Protein AF-0000000081014698 (afdb_homodimer)

Secondary structure (DSSP, 8-state):
----EEEEEE--STTHHHHHHHHTSSSSEEEEEEES-HHHHHHHHHT-TTEEEEE--TTT-HHHHHHHHHT-SEEEE-S-GGGHHHHHHHHHHHT-EEE-SS---HHHHTTHHHHHHHT-EEE---BTTTBHHHHHHHHHHHHHHHTT-EEEEEEEEEEEEE-GGG--STT----SS-HHHHHHHTT--EEEEETTEEEEE-SSSGGGGS-EE--SSTTB-EEEEE-EE-THHHHHHT-TT-SEEEEEEEEETTHHHHHHHHHHTTTT--SB-HHHH--SS--BHHHHHHHHHT--TT--HHHHHHHHHHHTTT-GGGHHHHHHTTTTSSPBPPP-SBHHHHHHHHHHHHTPPPTT--EEEEEEEEEEEE-TTS-EEEEEEEEEEEPPTTS--HHHHHHHHHHHHHHHHHHHTS----EEE-TTSHHHHHHHHHHHHHTT---EEEEEE-/----EEEEEE--STTHHHHHHHHTSSSSEEEEEEES-HHHHHHHHHT-TTEEEEE--TTT-HHHHHHHHHT-SEEEE-S-GGGHHHHHHHHHHHT-EEE-SS---HHHHTTHHHHHHHT-EEE---BTTTBHHHHHHHHHHHHHHHTT-EEEEEEEEEEEEE-GGG--STT----SS-HHHHHHHTT--EEEEETTEEEEE-SSSGGGGS-EE--SSTTB-EEEEE-EE-THHHHHHT-TT-SEEEEEEEEETTHHHHHHHHHHTTTT--SB-HHHH--SS--BHHHHHHHHHT--TT--HHHHHHHHHHHTTT-GGGHHHHHHTTTTSSPBPPP-SBHHHHHHHHHHHHTPPPTT--EEEEEEEEEEEE-TTS-EEEEEEEEEEEPPTTS--HHHHHHHHHHHHHHHHHHHTS----EEE-TTSHHHHHHHHHHHHHTT---EEEEEE-

pLDDT: mean 94.78, std 6.14, range [38.44, 98.88]

Sequence (900 aa):
MASRKRVLVLGSGYIAGPVLDYLSRDGATVVTIASVPAWQVTEKAKRYQNILAVVIDVSKEQKELSSLVKAHDLVISLLPYGMHPMVARHCISHSVDLVTPSYTSPAMMELDESARNAGITVLNEMGLDPGIDHMLAMRSFDKARELGGQVESYVLFCGGLPAPECCDNPLRYKFSWSPRGVLTNTMGAARFLRGGQVVEIPAGGALLDAVEPIDFMPGLSLEGLPNRDSLSYIKDYGVHGTTTFFRGTLRYKGFCKVAKALVQMGLMNSEPHPALQLGGATLTWRELVCSVLGVDASVGKEELQKAVLHRLKGNEDSLPALQQLGLLGEEPVGEAPSLVDALAGHLERNLSFGPDERDLVILRNEVVVRLPTGVREKTVVNLVSYGDRGGYSAMAKTVGYPCAIAAKMVLSGEICEKGMVMPLHSHIYQPLLEKIRVEGITYTEKTTVQMASRKRVLVLGSGYIAGPVLDYLSRDGATVVTIASVPAWQVTEKAKRYQNILAVVIDVSKEQKELSSLVKAHDLVISLLPYGMHPMVARHCISHSVDLVTPSYTSPAMMELDESARNAGITVLNEMGLDPGIDHMLAMRSFDKARELGGQVESYVLFCGGLPAPECCDNPLRYKFSWSPRGVLTNTMGAARFLRGGQVVEIPAGGALLDAVEPIDFMPGLSLEGLPNRDSLSYIKDYGVHGTTTFFRGTLRYKGFCKVAKALVQMGLMNSEPHPALQLGGATLTWRELVCSVLGVDASVGKEELQKAVLHRLKGNEDSLPALQQLGLLGEEPVGEAPSLVDALAGHLERNLSFGPDERDLVILRNEVVVRLPTGVREKTVVNLVSYGDRGGYSAMAKTVGYPCAIAAKMVLSGEICEKGMVMPLHSHIYQPLLEKIRVEGITYTEKTTVQ

Structure (mmCIF, N/CA/C/O backbone):
data_AF-0000000081014698-model_v1
#
loop_
_entity.id
_entity.type
_entity.pdbx_description
1 polymer 'Alpha-aminoadipic semialdehyde synthase, mitochondrial-like isoform X2'
#
loop_
_atom_site.group_PDB
_atom_site.id
_atom_site.type_symbol
_atom_site.label_atom_id
_atom_site.label_alt_id
_atom_site.label_comp_id
_atom_site.label_asym_id
_atom_site.label_entity_id
_atom_site.label_seq_id
_atom_site.pdbx_PDB_ins_code
_atom_site.Cartn_x
_atom_site.Cartn_y
_atom_site.Cartn_z
_atom_site.occupancy
_atom_site.B_iso_or_equiv
_atom_site.auth_seq_id
_atom_site.auth_comp_id
_atom_site.auth_asym_id
_atom_site.auth_atom_id
_atom_site.pdbx_PDB_model_num
ATOM 1 N N . MET A 1 1 ? -3.768 -43.469 22.359 1 38.44 1 MET A N 1
ATOM 2 C CA . MET A 1 1 ? -3.178 -42.219 21.969 1 38.44 1 MET A CA 1
ATOM 3 C C . MET A 1 1 ? -3.326 -42 20.469 1 38.44 1 MET A C 1
ATOM 5 O O . MET A 1 1 ? -2.975 -42.844 19.672 1 38.44 1 MET A O 1
ATOM 9 N N . ALA A 1 2 ? -4.234 -41.125 20.078 1 53.69 2 ALA A N 1
ATOM 10 C CA . ALA A 1 2 ? -4.629 -41.094 18.672 1 53.69 2 ALA A CA 1
ATOM 11 C C . ALA A 1 2 ? -3.408 -41 17.766 1 53.69 2 ALA A C 1
ATOM 13 O O . ALA A 1 2 ? -2.512 -40.188 18.016 1 53.69 2 ALA A O 1
ATOM 14 N N . SER A 1 3 ? -2.93 -42.062 17.016 1 74.38 3 SER A N 1
ATOM 15 C CA . SER A 1 3 ? -1.715 -42.188 16.219 1 74.38 3 SER A CA 1
ATOM 16 C C . SER A 1 3 ? -1.465 -40.906 15.414 1 74.38 3 SER A C 1
ATOM 18 O O . SER A 1 3 ? -2.393 -40.344 14.828 1 74.38 3 SER A O 1
ATOM 20 N N . ARG A 1 4 ? -0.373 -40.344 15.57 1 87.5 4 ARG A N 1
ATOM 21 C CA . ARG A 1 4 ? 0.04 -39.125 14.898 1 87.5 4 ARG A CA 1
ATOM 22 C C . ARG A 1 4 ? 0.059 -39.312 13.383 1 87.5 4 ARG A C 1
ATOM 24 O O . ARG A 1 4 ? 0.452 -40.375 12.883 1 87.5 4 ARG A O 1
ATOM 31 N N . LYS A 1 5 ? -0.588 -38.469 12.609 1 94.88 5 LYS A N 1
ATOM 32 C CA . LYS A 1 5 ? -0.582 -38.469 11.148 1 94.88 5 LYS A CA 1
ATOM 33 C C . LYS A 1 5 ? 0.755 -37.969 10.602 1 94.88 5 LYS A C 1
ATOM 35 O O . LYS A 1 5 ? 1.342 -37.031 11.148 1 94.88 5 LYS A O 1
ATOM 40 N N . ARG A 1 6 ? 1.226 -38.688 9.547 1 96.88 6 ARG A N 1
ATOM 41 C CA . ARG A 1 6 ? 2.5 -38.312 8.93 1 96.88 6 ARG A CA 1
ATOM 42 C C . ARG A 1 6 ? 2.283 -37.625 7.586 1 96.88 6 ARG A C 1
ATOM 44 O O . ARG A 1 6 ? 1.67 -38.188 6.68 1 96.88 6 ARG A O 1
ATOM 51 N N . VAL A 1 7 ? 2.818 -36.406 7.504 1 97.88 7 VAL A N 1
ATOM 52 C CA . VAL A 1 7 ? 2.654 -35.625 6.281 1 97.88 7 VAL A CA 1
ATOM 53 C C . VAL A 1 7 ? 4.02 -35.375 5.645 1 97.88 7 VAL A C 1
ATOM 55 O O . VAL A 1 7 ? 4.957 -34.938 6.32 1 97.88 7 VAL A O 1
ATOM 58 N N . LEU A 1 8 ? 4.129 -35.688 4.352 1 98.19 8 LEU A N 1
ATOM 59 C CA . LEU A 1 8 ? 5.328 -35.375 3.576 1 98.19 8 LEU A CA 1
ATOM 60 C C . LEU A 1 8 ? 5.156 -34.094 2.785 1 98.19 8 LEU A C 1
ATOM 62 O O . LEU A 1 8 ? 4.227 -33.969 1.985 1 98.19 8 LEU A O 1
ATOM 66 N N . VAL A 1 9 ? 6.012 -33.125 3.051 1 97.69 9 VAL A N 1
ATOM 67 C CA . VAL A 1 9 ? 6.004 -31.875 2.301 1 97.69 9 VAL A CA 1
ATOM 68 C C . VAL A 1 9 ? 7.191 -31.844 1.34 1 97.69 9 VAL A C 1
ATOM 70 O O . VAL A 1 9 ? 8.344 -31.875 1.769 1 97.69 9 VAL A O 1
ATOM 73 N N . LEU A 1 10 ? 6.848 -31.812 0.065 1 97.44 10 LEU A N 1
ATOM 74 C CA . LEU A 1 10 ? 7.887 -31.766 -0.958 1 97.44 10 LEU A CA 1
ATOM 75 C C . LEU A 1 10 ? 8.133 -30.328 -1.403 1 97.44 10 LEU A C 1
ATOM 77 O O . LEU A 1 10 ? 7.246 -29.688 -1.97 1 97.44 10 LEU A O 1
ATOM 81 N N . GLY A 1 11 ? 9.344 -29.828 -1.22 1 94.5 11 GLY A N 1
ATOM 82 C CA . GLY A 1 11 ? 9.688 -28.453 -1.566 1 94.5 11 GLY A CA 1
ATOM 83 C C . GLY A 1 11 ? 9.805 -27.547 -0.359 1 94.5 11 GLY A C 1
ATOM 84 O O . GLY A 1 11 ? 8.891 -27.469 0.464 1 94.5 11 GLY A O 1
ATOM 85 N N . SER A 1 12 ? 10.883 -26.828 -0.229 1 92.25 12 SER A N 1
ATOM 86 C CA . SER A 1 12 ? 11.141 -25.969 0.921 1 92.25 12 SER A CA 1
ATOM 87 C C . SER A 1 12 ? 11.258 -24.516 0.502 1 92.25 12 SER A C 1
ATOM 89 O O . SER A 1 12 ? 11.852 -23.703 1.218 1 92.25 12 SER A O 1
ATOM 91 N N . GLY A 1 13 ? 10.688 -24.172 -0.646 1 90.25 13 GLY A N 1
ATOM 92 C CA . GLY A 1 13 ? 10.828 -22.828 -1.192 1 90.25 13 GLY A CA 1
ATOM 93 C C . GLY A 1 13 ? 9.992 -21.797 -0.46 1 90.25 13 GLY A C 1
ATOM 94 O O . GLY A 1 13 ? 9.789 -21.906 0.75 1 90.25 13 GLY A O 1
ATOM 95 N N . TYR A 1 14 ? 9.531 -20.781 -1.135 1 90.12 14 TYR A N 1
ATOM 96 C CA . TYR A 1 14 ? 8.938 -19.547 -0.617 1 90.12 14 TYR A CA 1
ATOM 97 C C . TYR A 1 14 ? 7.66 -19.844 0.155 1 90.12 14 TYR A C 1
ATOM 99 O O . TYR A 1 14 ? 7.293 -19.109 1.069 1 90.12 14 TYR A O 1
ATOM 107 N N . ILE A 1 15 ? 7.016 -20.953 -0.138 1 94.25 15 ILE A N 1
ATOM 108 C CA . ILE A 1 15 ? 5.648 -21.172 0.33 1 94.25 15 ILE A CA 1
ATOM 109 C C . ILE A 1 15 ? 5.66 -22.125 1.521 1 94.25 15 ILE A C 1
ATOM 111 O O . ILE A 1 15 ? 4.66 -22.266 2.23 1 94.25 15 ILE A O 1
ATOM 115 N N . ALA A 1 16 ? 6.707 -22.75 1.854 1 95.38 16 ALA A N 1
ATOM 116 C CA . ALA A 1 16 ? 6.773 -23.875 2.787 1 95.38 16 ALA A CA 1
ATOM 117 C C . ALA A 1 16 ? 6.551 -23.406 4.223 1 95.38 16 ALA A C 1
ATOM 119 O O . ALA A 1 16 ? 5.992 -24.141 5.043 1 95.38 16 ALA A O 1
ATOM 120 N N . GLY A 1 17 ? 6.945 -22.203 4.531 1 94.62 17 GLY A N 1
ATOM 121 C CA . GLY A 1 17 ? 6.918 -21.703 5.898 1 94.62 17 GLY A CA 1
ATOM 122 C C . GLY A 1 17 ? 5.559 -21.844 6.559 1 94.62 17 GLY A C 1
ATOM 123 O O . GLY A 1 17 ? 5.406 -22.578 7.535 1 94.62 17 GLY A O 1
ATOM 124 N N . PRO A 1 18 ? 4.586 -21.188 5.984 1 96.81 18 PRO A N 1
ATOM 125 C CA . PRO A 1 18 ? 3.252 -21.25 6.582 1 96.81 18 PRO A CA 1
ATOM 126 C C . PRO A 1 18 ? 2.684 -22.672 6.609 1 96.81 18 PRO A C 1
ATOM 128 O O . PRO A 1 18 ? 1.926 -23.016 7.52 1 96.81 18 PRO A O 1
ATOM 131 N N . VAL A 1 19 ? 3.041 -23.484 5.648 1 97.38 19 VAL A N 1
ATOM 132 C CA . VAL A 1 19 ? 2.576 -24.859 5.621 1 97.38 19 VAL A CA 1
ATOM 133 C C . VAL A 1 19 ? 3.092 -25.609 6.855 1 97.38 19 VAL A C 1
ATOM 135 O O . VAL A 1 19 ? 2.314 -26.234 7.582 1 97.38 19 VAL A O 1
ATOM 138 N N . LEU A 1 20 ? 4.391 -25.484 7.105 1 95.88 20 LEU A N 1
ATOM 139 C CA . LEU A 1 20 ? 5.023 -26.156 8.242 1 95.88 20 LEU A CA 1
ATOM 140 C C . LEU A 1 20 ? 4.492 -25.594 9.555 1 95.88 20 LEU A C 1
ATOM 142 O O . LEU A 1 20 ? 4.211 -26.359 10.484 1 95.88 20 LEU A O 1
ATOM 146 N N . ASP A 1 21 ? 4.375 -24.328 9.602 1 94.75 21 ASP A N 1
ATOM 147 C CA . ASP A 1 21 ? 3.875 -23.656 10.797 1 94.75 21 ASP A CA 1
ATOM 148 C C . ASP A 1 21 ? 2.484 -24.156 11.172 1 94.75 21 ASP A C 1
ATOM 150 O O . ASP A 1 21 ? 2.238 -24.516 12.328 1 94.75 21 ASP A O 1
ATOM 154 N N . TYR A 1 22 ? 1.634 -24.219 10.203 1 96.62 22 TYR A N 1
ATOM 155 C CA . TYR A 1 22 ? 0.254 -24.625 10.453 1 96.62 22 TYR A CA 1
ATOM 156 C C . TYR A 1 22 ? 0.178 -26.094 10.867 1 96.62 22 TYR A C 1
ATOM 158 O O . TYR A 1 22 ? -0.531 -26.438 11.812 1 96.62 22 TYR A O 1
ATOM 166 N N . LEU A 1 23 ? 0.877 -26.938 10.227 1 95.88 23 LEU A N 1
ATOM 167 C CA . LEU A 1 23 ? 0.792 -28.391 10.438 1 95.88 23 LEU A CA 1
ATOM 168 C C . LEU A 1 23 ? 1.445 -28.781 11.758 1 95.88 23 LEU A C 1
ATOM 170 O O . LEU A 1 23 ? 1.13 -29.828 12.328 1 95.88 23 LEU A O 1
ATOM 174 N N . SER A 1 24 ? 2.307 -27.953 12.25 1 92.62 24 SER A N 1
ATOM 175 C CA . SER A 1 24 ? 3.084 -28.312 13.43 1 92.62 24 SER A CA 1
ATOM 176 C C . SER A 1 24 ? 2.4 -27.844 14.711 1 92.62 24 SER A C 1
ATOM 178 O O . SER A 1 24 ? 2.873 -28.125 15.812 1 92.62 24 SER A O 1
ATOM 180 N N . ARG A 1 25 ? 1.328 -27.172 14.672 1 91.06 25 ARG A N 1
ATOM 181 C CA . ARG A 1 25 ? 0.692 -26.516 15.805 1 91.06 25 ARG A CA 1
ATOM 182 C C . ARG A 1 25 ? 0.107 -27.531 16.781 1 91.06 25 ARG A C 1
ATOM 184 O O . ARG A 1 25 ? 0.118 -27.328 17.984 1 91.06 25 ARG A O 1
ATOM 191 N N . ASP A 1 26 ? -0.585 -28.672 16.406 1 83.06 26 ASP A N 1
ATOM 192 C CA . ASP A 1 26 ? -1.379 -29.5 17.312 1 83.06 26 ASP A CA 1
ATOM 193 C C . ASP A 1 26 ? -0.633 -30.781 17.688 1 83.06 26 ASP A C 1
ATOM 195 O O . ASP A 1 26 ? -1.148 -31.609 18.453 1 83.06 26 ASP A O 1
ATOM 199 N N . GLY A 1 27 ? 0.5 -30.984 17.406 1 81.31 27 GLY A N 1
ATOM 200 C CA . GLY A 1 27 ? 1.259 -32.188 17.766 1 81.31 27 GLY A CA 1
ATOM 201 C C . GLY A 1 27 ? 0.694 -33.438 17.156 1 81.31 27 GLY A C 1
ATOM 202 O O . GLY A 1 27 ? 1.291 -34.531 17.297 1 81.31 27 GLY A O 1
ATOM 203 N N . ALA A 1 28 ? -0.454 -33.375 16.594 1 87.75 28 ALA A N 1
ATOM 204 C CA . ALA A 1 28 ? -1.116 -34.562 16.031 1 87.75 28 ALA A CA 1
ATOM 205 C C . ALA A 1 28 ? -0.514 -34.938 14.68 1 87.75 28 ALA A C 1
ATOM 207 O O . ALA A 1 28 ? -0.762 -36.031 14.164 1 87.75 28 ALA A O 1
ATOM 208 N N . THR A 1 29 ? 0.289 -34.094 14.18 1 92.94 29 THR A N 1
ATOM 209 C CA . THR A 1 29 ? 0.864 -34.312 12.852 1 92.94 29 THR A CA 1
ATOM 210 C C . THR A 1 29 ? 2.389 -34.281 12.914 1 92.94 29 THR A C 1
ATOM 212 O O . THR A 1 29 ? 2.969 -33.438 13.586 1 92.94 29 THR A O 1
ATOM 215 N N . VAL A 1 30 ? 3.016 -35.25 12.344 1 94.06 30 VAL A N 1
ATOM 216 C CA . VAL A 1 30 ? 4.457 -35.219 12.117 1 94.06 30 VAL A CA 1
ATOM 217 C C . VAL A 1 30 ? 4.746 -34.906 10.656 1 94.06 30 VAL A C 1
ATOM 219 O O . VAL A 1 30 ? 4.172 -35.5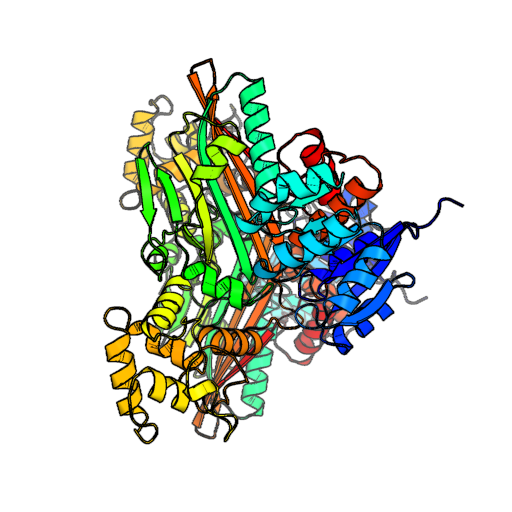 9.75 1 94.06 30 VAL A O 1
ATOM 222 N N . VAL A 1 31 ? 5.625 -33.938 10.5 1 96 31 VAL A N 1
ATOM 223 C CA . VAL A 1 31 ? 5.863 -33.469 9.148 1 96 31 VAL A CA 1
ATOM 224 C C . VAL A 1 31 ? 7.289 -33.812 8.719 1 96 31 VAL A C 1
ATOM 226 O O . VAL A 1 31 ? 8.227 -33.688 9.508 1 96 31 VAL A O 1
ATOM 229 N N . THR A 1 32 ? 7.418 -34.375 7.543 1 95.94 32 THR A N 1
ATOM 230 C CA . THR A 1 32 ? 8.711 -34.531 6.883 1 95.94 32 THR A CA 1
ATOM 231 C C . THR A 1 32 ? 8.828 -33.562 5.707 1 95.94 32 THR A C 1
ATOM 233 O O . THR A 1 32 ? 8.031 -33.594 4.766 1 95.94 32 THR A O 1
ATOM 236 N N . ILE A 1 33 ? 9.773 -32.656 5.801 1 95.88 33 ILE A N 1
ATOM 237 C CA . ILE A 1 33 ? 10.031 -31.75 4.691 1 95.88 33 ILE A CA 1
ATOM 238 C C . ILE A 1 33 ? 11.195 -32.281 3.852 1 95.88 33 ILE A C 1
ATOM 240 O O . ILE A 1 33 ? 12.25 -32.625 4.387 1 95.88 33 ILE A O 1
ATOM 244 N N . ALA A 1 34 ? 10.969 -32.375 2.559 1 94.94 34 ALA A N 1
ATOM 245 C CA . ALA A 1 34 ? 11.969 -32.906 1.642 1 94.94 34 ALA A CA 1
ATOM 246 C C . ALA A 1 34 ? 12.281 -31.922 0.521 1 94.94 34 ALA A C 1
ATOM 248 O O . ALA A 1 34 ? 11.375 -31.438 -0.147 1 94.94 34 ALA A O 1
ATOM 249 N N . SER A 1 35 ? 13.5 -31.656 0.352 1 92.94 35 SER A N 1
ATOM 250 C CA . SER A 1 35 ? 13.945 -30.734 -0.696 1 92.94 35 SER A CA 1
ATOM 251 C C . SER A 1 35 ? 15.422 -30.938 -1.02 1 92.94 35 SER A C 1
ATOM 253 O O . SER A 1 35 ? 16.094 -31.75 -0.376 1 92.94 35 SER A O 1
ATOM 255 N N . VAL A 1 36 ? 15.922 -30.281 -2.014 1 84.62 36 VAL A N 1
ATOM 256 C CA . VAL A 1 36 ? 17.297 -30.422 -2.49 1 84.62 36 VAL A CA 1
ATOM 257 C C . VAL A 1 36 ? 18.25 -29.688 -1.563 1 84.62 36 VAL A C 1
ATOM 259 O O . VAL A 1 36 ? 19.219 -30.266 -1.052 1 84.62 36 VAL A O 1
ATOM 262 N N . PRO A 1 37 ? 18.047 -28.359 -1.4 1 82.25 37 PRO A N 1
ATOM 263 C CA . PRO A 1 37 ? 19.031 -27.641 -0.581 1 82.25 37 PRO A CA 1
ATOM 264 C C . PRO A 1 37 ? 18.984 -28.062 0.888 1 82.25 37 PRO A C 1
ATOM 266 O O . PRO A 1 37 ? 18.016 -27.75 1.595 1 82.25 37 PRO A O 1
ATOM 269 N N . ALA A 1 38 ? 20.047 -28.578 1.405 1 78.75 38 ALA A N 1
ATOM 270 C CA . ALA A 1 38 ? 20.094 -29.125 2.758 1 78.75 38 ALA A CA 1
ATOM 271 C C . ALA A 1 38 ? 19.906 -28.031 3.803 1 78.75 38 ALA A C 1
ATOM 273 O O . ALA A 1 38 ? 19.188 -28.234 4.789 1 78.75 38 ALA A O 1
ATOM 274 N N . TRP A 1 39 ? 20.469 -27 3.467 1 81.25 39 TRP A N 1
ATOM 275 C CA . TRP A 1 39 ? 20.438 -25.922 4.453 1 81.25 39 TRP A CA 1
ATOM 276 C C . TRP A 1 39 ? 19.016 -25.422 4.664 1 81.25 39 TRP A C 1
ATOM 278 O O . TRP A 1 39 ? 18.641 -25.078 5.781 1 81.25 39 TRP A O 1
ATOM 288 N N . GLN A 1 40 ? 18.25 -25.422 3.695 1 80.5 40 GLN A N 1
ATOM 289 C CA . GLN A 1 40 ? 16.891 -24.906 3.779 1 80.5 40 GLN A CA 1
ATOM 290 C C . GLN A 1 40 ? 16 -25.828 4.617 1 80.5 40 GLN A C 1
ATOM 292 O O . GLN A 1 40 ? 15.258 -25.359 5.48 1 80.5 40 GLN A O 1
ATOM 297 N N . VAL A 1 41 ? 16.141 -27.062 4.414 1 82.88 41 VAL A N 1
ATOM 298 C CA . VAL A 1 41 ? 15.273 -28 5.117 1 82.88 41 VAL A CA 1
ATOM 299 C C . VAL A 1 41 ? 15.703 -28.109 6.578 1 82.88 41 VAL A C 1
ATOM 301 O O . VAL A 1 41 ? 14.867 -28.219 7.473 1 82.88 41 VAL A O 1
ATOM 304 N N . THR A 1 42 ? 17.016 -28.031 6.809 1 82.44 42 THR A N 1
ATOM 305 C CA . THR A 1 42 ? 17.5 -28.141 8.18 1 82.44 42 THR A CA 1
ATOM 306 C C . THR A 1 42 ? 17.125 -26.906 8.992 1 82.44 42 THR A C 1
ATOM 308 O O . THR A 1 42 ? 16.719 -27.016 10.148 1 82.44 42 THR A O 1
ATOM 311 N N . GLU A 1 43 ? 17.25 -25.844 8.383 1 83.56 43 GLU A N 1
ATOM 312 C CA . GLU A 1 43 ? 16.922 -24.594 9.07 1 83.56 43 GLU A CA 1
ATOM 313 C C . GLU A 1 43 ? 15.43 -24.516 9.406 1 83.56 43 GLU A C 1
ATOM 315 O O . GLU A 1 43 ? 15.055 -24.094 10.5 1 83.56 43 GLU A O 1
ATOM 320 N N . LYS A 1 44 ? 14.656 -24.953 8.523 1 82.44 44 LYS A N 1
ATOM 321 C CA . LYS A 1 44 ? 13.211 -24.906 8.734 1 82.44 44 LYS A CA 1
ATOM 322 C C . LYS A 1 44 ? 12.781 -25.938 9.789 1 82.44 44 LYS A C 1
ATOM 324 O O . LYS A 1 44 ? 11.93 -25.656 10.625 1 82.44 44 LYS A O 1
ATOM 329 N N . ALA A 1 45 ? 13.422 -27.016 9.758 1 82.31 45 ALA A N 1
ATOM 330 C CA . ALA A 1 45 ? 13.062 -28.109 10.672 1 82.31 45 ALA A CA 1
ATOM 331 C C . ALA A 1 45 ? 13.445 -27.766 12.102 1 82.31 45 ALA A C 1
ATOM 333 O O . ALA A 1 45 ? 12.766 -28.156 13.055 1 82.31 45 ALA A O 1
ATOM 334 N N . LYS A 1 46 ? 14.492 -27.031 12.266 1 82.19 46 LYS A N 1
ATOM 335 C CA . LYS A 1 46 ? 15 -26.703 13.594 1 82.19 46 LYS A CA 1
ATOM 336 C C . LYS A 1 46 ? 14.016 -25.828 14.359 1 82.19 46 LYS A C 1
ATOM 338 O O . LYS A 1 46 ? 14.039 -25.781 15.594 1 82.19 46 LYS A O 1
ATOM 343 N N . ARG A 1 47 ? 13.133 -25.328 13.648 1 80.81 47 ARG A N 1
ATOM 344 C CA . ARG A 1 47 ? 12.227 -24.359 14.266 1 80.81 47 ARG A CA 1
ATOM 345 C C . ARG A 1 47 ? 11.062 -25.062 14.945 1 80.81 47 ARG A C 1
ATOM 347 O O . ARG A 1 47 ? 10.336 -24.453 15.734 1 80.81 47 ARG A O 1
ATOM 354 N N . TYR A 1 48 ? 10.969 -26.406 14.586 1 83.06 48 TYR A N 1
ATOM 355 C CA . TYR A 1 48 ? 9.781 -27.125 15.055 1 83.06 48 TYR A CA 1
ATOM 356 C C . TYR A 1 48 ? 10.164 -28.469 15.648 1 83.06 48 TYR A C 1
ATOM 358 O O . TYR A 1 48 ? 11.125 -29.109 15.211 1 83.06 48 TYR A O 1
ATOM 366 N N . GLN A 1 49 ? 9.445 -28.938 16.594 1 79.75 49 GLN A N 1
ATOM 367 C CA . GLN A 1 49 ? 9.742 -30.188 17.281 1 79.75 49 GLN A CA 1
ATOM 368 C C . GLN A 1 49 ? 9.273 -31.391 16.469 1 79.75 49 GLN A C 1
ATOM 370 O O . GLN A 1 49 ? 9.836 -32.469 16.562 1 79.75 49 GLN A O 1
ATOM 375 N N . ASN A 1 50 ? 8.344 -31.203 15.672 1 87.75 50 ASN A N 1
ATOM 376 C CA . ASN A 1 50 ? 7.727 -32.344 14.992 1 87.75 50 ASN A CA 1
ATOM 377 C C . ASN A 1 50 ? 7.969 -32.281 13.492 1 87.75 50 ASN A C 1
ATOM 379 O O . ASN A 1 50 ? 7.137 -32.75 12.711 1 87.75 50 ASN A O 1
ATOM 383 N N . ILE A 1 51 ? 9.039 -31.672 13.086 1 90.62 51 ILE A N 1
ATOM 384 C CA . ILE A 1 51 ? 9.367 -31.609 11.672 1 90.62 51 ILE A CA 1
ATOM 385 C C . ILE A 1 51 ? 10.703 -32.312 11.422 1 90.62 51 ILE A C 1
ATOM 387 O O . ILE A 1 51 ? 11.688 -32.031 12.117 1 90.62 51 ILE A O 1
ATOM 391 N N . LEU A 1 52 ? 10.656 -33.188 10.539 1 91.94 52 LEU A N 1
ATOM 392 C CA . LEU A 1 52 ? 11.852 -33.906 10.086 1 91.94 52 LEU A CA 1
ATOM 393 C C . LEU A 1 52 ? 12.305 -33.406 8.719 1 91.94 52 LEU A C 1
ATOM 395 O O . LEU A 1 52 ? 11.477 -33.031 7.883 1 91.94 52 LEU A O 1
ATOM 399 N N . ALA A 1 53 ? 13.664 -33.406 8.539 1 93.5 53 ALA A N 1
ATOM 400 C CA . ALA A 1 53 ? 14.219 -32.938 7.273 1 93.5 53 ALA A CA 1
ATOM 401 C C . ALA A 1 53 ? 14.852 -34.062 6.492 1 93.5 53 ALA A C 1
ATOM 403 O O . ALA A 1 53 ? 15.523 -34.938 7.07 1 93.5 53 ALA A O 1
ATOM 404 N N . VAL A 1 54 ? 14.523 -34.094 5.227 1 94.12 54 VAL A N 1
ATOM 405 C CA . VAL A 1 54 ? 15.141 -35.062 4.309 1 94.12 54 VAL A CA 1
ATOM 406 C C . VAL A 1 54 ? 15.664 -34.312 3.072 1 94.12 54 VAL A C 1
ATOM 408 O O . VAL A 1 54 ? 14.969 -33.469 2.502 1 94.12 54 VAL A O 1
ATOM 411 N N . VAL A 1 55 ? 16.922 -34.562 2.738 1 93.69 55 VAL A N 1
ATOM 412 C CA . VAL A 1 55 ? 17.5 -34 1.532 1 93.69 55 VAL A CA 1
ATOM 413 C C . VAL A 1 55 ? 17.328 -34.969 0.36 1 93.69 55 VAL A C 1
ATOM 415 O O . VAL A 1 55 ? 17.859 -36.062 0.377 1 93.69 55 VAL A O 1
ATOM 418 N N . ILE A 1 56 ? 16.547 -34.531 -0.604 1 92.69 56 ILE A N 1
ATOM 419 C CA . ILE A 1 56 ? 16.281 -35.375 -1.746 1 92.69 56 ILE A CA 1
ATOM 420 C C . ILE A 1 56 ? 16.062 -34.531 -2.998 1 92.69 56 ILE A C 1
ATOM 422 O O . ILE A 1 56 ? 15.438 -33.469 -2.936 1 92.69 56 ILE A O 1
ATOM 426 N N . ASP A 1 57 ? 16.625 -34.969 -4.051 1 92 57 ASP A N 1
ATOM 427 C CA . ASP A 1 57 ? 16.266 -34.469 -5.371 1 92 57 ASP A CA 1
ATOM 428 C C . ASP A 1 57 ? 15.203 -35.344 -6.027 1 92 57 ASP A C 1
ATOM 430 O O . ASP A 1 57 ? 15.539 -36.344 -6.676 1 92 57 ASP A O 1
ATOM 434 N N . VAL A 1 58 ? 14.016 -34.938 -5.988 1 89 58 VAL A N 1
ATOM 435 C CA . VAL A 1 58 ? 12.875 -35.75 -6.375 1 89 58 VAL A CA 1
ATOM 436 C C . VAL A 1 58 ? 12.938 -36.062 -7.867 1 89 58 VAL A C 1
ATOM 438 O O . VAL A 1 58 ? 12.383 -37.062 -8.328 1 89 58 VAL A O 1
ATOM 441 N N . SER A 1 59 ? 13.594 -35.25 -8.672 1 86.62 59 SER A N 1
ATOM 442 C CA . SER A 1 59 ? 13.688 -35.469 -10.109 1 86.62 59 SER A CA 1
ATOM 443 C C . SER A 1 59 ? 14.664 -36.594 -10.438 1 86.62 59 SER A C 1
ATOM 445 O O . SER A 1 59 ? 14.562 -37.219 -11.492 1 86.62 59 SER A O 1
ATOM 447 N N . LYS A 1 60 ? 15.562 -36.969 -9.523 1 90.44 60 LYS A N 1
ATOM 448 C CA . LYS A 1 60 ? 16.609 -37.938 -9.797 1 90.44 60 LYS A CA 1
ATOM 449 C C . LYS A 1 60 ? 16.453 -39.188 -8.922 1 90.44 60 LYS A C 1
ATOM 451 O O . LYS A 1 60 ? 16.953 -40.25 -9.266 1 90.44 60 LYS A O 1
ATOM 456 N N . GLU A 1 61 ? 15.773 -38.969 -7.84 1 93.19 61 GLU A N 1
ATOM 457 C CA . GLU A 1 61 ? 15.742 -40.031 -6.844 1 93.19 61 GLU A CA 1
ATOM 458 C C . GLU A 1 61 ? 14.328 -40.562 -6.648 1 93.19 61 GLU A C 1
ATOM 460 O O . GLU A 1 61 ? 13.797 -40.531 -5.539 1 93.19 61 GLU A O 1
ATOM 465 N N . GLN A 1 62 ? 13.867 -41.281 -7.617 1 93.69 62 GLN A N 1
ATOM 466 C CA . GLN A 1 62 ? 12.477 -41.719 -7.652 1 93.69 62 GLN A CA 1
ATOM 467 C C . GLN A 1 62 ? 12.227 -42.844 -6.641 1 93.69 62 GLN A C 1
ATOM 469 O O . GLN A 1 62 ? 11.148 -42.906 -6.043 1 93.69 62 GLN A O 1
ATOM 474 N N . LYS A 1 63 ? 13.234 -43.688 -6.473 1 95.12 63 LYS A N 1
ATOM 475 C CA . LYS A 1 63 ? 13.078 -44.781 -5.508 1 95.12 63 LYS A CA 1
ATOM 476 C C . LYS A 1 63 ? 12.938 -44.219 -4.09 1 95.12 63 LYS A C 1
ATOM 478 O O . LYS A 1 63 ? 12.109 -44.719 -3.316 1 95.12 63 LYS A O 1
ATOM 483 N N . GLU A 1 64 ? 13.758 -43.312 -3.863 1 95.5 64 GLU A N 1
ATOM 484 C CA . GLU A 1 64 ? 13.688 -42.688 -2.547 1 95.5 64 GLU A CA 1
ATOM 485 C C . GLU A 1 64 ? 12.359 -41.938 -2.355 1 95.5 64 GLU A C 1
ATOM 487 O O . GLU A 1 64 ? 11.766 -42 -1.276 1 95.5 64 GLU A O 1
ATOM 492 N N . LEU A 1 65 ? 11.953 -41.281 -3.375 1 97.19 65 LEU A N 1
ATOM 493 C CA . LEU A 1 65 ? 10.664 -40.594 -3.318 1 97.19 65 LEU A CA 1
ATOM 494 C C . LEU A 1 65 ? 9.531 -41.562 -3.068 1 97.19 65 LEU A C 1
ATOM 496 O O . LEU A 1 65 ? 8.648 -41.312 -2.252 1 97.19 65 LEU A O 1
ATOM 500 N N . SER A 1 66 ? 9.594 -42.656 -3.756 1 97.56 66 SER A N 1
ATOM 501 C CA . SER A 1 66 ? 8.578 -43.688 -3.59 1 97.56 66 SER A CA 1
ATOM 502 C C . SER A 1 66 ? 8.523 -44.188 -2.148 1 97.56 66 SER A C 1
ATOM 504 O O . SER A 1 66 ? 7.441 -44.344 -1.584 1 97.56 66 SER A O 1
ATOM 506 N N . SER A 1 67 ? 9.68 -44.375 -1.586 1 97.56 67 SER A N 1
ATOM 507 C CA . SER A 1 67 ? 9.766 -44.844 -0.206 1 97.56 67 SER A CA 1
ATOM 508 C C . SER A 1 67 ? 9.195 -43.812 0.764 1 97.56 67 SER A C 1
ATOM 510 O O . SER A 1 67 ? 8.516 -44.188 1.727 1 97.56 67 SER A O 1
ATOM 512 N N . LEU A 1 68 ? 9.516 -42.625 0.508 1 97.44 68 LEU A N 1
ATOM 513 C CA . LEU A 1 68 ? 9.016 -41.562 1.36 1 97.44 68 LEU A CA 1
ATOM 514 C C . LEU A 1 68 ? 7.496 -41.469 1.283 1 97.44 68 LEU A C 1
ATOM 516 O O . LEU A 1 68 ? 6.824 -41.281 2.305 1 97.44 68 LEU A O 1
ATOM 520 N N . VAL A 1 69 ? 6.988 -41.531 0.085 1 98.38 69 VAL A N 1
ATOM 521 C CA . VAL A 1 69 ? 5.543 -41.469 -0.109 1 98.38 69 VAL A CA 1
ATOM 522 C C . VAL A 1 69 ? 4.863 -42.594 0.635 1 98.38 69 VAL A C 1
ATOM 524 O O . VAL A 1 69 ? 3.893 -42.375 1.362 1 98.38 69 VAL A O 1
ATOM 527 N N . LYS A 1 70 ? 5.402 -43.75 0.526 1 97.88 70 LYS A N 1
ATOM 528 C CA . LYS A 1 70 ? 4.84 -44.938 1.152 1 97.88 70 LYS A CA 1
ATOM 529 C C . LYS A 1 70 ? 4.797 -44.812 2.67 1 97.88 70 LYS A C 1
ATOM 531 O O . LYS A 1 70 ? 3.877 -45.312 3.32 1 97.88 70 LYS A O 1
ATOM 536 N N . ALA A 1 71 ? 5.727 -44.094 3.178 1 97.56 71 ALA A N 1
ATOM 537 C CA . ALA A 1 71 ? 5.902 -44 4.625 1 97.56 71 ALA A CA 1
ATOM 538 C C . ALA A 1 71 ? 5.008 -42.906 5.211 1 97.56 71 ALA A C 1
ATOM 540 O O . ALA A 1 71 ? 5.008 -42.688 6.422 1 97.56 71 ALA A O 1
ATOM 541 N N . HIS A 1 72 ? 4.223 -42.219 4.469 1 98.19 72 HIS A N 1
ATOM 542 C CA . HIS A 1 72 ? 3.432 -41.094 4.953 1 98.19 72 HIS A CA 1
ATOM 543 C C . HIS A 1 72 ? 1.956 -41.281 4.613 1 98.19 72 HIS A C 1
ATOM 545 O O . HIS A 1 72 ? 1.603 -42.125 3.785 1 98.19 72 HIS A O 1
ATOM 551 N N . ASP A 1 73 ? 1.116 -40.5 5.297 1 97.81 73 ASP A N 1
ATOM 552 C CA . ASP A 1 73 ? -0.33 -40.625 5.125 1 97.81 73 ASP A CA 1
ATOM 553 C C . ASP A 1 73 ? -0.828 -39.656 4.059 1 97.81 73 ASP A C 1
ATOM 555 O O . ASP A 1 73 ? -1.901 -39.844 3.484 1 97.81 73 ASP A O 1
ATOM 559 N N . LEU A 1 74 ? -0.082 -38.625 3.844 1 98.56 74 LEU A N 1
ATOM 560 C CA . LEU A 1 74 ? -0.444 -37.594 2.895 1 98.56 74 LEU A CA 1
ATOM 561 C C . LEU A 1 74 ? 0.797 -36.875 2.389 1 98.56 74 LEU A C 1
ATOM 563 O O . LEU A 1 74 ? 1.746 -36.656 3.145 1 98.56 74 LEU A O 1
ATOM 567 N N . VAL A 1 75 ? 0.729 -36.5 1.117 1 98.81 75 VAL A N 1
ATOM 568 C CA . VAL A 1 75 ? 1.811 -35.75 0.507 1 98.81 75 VAL A CA 1
ATOM 569 C C . VAL A 1 75 ? 1.309 -34.344 0.132 1 98.81 75 VAL A C 1
ATOM 571 O O . VAL A 1 75 ? 0.216 -34.188 -0.422 1 98.81 75 VAL A O 1
ATOM 574 N N . ILE A 1 76 ? 2.016 -33.312 0.528 1 98.69 76 ILE A N 1
ATOM 575 C CA . ILE A 1 76 ? 1.845 -31.969 0.008 1 98.69 76 ILE A CA 1
ATOM 576 C C . ILE A 1 76 ? 2.984 -31.625 -0.953 1 98.69 76 ILE A C 1
ATOM 578 O O . ILE A 1 76 ? 4.152 -31.625 -0.562 1 98.69 76 ILE A O 1
ATOM 582 N N . SER A 1 77 ? 2.639 -31.359 -2.145 1 98.38 77 SER A N 1
ATOM 583 C CA . SER A 1 77 ? 3.672 -31.031 -3.121 1 98.38 77 SER A CA 1
ATOM 584 C C . SER A 1 77 ? 3.707 -29.531 -3.404 1 98.38 77 SER A C 1
ATOM 586 O O . SER A 1 77 ? 2.764 -28.984 -3.971 1 98.38 77 SER A O 1
ATOM 588 N N . LEU A 1 78 ? 4.773 -28.891 -3.045 1 96.56 78 LEU A N 1
ATOM 589 C CA . LEU A 1 78 ? 5.012 -27.484 -3.314 1 96.56 78 LEU A CA 1
ATOM 590 C C . LEU A 1 78 ? 6.047 -27.312 -4.422 1 96.56 78 LEU A C 1
ATOM 592 O O . LEU A 1 78 ? 6.691 -26.266 -4.512 1 96.56 78 LEU A O 1
ATOM 596 N N . LEU A 1 79 ? 6.238 -28.328 -5.227 1 93.88 79 LEU A N 1
ATOM 597 C CA . LEU A 1 79 ? 7.195 -28.344 -6.328 1 93.88 79 LEU A CA 1
ATOM 598 C C . LEU A 1 79 ? 6.648 -27.594 -7.531 1 93.88 79 LEU A C 1
ATOM 600 O O . LEU A 1 79 ? 5.469 -27.234 -7.562 1 93.88 79 LEU A O 1
ATOM 604 N N . PRO A 1 80 ? 7.52 -27.312 -8.508 1 88.19 80 PRO A N 1
ATOM 605 C CA . PRO A 1 80 ? 7.004 -26.75 -9.75 1 88.19 80 PRO A CA 1
ATOM 606 C C . PRO A 1 80 ? 5.93 -27.625 -10.398 1 88.19 80 PRO A C 1
ATOM 608 O O . PRO A 1 80 ? 6.02 -28.844 -10.344 1 88.19 80 PRO A O 1
ATOM 611 N N . TYR A 1 81 ? 5.016 -27.031 -11.031 1 87.19 81 TYR A N 1
ATOM 612 C CA . TYR A 1 81 ? 3.785 -27.672 -11.492 1 87.19 81 TYR A CA 1
ATOM 613 C C . TYR A 1 81 ? 4.094 -28.859 -12.391 1 87.19 81 TYR A C 1
ATOM 615 O O . TYR A 1 81 ? 3.375 -29.859 -12.375 1 87.19 81 TYR A O 1
ATOM 623 N N . GLY A 1 82 ? 5.203 -28.812 -13.125 1 88.06 82 GLY A N 1
ATOM 624 C CA . GLY A 1 82 ? 5.555 -29.875 -14.055 1 88.06 82 GLY A CA 1
ATOM 625 C C . GLY A 1 82 ? 5.902 -31.172 -13.359 1 88.06 82 GLY A C 1
ATOM 626 O O . GLY A 1 82 ? 5.891 -32.25 -13.992 1 88.06 82 GLY A O 1
ATOM 627 N N . MET A 1 83 ? 6.051 -31.125 -12.07 1 93.25 83 MET A N 1
ATOM 628 C CA . MET A 1 83 ? 6.504 -32.312 -11.328 1 93.25 83 MET A CA 1
ATOM 629 C C . MET A 1 83 ? 5.328 -33.031 -10.672 1 93.25 83 MET A C 1
ATOM 631 O O . MET A 1 83 ? 5.465 -34.156 -10.211 1 93.25 83 MET A O 1
ATOM 635 N N . HIS A 1 84 ? 4.195 -32.469 -10.688 1 96.81 84 HIS A N 1
ATOM 636 C CA . HIS A 1 84 ? 3.082 -33 -9.898 1 96.81 84 HIS A CA 1
ATOM 637 C C . HIS A 1 84 ? 2.566 -34.312 -10.469 1 96.81 84 HIS A C 1
ATOM 639 O O . HIS A 1 84 ? 2.182 -35.188 -9.719 1 96.81 84 HIS A O 1
ATOM 645 N N . PRO A 1 85 ? 2.568 -34.469 -11.828 1 97.56 85 PRO A N 1
ATOM 646 C CA . PRO A 1 85 ? 2.141 -35.781 -12.344 1 97.56 85 PRO A CA 1
ATOM 647 C C . PRO A 1 85 ? 3.029 -36.906 -11.859 1 97.56 85 PRO A C 1
ATOM 649 O O . PRO A 1 85 ? 2.529 -38 -11.516 1 97.56 85 PRO A O 1
ATOM 652 N N . MET A 1 86 ? 4.32 -36.594 -11.82 1 97.38 86 MET A N 1
ATOM 653 C CA . MET A 1 86 ? 5.258 -37.594 -11.32 1 97.38 86 MET A CA 1
ATOM 654 C C . MET A 1 86 ? 4.977 -37.938 -9.852 1 97.38 86 MET A C 1
ATOM 656 O O . MET A 1 86 ? 4.902 -39.094 -9.477 1 97.38 86 MET A O 1
ATOM 660 N N . VAL A 1 87 ? 4.758 -36.969 -9.047 1 98.12 87 VAL A N 1
ATOM 661 C CA . VAL A 1 87 ? 4.465 -37.156 -7.629 1 98.12 87 VAL A CA 1
ATOM 662 C C . VAL A 1 87 ? 3.148 -37.906 -7.469 1 98.12 87 VAL A C 1
ATOM 664 O O . VAL A 1 87 ? 3.045 -38.812 -6.641 1 98.12 87 VAL A O 1
ATOM 667 N N . ALA A 1 88 ? 2.184 -37.531 -8.281 1 98.62 88 ALA A N 1
ATOM 668 C CA . ALA A 1 88 ? 0.864 -38.156 -8.219 1 98.62 88 ALA A CA 1
ATOM 669 C C . ALA A 1 88 ? 0.954 -39.656 -8.508 1 98.62 88 ALA A C 1
ATOM 671 O O . ALA A 1 88 ? 0.249 -40.469 -7.887 1 98.62 88 ALA A O 1
ATOM 672 N N . ARG A 1 89 ? 1.777 -40.031 -9.445 1 98.44 89 ARG A N 1
ATOM 673 C CA . ARG A 1 89 ? 1.937 -41.438 -9.773 1 98.44 89 ARG A CA 1
ATOM 674 C C . ARG A 1 89 ? 2.461 -42.25 -8.578 1 98.44 89 ARG A C 1
ATOM 676 O O . ARG A 1 89 ? 2.018 -43.375 -8.328 1 98.44 89 ARG A O 1
ATOM 683 N N . HIS A 1 90 ? 3.42 -41.656 -7.895 1 98.38 90 HIS A N 1
ATOM 684 C CA . HIS A 1 90 ? 3.916 -42.281 -6.688 1 98.38 90 HIS A CA 1
ATOM 685 C C . HIS A 1 90 ? 2.816 -42.406 -5.637 1 98.38 90 HIS A C 1
ATOM 687 O O . HIS A 1 90 ? 2.697 -43.438 -4.977 1 98.38 90 HIS A O 1
ATOM 693 N N . CYS A 1 91 ? 2.037 -41.406 -5.461 1 98.75 91 CYS A N 1
ATOM 694 C CA . CYS A 1 91 ? 0.939 -41.406 -4.5 1 98.75 91 CYS A CA 1
ATOM 695 C C . CYS A 1 91 ? -0.085 -42.5 -4.859 1 98.75 91 CYS A C 1
ATOM 697 O O . CYS A 1 91 ? -0.585 -43.188 -3.984 1 98.75 91 CYS A O 1
ATOM 699 N N . ILE A 1 92 ? -0.426 -42.594 -6.148 1 98.69 92 ILE A N 1
ATOM 700 C CA . ILE A 1 92 ? -1.384 -43.562 -6.645 1 98.69 92 ILE A CA 1
ATOM 701 C C . ILE A 1 92 ? -0.871 -45 -6.352 1 98.69 92 ILE A C 1
ATOM 703 O O . ILE A 1 92 ? -1.614 -45.844 -5.848 1 98.69 92 ILE A O 1
ATOM 707 N N . SER A 1 93 ? 0.418 -45.188 -6.594 1 98.38 93 SER A N 1
ATOM 708 C CA . SER A 1 93 ? 1.024 -46.5 -6.426 1 98.38 93 SER A CA 1
ATOM 709 C C . SER A 1 93 ? 0.962 -46.969 -4.969 1 98.38 93 SER A C 1
ATOM 711 O O . SER A 1 93 ? 0.87 -48.156 -4.691 1 98.38 93 SER A O 1
ATOM 713 N N . HIS A 1 94 ? 1.005 -46 -4.094 1 98.5 94 HIS A N 1
ATOM 714 C CA . HIS A 1 94 ? 1.062 -46.375 -2.682 1 98.5 94 HIS A CA 1
ATOM 715 C C . HIS A 1 94 ? -0.229 -46 -1.965 1 98.5 94 HIS A C 1
ATOM 717 O O . HIS A 1 94 ? -0.323 -46.125 -0.741 1 98.5 94 HIS A O 1
ATOM 723 N N . SER A 1 95 ? -1.227 -45.531 -2.686 1 98.44 95 SER A N 1
ATOM 724 C CA . SER A 1 95 ? -2.527 -45.125 -2.154 1 98.44 95 SER A CA 1
ATOM 725 C C . SER A 1 95 ? -2.379 -44.094 -1.055 1 98.44 95 SER A C 1
ATOM 727 O O . SER A 1 95 ? -2.906 -44.25 0.047 1 98.44 95 SER A O 1
ATOM 729 N N . VAL A 1 96 ? -1.688 -43.031 -1.379 1 98.75 96 VAL A N 1
ATOM 730 C CA . VAL A 1 96 ? -1.477 -41.938 -0.467 1 98.75 96 VAL A CA 1
ATOM 731 C C . VAL A 1 96 ? -2.086 -40.656 -1.057 1 98.75 96 VAL A C 1
ATOM 733 O O . VAL A 1 96 ? -1.904 -40.375 -2.242 1 98.75 96 VAL A O 1
ATOM 736 N N . ASP A 1 97 ? -2.844 -39.875 -0.296 1 98.75 97 ASP A N 1
ATOM 737 C CA . ASP A 1 97 ? -3.488 -38.656 -0.753 1 98.75 97 ASP A CA 1
ATOM 738 C C . ASP A 1 97 ? -2.451 -37.594 -1.106 1 98.75 97 ASP A C 1
ATOM 740 O O . ASP A 1 97 ? -1.342 -37.594 -0.567 1 98.75 97 ASP A O 1
ATOM 744 N N . LEU A 1 98 ? -2.85 -36.719 -2.027 1 98.81 98 LEU A N 1
ATOM 745 C CA . LEU A 1 98 ? -1.971 -35.656 -2.49 1 98.81 98 LEU A CA 1
ATOM 746 C C . LEU A 1 98 ? -2.693 -34.312 -2.479 1 98.81 98 LEU A C 1
ATOM 748 O O . LEU A 1 98 ? -3.855 -34.219 -2.883 1 98.81 98 LEU A O 1
ATOM 752 N N . VAL A 1 99 ? -2.043 -33.281 -1.941 1 98.75 99 VAL A N 1
ATOM 753 C CA . VAL A 1 99 ? -2.539 -31.906 -1.996 1 98.75 99 VAL A CA 1
ATOM 754 C C . VAL A 1 99 ? -1.501 -31.016 -2.664 1 98.75 99 VAL A C 1
ATOM 756 O O . VAL A 1 99 ? -0.306 -31.109 -2.375 1 98.75 99 VAL A O 1
ATOM 759 N N . THR A 1 100 ? -1.888 -30.172 -3.545 1 98.44 100 THR A N 1
ATOM 760 C CA . THR A 1 100 ? -0.992 -29.203 -4.184 1 98.44 100 THR A CA 1
ATOM 761 C C . THR A 1 100 ? -1.72 -27.906 -4.477 1 98.44 100 THR A C 1
ATOM 763 O O . THR A 1 100 ? -2.932 -27.891 -4.707 1 98.44 100 THR A O 1
ATOM 766 N N . PRO A 1 101 ? -1.031 -26.797 -4.418 1 97.44 101 PRO A N 1
ATOM 767 C CA . PRO A 1 101 ? -1.638 -25.5 -4.754 1 97.44 101 PRO A CA 1
ATOM 768 C C . PRO A 1 101 ? -1.609 -25.219 -6.254 1 97.44 101 PRO A C 1
ATOM 770 O O . PRO A 1 101 ? -2.125 -24.188 -6.699 1 97.44 101 PRO A O 1
ATOM 773 N N . SER A 1 102 ? -1.104 -26.031 -7.082 1 95 102 SER A N 1
ATOM 774 C CA . SER A 1 102 ? -0.878 -25.766 -8.5 1 95 102 SER A CA 1
ATOM 775 C C . SER A 1 102 ? -2.121 -26.078 -9.328 1 95 102 SER A C 1
ATOM 777 O O . SER A 1 102 ? -2.982 -26.844 -8.898 1 95 102 SER A O 1
ATOM 779 N N . TYR A 1 103 ? -2.152 -25.5 -10.484 1 91.81 103 TYR A N 1
ATOM 780 C CA . TYR A 1 103 ? -3.23 -25.766 -11.43 1 91.81 103 TYR A CA 1
ATOM 781 C C . TYR A 1 103 ? -3.279 -27.234 -11.805 1 91.81 103 TYR A C 1
ATOM 783 O O . TYR A 1 103 ? -2.242 -27.891 -11.898 1 91.81 103 TYR A O 1
ATOM 791 N N . THR A 1 104 ? -4.453 -27.688 -12.055 1 93.5 104 THR A N 1
ATOM 792 C CA . THR A 1 104 ? -4.641 -29.047 -12.555 1 93.5 104 THR A CA 1
ATOM 793 C C . THR A 1 104 ? -4.309 -29.125 -14.047 1 93.5 104 THR A C 1
ATOM 795 O O . THR A 1 104 ? -5.172 -28.875 -14.891 1 93.5 104 THR A O 1
ATOM 798 N N . SER A 1 105 ? -3.154 -29.609 -14.344 1 91.44 105 SER A N 1
ATOM 799 C CA . SER A 1 105 ? -2.74 -29.719 -15.742 1 91.44 105 SER A CA 1
ATOM 800 C C . SER A 1 105 ? -3.463 -30.875 -16.438 1 91.44 105 SER A C 1
ATOM 802 O O . SER A 1 105 ? -4.039 -31.734 -15.781 1 91.44 105 SER A O 1
ATOM 804 N N . PRO A 1 106 ? -3.43 -30.828 -17.766 1 91.94 106 PRO A N 1
ATOM 805 C CA . PRO A 1 106 ? -3.98 -31.984 -18.5 1 91.94 106 PRO A CA 1
ATOM 806 C C . PRO A 1 106 ? -3.332 -33.312 -18.094 1 91.94 106 PRO A C 1
ATOM 808 O O . PRO A 1 106 ? -4.02 -34.312 -17.969 1 91.94 106 PRO A O 1
ATOM 811 N N . ALA A 1 107 ? -2.047 -33.25 -17.828 1 95.88 107 ALA A N 1
ATOM 812 C CA . ALA A 1 107 ? -1.326 -34.438 -17.406 1 95.88 107 ALA A CA 1
ATOM 813 C C . ALA A 1 107 ? -1.849 -34.969 -16.078 1 95.88 107 ALA A C 1
ATOM 815 O O . ALA A 1 107 ? -1.917 -36.156 -15.844 1 95.88 107 ALA A O 1
ATOM 816 N N . MET A 1 108 ? -2.207 -34.125 -15.188 1 97 108 MET A N 1
ATOM 817 C CA . MET A 1 108 ? -2.801 -34.5 -13.906 1 97 108 MET A CA 1
ATOM 818 C C . MET A 1 108 ? -4.184 -35.125 -14.109 1 97 108 MET A C 1
ATOM 820 O O . MET A 1 108 ? -4.508 -36.125 -13.492 1 97 108 MET A O 1
ATOM 824 N N . MET A 1 109 ? -4.938 -34.531 -14.992 1 95.94 109 MET A N 1
ATOM 825 C CA . MET A 1 109 ? -6.305 -34.969 -15.234 1 95.94 109 MET A CA 1
ATOM 826 C C . MET A 1 109 ? -6.312 -36.375 -15.828 1 95.94 109 MET A C 1
ATOM 828 O O . MET A 1 109 ? -7.242 -37.156 -15.594 1 95.94 109 MET A O 1
ATOM 832 N N . GLU A 1 110 ? -5.301 -36.688 -16.578 1 97.69 110 GLU A N 1
ATOM 833 C CA . GLU A 1 110 ? -5.176 -38 -17.172 1 97.69 110 GLU A CA 1
ATOM 834 C C . GLU A 1 110 ? -5.055 -39.062 -16.078 1 97.69 110 GLU A C 1
ATOM 836 O O . GLU A 1 110 ? -5.332 -40.25 -16.328 1 97.69 110 GLU A O 1
ATOM 841 N N . LEU A 1 111 ? -4.68 -38.688 -14.914 1 98.44 111 LEU A N 1
ATOM 842 C CA . LEU A 1 111 ? -4.457 -39.625 -13.828 1 98.44 111 LEU A CA 1
ATOM 843 C C . LEU A 1 111 ? -5.703 -39.75 -12.961 1 98.44 111 LEU A C 1
ATOM 845 O O . LEU A 1 111 ? -5.691 -40.469 -11.953 1 98.44 111 LEU A O 1
ATOM 849 N N . ASP A 1 112 ? -6.789 -39.156 -13.328 1 98.44 112 ASP A N 1
ATOM 850 C CA . ASP A 1 112 ? -7.996 -39.125 -12.508 1 98.44 112 ASP A CA 1
ATOM 851 C C . ASP A 1 112 ? -8.539 -40.531 -12.234 1 98.44 112 ASP A C 1
ATOM 853 O O . ASP A 1 112 ? -8.797 -40.875 -11.086 1 98.44 112 ASP A O 1
ATOM 857 N N . GLU A 1 113 ? -8.695 -41.281 -13.258 1 98.31 113 GLU A N 1
ATOM 858 C CA . GLU A 1 113 ? -9.234 -42.656 -13.109 1 98.31 113 GLU A CA 1
ATOM 859 C C . GLU A 1 113 ? -8.328 -43.5 -12.242 1 98.31 113 GLU A C 1
ATOM 861 O O . GLU A 1 113 ? -8.805 -44.25 -11.391 1 98.31 113 GLU A O 1
ATOM 866 N N . SER A 1 114 ? -7.035 -43.344 -12.477 1 98.69 114 SER A N 1
ATOM 867 C CA . SER A 1 114 ? -6.074 -44.125 -11.68 1 98.69 114 SER A CA 1
ATOM 868 C C . SER A 1 114 ? -6.156 -43.719 -10.211 1 98.69 114 SER A C 1
ATOM 870 O O . SER A 1 114 ? -6.039 -44.594 -9.328 1 98.69 114 SER A O 1
ATOM 872 N N . ALA A 1 115 ? -6.32 -42.5 -9.969 1 98.75 115 ALA A N 1
ATOM 873 C CA . ALA A 1 115 ? -6.438 -42 -8.594 1 98.75 115 ALA A CA 1
ATOM 874 C C . ALA A 1 115 ? -7.707 -42.562 -7.934 1 98.75 115 ALA A C 1
ATOM 876 O O . ALA A 1 115 ? -7.68 -42.969 -6.777 1 98.75 115 ALA A O 1
ATOM 877 N N . ARG A 1 116 ? -8.789 -42.531 -8.672 1 98.62 116 ARG A N 1
ATOM 878 C CA . ARG A 1 116 ? -10.047 -43.062 -8.172 1 98.62 116 ARG A CA 1
ATOM 879 C C . ARG A 1 116 ? -9.922 -44.531 -7.852 1 98.62 116 ARG A C 1
ATOM 881 O O . ARG A 1 116 ? -10.398 -45 -6.812 1 98.62 116 ARG A O 1
ATOM 888 N N . ASN A 1 117 ? -9.297 -45.219 -8.758 1 98.44 117 ASN A N 1
ATOM 889 C CA . ASN A 1 117 ? -9.125 -46.656 -8.57 1 98.44 117 ASN A CA 1
ATOM 890 C C . ASN A 1 117 ? -8.25 -46.938 -7.359 1 98.44 117 ASN A C 1
ATOM 892 O O . ASN A 1 117 ? -8.453 -47.969 -6.672 1 98.44 117 ASN A O 1
ATOM 896 N N . ALA A 1 118 ? -7.289 -46.094 -7.109 1 98.38 118 ALA A N 1
ATOM 897 C CA . ALA A 1 118 ? -6.402 -46.281 -5.961 1 98.38 118 ALA A CA 1
ATOM 898 C C . ALA A 1 118 ? -7.082 -45.812 -4.672 1 98.38 118 ALA A C 1
ATOM 900 O O . ALA A 1 118 ? -6.566 -46.031 -3.576 1 98.38 118 ALA A O 1
ATOM 901 N N . GLY A 1 119 ? -8.242 -45.156 -4.812 1 98.31 119 GLY A N 1
ATOM 902 C CA . GLY A 1 119 ? -9.016 -44.688 -3.67 1 98.31 119 GLY A CA 1
ATOM 903 C C . GLY A 1 119 ? -8.398 -43.5 -2.977 1 98.31 119 GLY A C 1
ATOM 904 O O . GLY A 1 119 ? -8.5 -43.344 -1.756 1 98.31 119 GLY A O 1
ATOM 905 N N . ILE A 1 120 ? -7.727 -42.688 -3.699 1 98.44 120 ILE A N 1
ATOM 906 C CA . ILE A 1 120 ? -7.055 -41.594 -3.025 1 98.44 120 ILE A CA 1
ATOM 907 C C . ILE A 1 120 ? -7.664 -40.25 -3.477 1 98.44 120 ILE A C 1
ATOM 909 O O . ILE A 1 120 ? -8.281 -40.188 -4.543 1 98.44 120 ILE A O 1
ATOM 913 N N . THR A 1 121 ? -7.488 -39.25 -2.65 1 98.62 121 THR A N 1
ATOM 914 C CA . THR A 1 121 ? -7.824 -37.844 -2.949 1 98.62 121 THR A CA 1
ATOM 915 C C . THR A 1 121 ? -6.602 -37.094 -3.463 1 98.62 121 THR A C 1
ATOM 917 O O . THR A 1 121 ? -5.57 -37.031 -2.791 1 98.62 121 THR A O 1
ATOM 920 N N . VAL A 1 122 ? -6.719 -36.625 -4.664 1 98.69 122 VAL A N 1
ATOM 921 C CA . VAL A 1 122 ? -5.734 -35.656 -5.16 1 98.69 122 VAL A CA 1
ATOM 922 C C . VAL A 1 122 ? -6.359 -34.281 -5.238 1 98.69 122 VAL A C 1
ATOM 924 O O . VAL A 1 122 ? -7.012 -33.938 -6.227 1 98.69 122 VAL A O 1
ATOM 927 N N . LEU A 1 123 ? -6.129 -33.531 -4.191 1 98.44 123 LEU A N 1
ATOM 928 C CA . LEU A 1 123 ? -6.719 -32.188 -4.086 1 98.44 123 LEU A CA 1
ATOM 929 C C . LEU A 1 123 ? -5.812 -31.141 -4.723 1 98.44 123 LEU A C 1
ATOM 931 O O . LEU A 1 123 ? -4.75 -30.812 -4.184 1 98.44 123 LEU A O 1
ATOM 935 N N . ASN A 1 124 ? -6.281 -30.609 -5.828 1 97.81 124 ASN A N 1
ATOM 936 C CA . ASN A 1 124 ? -5.516 -29.641 -6.598 1 97.81 124 ASN A CA 1
ATOM 937 C C . ASN A 1 124 ? -5.988 -28.219 -6.324 1 97.81 124 ASN A C 1
ATOM 939 O O . ASN A 1 124 ? -7.051 -28 -5.734 1 97.81 124 ASN A O 1
ATOM 943 N N . GLU A 1 125 ? -5.129 -27.25 -6.699 1 97.25 125 GLU A N 1
ATOM 944 C CA . GLU A 1 125 ? -5.473 -25.828 -6.746 1 97.25 125 GLU A CA 1
ATOM 945 C C . GLU A 1 125 ? -5.879 -25.312 -5.367 1 97.25 125 GLU A C 1
ATOM 947 O O . GLU A 1 125 ? -6.918 -24.672 -5.227 1 97.25 125 GLU A O 1
ATOM 952 N N . MET A 1 126 ? -5.086 -25.672 -4.398 1 97.81 126 MET A N 1
ATOM 953 C CA . MET A 1 126 ? -5.336 -25.234 -3.023 1 97.81 126 MET A CA 1
ATOM 954 C C . MET A 1 126 ? -4.355 -24.141 -2.607 1 97.81 126 MET A C 1
ATOM 956 O O . MET A 1 126 ? -3.68 -24.266 -1.584 1 97.81 126 MET A O 1
ATOM 960 N N . GLY A 1 127 ? -4.348 -23.094 -3.361 1 97.75 127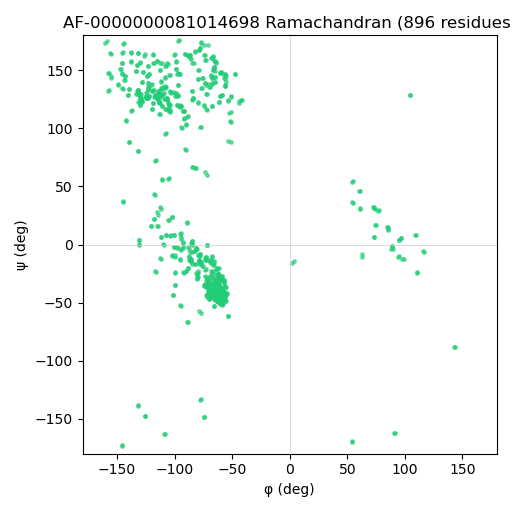 GLY A N 1
ATOM 961 C CA . GLY A 1 127 ? -3.537 -21.922 -3.084 1 97.75 127 GLY A CA 1
ATOM 962 C C . GLY A 1 127 ? -4.316 -20.625 -3.18 1 97.75 127 GLY A C 1
ATOM 963 O O . GLY A 1 127 ? -5.434 -20.516 -2.664 1 97.75 127 GLY A O 1
ATOM 964 N N . LEU A 1 128 ? -3.654 -19.625 -3.781 1 98.06 128 LEU A N 1
ATOM 965 C CA . LEU A 1 128 ? -4.254 -18.312 -4.008 1 98.06 128 LEU A CA 1
ATOM 966 C C . LEU A 1 128 ? -4.988 -18.266 -5.344 1 98.06 128 LEU A C 1
ATOM 968 O O . LEU A 1 128 ? -6.219 -18.266 -5.383 1 98.06 128 LEU A O 1
ATOM 972 N N . ASP A 1 129 ? -4.27 -18.359 -6.379 1 95.88 129 ASP A N 1
ATOM 973 C CA . ASP A 1 129 ? -4.707 -18.453 -7.766 1 95.88 129 ASP A CA 1
ATOM 974 C C . ASP A 1 129 ? -3.844 -19.453 -8.539 1 95.88 129 ASP A C 1
ATOM 976 O O . ASP A 1 129 ? -2.805 -19.078 -9.094 1 95.88 129 ASP A O 1
ATOM 980 N N . PRO A 1 130 ? -4.328 -20.625 -8.438 1 95.62 130 PRO A N 1
ATOM 981 C CA . PRO A 1 130 ? -5.707 -21.016 -8.141 1 95.62 130 PRO A CA 1
ATOM 982 C C . PRO A 1 130 ? -5.918 -21.391 -6.672 1 95.62 130 PRO A C 1
ATOM 984 O O . PRO A 1 130 ? -4.965 -21.766 -5.988 1 95.62 130 PRO A O 1
ATOM 987 N N . GLY A 1 131 ? -7.109 -21.312 -6.172 1 97.88 131 GLY A N 1
ATOM 988 C CA . GLY A 1 131 ? -7.492 -21.719 -4.828 1 97.88 131 GLY A CA 1
ATOM 989 C C . GLY A 1 131 ? -8.531 -20.812 -4.203 1 97.88 131 GLY A C 1
ATOM 990 O O . GLY A 1 131 ? -9.734 -21.031 -4.367 1 97.88 131 GLY A O 1
ATOM 991 N N . ILE A 1 132 ? -8.016 -19.797 -3.574 1 98.62 132 ILE A N 1
ATOM 992 C CA . ILE A 1 132 ? -8.891 -18.812 -2.932 1 98.62 132 ILE A CA 1
ATOM 993 C C . ILE A 1 132 ? -9.781 -18.156 -3.98 1 98.62 132 ILE A C 1
ATOM 995 O O . ILE A 1 132 ? -10.953 -17.859 -3.719 1 98.62 132 ILE A O 1
ATOM 999 N N . ASP A 1 133 ? -9.234 -17.922 -5.172 1 97.62 133 ASP A N 1
ATOM 1000 C CA . ASP A 1 133 ? -9.992 -17.312 -6.258 1 97.62 133 ASP A CA 1
ATOM 1001 C C . ASP A 1 133 ? -11.227 -18.141 -6.605 1 97.62 133 ASP A C 1
ATOM 1003 O O . ASP A 1 133 ? -12.328 -17.609 -6.746 1 97.62 133 ASP A O 1
ATOM 1007 N N . HIS A 1 134 ? -11.047 -19.484 -6.641 1 97 134 HIS A N 1
ATOM 1008 C CA . HIS A 1 134 ? -12.156 -20.406 -6.906 1 97 134 HIS A CA 1
ATOM 1009 C C . HIS A 1 134 ? -13.219 -20.312 -5.816 1 97 134 HIS A C 1
ATOM 1011 O O . HIS A 1 134 ? -14.406 -20.234 -6.109 1 97 134 HIS A O 1
ATOM 1017 N N . MET A 1 135 ? -12.727 -20.375 -4.668 1 98.38 135 MET A N 1
ATOM 1018 C CA . MET A 1 135 ? -13.625 -20.453 -3.521 1 98.38 135 MET A CA 1
ATOM 1019 C C . MET A 1 135 ? -14.5 -19.203 -3.439 1 98.38 135 MET A C 1
ATOM 1021 O O . MET A 1 135 ? -15.711 -19.297 -3.254 1 98.38 135 MET A O 1
ATOM 1025 N N . LEU A 1 136 ? -13.883 -18.094 -3.625 1 98.31 136 LEU A N 1
ATOM 1026 C CA . LEU A 1 136 ? -14.617 -16.828 -3.555 1 98.31 136 LEU A CA 1
ATOM 1027 C C . LEU A 1 136 ? -15.578 -16.703 -4.738 1 98.31 136 LEU A C 1
ATOM 1029 O O . LEU A 1 136 ? -16.688 -16.172 -4.586 1 98.31 136 LEU A O 1
ATOM 1033 N N . ALA A 1 137 ? -15.156 -17.109 -5.898 1 97.56 137 ALA A N 1
ATOM 1034 C CA . ALA A 1 137 ? -16.031 -17.109 -7.07 1 97.56 137 ALA A CA 1
ATOM 1035 C C . ALA A 1 137 ? -17.25 -17.984 -6.852 1 97.56 137 ALA A C 1
ATOM 1037 O O . ALA A 1 137 ? -18.391 -17.562 -7.066 1 97.56 137 ALA A O 1
ATOM 1038 N N . MET A 1 138 ? -17.016 -19.203 -6.414 1 97.94 138 MET A N 1
ATOM 1039 C CA . MET A 1 138 ? -18.094 -20.172 -6.215 1 97.94 138 MET A CA 1
ATOM 1040 C C . MET A 1 138 ? -19.094 -19.672 -5.184 1 97.94 138 MET A C 1
ATOM 1042 O O . MET A 1 138 ? -20.297 -19.891 -5.328 1 97.94 138 MET A O 1
ATOM 1046 N N . ARG A 1 139 ? -18.547 -19.062 -4.148 1 97.44 139 ARG A N 1
ATOM 1047 C CA . ARG A 1 139 ? -19.438 -18.484 -3.148 1 97.44 139 ARG A CA 1
ATOM 1048 C C . ARG A 1 139 ? -20.406 -17.5 -3.785 1 97.44 139 ARG A C 1
ATOM 1050 O O . ARG A 1 139 ? -21.609 -17.516 -3.498 1 97.44 139 ARG A O 1
ATOM 1057 N N . SER A 1 140 ? -19.953 -16.656 -4.656 1 97.12 140 SER A N 1
ATOM 1058 C CA . SER A 1 140 ? -20.781 -15.688 -5.352 1 97.12 140 SER A CA 1
ATOM 1059 C C . SER A 1 140 ? -21.766 -16.375 -6.297 1 97.12 140 SER A C 1
ATOM 1061 O O . SER A 1 140 ? -22.922 -15.969 -6.395 1 97.12 140 SER A O 1
ATOM 1063 N N . PHE A 1 141 ? -21.312 -17.375 -6.996 1 97.62 141 PHE A N 1
ATOM 1064 C CA . PHE A 1 141 ? -22.141 -18.094 -7.949 1 97.62 141 PHE A CA 1
ATOM 1065 C C . PHE A 1 141 ? -23.266 -18.844 -7.234 1 97.62 141 PHE A C 1
ATOM 1067 O O . PHE A 1 141 ? -24.406 -18.844 -7.691 1 97.62 141 PHE A O 1
ATOM 1074 N N . ASP A 1 142 ? -22.875 -19.484 -6.168 1 97.19 142 ASP A N 1
ATOM 1075 C CA . ASP A 1 142 ? -23.875 -20.219 -5.402 1 97.19 142 ASP A CA 1
ATOM 1076 C C . ASP A 1 142 ? -24.938 -19.266 -4.852 1 97.19 142 ASP A C 1
ATOM 1078 O O . ASP A 1 142 ? -26.141 -19.594 -4.852 1 97.19 142 ASP A O 1
ATOM 1082 N N . LYS A 1 143 ? -24.5 -18.125 -4.379 1 95.81 143 LYS A N 1
ATOM 1083 C CA . LYS A 1 143 ? -25.453 -17.109 -3.914 1 95.81 143 LYS A CA 1
ATOM 1084 C C . LYS A 1 143 ? -26.406 -16.688 -5.035 1 95.81 143 LYS A C 1
ATOM 1086 O O . LYS A 1 143 ? -27.609 -16.547 -4.816 1 95.81 143 LYS A O 1
ATOM 1091 N N . ALA A 1 144 ? -25.875 -16.469 -6.207 1 95.81 144 ALA A N 1
ATOM 1092 C CA . ALA A 1 144 ? -26.672 -16.109 -7.371 1 95.81 144 ALA A CA 1
ATOM 1093 C C . ALA A 1 144 ? -27.703 -17.188 -7.691 1 95.81 144 ALA A C 1
ATOM 1095 O O . ALA A 1 144 ? -28.859 -16.891 -7.973 1 95.81 144 ALA A O 1
ATOM 1096 N N . ARG A 1 145 ? -27.266 -18.406 -7.617 1 95.5 145 ARG A N 1
ATOM 1097 C CA . ARG A 1 145 ? -28.141 -19.531 -7.922 1 95.5 145 ARG A CA 1
ATOM 1098 C C . ARG A 1 145 ? -29.266 -19.641 -6.906 1 95.5 145 ARG A C 1
ATOM 1100 O O . ARG A 1 145 ? -30.422 -19.938 -7.27 1 95.5 145 ARG A O 1
ATOM 1107 N N . GLU A 1 146 ? -28.922 -19.469 -5.707 1 96.25 146 GLU A N 1
ATOM 1108 C CA . GLU A 1 146 ? -29.922 -19.531 -4.641 1 96.25 146 GLU A CA 1
ATOM 1109 C C . GLU A 1 146 ? -31 -18.469 -4.852 1 96.25 146 GLU A C 1
ATOM 1111 O O . GLU A 1 146 ? -32.156 -18.688 -4.5 1 96.25 146 GLU A O 1
ATOM 1116 N N . LEU A 1 147 ? -30.641 -17.391 -5.461 1 95.06 147 LEU A N 1
ATOM 1117 C CA . LEU A 1 147 ? -31.578 -16.312 -5.691 1 95.06 147 LEU A CA 1
ATOM 1118 C C . LEU A 1 147 ? -32.25 -16.453 -7.051 1 95.06 147 LEU A C 1
ATOM 1120 O O . LEU A 1 147 ? -33.062 -15.602 -7.441 1 95.06 147 LEU A O 1
ATOM 1124 N N . GLY A 1 148 ? -31.875 -17.516 -7.727 1 96 148 GLY A N 1
ATOM 1125 C CA . GLY A 1 148 ? -32.438 -17.766 -9.047 1 96 148 GLY A CA 1
ATOM 1126 C C . GLY A 1 148 ? -31.859 -16.859 -10.117 1 96 148 GLY A C 1
ATOM 1127 O O . GLY A 1 148 ? -32.469 -16.672 -11.172 1 96 148 GLY A O 1
ATOM 1128 N N . GLY A 1 149 ? -30.766 -16.25 -9.844 1 96.56 149 GLY A N 1
ATOM 1129 C CA . GLY A 1 149 ? -30.156 -15.305 -10.773 1 96.56 149 GLY A CA 1
ATOM 1130 C C . GLY A 1 149 ? -29.25 -15.969 -11.789 1 96.56 149 GLY A C 1
ATOM 1131 O O . GLY A 1 149 ? -28.875 -17.141 -11.633 1 96.56 149 GLY A O 1
ATOM 1132 N N . GLN A 1 150 ? -28.953 -15.227 -12.844 1 96.88 150 GLN A N 1
ATOM 1133 C CA . GLN A 1 150 ? -28.047 -15.68 -13.891 1 96.88 150 GLN A CA 1
ATOM 1134 C C . GLN A 1 150 ? -26.75 -14.867 -13.875 1 96.88 150 GLN A C 1
ATOM 1136 O O . GLN A 1 150 ? -26.781 -13.633 -13.906 1 96.88 150 GLN A O 1
ATOM 1141 N N . VAL A 1 151 ? -25.625 -15.57 -13.844 1 97.69 151 VAL A N 1
ATOM 1142 C CA . VAL A 1 151 ? -24.328 -14.883 -13.906 1 97.69 151 VAL A CA 1
ATOM 1143 C C . VAL A 1 151 ? -24.062 -14.398 -15.328 1 97.69 151 VAL A C 1
ATOM 1145 O O . VAL A 1 151 ? -23.922 -15.211 -16.25 1 97.69 151 VAL A O 1
ATOM 1148 N N . GLU A 1 152 ? -23.906 -13.141 -15.508 1 97.75 152 GLU A N 1
ATOM 1149 C CA . GLU A 1 152 ? -23.703 -12.562 -16.828 1 97.75 152 GLU A CA 1
ATOM 1150 C C . GLU A 1 152 ? -22.234 -12.281 -17.094 1 97.75 152 GLU A C 1
ATOM 1152 O O . GLU A 1 152 ? -21.766 -12.352 -18.234 1 97.75 152 GLU A O 1
ATOM 1157 N N . SER A 1 153 ? -21.625 -11.93 -16.062 1 98.06 153 SER A N 1
ATOM 1158 C CA . SER A 1 153 ? -20.234 -11.523 -16.219 1 98.06 153 SER A CA 1
ATOM 1159 C C . SER A 1 153 ? -19.406 -11.93 -15 1 98.06 153 SER A C 1
ATOM 1161 O O . SER A 1 153 ? -19.859 -11.82 -13.859 1 98.06 153 SER A O 1
ATOM 1163 N N . TYR A 1 154 ? -18.281 -12.477 -15.242 1 97.88 154 TYR A N 1
ATOM 1164 C CA . TYR A 1 154 ? -17.281 -12.789 -14.227 1 97.88 154 TYR A CA 1
ATOM 1165 C C . TYR A 1 154 ? -15.898 -12.297 -14.664 1 97.88 154 TYR A C 1
ATOM 1167 O O . TYR A 1 154 ? -15.422 -12.648 -15.742 1 97.88 154 TYR A O 1
ATOM 1175 N N . VAL A 1 155 ? -15.211 -11.422 -13.859 1 97.81 155 VAL A N 1
ATOM 1176 C CA . VAL A 1 155 ? -13.867 -10.898 -14.102 1 97.81 155 VAL A CA 1
ATOM 1177 C C . VAL A 1 155 ? -13.008 -11.078 -12.852 1 97.81 155 VAL A C 1
ATOM 1179 O O . VAL A 1 155 ? -13.375 -10.617 -11.773 1 97.81 155 VAL A O 1
ATOM 1182 N N . LEU A 1 156 ? -11.953 -11.805 -13.023 1 97.94 156 LEU A N 1
ATOM 1183 C CA . LEU A 1 156 ? -11 -12.039 -11.945 1 97.94 156 LEU A CA 1
ATOM 1184 C C . LEU A 1 156 ? -9.656 -11.398 -12.266 1 97.94 156 LEU A C 1
ATOM 1186 O O . LEU A 1 156 ? -9.148 -11.523 -13.383 1 97.94 156 LEU A O 1
ATOM 1190 N N . PHE A 1 157 ? -9.117 -10.664 -11.359 1 98.31 157 PHE A N 1
ATOM 1191 C CA . PHE A 1 157 ? -7.719 -10.234 -11.398 1 98.31 157 PHE A CA 1
ATOM 1192 C C . PHE A 1 157 ? -6.98 -10.68 -10.141 1 98.31 157 PHE A C 1
ATOM 1194 O O . PHE A 1 157 ? -7.531 -10.625 -9.039 1 98.31 157 PHE A O 1
ATOM 1201 N N . CYS A 1 158 ? -5.82 -11.117 -10.281 1 98.25 158 CYS A N 1
ATOM 1202 C CA . CYS A 1 158 ? -4.965 -11.5 -9.164 1 98.25 158 CYS A CA 1
ATOM 1203 C C . CYS A 1 158 ? -3.514 -11.125 -9.43 1 98.25 158 CYS A C 1
ATOM 1205 O O . CYS A 1 158 ? -3.068 -11.125 -10.578 1 98.25 158 CYS A O 1
ATOM 1207 N N . GLY A 1 159 ? -2.803 -10.742 -8.406 1 97.94 159 GLY A N 1
ATOM 1208 C CA . GLY A 1 159 ? -1.392 -10.43 -8.57 1 97.94 159 GLY A CA 1
ATOM 1209 C C . GLY A 1 159 ? -0.602 -10.531 -7.281 1 97.94 159 GLY A C 1
ATOM 1210 O O . GLY A 1 159 ? -1.093 -10.148 -6.219 1 97.94 159 GLY A O 1
ATOM 1211 N N . GLY A 1 160 ? 0.532 -11.203 -7.344 1 98 160 GLY A N 1
ATOM 1212 C CA . GLY A 1 160 ? 1.572 -11.086 -6.332 1 98 160 GLY A CA 1
ATOM 1213 C C . GLY A 1 160 ? 2.605 -10.023 -6.66 1 98 160 GLY A C 1
ATOM 1214 O O . GLY A 1 160 ? 3.336 -10.141 -7.645 1 98 160 GLY A O 1
ATOM 1215 N N . LEU A 1 161 ? 2.678 -9.008 -5.875 1 98.44 161 LEU A N 1
ATOM 1216 C CA . LEU A 1 161 ? 3.459 -7.805 -6.133 1 98.44 161 LEU A CA 1
ATOM 1217 C C . LEU A 1 161 ? 4.32 -7.445 -4.926 1 98.44 161 LEU A C 1
ATOM 1219 O O . LEU A 1 161 ? 4.059 -7.906 -3.814 1 98.44 161 LEU A O 1
ATOM 1223 N N . PRO A 1 162 ? 5.395 -6.691 -5.172 1 98.19 162 PRO A N 1
ATOM 1224 C CA . PRO A 1 162 ? 5.938 -6.008 -3.994 1 98.19 162 PRO A CA 1
ATOM 1225 C C . PRO A 1 162 ? 4.988 -4.945 -3.441 1 98.19 162 PRO A C 1
ATOM 1227 O O . PRO A 1 162 ? 4.125 -4.445 -4.168 1 98.19 162 PRO A O 1
ATOM 1230 N N . ALA A 1 163 ? 5.043 -4.719 -2.15 1 98.06 163 ALA A N 1
ATOM 1231 C CA . ALA A 1 163 ? 4.348 -3.529 -1.667 1 98.06 163 ALA A CA 1
ATOM 1232 C C . ALA A 1 163 ? 4.695 -2.309 -2.514 1 98.06 163 ALA A C 1
ATOM 1234 O O . ALA A 1 163 ? 5.805 -2.201 -3.035 1 98.06 163 ALA A O 1
ATOM 1235 N N . PRO A 1 164 ? 3.764 -1.406 -2.695 1 97.62 164 PRO A N 1
ATOM 1236 C CA . PRO A 1 164 ? 3.996 -0.328 -3.658 1 97.62 164 PRO A CA 1
ATOM 1237 C C . PRO A 1 164 ? 5.234 0.502 -3.328 1 97.62 164 PRO A C 1
ATOM 1239 O O . PRO A 1 164 ? 5.875 1.049 -4.23 1 97.62 164 PRO A O 1
ATOM 1242 N N . GLU A 1 165 ? 5.625 0.593 -2.098 1 95.88 165 GLU A N 1
ATOM 1243 C CA . GLU A 1 165 ? 6.801 1.365 -1.709 1 95.88 165 GLU A CA 1
ATOM 1244 C C . GLU A 1 165 ? 8.086 0.573 -1.943 1 95.88 165 GLU A C 1
ATOM 1246 O O . GLU A 1 165 ? 9.188 1.11 -1.809 1 95.88 165 GLU A O 1
ATOM 1251 N N . CYS A 1 166 ? 7.969 -0.692 -2.391 1 95.88 166 CYS A N 1
ATOM 1252 C CA . CYS A 1 166 ? 9.125 -1.565 -2.537 1 95.88 166 CYS A CA 1
ATOM 1253 C C . CYS A 1 166 ? 9.367 -1.915 -4 1 95.88 166 CYS A C 1
ATOM 1255 O O . CYS A 1 166 ? 10.086 -2.867 -4.309 1 95.88 166 CYS A O 1
ATOM 1257 N N . CYS A 1 167 ? 8.781 -1.195 -4.898 1 95.12 167 CYS A N 1
ATOM 1258 C CA . CYS A 1 167 ? 8.898 -1.588 -6.297 1 95.12 167 CYS A CA 1
ATOM 1259 C C . CYS A 1 167 ? 9.727 -0.571 -7.078 1 95.12 167 CYS A C 1
ATOM 1261 O O . CYS A 1 167 ? 9.453 -0.315 -8.25 1 95.12 167 CYS A O 1
ATOM 1263 N N . ASP A 1 168 ? 10.625 0.03 -6.438 1 90.62 168 ASP A N 1
ATOM 1264 C CA . ASP A 1 168 ? 11.453 1.048 -7.086 1 90.62 168 ASP A CA 1
ATOM 1265 C C . ASP A 1 168 ? 12.625 0.415 -7.824 1 90.62 168 ASP A C 1
ATOM 1267 O O . ASP A 1 168 ? 13.781 0.628 -7.461 1 90.62 168 ASP A O 1
ATOM 1271 N N . ASN A 1 169 ? 12.461 -0.327 -8.852 1 95.5 169 ASN A N 1
ATOM 1272 C CA . ASN A 1 169 ? 13.406 -0.943 -9.773 1 95.5 169 ASN A CA 1
ATOM 1273 C C . ASN A 1 169 ? 12.852 -0.984 -11.195 1 95.5 169 ASN A C 1
ATOM 1275 O O . ASN A 1 169 ? 11.664 -0.741 -11.414 1 95.5 169 ASN A O 1
ATOM 1279 N N . PRO A 1 170 ? 13.625 -1.224 -12.148 1 96.44 170 PRO A N 1
ATOM 1280 C CA . PRO A 1 170 ? 13.195 -1.071 -13.539 1 96.44 170 PRO A CA 1
ATOM 1281 C C . PRO A 1 170 ? 12.055 -2.021 -13.914 1 96.44 170 PRO A C 1
ATOM 1283 O O . PRO A 1 170 ? 11.219 -1.687 -14.75 1 96.44 170 PRO A O 1
ATOM 1286 N N . LEU A 1 171 ? 11.992 -3.168 -13.312 1 97.94 171 LEU A N 1
ATOM 1287 C CA . LEU A 1 171 ? 10.953 -4.145 -13.625 1 97.94 171 LEU A CA 1
ATOM 1288 C C . LEU A 1 171 ? 9.703 -3.891 -12.797 1 97.94 171 LEU A C 1
ATOM 1290 O O . LEU A 1 171 ? 8.648 -4.461 -13.07 1 97.94 171 LEU A O 1
ATOM 1294 N N . ARG A 1 172 ? 9.875 -3.023 -11.742 1 97.62 172 ARG A N 1
ATOM 1295 C CA . ARG A 1 172 ? 8.812 -2.742 -10.789 1 97.62 172 ARG A CA 1
ATOM 1296 C C . ARG A 1 172 ? 8.273 -4.027 -10.164 1 97.62 172 ARG A C 1
ATOM 1298 O O . ARG A 1 172 ? 7.062 -4.203 -10.039 1 97.62 172 ARG A O 1
ATOM 1305 N N . TYR A 1 173 ? 9.219 -4.941 -9.961 1 98.19 173 TYR A N 1
ATOM 1306 C CA . TYR A 1 173 ? 8.844 -6.254 -9.445 1 98.19 173 TYR A CA 1
ATOM 1307 C C . TYR A 1 173 ? 9.938 -6.824 -8.555 1 98.19 173 TYR A C 1
ATOM 1309 O O . TYR A 1 173 ? 11.102 -6.434 -8.664 1 98.19 173 TYR A O 1
ATOM 1317 N N . LYS A 1 174 ? 9.57 -7.625 -7.613 1 97.88 174 LYS A N 1
ATOM 1318 C CA . LYS A 1 174 ? 10.398 -8.5 -6.789 1 97.88 174 LYS A CA 1
ATOM 1319 C C . LYS A 1 174 ? 9.75 -9.867 -6.605 1 97.88 174 LYS A C 1
ATOM 1321 O O . LYS A 1 174 ? 8.539 -10.008 -6.773 1 97.88 174 LYS A O 1
ATOM 1326 N N . PHE A 1 175 ? 10.539 -10.836 -6.305 1 96.75 175 PHE A N 1
ATOM 1327 C CA . PHE A 1 175 ? 10 -12.188 -6.414 1 96.75 175 PHE A CA 1
ATOM 1328 C C . PHE A 1 175 ? 9.688 -12.758 -5.035 1 96.75 175 PHE A C 1
ATOM 1330 O O . PHE A 1 175 ? 10.594 -12.938 -4.215 1 96.75 175 PHE A O 1
ATOM 1337 N N . SER A 1 176 ? 8.438 -12.984 -4.848 1 94.88 176 SER A N 1
ATOM 1338 C CA . SER A 1 176 ? 7.996 -13.656 -3.633 1 94.88 176 SER A CA 1
ATOM 1339 C C . SER A 1 176 ? 7.496 -15.07 -3.938 1 94.88 176 SER A C 1
ATOM 1341 O O . SER A 1 176 ? 6.996 -15.758 -3.047 1 94.88 176 SER A O 1
ATOM 1343 N N . TRP A 1 177 ? 7.52 -15.477 -5.121 1 92.44 177 TRP A N 1
ATOM 1344 C CA . TRP A 1 177 ? 7.258 -16.828 -5.621 1 92.44 177 TRP A CA 1
ATOM 1345 C C . TRP A 1 177 ? 8.133 -17.141 -6.828 1 92.44 177 TRP A C 1
ATOM 1347 O O . TRP A 1 177 ? 9.031 -16.359 -7.172 1 92.44 177 TRP A O 1
ATOM 1357 N N . SER A 1 178 ? 7.965 -18.188 -7.477 1 90.06 178 SER A N 1
ATOM 1358 C CA . SER A 1 178 ? 8.867 -18.719 -8.492 1 90.06 178 SER A CA 1
ATOM 1359 C C . SER A 1 178 ? 9.18 -17.672 -9.555 1 90.06 178 SER A C 1
ATOM 1361 O O . SER A 1 178 ? 8.32 -17.312 -10.359 1 90.06 178 SER A O 1
ATOM 1363 N N . PRO A 1 179 ? 10.453 -17.219 -9.625 1 94.56 179 PRO A N 1
ATOM 1364 C CA . PRO A 1 179 ? 10.828 -16.266 -10.672 1 94.56 179 PRO A CA 1
ATOM 1365 C C . PRO A 1 179 ? 10.578 -16.797 -12.078 1 94.56 179 PRO A C 1
ATOM 1367 O O . PRO A 1 179 ? 10.094 -16.062 -12.945 1 94.56 179 PRO A O 1
ATOM 1370 N N . ARG A 1 180 ? 10.93 -18.062 -12.281 1 93.69 180 ARG A N 1
ATOM 1371 C CA . ARG A 1 180 ? 10.672 -18.672 -13.586 1 93.69 180 ARG A CA 1
ATOM 1372 C C . ARG A 1 180 ? 9.18 -18.641 -13.914 1 93.69 180 ARG A C 1
ATOM 1374 O O . ARG A 1 180 ? 8.797 -18.391 -15.055 1 93.69 180 ARG A O 1
ATOM 1381 N N . GLY A 1 181 ? 8.375 -18.938 -12.898 1 92.25 181 GLY A N 1
ATOM 1382 C CA . GLY A 1 181 ? 6.934 -18.891 -13.094 1 92.25 181 GLY A CA 1
ATOM 1383 C C . GLY A 1 181 ? 6.434 -17.516 -13.5 1 92.25 181 GLY A C 1
ATOM 1384 O O . GLY A 1 181 ? 5.613 -17.391 -14.414 1 92.25 181 GLY A O 1
ATOM 1385 N N . VAL A 1 182 ? 6.973 -16.453 -12.867 1 95 182 VAL A N 1
ATOM 1386 C CA . VAL A 1 182 ? 6.594 -15.078 -13.164 1 95 182 VAL A CA 1
ATOM 1387 C C . VAL A 1 182 ? 6.91 -14.75 -14.625 1 95 182 VAL A C 1
ATOM 1389 O O . VAL A 1 182 ? 6.078 -14.18 -15.336 1 95 182 VAL A O 1
ATOM 1392 N N . LEU A 1 183 ? 8.094 -15.148 -15.07 1 96.44 183 LEU A N 1
ATOM 1393 C CA . LEU A 1 183 ? 8.555 -14.82 -16.406 1 96.44 183 LEU A CA 1
ATOM 1394 C C . LEU A 1 183 ? 7.801 -15.633 -17.469 1 96.44 183 LEU A C 1
ATOM 1396 O O . LEU A 1 183 ? 7.309 -15.078 -18.438 1 96.44 183 LEU A O 1
ATOM 1400 N N . THR A 1 184 ? 7.605 -16.859 -17.25 1 93.06 184 THR A N 1
ATOM 1401 C CA . THR A 1 184 ? 7.004 -17.734 -18.25 1 93.06 184 THR A CA 1
ATOM 1402 C C . THR A 1 184 ? 5.512 -17.438 -18.391 1 93.06 184 THR A C 1
ATOM 1404 O O . THR A 1 184 ? 4.922 -17.672 -19.438 1 93.06 184 THR A O 1
ATOM 1407 N N . ASN A 1 185 ? 4.902 -16.953 -17.312 1 92.5 185 ASN A N 1
ATOM 1408 C CA . ASN A 1 185 ? 3.498 -16.562 -17.391 1 92.5 185 ASN A CA 1
ATOM 1409 C C . ASN A 1 185 ? 3.264 -15.508 -18.469 1 92.5 185 ASN A C 1
ATOM 1411 O O . ASN A 1 185 ? 2.209 -15.492 -19.109 1 92.5 185 ASN A O 1
ATOM 1415 N N . THR A 1 186 ? 4.238 -14.656 -18.703 1 95.38 186 THR A N 1
ATOM 1416 C CA . THR A 1 186 ? 4.098 -13.586 -19.672 1 95.38 186 THR A CA 1
ATOM 1417 C C . THR A 1 186 ? 4.145 -14.141 -21.094 1 95.38 186 THR A C 1
ATOM 1419 O O . THR A 1 186 ? 3.781 -13.453 -22.047 1 95.38 186 THR A O 1
ATOM 1422 N N . MET A 1 187 ? 4.578 -15.398 -21.203 1 95.12 187 MET A N 1
ATOM 1423 C CA . MET A 1 187 ? 4.75 -16.031 -22.5 1 95.12 187 MET A CA 1
ATOM 1424 C C . MET A 1 187 ? 3.572 -16.938 -22.828 1 95.12 187 MET A C 1
ATOM 1426 O O . MET A 1 187 ? 3.494 -17.5 -23.922 1 95.12 187 MET A O 1
ATOM 1430 N N . GLY A 1 188 ? 2.66 -17.031 -21.906 1 93.94 188 GLY A N 1
ATOM 1431 C CA . GLY A 1 188 ? 1.557 -17.969 -22.078 1 93.94 188 GLY A CA 1
ATOM 1432 C C . GLY A 1 188 ? 0.486 -17.453 -23.031 1 93.94 188 GLY A C 1
ATOM 1433 O O . GLY A 1 188 ? 0.53 -16.312 -23.469 1 93.94 188 GLY A O 1
ATOM 1434 N N . ALA A 1 189 ? -0.408 -18.375 -23.375 1 95.5 189 ALA A N 1
ATOM 1435 C CA . ALA A 1 189 ? -1.6 -18.031 -24.156 1 95.5 189 ALA A CA 1
ATOM 1436 C C . ALA A 1 189 ? -2.77 -17.688 -23.234 1 95.5 189 ALA A C 1
ATOM 1438 O O . ALA A 1 189 ? -2.719 -17.953 -22.031 1 95.5 189 ALA A O 1
ATOM 1439 N N . ALA A 1 190 ? -3.732 -17.078 -23.812 1 96.81 190 ALA A N 1
ATOM 1440 C CA . ALA A 1 190 ? -4.949 -16.797 -23.062 1 96.81 190 ALA A CA 1
ATOM 1441 C C . ALA A 1 190 ? -6.188 -16.922 -23.938 1 96.81 190 ALA A C 1
ATOM 1443 O O . ALA A 1 190 ? -6.125 -16.688 -25.156 1 96.81 190 ALA A O 1
ATOM 1444 N N . ARG A 1 191 ? -7.211 -17.438 -23.422 1 97.06 191 ARG A N 1
ATOM 1445 C CA . ARG A 1 191 ? -8.539 -17.5 -24.016 1 97.06 191 ARG A CA 1
ATOM 1446 C C . ARG A 1 191 ? -9.609 -17.047 -23.016 1 97.06 191 ARG A C 1
ATOM 1448 O O . ARG A 1 191 ? -9.594 -17.484 -21.859 1 97.06 191 ARG A O 1
ATOM 1455 N N . PHE A 1 192 ? -10.461 -16.219 -23.453 1 97.62 192 PHE A N 1
ATOM 1456 C CA . PHE A 1 192 ? -11.5 -15.734 -22.547 1 97.62 192 PHE A CA 1
ATOM 1457 C C . PHE A 1 192 ? -12.719 -15.258 -23.328 1 97.62 192 PHE A C 1
ATOM 1459 O O . PHE A 1 192 ? -12.688 -15.203 -24.562 1 97.62 192 PHE A O 1
ATOM 1466 N N . LEU A 1 193 ? -13.789 -15.102 -22.672 1 97.62 193 LEU A N 1
ATOM 1467 C CA . LEU A 1 193 ? -15.039 -14.609 -23.234 1 97.62 193 LEU A CA 1
ATOM 1468 C C . LEU A 1 193 ? -15.234 -13.133 -22.922 1 97.62 193 LEU A C 1
ATOM 1470 O O . LEU A 1 193 ? -15.109 -12.711 -21.766 1 97.62 193 LEU A O 1
ATOM 1474 N N . ARG A 1 194 ? -15.508 -12.297 -23.922 1 96.25 194 ARG A N 1
ATOM 1475 C CA . ARG A 1 194 ? -15.82 -10.883 -23.766 1 96.25 194 ARG A CA 1
ATOM 1476 C C . ARG A 1 194 ? -16.984 -10.477 -24.672 1 96.25 194 ARG A C 1
ATOM 1478 O O . ARG A 1 194 ? -16.859 -10.508 -25.906 1 96.25 194 ARG A O 1
ATOM 1485 N N . GLY A 1 195 ? -18.062 -10.094 -24.047 1 95 195 GLY A N 1
ATOM 1486 C CA . GLY A 1 195 ? -19.234 -9.703 -24.812 1 95 195 GLY A CA 1
ATOM 1487 C C . GLY A 1 195 ? -19.781 -10.828 -25.672 1 95 195 GLY A C 1
ATOM 1488 O O . GLY A 1 195 ? -20.156 -10.609 -26.828 1 95 195 GLY A O 1
ATOM 1489 N N . GLY A 1 196 ? -19.625 -11.945 -25.234 1 95.12 196 GLY A N 1
ATOM 1490 C CA . GLY A 1 196 ? -20.172 -13.094 -25.938 1 95.12 196 GLY A CA 1
ATOM 1491 C C . GLY A 1 196 ? -19.234 -13.672 -26.984 1 95.12 196 GLY A C 1
ATOM 1492 O O . GLY A 1 196 ? -19.547 -14.664 -27.625 1 95.12 196 GLY A O 1
ATOM 1493 N N . GLN A 1 197 ? -18.125 -13.055 -27.109 1 97.19 197 GLN A N 1
ATOM 1494 C CA . GLN A 1 197 ? -17.172 -13.516 -28.109 1 97.19 197 GLN A CA 1
ATOM 1495 C C . GLN A 1 197 ? -15.93 -14.102 -27.438 1 97.19 197 GLN A C 1
ATOM 1497 O O . GLN A 1 197 ? -15.438 -13.562 -26.438 1 97.19 197 GLN A O 1
ATOM 1502 N N . VAL A 1 198 ? -15.438 -15.188 -28.016 1 97.38 198 VAL A N 1
ATOM 1503 C CA . VAL A 1 198 ? -14.203 -15.805 -27.547 1 97.38 198 VAL A CA 1
ATOM 1504 C C . VAL A 1 198 ? -13 -15.039 -28.078 1 97.38 198 VAL A C 1
ATOM 1506 O O . VAL A 1 198 ? -12.891 -14.812 -29.297 1 97.38 198 VAL A O 1
ATOM 1509 N N . VAL A 1 199 ? -12.18 -14.547 -27.234 1 97.5 199 VAL A N 1
ATOM 1510 C CA . VAL A 1 199 ? -10.922 -13.898 -27.594 1 97.5 199 VAL A CA 1
ATOM 1511 C C . VAL A 1 199 ? -9.758 -14.844 -27.312 1 97.5 199 VAL A C 1
ATOM 1513 O O . VAL A 1 199 ? -9.672 -15.43 -26.234 1 97.5 199 VAL A O 1
ATOM 1516 N N . GLU A 1 200 ? -8.859 -15.023 -28.234 1 97.62 200 GLU A N 1
ATOM 1517 C CA . GLU A 1 200 ? -7.695 -15.898 -28.094 1 97.62 200 GLU A CA 1
ATOM 1518 C C . GLU A 1 200 ? -6.402 -15.125 -28.328 1 97.62 200 GLU A C 1
ATOM 1520 O O . GLU A 1 200 ? -6.277 -14.398 -29.312 1 97.62 200 GLU A O 1
ATOM 1525 N N . ILE A 1 201 ? -5.555 -15.195 -27.453 1 97.5 201 ILE A N 1
ATOM 1526 C CA . ILE A 1 201 ? -4.223 -14.609 -27.531 1 97.5 201 ILE A CA 1
ATOM 1527 C C . ILE A 1 201 ? -3.172 -15.719 -27.578 1 97.5 201 ILE A C 1
ATOM 1529 O O . ILE A 1 201 ? -3.115 -16.562 -26.672 1 97.5 201 ILE A O 1
ATOM 1533 N N . PRO A 1 202 ? -2.379 -15.781 -28.562 1 97.06 202 PRO A N 1
ATOM 1534 C CA . PRO A 1 202 ? -1.414 -16.875 -28.688 1 97.06 202 PRO A CA 1
ATOM 1535 C C . PRO A 1 202 ? -0.251 -16.75 -27.719 1 97.06 202 PRO A C 1
ATOM 1537 O O . PRO A 1 202 ? 0.042 -15.656 -27.234 1 97.06 202 PRO A O 1
ATOM 1540 N N . ALA A 1 203 ? 0.372 -17.859 -27.484 1 95.88 203 ALA A N 1
ATOM 1541 C CA . ALA A 1 203 ? 1.59 -17.891 -26.672 1 95.88 203 ALA A CA 1
ATOM 1542 C C . ALA A 1 203 ? 2.73 -17.156 -27.375 1 95.88 203 ALA A C 1
ATOM 1544 O O . ALA A 1 203 ? 2.623 -16.828 -28.562 1 95.88 203 ALA A O 1
ATOM 1545 N N . GLY A 1 204 ? 3.736 -16.797 -26.594 1 94.81 204 GLY A N 1
ATOM 1546 C CA . GLY A 1 204 ? 4.926 -16.234 -27.203 1 94.81 204 GLY A CA 1
ATOM 1547 C C . GLY A 1 204 ? 5.102 -14.75 -26.922 1 94.81 204 GLY A C 1
ATOM 1548 O O . GLY A 1 204 ? 5.871 -14.07 -27.609 1 94.81 204 GLY A O 1
ATOM 1549 N N . GLY A 1 205 ? 4.293 -14.289 -26.094 1 95 205 GLY A N 1
ATOM 1550 C CA . GLY A 1 205 ? 4.52 -12.914 -25.688 1 95 205 GLY A CA 1
ATOM 1551 C C . GLY A 1 205 ? 3.391 -11.984 -26.078 1 95 205 GLY A C 1
ATOM 1552 O O . GLY A 1 205 ? 3.355 -10.828 -25.656 1 95 205 GLY A O 1
ATOM 1553 N N . ALA A 1 206 ? 2.439 -12.453 -26.812 1 96.25 206 ALA A N 1
ATOM 1554 C CA . ALA A 1 206 ? 1.343 -11.617 -27.297 1 96.25 206 ALA A CA 1
ATOM 1555 C C . ALA A 1 206 ? 0.514 -11.07 -26.141 1 96.25 206 ALA A C 1
ATOM 1557 O O . ALA A 1 206 ? -0.168 -10.047 -26.297 1 96.25 206 ALA A O 1
ATOM 1558 N N . LEU A 1 207 ? 0.571 -11.703 -24.984 1 96.81 207 LEU A N 1
ATOM 1559 C CA . LEU A 1 207 ? -0.122 -11.227 -23.797 1 96.81 207 LEU A CA 1
ATOM 1560 C C . LEU A 1 207 ? 0.302 -9.797 -23.453 1 96.81 207 LEU A C 1
ATOM 1562 O O . LEU A 1 207 ? -0.511 -9 -22.984 1 96.81 207 LEU A O 1
ATOM 1566 N N . LEU A 1 208 ? 1.576 -9.5 -23.703 1 97.06 208 LEU A N 1
ATOM 1567 C CA . LEU A 1 208 ? 2.182 -8.227 -23.328 1 97.06 208 LEU A CA 1
ATOM 1568 C C . LEU A 1 208 ? 1.688 -7.098 -24.219 1 97.06 208 LEU A C 1
ATOM 1570 O O . LEU A 1 208 ? 1.876 -5.922 -23.906 1 97.06 208 LEU A O 1
ATOM 1574 N N . ASP A 1 209 ? 1.006 -7.438 -25.281 1 95.62 209 ASP A N 1
ATOM 1575 C CA . ASP A 1 209 ? 0.377 -6.449 -26.156 1 95.62 209 ASP A CA 1
ATOM 1576 C C . ASP A 1 209 ? -1.09 -6.242 -25.781 1 95.62 209 ASP A C 1
ATOM 1578 O O . ASP A 1 209 ? -1.726 -5.297 -26.25 1 95.62 209 ASP A O 1
ATOM 1582 N N . ALA A 1 210 ? -1.563 -7.125 -24.984 1 96.38 210 ALA A N 1
ATOM 1583 C CA . ALA A 1 210 ? -2.973 -7.066 -24.594 1 96.38 210 ALA A CA 1
ATOM 1584 C C . ALA A 1 210 ? -3.135 -6.484 -23.203 1 96.38 210 ALA A C 1
ATOM 1586 O O . ALA A 1 210 ? -4.184 -6.652 -22.562 1 96.38 210 ALA A O 1
ATOM 1587 N N . VAL A 1 211 ? -2.188 -5.719 -22.766 1 97.06 211 VAL A N 1
ATOM 1588 C CA . VAL A 1 211 ? -2.172 -5.145 -21.422 1 97.06 211 VAL A CA 1
ATOM 1589 C C . VAL A 1 211 ? -3.199 -4.016 -21.328 1 97.06 211 VAL A C 1
ATOM 1591 O O . VAL A 1 211 ? -3.361 -3.24 -22.281 1 97.06 211 VAL A O 1
ATOM 1594 N N . GLU A 1 212 ? -3.873 -3.971 -20.25 1 96.94 212 GLU A N 1
ATOM 1595 C CA . GLU A 1 212 ? -4.836 -2.895 -20.031 1 96.94 212 GLU A CA 1
ATOM 1596 C C . GLU A 1 212 ? -4.594 -2.197 -18.703 1 96.94 212 GLU A C 1
ATOM 1598 O O . GLU A 1 212 ? -4.129 -2.824 -17.75 1 96.94 212 GLU A O 1
ATOM 1603 N N . PRO A 1 213 ? -4.898 -0.886 -18.656 1 96.38 213 PRO A N 1
ATOM 1604 C CA . PRO A 1 213 ? -4.82 -0.201 -17.359 1 96.38 213 PRO A CA 1
ATOM 1605 C C . PRO A 1 213 ? -5.891 -0.671 -16.375 1 96.38 213 PRO A C 1
ATOM 1607 O O . PRO A 1 213 ? -7.008 -1.005 -16.781 1 96.38 213 PRO A O 1
ATOM 1610 N N . ILE A 1 214 ? -5.582 -0.717 -15.172 1 96.81 214 ILE A N 1
ATOM 1611 C CA . ILE A 1 214 ? -6.484 -1.108 -14.094 1 96.81 214 ILE A CA 1
ATOM 1612 C C . ILE A 1 214 ? -6.867 0.119 -13.273 1 96.81 214 ILE A C 1
ATOM 1614 O O . ILE A 1 214 ? -6 0.894 -12.859 1 96.81 214 ILE A O 1
ATOM 1618 N N . ASP A 1 215 ? -8.156 0.297 -12.922 1 91.88 215 ASP A N 1
ATOM 1619 C CA . ASP A 1 215 ? -8.578 1.509 -12.227 1 91.88 215 ASP A CA 1
ATOM 1620 C C . ASP A 1 215 ? -9.43 1.172 -11.008 1 91.88 215 ASP A C 1
ATOM 1622 O O . ASP A 1 215 ? -9.945 2.068 -10.336 1 91.88 215 ASP A O 1
ATOM 1626 N N . PHE A 1 216 ? -9.617 -0.084 -10.688 1 94.44 216 PHE A N 1
ATOM 1627 C CA . PHE A 1 216 ? -10.5 -0.427 -9.578 1 94.44 216 PHE A CA 1
ATOM 1628 C C . PHE A 1 216 ? -9.812 -0.205 -8.242 1 94.44 216 PHE A C 1
ATOM 1630 O O . PHE A 1 216 ? -10.445 -0.287 -7.184 1 94.44 216 PHE A O 1
ATOM 1637 N N . MET A 1 217 ? -8.703 0.051 -8.125 1 95.69 217 MET A N 1
ATOM 1638 C CA . MET A 1 217 ? -7.906 0.502 -6.984 1 95.69 217 MET A CA 1
ATOM 1639 C C . MET A 1 217 ? -7.047 1.702 -7.363 1 95.69 217 MET A C 1
ATOM 1641 O O . MET A 1 217 ? -5.836 1.566 -7.562 1 95.69 217 MET A O 1
ATOM 1645 N N . PRO A 1 218 ? -7.652 2.854 -7.363 1 96.56 218 PRO A N 1
ATOM 1646 C CA . PRO A 1 218 ? -7.039 4.02 -8 1 96.56 218 PRO A CA 1
ATOM 1647 C C . PRO A 1 218 ? -5.805 4.52 -7.258 1 96.56 218 PRO A C 1
ATOM 1649 O O . PRO A 1 218 ? -5.055 5.348 -7.781 1 96.56 218 PRO A O 1
ATOM 1652 N N . GLY A 1 219 ? -5.598 4.047 -6.047 1 97.44 219 GLY A N 1
ATOM 1653 C CA . GLY A 1 219 ? -4.406 4.43 -5.309 1 97.44 219 GLY A CA 1
ATOM 1654 C C . GLY A 1 219 ? -3.156 3.707 -5.777 1 97.44 219 GLY A C 1
ATOM 1655 O O . GLY A 1 219 ? -2.039 4.102 -5.434 1 97.44 219 GLY A O 1
ATOM 1656 N N . LEU A 1 220 ? -3.285 2.641 -6.543 1 98.06 220 LEU A N 1
ATOM 1657 C CA . LEU A 1 220 ? -2.18 1.843 -7.062 1 98.06 220 LEU A CA 1
ATOM 1658 C C . LEU A 1 220 ? -2.01 2.062 -8.562 1 98.06 220 LEU A C 1
ATOM 1660 O O . LEU A 1 220 ? -2.986 2.322 -9.273 1 98.06 220 LEU A O 1
ATOM 1664 N N . SER A 1 221 ? -0.815 2.074 -9.031 1 97.44 221 SER A N 1
ATOM 1665 C CA . SER A 1 221 ? -0.512 2.17 -10.453 1 97.44 221 SER A CA 1
ATOM 1666 C C . SER A 1 221 ? -0.424 0.788 -11.094 1 97.44 221 SER A C 1
ATOM 1668 O O . SER A 1 221 ? 0.67 0.302 -11.391 1 97.44 221 SER A O 1
ATOM 1670 N N . LEU A 1 222 ? -1.62 0.209 -11.43 1 98.19 222 LEU A N 1
ATOM 1671 C CA . LEU A 1 222 ? -1.672 -1.193 -11.828 1 98.19 222 LEU A CA 1
ATOM 1672 C C . LEU A 1 222 ? -1.934 -1.325 -13.32 1 98.19 222 LEU A C 1
ATOM 1674 O O . LEU A 1 222 ? -2.492 -0.417 -13.938 1 98.19 222 LEU A O 1
ATOM 1678 N N . GLU A 1 223 ? -1.507 -2.357 -13.859 1 98.5 223 GLU A N 1
ATOM 1679 C CA . GLU A 1 223 ? -1.882 -2.855 -15.18 1 98.5 223 GLU A CA 1
ATOM 1680 C C . GLU A 1 223 ? -2.219 -4.344 -15.133 1 98.5 223 GLU A C 1
ATOM 1682 O O . GLU A 1 223 ? -1.851 -5.039 -14.18 1 98.5 223 GLU A O 1
ATOM 1687 N N . GLY A 1 224 ? -3.047 -4.801 -16.062 1 98.06 224 GLY A N 1
ATOM 1688 C CA . GLY A 1 224 ? -3.496 -6.184 -16.094 1 98.06 224 GLY A CA 1
ATOM 1689 C C . GLY A 1 224 ? -3.303 -6.848 -17.453 1 98.06 224 GLY A C 1
ATOM 1690 O O . GLY A 1 224 ? -3.455 -6.203 -18.484 1 98.06 224 GLY A O 1
ATOM 1691 N N . LEU A 1 225 ? -2.898 -8.062 -17.453 1 97.44 225 LEU A N 1
ATOM 1692 C CA . LEU A 1 225 ? -2.822 -8.852 -18.672 1 97.44 225 LEU A CA 1
ATOM 1693 C C . LEU A 1 225 ? -3.662 -10.125 -18.562 1 97.44 225 LEU A C 1
ATOM 1695 O O . LEU A 1 225 ? -3.812 -10.672 -17.469 1 97.44 225 LEU A O 1
ATOM 1699 N N . PRO A 1 226 ? -4.258 -10.586 -19.672 1 96.81 226 PRO A N 1
ATOM 1700 C CA . PRO A 1 226 ? -5.027 -11.836 -19.625 1 96.81 226 PRO A CA 1
ATOM 1701 C C . PRO A 1 226 ? -4.184 -13.031 -19.188 1 96.81 226 PRO A C 1
ATOM 1703 O O . PRO A 1 226 ? -2.973 -13.055 -19.422 1 96.81 226 PRO A O 1
ATOM 1706 N N . ASN A 1 227 ? -4.883 -13.883 -18.547 1 92.44 227 ASN A N 1
ATOM 1707 C CA . ASN A 1 227 ? -4.164 -15.031 -18 1 92.44 227 ASN A CA 1
ATOM 1708 C C . ASN A 1 227 ? -4.836 -16.344 -18.375 1 92.44 227 ASN A C 1
ATOM 1710 O O . ASN A 1 227 ? -6.043 -16.5 -18.203 1 92.44 227 ASN A O 1
ATOM 1714 N N . ARG A 1 228 ? -4.09 -17.25 -18.984 1 88.5 228 ARG A N 1
ATOM 1715 C CA . ARG A 1 228 ? -4.426 -18.641 -19.219 1 88.5 228 ARG A CA 1
ATOM 1716 C C . ARG A 1 228 ? -5.762 -18.781 -19.938 1 88.5 228 ARG A C 1
ATOM 1718 O O . ARG A 1 228 ? -6.246 -17.812 -20.547 1 88.5 228 ARG A O 1
ATOM 1725 N N . ASP A 1 229 ? -6.281 -20.016 -20.016 1 91.75 229 ASP A N 1
ATOM 1726 C CA . ASP A 1 229 ? -7.57 -20.344 -20.625 1 91.75 229 ASP A CA 1
ATOM 1727 C C . ASP A 1 229 ? -8.688 -20.312 -19.578 1 91.75 229 ASP A C 1
ATOM 1729 O O . ASP A 1 229 ? -8.812 -21.25 -18.781 1 91.75 229 ASP A O 1
ATOM 1733 N N . SER A 1 230 ? -9.5 -19.328 -19.688 1 92.06 230 SER A N 1
ATOM 1734 C CA . SER A 1 230 ? -10.57 -19.141 -18.703 1 92.06 230 SER A CA 1
ATOM 1735 C C . SER A 1 230 ? -11.812 -19.938 -19.094 1 92.06 230 SER A C 1
ATOM 1737 O O . SER A 1 230 ? -12.703 -20.141 -18.266 1 92.06 230 SER A O 1
ATOM 1739 N N . LEU A 1 231 ? -11.891 -20.438 -20.25 1 92.62 231 LEU A N 1
ATOM 1740 C CA . LEU A 1 231 ? -13.133 -20.984 -20.781 1 92.62 231 LEU A CA 1
ATOM 1741 C C . LEU A 1 231 ? -13.469 -22.312 -20.125 1 92.62 231 LEU A C 1
ATOM 1743 O O . LEU A 1 231 ? -14.641 -22.656 -19.938 1 92.62 231 LEU A O 1
ATOM 1747 N N . SER A 1 232 ? -12.453 -23.031 -19.812 1 88 232 SER A N 1
ATOM 1748 C CA . SER A 1 232 ? -12.688 -24.344 -19.219 1 88 232 SER A CA 1
ATOM 1749 C C . SER A 1 232 ? -13.422 -24.234 -17.891 1 88 232 SER A C 1
ATOM 1751 O O . SER A 1 232 ? -14.164 -25.141 -17.5 1 88 232 SER A O 1
ATOM 1753 N N . TYR A 1 233 ? -13.289 -23.109 -17.219 1 92.12 233 TYR A N 1
ATOM 1754 C CA . TYR A 1 233 ? -13.867 -22.938 -15.883 1 92.12 233 TYR A CA 1
ATOM 1755 C C . TYR A 1 233 ? -15.367 -22.656 -15.977 1 92.12 233 TYR A C 1
ATOM 1757 O O . TYR A 1 233 ? -16.094 -22.781 -14.984 1 92.12 233 TYR A O 1
ATOM 1765 N N . ILE A 1 234 ? -15.859 -22.266 -17.172 1 94.75 234 ILE A N 1
ATOM 1766 C CA . ILE A 1 234 ? -17.281 -21.984 -17.344 1 94.75 234 ILE A CA 1
ATOM 1767 C C . ILE A 1 234 ? -18.094 -23.234 -17.016 1 94.75 234 ILE A C 1
ATOM 1769 O O . ILE A 1 234 ? -19.094 -23.156 -16.281 1 94.75 234 ILE A O 1
ATOM 1773 N N . LYS A 1 235 ? -17.594 -24.297 -17.531 1 92.31 235 LYS A N 1
ATOM 1774 C CA . LYS A 1 235 ? -18.266 -25.562 -17.266 1 92.31 235 LYS A CA 1
ATOM 1775 C C . LYS A 1 235 ? -18.062 -26 -15.812 1 92.31 235 LYS A C 1
ATOM 1777 O O . LYS A 1 235 ? -19.016 -26.406 -15.141 1 92.31 235 LYS A O 1
ATOM 1782 N N . ASP A 1 236 ? -16.844 -25.906 -15.305 1 92.25 236 ASP A N 1
ATOM 1783 C CA . ASP A 1 236 ? -16.516 -26.344 -13.953 1 92.25 236 ASP A CA 1
ATOM 1784 C C . ASP A 1 236 ? -17.312 -25.578 -12.906 1 92.25 236 ASP A C 1
ATOM 1786 O O . ASP A 1 236 ? -17.719 -26.141 -11.891 1 92.25 236 ASP A O 1
ATOM 1790 N N . TYR A 1 237 ? -17.5 -24.234 -13.18 1 95.44 237 TYR A N 1
ATOM 1791 C CA . TYR A 1 237 ? -18.203 -23.359 -12.242 1 95.44 237 TYR A CA 1
ATOM 1792 C C . TYR A 1 237 ? -19.719 -23.469 -12.406 1 95.44 237 TYR A C 1
ATOM 1794 O O . TYR A 1 237 ? -20.469 -23.047 -11.547 1 95.44 237 TYR A O 1
ATOM 1802 N N . GLY A 1 238 ? -20.188 -24.031 -13.539 1 94.19 238 GLY A N 1
ATOM 1803 C CA . GLY A 1 238 ? -21.609 -24.125 -13.812 1 94.19 238 GLY A CA 1
ATOM 1804 C C . GLY A 1 238 ? -22.234 -22.781 -14.172 1 94.19 238 GLY A C 1
ATOM 1805 O O . GLY A 1 238 ? -23.344 -22.469 -13.734 1 94.19 238 GLY A O 1
ATOM 1806 N N . VAL A 1 239 ? -21.516 -21.953 -14.781 1 95.94 239 VAL A N 1
ATOM 1807 C CA . VAL A 1 239 ? -22.016 -20.625 -15.125 1 95.94 239 VAL A CA 1
ATOM 1808 C C . VAL A 1 239 ? -22.188 -20.516 -16.641 1 95.94 239 VAL A C 1
ATOM 1810 O O . VAL A 1 239 ? -21.688 -19.578 -17.266 1 95.94 239 VAL A O 1
ATOM 1813 N N . HIS A 1 240 ? -22.938 -21.438 -17.109 1 92.94 240 HIS A N 1
ATOM 1814 C CA . HIS A 1 240 ? -23.234 -21.438 -18.531 1 92.94 240 HIS A CA 1
ATOM 1815 C C . HIS A 1 240 ? -24.047 -20.219 -18.938 1 92.94 240 HIS A C 1
ATOM 1817 O O . HIS A 1 240 ? -24.844 -19.703 -18.156 1 92.94 240 HIS A O 1
ATOM 1823 N N . GLY A 1 241 ? -23.781 -19.688 -20.141 1 91.94 241 GLY A N 1
ATOM 1824 C CA . GLY A 1 241 ? -24.562 -18.562 -20.625 1 91.94 241 GLY A CA 1
ATOM 1825 C C . GLY A 1 241 ? -23.906 -17.219 -20.328 1 91.94 241 GLY A C 1
ATOM 1826 O O . GLY A 1 241 ? -24.406 -16.172 -20.75 1 91.94 241 GLY A O 1
ATOM 1827 N N . THR A 1 242 ? -22.891 -17.234 -19.547 1 96.31 242 THR A N 1
ATOM 1828 C CA . THR A 1 242 ? -22.172 -15.984 -19.281 1 96.31 242 THR A CA 1
ATOM 1829 C C . THR A 1 242 ? -21.688 -15.352 -20.578 1 96.31 242 THR A C 1
ATOM 1831 O O . THR A 1 242 ? -21.312 -16.062 -21.516 1 96.31 242 THR A O 1
ATOM 1834 N N . THR A 1 243 ? -21.672 -14.039 -20.641 1 97.19 243 THR A N 1
ATOM 1835 C CA . THR A 1 243 ? -21.219 -13.32 -21.828 1 97.19 243 THR A CA 1
ATOM 1836 C C . THR A 1 243 ? -19.781 -12.828 -21.656 1 97.19 243 THR A C 1
ATOM 1838 O O . THR A 1 243 ? -19.094 -12.562 -22.641 1 97.19 243 THR A O 1
ATOM 1841 N N . THR A 1 244 ? -19.406 -12.672 -20.422 1 97.94 244 THR A N 1
ATOM 1842 C CA . THR A 1 244 ? -18.031 -12.281 -20.109 1 97.94 244 THR A CA 1
ATOM 1843 C C . THR A 1 244 ? -17.422 -13.203 -19.062 1 97.94 244 THR A C 1
ATOM 1845 O O . THR A 1 244 ? -18.016 -13.406 -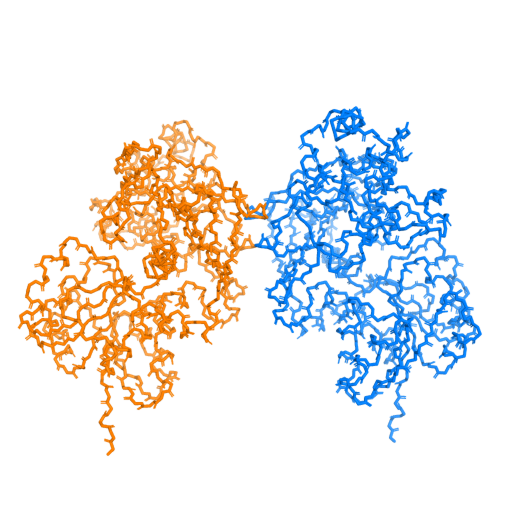18 1 97.94 244 THR A O 1
ATOM 1848 N N . PHE A 1 245 ? -16.359 -13.781 -19.328 1 97.88 245 PHE A N 1
ATOM 1849 C CA . PHE A 1 245 ? -15.586 -14.633 -18.438 1 97.88 245 PHE A CA 1
ATOM 1850 C C . PHE A 1 245 ? -14.094 -14.414 -18.641 1 97.88 245 PHE A C 1
ATOM 1852 O O . PHE A 1 245 ? -13.523 -14.844 -19.641 1 97.88 245 PHE A O 1
ATOM 1859 N N . PHE A 1 246 ? -13.477 -13.719 -17.656 1 97.5 246 PHE A N 1
ATOM 1860 C CA . PHE A 1 246 ? -12.109 -13.234 -17.859 1 97.5 246 PHE A CA 1
ATOM 1861 C C . PHE A 1 246 ? -11.289 -13.422 -16.578 1 97.5 246 PHE A C 1
ATOM 1863 O O . PHE A 1 246 ? -11.781 -13.203 -15.477 1 97.5 246 PHE A O 1
ATOM 1870 N N . ARG A 1 247 ? -10.117 -13.93 -16.719 1 96.94 247 ARG A N 1
ATOM 1871 C CA . ARG A 1 247 ? -9.117 -14 -15.664 1 96.94 247 ARG A CA 1
ATOM 1872 C C . ARG A 1 247 ? -7.836 -13.281 -16.078 1 96.94 247 ARG A C 1
ATOM 1874 O O . ARG A 1 247 ? -7.316 -13.5 -17.172 1 96.94 247 ARG A O 1
ATOM 1881 N N . GLY A 1 248 ? -7.363 -12.406 -15.273 1 97.38 248 GLY A N 1
ATOM 1882 C CA . GLY A 1 248 ? -6.184 -11.625 -15.602 1 97.38 248 GLY A CA 1
ATOM 1883 C C . GLY A 1 248 ? -5.164 -11.586 -14.477 1 97.38 248 GLY A C 1
ATOM 1884 O O . GLY A 1 248 ? -5.469 -11.953 -13.336 1 97.38 248 GLY A O 1
ATOM 1885 N N . THR A 1 249 ? -3.93 -11.164 -14.789 1 98.06 249 THR A N 1
ATOM 1886 C CA . THR A 1 249 ? -2.809 -10.984 -13.875 1 98.06 249 THR A CA 1
ATOM 1887 C C . THR A 1 249 ? -2.516 -9.508 -13.656 1 98.06 249 THR A C 1
ATOM 1889 O O . THR A 1 249 ? -2.52 -8.719 -14.602 1 98.06 249 THR A O 1
ATOM 1892 N N . LEU A 1 250 ? -2.289 -9.156 -12.406 1 98.44 250 LEU A N 1
ATOM 1893 C CA . LEU A 1 250 ? -1.992 -7.77 -12.062 1 98.44 250 LEU A CA 1
ATOM 1894 C C . LEU A 1 250 ? -0.488 -7.547 -11.953 1 98.44 250 LEU A C 1
ATOM 1896 O O . LEU A 1 250 ? 0.232 -8.398 -11.422 1 98.44 250 LEU A O 1
ATOM 1900 N N . ARG A 1 251 ? -0.022 -6.469 -12.477 1 98.69 251 ARG A N 1
ATOM 1901 C CA . ARG A 1 251 ? 1.325 -5.934 -12.312 1 98.69 251 ARG A CA 1
ATOM 1902 C C . ARG A 1 251 ? 1.292 -4.422 -12.117 1 98.69 251 ARG A C 1
ATOM 1904 O O . ARG A 1 251 ? 0.24 -3.793 -12.258 1 98.69 251 ARG A O 1
ATOM 1911 N N . TYR A 1 252 ? 2.395 -3.834 -11.656 1 98.44 252 TYR A N 1
ATOM 1912 C CA . TYR A 1 252 ? 2.486 -2.379 -11.664 1 98.44 252 TYR A CA 1
ATOM 1913 C C . TYR A 1 252 ? 2.74 -1.854 -13.07 1 98.44 252 TYR A C 1
ATOM 1915 O O . TYR A 1 252 ? 3.486 -2.465 -13.844 1 98.44 252 TYR A O 1
ATOM 1923 N N . LYS A 1 253 ? 2.152 -0.733 -13.383 1 97.56 253 LYS A N 1
ATOM 1924 C CA . LYS A 1 253 ? 2.361 -0.104 -14.688 1 97.56 253 LYS A CA 1
ATOM 1925 C C . LYS A 1 253 ? 3.848 0.03 -15 1 97.56 253 LYS A C 1
ATOM 1927 O O . LYS A 1 253 ? 4.617 0.547 -14.188 1 97.56 253 LYS A O 1
ATOM 1932 N N . GLY A 1 254 ? 4.242 -0.471 -16.172 1 96.5 254 GLY A N 1
ATOM 1933 C CA . GLY A 1 254 ? 5.637 -0.448 -16.594 1 96.5 254 GLY A CA 1
ATOM 1934 C C . GLY A 1 254 ? 6.27 -1.825 -16.625 1 96.5 254 GLY A C 1
ATOM 1935 O O . GLY A 1 254 ? 7.27 -2.033 -17.328 1 96.5 254 GLY A O 1
ATOM 1936 N N . PHE A 1 255 ? 5.734 -2.754 -15.875 1 98.25 255 PHE A N 1
ATOM 1937 C CA . PHE A 1 255 ? 6.254 -4.117 -15.852 1 98.25 255 PHE A CA 1
ATOM 1938 C C . PHE A 1 255 ? 6.211 -4.73 -17.25 1 98.25 255 PHE A C 1
ATOM 1940 O O . PHE A 1 255 ? 7.215 -5.27 -17.719 1 98.25 255 PHE A O 1
ATOM 1947 N N . CYS A 1 256 ? 5.031 -4.656 -17.891 1 97.94 256 CYS A N 1
ATOM 1948 C CA . CYS A 1 256 ? 4.824 -5.359 -19.156 1 97.94 256 CYS A CA 1
ATOM 1949 C C . CYS A 1 256 ? 5.699 -4.781 -20.266 1 97.94 256 CYS A C 1
ATOM 1951 O O . CYS A 1 256 ? 6.145 -5.504 -21.156 1 97.94 256 CYS A O 1
ATOM 1953 N N . LYS A 1 257 ? 5.977 -3.516 -20.125 1 97.44 257 LYS A N 1
ATOM 1954 C CA . LYS A 1 257 ? 6.875 -2.879 -21.078 1 97.44 257 LYS A CA 1
ATOM 1955 C C . LYS A 1 257 ? 8.273 -3.484 -21.016 1 97.44 257 LYS A C 1
ATOM 1957 O O . LYS A 1 257 ? 8.867 -3.807 -22.047 1 97.44 257 LYS A O 1
ATOM 1962 N N . VAL A 1 258 ? 8.789 -3.643 -19.828 1 98.19 258 VAL A N 1
ATOM 1963 C CA . VAL A 1 258 ? 10.125 -4.207 -19.625 1 98.19 258 VAL A CA 1
ATOM 1964 C C . VAL A 1 258 ? 10.109 -5.695 -19.969 1 98.19 258 VAL A C 1
ATOM 1966 O O . VAL A 1 258 ? 11.039 -6.207 -20.594 1 98.19 258 VAL A O 1
ATOM 1969 N N . ALA A 1 259 ? 9.07 -6.402 -19.562 1 98.25 259 ALA A N 1
ATOM 1970 C CA . ALA A 1 259 ? 8.93 -7.816 -19.906 1 98.25 259 ALA A CA 1
ATOM 1971 C C . ALA A 1 259 ? 8.945 -8.023 -21.422 1 98.25 259 ALA A C 1
ATOM 1973 O O . ALA A 1 259 ? 9.547 -8.977 -21.906 1 98.25 259 ALA A O 1
ATOM 1974 N N . LYS A 1 260 ? 8.258 -7.152 -22.125 1 97.94 260 LYS A N 1
ATOM 1975 C CA . LYS A 1 260 ? 8.242 -7.223 -23.578 1 97.94 260 LYS A CA 1
ATOM 1976 C C . LYS A 1 260 ? 9.648 -7.078 -24.156 1 97.94 260 LYS A C 1
ATOM 1978 O O . LYS A 1 260 ? 10.008 -7.762 -25.109 1 97.94 260 LYS A O 1
ATOM 1983 N N . ALA A 1 261 ? 10.43 -6.18 -23.578 1 98.31 261 ALA A N 1
ATOM 1984 C CA . ALA A 1 261 ? 11.82 -6.012 -24.016 1 98.31 261 ALA A CA 1
ATOM 1985 C C . ALA A 1 261 ? 12.609 -7.301 -23.812 1 98.31 261 ALA A C 1
ATOM 1987 O O . ALA A 1 261 ? 13.43 -7.664 -24.656 1 98.31 261 ALA A O 1
ATOM 1988 N N . LEU A 1 262 ? 12.43 -7.977 -22.719 1 98.31 262 LEU A N 1
ATOM 1989 C CA . LEU A 1 262 ? 13.109 -9.242 -22.453 1 98.31 262 LEU A CA 1
ATOM 1990 C C . LEU A 1 262 ? 12.742 -10.289 -23.5 1 98.31 262 LEU A C 1
ATOM 1992 O O . LEU A 1 262 ? 13.602 -11.055 -23.938 1 98.31 262 LEU A O 1
ATOM 1996 N N . VAL A 1 263 ? 11.477 -10.312 -23.875 1 97.44 263 VAL A N 1
ATOM 1997 C CA . VAL A 1 263 ? 11 -11.227 -24.906 1 97.44 263 VAL A CA 1
ATOM 1998 C C . VAL A 1 263 ? 11.656 -10.875 -26.234 1 97.44 263 VAL A C 1
ATOM 2000 O O . VAL A 1 263 ? 12.156 -11.758 -26.938 1 97.44 263 VAL A O 1
ATOM 2003 N N . GLN A 1 264 ? 11.656 -9.594 -26.562 1 97.31 264 GLN A N 1
ATOM 2004 C CA . GLN A 1 264 ? 12.234 -9.133 -27.828 1 97.31 264 GLN A CA 1
ATOM 2005 C C . GLN A 1 264 ? 13.711 -9.477 -27.906 1 97.31 264 GLN A C 1
ATOM 2007 O O . GLN A 1 264 ? 14.227 -9.766 -28.984 1 97.31 264 GLN A O 1
ATOM 2012 N N . MET A 1 265 ? 14.375 -9.531 -26.812 1 97.5 265 MET A N 1
ATOM 2013 C CA . MET A 1 265 ? 15.805 -9.828 -26.75 1 97.5 265 MET A CA 1
ATOM 2014 C C . MET A 1 265 ? 16.047 -11.328 -26.891 1 97.5 265 MET A C 1
ATOM 2016 O O . MET A 1 265 ? 17.188 -11.758 -27.047 1 97.5 265 MET A O 1
ATOM 2020 N N . GLY A 1 266 ? 14.977 -12.148 -26.75 1 96.25 266 GLY A N 1
ATOM 2021 C CA . GLY A 1 266 ? 15.109 -13.586 -26.859 1 96.25 266 GLY A CA 1
ATOM 2022 C C . GLY A 1 266 ? 15.516 -14.258 -25.562 1 96.25 266 GLY A C 1
ATOM 2023 O O . GLY A 1 266 ? 15.859 -15.438 -25.547 1 96.25 266 GLY A O 1
ATOM 2024 N N . LEU A 1 267 ? 15.422 -13.508 -24.516 1 97.56 267 LEU A N 1
ATOM 2025 C CA . LEU A 1 267 ? 15.953 -14 -23.234 1 97.56 267 LEU A CA 1
ATOM 2026 C C . LEU A 1 267 ? 14.945 -14.922 -22.547 1 97.56 267 LEU A C 1
ATOM 2028 O O . LEU A 1 267 ? 15.273 -15.57 -21.562 1 97.56 267 LEU A O 1
ATOM 2032 N N . MET A 1 268 ? 13.758 -15.055 -23.109 1 96.88 268 MET A N 1
ATOM 2033 C CA . MET A 1 268 ? 12.695 -15.852 -22.5 1 96.88 268 MET A CA 1
ATOM 2034 C C . MET A 1 268 ? 12.688 -17.266 -23.094 1 96.88 268 MET A C 1
ATOM 2036 O O . MET A 1 268 ? 11.773 -18.047 -22.797 1 96.88 268 MET A O 1
ATOM 2040 N N . ASN A 1 269 ? 13.672 -17.531 -23.828 1 95.56 269 ASN A N 1
ATOM 2041 C CA . ASN A 1 269 ? 13.75 -18.828 -24.484 1 95.56 269 ASN A CA 1
ATOM 2042 C C . ASN A 1 269 ? 14.062 -19.953 -23.5 1 95.56 269 ASN A C 1
ATOM 2044 O O . ASN A 1 269 ? 15.039 -19.875 -22.75 1 95.56 269 ASN A O 1
ATOM 2048 N N . SER A 1 270 ? 13.258 -21.047 -23.531 1 93.31 270 SER A N 1
ATOM 2049 C CA . SER A 1 270 ? 13.391 -22.141 -22.562 1 93.31 270 SER A CA 1
ATOM 2050 C C . SER A 1 270 ? 14.219 -23.297 -23.156 1 93.31 270 SER A C 1
ATOM 2052 O O . SER A 1 270 ? 14.516 -24.266 -22.453 1 93.31 270 SER A O 1
ATOM 2054 N N . GLU A 1 271 ? 14.602 -23.141 -24.375 1 93.44 271 GLU A N 1
ATOM 2055 C CA . GLU A 1 271 ? 15.43 -24.172 -25 1 93.44 271 GLU A CA 1
ATOM 2056 C C . GLU A 1 271 ? 16.891 -24.031 -24.562 1 93.44 271 GLU A C 1
ATOM 2058 O O . GLU A 1 271 ? 17.359 -22.938 -24.281 1 93.44 271 GLU A O 1
ATOM 2063 N N . PRO A 1 272 ? 17.547 -25.188 -24.531 1 92.31 272 PRO A N 1
ATOM 2064 C CA . PRO A 1 272 ? 18.969 -25.109 -24.203 1 92.31 272 PRO A CA 1
ATOM 2065 C C . PRO A 1 272 ? 19.734 -24.188 -25.141 1 92.31 272 PRO A C 1
ATOM 2067 O O . PRO A 1 272 ? 19.469 -24.156 -26.344 1 92.31 272 PRO A O 1
ATOM 2070 N N . HIS A 1 273 ? 20.547 -23.438 -24.578 1 90.38 273 HIS A N 1
ATOM 2071 C CA . HIS A 1 273 ? 21.391 -22.547 -25.375 1 90.38 273 HIS A CA 1
ATOM 2072 C C . HIS A 1 273 ? 22.844 -22.969 -25.344 1 90.38 273 HIS A C 1
ATOM 2074 O O . HIS A 1 273 ? 23.406 -23.234 -24.266 1 90.38 273 HIS A O 1
ATOM 2080 N N . PRO A 1 274 ? 23.516 -23.016 -26.391 1 87.5 274 PRO A N 1
ATOM 2081 C CA . PRO A 1 274 ? 24.891 -23.516 -26.469 1 87.5 274 PRO A CA 1
ATOM 2082 C C . PRO A 1 274 ? 25.844 -22.719 -25.578 1 87.5 274 PRO A C 1
ATOM 2084 O O . PRO A 1 274 ? 26.75 -23.312 -24.953 1 87.5 274 PRO A O 1
ATOM 2087 N N . ALA A 1 275 ? 25.656 -21.484 -25.547 1 87.81 275 ALA A N 1
ATOM 2088 C CA . ALA A 1 275 ? 26.562 -20.641 -24.766 1 87.81 275 ALA A CA 1
ATOM 2089 C C . ALA A 1 275 ? 26.484 -21 -23.281 1 87.81 275 ALA A C 1
ATOM 2091 O O . ALA A 1 275 ? 27.422 -20.719 -22.531 1 87.81 275 ALA A O 1
ATOM 2092 N N . LEU A 1 276 ? 25.422 -21.516 -22.812 1 90.31 276 LEU A N 1
ATOM 2093 C CA . LEU A 1 276 ? 25.234 -21.844 -21.406 1 90.31 276 LEU A CA 1
ATOM 2094 C C . LEU A 1 276 ? 25.734 -23.25 -21.094 1 90.31 276 LEU A C 1
ATOM 2096 O O . LEU A 1 276 ? 25.906 -23.609 -19.938 1 90.31 276 LEU A O 1
ATOM 2100 N N . GLN A 1 277 ? 25.891 -24.125 -22.016 1 80 277 GLN A N 1
ATOM 2101 C CA . GLN A 1 277 ? 26.344 -25.5 -21.828 1 80 277 GLN A CA 1
ATOM 2102 C C . GLN A 1 277 ? 27.859 -25.562 -21.703 1 80 277 GLN A C 1
ATOM 2104 O O . GLN A 1 277 ? 28.391 -26.516 -21.125 1 80 277 GLN A O 1
ATOM 2109 N N . LEU A 1 278 ? 28.531 -24.703 -22.281 1 64.75 278 LEU A N 1
ATOM 2110 C CA . LEU A 1 278 ? 29.984 -24.812 -22.453 1 64.75 278 LEU A CA 1
ATOM 2111 C C . LEU A 1 278 ? 30.703 -24.562 -21.141 1 64.75 278 LEU A C 1
ATOM 2113 O O . LEU A 1 278 ? 30.469 -23.547 -20.469 1 64.75 278 LEU A O 1
ATOM 2117 N N . GLY A 1 279 ? 30.453 -25.469 -20.062 1 58.59 279 GLY A N 1
ATOM 2118 C CA . GLY A 1 279 ? 31.094 -25.703 -18.781 1 58.59 279 GLY A CA 1
ATOM 2119 C C . GLY A 1 279 ? 32.25 -24.766 -18.516 1 58.59 279 GLY A C 1
ATOM 2120 O O . GLY A 1 279 ? 32.969 -24.938 -17.531 1 58.59 279 GLY A O 1
ATOM 2121 N N . GLY A 1 280 ? 32.844 -24.031 -19.484 1 53.97 280 GLY A N 1
ATOM 2122 C CA . GLY A 1 280 ? 34.125 -23.406 -19.25 1 53.97 280 GLY A CA 1
ATOM 2123 C C . GLY A 1 280 ? 34.031 -22.141 -18.406 1 53.97 280 GLY A C 1
ATOM 2124 O O . GLY A 1 280 ? 33.156 -22.031 -17.547 1 53.97 280 GLY A O 1
ATOM 2125 N N . ALA A 1 281 ? 34.781 -20.969 -18.922 1 59.47 281 ALA A N 1
ATOM 2126 C CA . ALA A 1 281 ? 35 -19.656 -18.344 1 59.47 281 ALA A CA 1
ATOM 2127 C C . ALA A 1 281 ? 33.688 -18.969 -17.984 1 59.47 281 ALA A C 1
ATOM 2129 O O . ALA A 1 281 ? 32.656 -19.219 -18.625 1 59.47 281 ALA A O 1
ATOM 2130 N N . THR A 1 282 ? 33.625 -18.25 -16.797 1 79.94 282 THR A N 1
ATOM 2131 C CA . THR A 1 282 ? 32.469 -17.547 -16.219 1 79.94 282 THR A CA 1
ATOM 2132 C C . THR A 1 282 ? 31.875 -16.578 -17.234 1 79.94 282 THR A C 1
ATOM 2134 O O . THR A 1 282 ? 32.5 -15.586 -17.609 1 79.94 282 THR A O 1
ATOM 2137 N N . LEU A 1 283 ? 30.938 -16.984 -18.078 1 90.88 283 LEU A N 1
ATOM 2138 C CA . LEU A 1 283 ? 30.172 -16.203 -19.047 1 90.88 283 LEU A CA 1
ATOM 2139 C C . LEU A 1 283 ? 29.5 -15.008 -18.375 1 90.88 283 LEU A C 1
ATOM 2141 O O . LEU A 1 283 ? 28.906 -15.148 -17.297 1 90.88 283 LEU A O 1
ATOM 2145 N N . THR A 1 284 ? 29.859 -13.82 -18.969 1 94.75 284 THR A N 1
ATOM 2146 C CA . THR A 1 284 ? 29.188 -12.633 -18.438 1 94.75 284 THR A CA 1
ATOM 2147 C C . THR A 1 284 ? 27.875 -12.375 -19.172 1 94.75 284 THR A C 1
ATOM 2149 O O . THR A 1 284 ? 27.656 -12.906 -20.266 1 94.75 284 THR A O 1
ATOM 2152 N N . TRP A 1 285 ? 27.031 -11.609 -18.625 1 96.44 285 TRP A N 1
ATOM 2153 C CA . TRP A 1 285 ? 25.766 -11.273 -19.266 1 96.44 285 TRP A CA 1
ATOM 2154 C C . TRP A 1 285 ? 25.984 -10.539 -20.578 1 96.44 285 TRP A C 1
ATOM 2156 O O . TRP A 1 285 ? 25.266 -10.75 -21.562 1 96.44 285 TRP A O 1
ATOM 2166 N N . ARG A 1 286 ? 26.984 -9.641 -20.578 1 95.81 286 ARG A N 1
ATOM 2167 C CA . ARG A 1 286 ? 27.328 -8.977 -21.828 1 95.81 286 ARG A CA 1
ATOM 2168 C C . ARG A 1 286 ? 27.641 -9.992 -22.922 1 95.81 286 ARG A C 1
ATOM 2170 O O . ARG A 1 286 ? 27.109 -9.898 -24.031 1 95.81 286 ARG A O 1
ATOM 2177 N N . GLU A 1 287 ? 28.469 -10.953 -22.609 1 94.5 287 GLU A N 1
ATOM 2178 C CA . GLU A 1 287 ? 28.859 -11.977 -23.562 1 94.5 287 GLU A CA 1
ATOM 2179 C C . GLU A 1 287 ? 27.656 -12.82 -24 1 94.5 287 GLU A C 1
ATOM 2181 O O . GLU A 1 287 ? 27.516 -13.156 -25.172 1 94.5 287 GLU A O 1
ATOM 2186 N N . LEU A 1 288 ? 26.859 -13.203 -23.016 1 95.44 288 LEU A N 1
ATOM 2187 C CA . LEU A 1 288 ? 25.672 -14 -23.328 1 95.44 288 LEU A CA 1
ATOM 2188 C C . LEU A 1 288 ? 24.75 -13.25 -24.297 1 95.44 288 LEU A C 1
ATOM 2190 O O . LEU A 1 288 ? 24.281 -13.82 -25.281 1 95.44 288 LEU A O 1
ATOM 2194 N N . VAL A 1 289 ? 24.5 -11.969 -23.984 1 96.56 289 VAL A N 1
ATOM 2195 C CA . VAL A 1 289 ? 23.609 -11.164 -24.812 1 96.56 289 VAL A CA 1
ATOM 2196 C C . VAL A 1 289 ? 24.219 -11 -26.219 1 96.56 289 VAL A C 1
ATOM 2198 O O . VAL A 1 289 ? 23.5 -11.055 -27.219 1 96.56 289 VAL A O 1
ATOM 2201 N N . CYS A 1 290 ? 25.531 -10.812 -26.297 1 95.81 290 CYS A N 1
ATOM 2202 C CA . CYS A 1 290 ? 26.188 -10.766 -27.594 1 95.81 290 CYS A CA 1
ATOM 2203 C C . CYS A 1 290 ? 25.922 -12.039 -28.391 1 95.81 290 CYS A C 1
ATOM 2205 O O . CYS A 1 290 ? 25.609 -11.977 -29.578 1 95.81 290 CYS A O 1
ATOM 2207 N N . SER A 1 291 ? 26.047 -13.086 -27.703 1 93.88 291 SER A N 1
ATOM 2208 C CA . SER A 1 291 ? 25.797 -14.375 -28.344 1 93.88 291 SER A CA 1
ATOM 2209 C C . SER A 1 291 ? 24.359 -14.492 -28.828 1 93.88 291 SER A C 1
ATOM 2211 O O . SER A 1 291 ? 24.125 -14.945 -29.953 1 93.88 291 SER A O 1
ATOM 2213 N N . VAL A 1 292 ? 23.406 -14.125 -28 1 95.44 292 VAL A N 1
ATOM 2214 C CA . VAL A 1 292 ? 22 -14.211 -28.328 1 95.44 292 VAL A CA 1
ATOM 2215 C C . VAL A 1 292 ? 21.688 -13.328 -29.531 1 95.44 292 VAL A C 1
ATOM 2217 O O . VAL A 1 292 ? 20.891 -13.695 -30.391 1 95.44 292 VAL A O 1
ATOM 2220 N N . LEU A 1 293 ? 22.375 -12.172 -29.609 1 95.12 293 LEU A N 1
ATOM 2221 C CA . LEU A 1 293 ? 22.094 -11.195 -30.656 1 95.12 293 LEU A CA 1
ATOM 2222 C C . LEU A 1 293 ? 22.906 -11.5 -31.906 1 95.12 293 LEU A C 1
ATOM 2224 O O . LEU A 1 293 ? 22.672 -10.906 -32.969 1 95.12 293 LEU A O 1
ATOM 2228 N N . GLY A 1 294 ? 23.828 -12.383 -31.797 1 92.75 294 GLY A N 1
ATOM 2229 C CA . GLY A 1 294 ? 24.656 -12.742 -32.938 1 92.75 294 GLY A CA 1
ATOM 2230 C C . GLY A 1 294 ? 25.734 -11.719 -33.219 1 92.75 294 GLY A C 1
ATOM 2231 O O . GLY A 1 294 ? 26.062 -11.461 -34.406 1 92.75 294 GLY A O 1
ATOM 2232 N N . VAL A 1 295 ? 26.156 -11.07 -32.188 1 94.19 295 VAL A N 1
ATOM 2233 C CA . VAL A 1 295 ? 27.234 -10.102 -32.344 1 94.19 295 VAL A CA 1
ATOM 2234 C C . VAL A 1 295 ? 28.484 -10.609 -31.625 1 94.19 295 VAL A C 1
ATOM 2236 O O . VAL A 1 295 ? 28.406 -11.422 -30.703 1 94.19 295 VAL A O 1
ATOM 2239 N N . ASP A 1 296 ? 29.656 -10.086 -32.094 1 93.81 296 ASP A N 1
ATOM 2240 C CA . ASP A 1 296 ? 30.922 -10.484 -31.516 1 93.81 296 ASP A CA 1
ATOM 2241 C C . ASP A 1 296 ? 31.047 -9.969 -30.078 1 93.81 296 ASP A C 1
ATOM 2243 O O . ASP A 1 296 ? 30.672 -8.828 -29.781 1 93.81 296 ASP A O 1
ATOM 2247 N N . ALA A 1 297 ? 31.547 -10.805 -29.266 1 90.25 297 ALA A N 1
ATOM 2248 C CA . ALA A 1 297 ? 31.688 -10.469 -27.844 1 90.25 297 ALA A CA 1
ATOM 2249 C C . ALA A 1 297 ? 32.688 -9.328 -27.641 1 90.25 297 ALA A C 1
ATOM 2251 O O . ALA A 1 297 ? 32.688 -8.664 -26.609 1 90.25 297 ALA A O 1
ATOM 2252 N N . SER A 1 298 ? 33.5 -9.062 -28.609 1 91.88 298 SER A N 1
ATOM 2253 C CA . SER A 1 298 ? 34.562 -8.062 -28.5 1 91.88 298 SER A CA 1
ATOM 2254 C C . SER A 1 298 ? 34.062 -6.68 -28.875 1 91.88 298 SER A C 1
ATOM 2256 O O . SER A 1 298 ? 34.781 -5.684 -28.703 1 91.88 298 SER A O 1
ATOM 2258 N N . VAL A 1 299 ? 32.844 -6.629 -29.297 1 91.38 299 VAL A N 1
ATOM 2259 C CA . VAL A 1 299 ? 32.312 -5.344 -29.75 1 91.38 299 VAL A CA 1
ATOM 2260 C C . VAL A 1 299 ? 32.25 -4.371 -28.578 1 91.38 299 VAL A C 1
ATOM 2262 O O . VAL A 1 299 ? 32.125 -4.789 -27.422 1 91.38 299 VAL A O 1
ATOM 2265 N N . GLY A 1 300 ? 32.406 -3.09 -28.859 1 92 300 GLY A N 1
ATOM 2266 C CA . GLY A 1 300 ? 32.312 -2.064 -27.828 1 92 300 GLY A CA 1
ATOM 2267 C C . GLY A 1 300 ? 30.922 -1.83 -27.312 1 92 300 GLY A C 1
ATOM 2268 O O . GLY A 1 300 ? 29.953 -2.416 -27.828 1 92 300 GLY A O 1
ATOM 2269 N N . LYS A 1 301 ? 30.781 -1.038 -26.266 1 92.12 301 LYS A N 1
ATOM 2270 C CA . LYS A 1 301 ? 29.516 -0.729 -25.594 1 92.12 301 LYS A CA 1
ATOM 2271 C C . LYS A 1 301 ? 28.531 -0.102 -26.578 1 92.12 301 LYS A C 1
ATOM 2273 O O . LYS A 1 301 ? 27.344 -0.442 -26.578 1 92.12 301 LYS A O 1
ATOM 2278 N N . GLU A 1 302 ? 28.984 0.752 -27.406 1 94.38 302 GLU A N 1
ATOM 2279 C CA . GLU A 1 302 ? 28.125 1.467 -28.344 1 94.38 302 GLU A CA 1
ATOM 2280 C C . GLU A 1 302 ? 27.531 0.52 -29.391 1 94.38 302 GLU A C 1
ATOM 2282 O O . GLU A 1 302 ? 26.359 0.626 -29.734 1 94.38 302 GLU A O 1
ATOM 2287 N N . GLU A 1 303 ? 28.375 -0.341 -29.922 1 94.69 303 GLU A N 1
ATOM 2288 C CA . GLU A 1 303 ? 27.906 -1.304 -30.922 1 94.69 303 GLU A CA 1
ATOM 2289 C C . GLU A 1 303 ? 26.891 -2.271 -30.328 1 94.69 303 GLU A C 1
ATOM 2291 O O . GLU A 1 303 ? 25.922 -2.639 -30.984 1 94.69 303 GLU A O 1
ATOM 2296 N N . LEU A 1 304 ? 27.156 -2.715 -29.141 1 95.88 304 LEU A N 1
ATOM 2297 C CA . LEU A 1 304 ? 26.203 -3.586 -28.453 1 95.88 304 LEU A CA 1
ATOM 2298 C C . LEU A 1 304 ? 24.875 -2.879 -28.266 1 95.88 304 LEU A C 1
ATOM 2300 O O . LEU A 1 304 ? 23.812 -3.471 -28.5 1 95.88 304 LEU A O 1
ATOM 2304 N N . GLN A 1 305 ? 24.922 -1.609 -27.828 1 96.25 305 GLN A N 1
ATOM 2305 C CA . GLN A 1 305 ? 23.703 -0.832 -27.625 1 96.25 305 GLN A CA 1
ATOM 2306 C C . GLN A 1 305 ? 22.906 -0.705 -28.922 1 96.25 305 GLN A C 1
ATOM 2308 O O . GLN A 1 305 ? 21.688 -0.785 -28.922 1 96.25 305 GLN A O 1
ATOM 2313 N N . LYS A 1 306 ? 23.641 -0.498 -30 1 96.25 306 LYS A N 1
ATOM 2314 C CA . LYS A 1 306 ? 22.969 -0.402 -31.297 1 96.25 306 LYS A CA 1
ATOM 2315 C C . LYS A 1 306 ? 22.266 -1.707 -31.656 1 96.25 306 LYS A C 1
ATOM 2317 O O . LYS A 1 306 ? 21.156 -1.691 -32.188 1 96.25 306 LYS A O 1
ATOM 2322 N N . ALA A 1 307 ? 22.938 -2.801 -31.438 1 97 307 ALA A N 1
ATOM 2323 C CA . ALA A 1 307 ? 22.344 -4.109 -31.703 1 97 307 ALA A CA 1
ATOM 2324 C C . ALA A 1 307 ? 21.094 -4.328 -30.844 1 97 307 ALA A C 1
ATOM 2326 O O . ALA A 1 307 ? 20.094 -4.855 -31.344 1 97 307 ALA A O 1
ATOM 2327 N N . VAL A 1 308 ? 21.156 -3.965 -29.578 1 97.94 308 VAL A N 1
ATOM 2328 C CA . VAL A 1 308 ? 20.031 -4.094 -28.656 1 97.94 308 VAL A CA 1
ATOM 2329 C C . VAL A 1 308 ? 18.859 -3.223 -29.141 1 97.94 308 VAL A C 1
ATOM 2331 O O . VAL A 1 308 ? 17.719 -3.672 -29.188 1 97.94 308 VAL A O 1
ATOM 2334 N N . LEU A 1 309 ? 19.141 -1.986 -29.516 1 97.88 309 LEU A N 1
ATOM 2335 C CA . LEU A 1 309 ? 18.109 -1.065 -29.984 1 97.88 309 LEU A CA 1
ATOM 2336 C C . LEU A 1 309 ? 17.438 -1.6 -31.234 1 97.88 309 LEU A C 1
ATOM 2338 O O . LEU A 1 309 ? 16.219 -1.417 -31.422 1 97.88 309 LEU A O 1
ATOM 2342 N N . HIS A 1 310 ? 18.234 -2.258 -32.062 1 97.06 310 HIS A N 1
ATOM 2343 C CA . HIS A 1 310 ? 17.672 -2.877 -33.25 1 97.06 310 HIS A CA 1
ATOM 2344 C C . HIS A 1 310 ? 16.672 -3.963 -32.875 1 97.06 310 HIS A C 1
ATOM 2346 O O . HIS A 1 310 ? 15.594 -4.066 -33.5 1 97.06 310 HIS A O 1
ATOM 2352 N N . ARG A 1 311 ? 16.969 -4.75 -31.891 1 96.44 311 ARG A N 1
ATOM 2353 C CA . ARG A 1 311 ? 16.094 -5.824 -31.406 1 96.44 311 ARG A CA 1
ATOM 2354 C C . ARG A 1 311 ? 14.852 -5.266 -30.734 1 96.44 311 ARG A C 1
ATOM 2356 O O . ARG A 1 311 ? 13.781 -5.867 -30.812 1 96.44 311 ARG A O 1
ATOM 2363 N N . LEU A 1 312 ? 15 -4.086 -30.078 1 97.31 312 LEU A N 1
ATOM 2364 C CA . LEU A 1 312 ? 13.922 -3.486 -29.297 1 97.31 312 LEU A CA 1
ATOM 2365 C C . LEU A 1 312 ? 13.062 -2.58 -30.172 1 97.31 312 LEU A C 1
ATOM 2367 O O . LEU A 1 312 ? 12.383 -1.683 -29.656 1 97.31 312 LEU A O 1
ATOM 2371 N N . LYS A 1 313 ? 13.055 -2.678 -31.469 1 93.88 313 LYS A N 1
ATOM 2372 C CA . LYS A 1 313 ? 12.281 -1.804 -32.344 1 93.88 313 LYS A CA 1
ATOM 2373 C C . LYS A 1 313 ? 10.867 -1.601 -31.812 1 93.88 313 LYS A C 1
ATOM 2375 O O . LYS A 1 313 ? 10.133 -2.568 -31.594 1 93.88 313 LYS A O 1
ATOM 2380 N N . GLY A 1 314 ? 10.477 -0.294 -31.562 1 94.31 314 GLY A N 1
ATOM 2381 C CA . GLY A 1 314 ? 9.18 0.07 -31.016 1 94.31 314 GLY A CA 1
ATOM 2382 C C . GLY A 1 314 ? 9.164 0.109 -29.5 1 94.31 314 GLY A C 1
ATOM 2383 O O . GLY A 1 314 ? 8.133 0.392 -28.891 1 94.31 314 GLY A O 1
ATOM 2384 N N . ASN A 1 315 ? 10.227 -0.238 -28.812 1 96.62 315 ASN A N 1
ATOM 2385 C CA . ASN A 1 315 ? 10.352 -0.289 -27.359 1 96.62 315 ASN A CA 1
ATOM 2386 C C . ASN A 1 315 ? 11.75 0.111 -26.906 1 96.62 315 ASN A C 1
ATOM 2388 O O . ASN A 1 315 ? 12.305 -0.496 -25.984 1 96.62 315 ASN A O 1
ATOM 2392 N N . GLU A 1 316 ? 12.359 1.116 -27.625 1 95.62 316 GLU A N 1
ATOM 2393 C CA . GLU A 1 316 ? 13.75 1.513 -27.406 1 95.62 316 GLU A CA 1
ATOM 2394 C C . GLU A 1 316 ? 13.93 2.174 -26.047 1 95.62 316 GLU A C 1
ATOM 2396 O O . GLU A 1 316 ? 15.016 2.139 -25.469 1 95.62 316 GLU A O 1
ATOM 2401 N N . ASP A 1 317 ? 12.852 2.668 -25.578 1 95.06 317 ASP A N 1
ATOM 2402 C CA . ASP A 1 317 ? 12.898 3.365 -24.297 1 95.06 317 ASP A CA 1
ATOM 2403 C C . ASP A 1 317 ? 13.102 2.381 -23.141 1 95.06 317 ASP A C 1
ATOM 2405 O O . ASP A 1 317 ? 13.305 2.791 -22 1 95.06 317 ASP A O 1
ATOM 2409 N N . SER A 1 318 ? 13.203 1.055 -23.422 1 97.44 318 SER A N 1
ATOM 2410 C CA . SER A 1 318 ? 13.406 0.044 -22.391 1 97.44 318 SER A CA 1
ATOM 2411 C C . SER A 1 318 ? 14.891 -0.278 -22.219 1 97.44 318 SER A C 1
ATOM 2413 O O . SER A 1 318 ? 15.266 -1.036 -21.312 1 97.44 318 SER A O 1
ATOM 2415 N N . LEU A 1 319 ? 15.766 0.313 -23.078 1 97.69 319 LEU A N 1
ATOM 2416 C CA . LEU A 1 319 ? 17.203 0.028 -23.016 1 97.69 319 LEU A CA 1
ATOM 2417 C C . LEU A 1 319 ? 17.75 0.348 -21.641 1 97.69 319 LEU A C 1
ATOM 2419 O O . LEU A 1 319 ? 18.469 -0.47 -21.047 1 97.69 319 LEU A O 1
ATOM 2423 N N . PRO A 1 320 ? 17.422 1.518 -21.047 1 96.88 320 PRO A N 1
ATOM 2424 C CA . PRO A 1 320 ? 17.953 1.807 -19.719 1 96.88 320 PRO A CA 1
ATOM 2425 C C . PRO A 1 320 ? 17.547 0.762 -18.688 1 96.88 320 PRO A C 1
ATOM 2427 O O . PRO A 1 320 ? 18.328 0.444 -17.781 1 96.88 320 PRO A O 1
ATOM 2430 N N . ALA A 1 321 ? 16.359 0.282 -18.75 1 97.62 321 ALA A N 1
ATOM 2431 C CA . ALA A 1 321 ? 15.883 -0.738 -17.828 1 97.62 321 ALA A CA 1
ATOM 2432 C C . ALA A 1 321 ? 16.734 -2.006 -17.922 1 97.62 321 ALA A C 1
ATOM 2434 O O . ALA A 1 321 ? 17.094 -2.598 -16.906 1 97.62 321 ALA A O 1
ATOM 2435 N N . LEU A 1 322 ? 17.062 -2.438 -19.156 1 98 322 LEU A N 1
ATOM 2436 C CA . LEU A 1 322 ? 17.875 -3.623 -19.375 1 98 322 LEU A CA 1
ATOM 2437 C C . LEU A 1 322 ? 19.281 -3.426 -18.781 1 98 322 LEU A C 1
ATOM 2439 O O . LEU A 1 322 ? 19.844 -4.348 -18.188 1 98 322 LEU A O 1
ATOM 2443 N N . GLN A 1 323 ? 19.781 -2.211 -18.969 1 97.06 323 GLN A N 1
ATOM 2444 C CA . GLN A 1 323 ? 21.094 -1.879 -18.422 1 97.06 323 GLN A CA 1
ATOM 2445 C C . GLN A 1 323 ? 21.078 -1.915 -16.906 1 97.06 323 GLN A C 1
ATOM 2447 O O . GLN A 1 323 ? 21.984 -2.488 -16.281 1 97.06 323 GLN A O 1
ATOM 2452 N N . GLN A 1 324 ? 20.078 -1.38 -16.359 1 96.31 324 GLN A N 1
ATOM 2453 C CA . GLN A 1 324 ? 19.969 -1.294 -14.898 1 96.31 324 GLN A CA 1
ATOM 2454 C C . GLN A 1 324 ? 19.766 -2.672 -14.281 1 96.31 324 GLN A C 1
ATOM 2456 O O . GLN A 1 324 ? 20.141 -2.91 -13.133 1 96.31 324 GLN A O 1
ATOM 2461 N N . LEU A 1 325 ? 19.203 -3.566 -15.039 1 97.5 325 LEU A N 1
ATOM 2462 C CA . LEU A 1 325 ? 18.969 -4.926 -14.555 1 97.5 325 LEU A CA 1
ATOM 2463 C C . LEU A 1 325 ? 20.25 -5.762 -14.672 1 97.5 325 LEU A C 1
ATOM 2465 O O . LEU A 1 325 ? 20.266 -6.934 -14.289 1 97.5 325 LEU A O 1
ATOM 2469 N N . GLY A 1 326 ? 21.266 -5.164 -15.234 1 96.81 326 GLY A N 1
ATOM 2470 C CA . GLY A 1 326 ? 22.562 -5.816 -15.297 1 96.81 326 GLY A CA 1
ATOM 2471 C C . GLY A 1 326 ? 22.703 -6.75 -16.484 1 96.81 326 GLY A C 1
ATOM 2472 O O . GLY A 1 326 ? 23.672 -7.512 -16.578 1 96.81 326 GLY A O 1
ATOM 2473 N N . LEU A 1 327 ? 21.844 -6.668 -17.469 1 97.38 327 LEU A N 1
ATOM 2474 C CA . LEU A 1 327 ? 21.781 -7.656 -18.531 1 97.38 327 LEU A CA 1
ATOM 2475 C C . LEU A 1 327 ? 22.766 -7.316 -19.641 1 97.38 327 LEU A C 1
ATOM 2477 O O . LEU A 1 327 ? 22.984 -8.117 -20.562 1 97.38 327 LEU A O 1
ATOM 2481 N N . LEU A 1 328 ? 23.406 -6.16 -19.547 1 96.69 328 LEU A N 1
ATOM 2482 C CA . LEU A 1 328 ? 24.391 -5.754 -20.547 1 96.69 328 LEU A CA 1
ATOM 2483 C C . LEU A 1 328 ? 25.75 -5.531 -19.922 1 96.69 328 LEU A C 1
ATOM 2485 O O . LEU A 1 328 ? 26.609 -4.863 -20.5 1 96.69 328 LEU A O 1
ATOM 2489 N N . GLY A 1 329 ? 25.844 -6.066 -18.719 1 94.62 329 GLY A N 1
ATOM 2490 C CA . GLY A 1 329 ? 27.078 -5.797 -17.969 1 94.62 329 GLY A CA 1
ATOM 2491 C C . GLY A 1 329 ? 27.969 -7.016 -17.844 1 94.62 329 GLY A C 1
ATOM 2492 O O . GLY A 1 329 ? 27.781 -8.008 -18.547 1 94.62 329 GLY A O 1
ATOM 2493 N N . GLU A 1 330 ? 28.922 -6.887 -16.859 1 94.5 330 GLU A N 1
ATOM 2494 C CA . GLU A 1 330 ? 30 -7.863 -16.75 1 94.5 330 GLU A CA 1
ATOM 2495 C C . GLU A 1 330 ? 29.719 -8.875 -15.656 1 94.5 330 GLU A C 1
ATOM 2497 O O . GLU A 1 330 ? 30.547 -9.75 -15.375 1 94.5 330 GLU A O 1
ATOM 2502 N N . GLU A 1 331 ? 28.516 -8.812 -15.125 1 94.12 331 GLU A N 1
ATOM 2503 C CA . GLU A 1 331 ? 28.172 -9.789 -14.094 1 94.12 331 GLU A CA 1
ATOM 2504 C C . GLU A 1 331 ? 28.141 -11.203 -14.664 1 94.12 331 GLU A C 1
ATOM 2506 O O . GLU A 1 331 ? 27.672 -11.414 -15.781 1 94.12 331 GLU A O 1
ATOM 2511 N N . PRO A 1 332 ? 28.641 -12.109 -13.891 1 94.31 332 PRO A N 1
ATOM 2512 C CA . PRO A 1 332 ? 28.641 -13.5 -14.359 1 94.31 332 PRO A CA 1
ATOM 2513 C C . PRO A 1 332 ? 27.234 -14.094 -14.461 1 94.31 332 PRO A C 1
ATOM 2515 O O . PRO A 1 332 ? 26.375 -13.805 -13.617 1 94.31 332 PRO A O 1
ATOM 2518 N N . VAL A 1 333 ? 27.078 -14.891 -15.477 1 95 333 VAL A N 1
ATOM 2519 C CA . VAL A 1 333 ? 25.844 -15.641 -15.633 1 95 333 VAL A CA 1
ATOM 2520 C C . VAL A 1 333 ? 25.906 -16.922 -14.805 1 95 333 VAL A C 1
ATOM 2522 O O . VAL A 1 333 ? 26.891 -17.672 -14.875 1 95 333 VAL A O 1
ATOM 2525 N N . GLY A 1 334 ? 25 -17.156 -13.977 1 89.56 334 GLY A N 1
ATOM 2526 C CA . GLY A 1 334 ? 24.953 -18.391 -13.219 1 89.56 334 GLY A CA 1
ATOM 2527 C C . GLY A 1 334 ? 24.641 -19.609 -14.078 1 89.56 334 GLY A C 1
ATOM 2528 O O . GLY A 1 334 ? 24.141 -19.469 -15.195 1 89.56 334 GLY A O 1
ATOM 2529 N N . GLU A 1 335 ? 24.953 -20.766 -13.586 1 88.38 335 GLU A N 1
ATOM 2530 C CA . GLU A 1 335 ? 24.641 -22.016 -14.273 1 88.38 335 GLU A CA 1
ATOM 2531 C C . GLU A 1 335 ? 23.141 -22.141 -14.5 1 88.38 335 GLU A C 1
ATOM 2533 O O . GLU A 1 335 ? 22.344 -21.969 -13.57 1 88.38 335 GLU A O 1
ATOM 2538 N N . ALA A 1 336 ? 22.766 -22.422 -15.75 1 91.75 336 ALA A N 1
ATOM 2539 C CA . ALA A 1 336 ? 21.359 -22.531 -16.109 1 91.75 336 ALA A CA 1
ATOM 2540 C C . ALA A 1 336 ? 21.188 -23.359 -17.375 1 91.75 336 ALA A C 1
ATOM 2542 O O . ALA A 1 336 ? 22.031 -23.312 -18.281 1 91.75 336 ALA A O 1
ATOM 2543 N N . PRO A 1 337 ? 20.109 -24.047 -17.438 1 88.88 337 PRO A N 1
ATOM 2544 C CA . PRO A 1 337 ? 19.906 -24.891 -18.609 1 88.88 337 PRO A CA 1
ATOM 2545 C C . PRO A 1 337 ? 19.406 -24.125 -19.828 1 88.88 337 PRO A C 1
ATOM 2547 O O . PRO A 1 337 ? 19.562 -24.578 -20.969 1 88.88 337 PRO A O 1
ATOM 2550 N N . SER A 1 338 ? 18.797 -23 -19.641 1 94.88 338 SER A N 1
ATOM 2551 C CA . SER A 1 338 ? 18.25 -22.203 -20.719 1 94.88 338 SER A CA 1
ATOM 2552 C C . SER A 1 338 ? 18.375 -20.703 -20.438 1 94.88 338 SER A C 1
ATOM 2554 O O . SER A 1 338 ? 18.781 -20.312 -19.344 1 94.88 338 SER A O 1
ATOM 2556 N N . LEU A 1 339 ? 18.047 -19.906 -21.422 1 96.62 339 LEU A N 1
ATOM 2557 C CA . LEU A 1 339 ? 18.141 -18.469 -21.281 1 96.62 339 LEU A CA 1
ATOM 2558 C C . LEU A 1 339 ? 17.172 -17.953 -20.234 1 96.62 339 LEU A C 1
ATOM 2560 O O . LEU A 1 339 ? 17.516 -17.109 -19.406 1 96.62 339 LEU A O 1
ATOM 2564 N N . VAL A 1 340 ? 15.961 -18.516 -20.25 1 97.25 340 VAL A N 1
ATOM 2565 C CA . VAL A 1 340 ? 14.961 -18.047 -19.297 1 97.25 340 VAL A CA 1
ATOM 2566 C C . VAL A 1 340 ? 15.359 -18.453 -17.891 1 97.25 340 VAL A C 1
ATOM 2568 O O . VAL A 1 340 ? 15.109 -17.734 -16.922 1 97.25 340 VAL A O 1
ATOM 2571 N N . ASP A 1 341 ? 15.977 -19.578 -17.719 1 95.31 341 ASP A N 1
ATOM 2572 C CA . ASP A 1 341 ? 16.453 -20.016 -16.406 1 95.31 341 ASP A CA 1
ATOM 2573 C C . ASP A 1 341 ? 17.594 -19.109 -15.914 1 95.31 341 ASP A C 1
ATOM 2575 O O . ASP A 1 341 ? 17.656 -18.781 -14.727 1 95.31 341 ASP A O 1
ATOM 2579 N N . ALA A 1 342 ? 18.484 -18.781 -16.844 1 96.38 342 ALA A N 1
ATOM 2580 C CA . ALA A 1 342 ? 19.562 -17.859 -16.5 1 96.38 342 ALA A CA 1
ATOM 2581 C C . ALA A 1 342 ? 19.016 -16.5 -16.078 1 96.38 342 ALA A C 1
ATOM 2583 O O . ALA A 1 342 ? 19.453 -15.922 -15.078 1 96.38 342 ALA A O 1
ATOM 2584 N N . LEU A 1 343 ? 18.078 -16.047 -16.859 1 97.94 343 LEU A N 1
ATOM 2585 C CA . LEU A 1 343 ? 17.438 -14.766 -16.562 1 97.94 343 LEU A CA 1
ATOM 2586 C C . LEU A 1 343 ? 16.734 -14.812 -15.211 1 97.94 343 LEU A C 1
ATOM 2588 O O . LEU A 1 343 ? 16.875 -13.891 -14.406 1 97.94 343 LEU A O 1
ATOM 2592 N N . ALA A 1 344 ? 15.953 -15.859 -14.953 1 97.06 344 ALA A N 1
ATOM 2593 C CA . ALA A 1 344 ? 15.227 -16.031 -13.695 1 97.06 344 ALA A CA 1
ATOM 2594 C C . ALA A 1 344 ? 16.172 -15.992 -12.5 1 97.06 344 ALA A C 1
ATOM 2596 O O . ALA A 1 344 ? 15.906 -15.305 -11.508 1 97.06 344 ALA A O 1
ATOM 2597 N N . GLY A 1 345 ? 17.234 -16.734 -12.633 1 95.81 345 GLY A N 1
ATOM 2598 C CA . GLY A 1 345 ? 18.219 -16.734 -11.562 1 95.81 345 GLY A CA 1
ATOM 2599 C C . GLY A 1 345 ? 18.844 -15.367 -11.32 1 95.81 345 GLY A C 1
ATOM 2600 O O . GLY A 1 345 ? 19.016 -14.961 -10.164 1 95.81 345 GLY A O 1
ATOM 2601 N N . HIS A 1 346 ? 19.188 -14.695 -12.383 1 97.12 346 HIS A N 1
ATOM 2602 C CA . HIS A 1 346 ? 19.797 -13.375 -12.305 1 97.12 346 HIS A CA 1
ATOM 2603 C C . HIS A 1 346 ? 18.844 -12.375 -11.656 1 97.12 346 HIS A C 1
ATOM 2605 O O . HIS A 1 346 ? 19.25 -11.625 -10.758 1 97.12 346 HIS A O 1
ATOM 2611 N N . LEU A 1 347 ? 17.609 -12.359 -12.125 1 97.62 347 LEU A N 1
ATOM 2612 C CA . LEU A 1 347 ? 16.625 -11.422 -11.602 1 97.62 347 LEU A CA 1
ATOM 2613 C C . LEU A 1 347 ? 16.281 -11.75 -10.148 1 97.62 347 LEU A C 1
ATOM 2615 O O . LEU A 1 347 ? 16.062 -10.844 -9.344 1 97.62 347 LEU A O 1
ATOM 2619 N N . GLU A 1 348 ? 16.156 -13.039 -9.844 1 95.69 348 GLU A N 1
ATOM 2620 C CA . GLU A 1 348 ? 15.883 -13.438 -8.469 1 95.69 348 GLU A CA 1
ATOM 2621 C C . GLU A 1 348 ? 16.922 -12.852 -7.508 1 95.69 348 GLU A C 1
ATOM 2623 O O . GLU A 1 348 ? 16.562 -12.383 -6.422 1 95.69 348 GLU A O 1
ATOM 2628 N N . ARG A 1 349 ? 18.156 -12.867 -7.867 1 95.06 349 ARG A N 1
ATOM 2629 C CA . ARG A 1 349 ? 19.234 -12.375 -7.031 1 95.06 349 ARG A CA 1
ATOM 2630 C C . ARG A 1 349 ? 19.188 -10.859 -6.906 1 95.06 349 ARG A C 1
ATOM 2632 O O . ARG A 1 349 ? 19.422 -10.305 -5.828 1 95.06 349 ARG A O 1
ATOM 2639 N N . ASN A 1 350 ? 18.859 -10.188 -7.969 1 95.38 350 ASN A N 1
ATOM 2640 C CA . ASN A 1 350 ? 18.938 -8.734 -8.008 1 95.38 350 ASN A CA 1
ATOM 2641 C C . ASN A 1 350 ? 17.641 -8.078 -7.551 1 95.38 350 ASN A C 1
ATOM 2643 O O . ASN A 1 350 ? 17.625 -6.891 -7.211 1 95.38 350 ASN A O 1
ATOM 2647 N N . LEU A 1 351 ? 16.578 -8.781 -7.633 1 97.25 351 LEU A N 1
ATOM 2648 C CA . LEU A 1 351 ? 15.273 -8.25 -7.266 1 97.25 351 LEU A CA 1
ATOM 2649 C C . LEU A 1 351 ? 14.68 -9.039 -6.102 1 97.25 351 LEU A C 1
ATOM 2651 O O . LEU A 1 351 ? 13.5 -9.391 -6.129 1 97.25 351 LEU A O 1
ATOM 2655 N N . SER A 1 352 ? 15.484 -9.336 -5.117 1 95.38 352 SER A N 1
ATOM 2656 C CA . SER A 1 352 ? 15.062 -10.008 -3.893 1 95.38 352 SER A CA 1
ATOM 2657 C C . SER A 1 352 ? 14.516 -9.016 -2.875 1 95.38 352 SER A C 1
ATOM 2659 O O . SER A 1 352 ? 14.828 -7.82 -2.938 1 95.38 352 SER A O 1
ATOM 2661 N N . PHE A 1 353 ? 13.719 -9.461 -2.004 1 95.56 353 PHE A N 1
ATOM 2662 C CA . PHE A 1 353 ? 13.203 -8.617 -0.931 1 95.56 353 PHE A CA 1
ATOM 2663 C C . PHE A 1 353 ? 14.258 -8.414 0.15 1 95.56 353 PHE A C 1
ATOM 2665 O O . PHE A 1 353 ? 14.93 -9.359 0.558 1 95.56 353 PHE A O 1
ATOM 2672 N N . GLY A 1 354 ? 14.383 -7.199 0.571 1 91.81 354 GLY A N 1
ATOM 2673 C CA . GLY A 1 354 ? 15.188 -6.922 1.749 1 91.81 354 GLY A CA 1
ATOM 2674 C C . GLY A 1 354 ? 14.484 -7.262 3.049 1 91.81 354 GLY A C 1
ATOM 2675 O O . GLY A 1 354 ? 13.297 -7.602 3.047 1 91.81 354 GLY A O 1
ATOM 2676 N N . PRO A 1 355 ? 15.172 -7.16 4.137 1 88.38 355 PRO A N 1
ATOM 2677 C CA . PRO A 1 355 ? 14.633 -7.578 5.434 1 88.38 355 PRO A CA 1
ATOM 2678 C C . PRO A 1 355 ? 13.406 -6.773 5.852 1 88.38 355 PRO A C 1
ATOM 2680 O O . PRO A 1 355 ? 12.539 -7.289 6.559 1 88.38 355 PRO A O 1
ATOM 2683 N N . ASP A 1 356 ? 13.273 -5.559 5.449 1 88.75 356 ASP A N 1
ATOM 2684 C CA . ASP A 1 356 ? 12.164 -4.715 5.895 1 88.75 356 ASP A CA 1
ATOM 2685 C C . ASP A 1 356 ? 11.148 -4.504 4.773 1 88.75 356 ASP A C 1
ATOM 2687 O O . ASP A 1 356 ? 10.258 -3.666 4.891 1 88.75 356 ASP A O 1
ATOM 2691 N N . GLU A 1 357 ? 11.359 -5.234 3.699 1 94.88 357 GLU A N 1
ATOM 2692 C CA . GLU A 1 357 ? 10.445 -5.086 2.566 1 94.88 357 GLU A CA 1
ATOM 2693 C C . GLU A 1 357 ? 9.352 -6.148 2.594 1 94.88 357 GLU A C 1
ATOM 2695 O O . GLU A 1 357 ? 9.555 -7.242 3.123 1 94.88 357 GLU A O 1
ATOM 2700 N N . ARG A 1 358 ? 8.219 -5.762 2.127 1 96.31 358 ARG A N 1
ATOM 2701 C CA . ARG A 1 358 ? 7.059 -6.652 2.119 1 96.31 358 ARG A CA 1
ATOM 2702 C C . ARG A 1 358 ? 6.508 -6.824 0.707 1 96.31 358 ARG A C 1
ATOM 2704 O O . ARG A 1 358 ? 6.691 -5.953 -0.146 1 96.31 358 ARG A O 1
ATOM 2711 N N . ASP A 1 359 ? 5.848 -7.996 0.469 1 98.25 359 ASP A N 1
ATOM 2712 C CA . ASP A 1 359 ? 5.094 -8.172 -0.768 1 98.25 359 ASP A CA 1
ATOM 2713 C C . ASP A 1 359 ? 3.613 -7.867 -0.555 1 98.25 359 ASP A C 1
ATOM 2715 O O . ASP A 1 359 ? 3.209 -7.453 0.534 1 98.25 359 ASP A O 1
ATOM 2719 N N . LEU A 1 360 ? 2.867 -7.914 -1.648 1 98.5 360 LEU A N 1
ATOM 2720 C CA . LEU A 1 360 ? 1.446 -7.59 -1.687 1 98.5 360 LEU A CA 1
ATOM 2721 C C . LEU A 1 360 ? 0.693 -8.547 -2.602 1 98.5 360 LEU A C 1
ATOM 2723 O O . LEU A 1 360 ? 1.141 -8.836 -3.715 1 98.5 360 LEU A O 1
ATOM 2727 N N . VAL A 1 361 ? -0.351 -9.094 -2.061 1 98.62 361 VAL A N 1
ATOM 2728 C CA . VAL A 1 361 ? -1.251 -9.898 -2.877 1 98.62 361 VAL A CA 1
ATOM 2729 C C . VAL A 1 361 ? -2.574 -9.164 -3.068 1 98.62 361 VAL A C 1
ATOM 2731 O O . VAL A 1 361 ? -3.156 -8.656 -2.107 1 98.62 361 VAL A O 1
ATOM 2734 N N . ILE A 1 362 ? -2.998 -9.078 -4.305 1 98.62 362 ILE A N 1
ATOM 2735 C CA . ILE A 1 362 ? -4.293 -8.492 -4.637 1 98.62 362 ILE A CA 1
ATOM 2736 C C . ILE A 1 362 ? -5.125 -9.492 -5.434 1 98.62 362 ILE A C 1
ATOM 2738 O O . ILE A 1 362 ? -4.645 -10.062 -6.414 1 98.62 362 ILE A O 1
ATOM 2742 N N . LEU A 1 363 ? -6.289 -9.742 -4.984 1 98.69 363 LEU A N 1
ATOM 2743 C CA . LEU A 1 363 ? -7.27 -10.555 -5.699 1 98.69 363 LEU A CA 1
ATOM 2744 C C . LEU A 1 363 ? -8.617 -9.844 -5.762 1 98.69 363 LEU A C 1
ATOM 2746 O O . LEU A 1 363 ? -9.133 -9.391 -4.738 1 98.69 363 LEU A O 1
ATOM 2750 N N . ARG A 1 364 ? -9.148 -9.703 -6.941 1 97.94 364 ARG A N 1
ATOM 2751 C CA . ARG A 1 364 ? -10.469 -9.102 -7.121 1 97.94 364 ARG A CA 1
ATOM 2752 C C . ARG A 1 364 ? -11.359 -10 -7.973 1 97.94 364 ARG A C 1
ATOM 2754 O O . ARG A 1 364 ? -11.008 -10.344 -9.102 1 97.94 364 ARG A O 1
ATOM 2761 N N . ASN A 1 365 ? -12.469 -10.352 -7.438 1 97.81 365 ASN A N 1
ATOM 2762 C CA . ASN A 1 365 ? -13.555 -11.023 -8.148 1 97.81 365 ASN A CA 1
ATOM 2763 C C . ASN A 1 365 ? -14.727 -10.078 -8.391 1 97.81 365 ASN A C 1
ATOM 2765 O O . ASN A 1 365 ? -15.25 -9.469 -7.457 1 97.81 365 ASN A O 1
ATOM 2769 N N . GLU A 1 366 ? -15.078 -9.984 -9.594 1 97.94 366 GLU A N 1
ATOM 2770 C CA . GLU A 1 366 ? -16.25 -9.211 -9.969 1 97.94 366 GLU A CA 1
ATOM 2771 C C . GLU A 1 366 ? -17.297 -10.094 -10.648 1 97.94 366 GLU A C 1
ATOM 2773 O O . GLU A 1 366 ? -17.016 -10.727 -11.672 1 97.94 366 GLU A O 1
ATOM 2778 N N . VAL A 1 367 ? -18.484 -10.133 -10.094 1 98.12 367 VAL A N 1
ATOM 2779 C CA . VAL A 1 367 ? -19.562 -10.938 -10.641 1 98.12 367 VAL A CA 1
ATOM 2780 C C . VAL A 1 367 ? -20.781 -10.062 -10.883 1 98.12 367 VAL A C 1
ATOM 2782 O O . VAL A 1 367 ? -21.234 -9.344 -9.984 1 98.12 367 VAL A O 1
ATOM 2785 N N . VAL A 1 368 ? -21.281 -10.086 -12.023 1 98.31 368 VAL A N 1
ATOM 2786 C CA . VAL A 1 368 ? -22.531 -9.414 -12.344 1 98.31 368 VAL A CA 1
ATOM 2787 C C . VAL A 1 368 ? -23.641 -10.461 -12.547 1 98.31 368 VAL A C 1
ATOM 2789 O O . VAL A 1 368 ? -23.5 -11.367 -13.367 1 98.31 368 VAL A O 1
ATOM 2792 N N . VAL A 1 369 ? -24.703 -10.312 -11.836 1 97.88 369 VAL A N 1
ATOM 2793 C CA . VAL A 1 369 ? -25.812 -11.266 -11.852 1 97.88 369 VAL A CA 1
ATOM 2794 C C . VAL A 1 369 ? -27.109 -10.547 -12.242 1 97.88 369 VAL A C 1
ATOM 2796 O O . VAL A 1 369 ? -27.359 -9.422 -11.805 1 97.88 369 VAL A O 1
ATOM 2799 N N . ARG A 1 370 ? -27.812 -11.133 -13.102 1 97.69 370 ARG A N 1
ATOM 2800 C CA . ARG A 1 370 ? -29.172 -10.711 -13.375 1 97.69 370 ARG A CA 1
ATOM 2801 C C . ARG A 1 370 ? -30.172 -11.523 -12.555 1 97.69 370 ARG A C 1
ATOM 2803 O O . ARG A 1 370 ? -30.281 -12.742 -12.719 1 97.69 370 ARG A O 1
ATOM 2810 N N . LEU A 1 371 ? -30.922 -10.875 -11.727 1 96.62 371 LEU A N 1
ATOM 2811 C CA . LEU A 1 371 ? -31.922 -11.531 -10.891 1 96.62 371 LEU A CA 1
ATOM 2812 C C . LEU A 1 371 ? -33.219 -11.766 -11.664 1 96.62 371 LEU A C 1
ATOM 2814 O O . LEU A 1 371 ? -33.438 -11.18 -12.727 1 96.62 371 LEU A O 1
ATOM 2818 N N . PRO A 1 372 ? -34.031 -12.578 -11.07 1 96.06 372 PRO A N 1
ATOM 2819 C CA . PRO A 1 372 ? -35.312 -12.844 -11.75 1 96.06 372 PRO A CA 1
ATOM 2820 C C . PRO A 1 372 ? -36.156 -11.586 -11.938 1 96.06 372 PRO A C 1
ATOM 2822 O O . PRO A 1 372 ? -36.906 -11.484 -12.898 1 96.06 372 PRO A O 1
ATOM 2825 N N . THR A 1 373 ? -36.031 -10.633 -11.078 1 95.5 373 THR A N 1
ATOM 2826 C CA . THR A 1 373 ? -36.781 -9.375 -11.141 1 95.5 373 THR A CA 1
ATOM 2827 C C . THR A 1 373 ? -36.281 -8.516 -12.297 1 95.5 373 THR A C 1
ATOM 2829 O O . THR A 1 373 ? -36.938 -7.543 -12.68 1 95.5 373 THR A O 1
ATOM 2832 N N . GLY A 1 374 ? -35.156 -8.906 -12.812 1 94.44 374 GLY A N 1
ATOM 2833 C CA . GLY A 1 374 ? -34.562 -8.102 -13.875 1 94.44 374 GLY A CA 1
ATOM 2834 C C . GLY A 1 374 ? -33.469 -7.176 -13.375 1 94.44 374 GLY A C 1
ATOM 2835 O O . GLY A 1 374 ? -32.656 -6.68 -14.164 1 94.44 374 GLY A O 1
ATOM 2836 N N . VAL A 1 375 ? -33.438 -7.078 -12.133 1 96.31 375 VAL A N 1
ATOM 2837 C CA . VAL A 1 375 ? -32.438 -6.211 -11.523 1 96.31 375 VAL A CA 1
ATOM 2838 C C . VAL A 1 375 ? -31.062 -6.824 -11.695 1 96.31 375 VAL A C 1
ATOM 2840 O O . VAL A 1 375 ? -30.875 -8.039 -11.539 1 96.31 375 VAL A O 1
ATOM 2843 N N . ARG A 1 376 ? -30.062 -5.941 -12.086 1 96.94 376 ARG A N 1
ATOM 2844 C CA . ARG A 1 376 ? -28.672 -6.367 -12.188 1 96.94 376 ARG A CA 1
ATOM 2845 C C . ARG A 1 376 ? -27.875 -5.957 -10.953 1 96.94 376 ARG A C 1
ATOM 2847 O O . ARG A 1 376 ? -27.953 -4.805 -10.516 1 96.94 376 ARG A O 1
ATOM 2854 N N . GLU A 1 377 ? -27.172 -6.984 -10.453 1 97.19 377 GLU A N 1
ATOM 2855 C CA . GLU A 1 377 ? -26.328 -6.734 -9.289 1 97.19 377 GLU A CA 1
ATOM 2856 C C . GLU A 1 377 ? -24.859 -7.031 -9.594 1 97.19 377 GLU A C 1
ATOM 2858 O O . GLU A 1 377 ? -24.562 -8.016 -10.273 1 97.19 377 GLU A O 1
ATOM 2863 N N . LYS A 1 378 ? -24.047 -6.16 -9.258 1 97.56 378 LYS A N 1
ATOM 2864 C CA . LYS A 1 378 ? -22.594 -6.379 -9.328 1 97.56 378 LYS A CA 1
ATOM 2865 C C . LYS A 1 378 ? -22.016 -6.613 -7.941 1 97.56 378 LYS A C 1
ATOM 2867 O O . LYS A 1 378 ? -22.156 -5.781 -7.047 1 97.56 378 LYS A O 1
ATOM 2872 N N . THR A 1 379 ? -21.406 -7.754 -7.746 1 97.75 379 THR A N 1
ATOM 2873 C CA . THR A 1 379 ? -20.719 -8.07 -6.504 1 97.75 379 THR A CA 1
ATOM 2874 C C . THR A 1 379 ? -19.203 -8.078 -6.711 1 97.75 379 THR A C 1
ATOM 2876 O O . THR A 1 379 ? -18.703 -8.742 -7.617 1 97.75 379 THR A O 1
ATOM 2879 N N . VAL A 1 380 ? -18.516 -7.305 -5.914 1 97.5 380 VAL A N 1
ATOM 2880 C CA . VAL A 1 380 ? -17.062 -7.23 -5.961 1 97.5 380 VAL A CA 1
ATOM 2881 C C . VAL A 1 380 ? -16.469 -7.766 -4.656 1 97.5 380 VAL A C 1
ATOM 2883 O O . VAL A 1 380 ? -16.875 -7.34 -3.57 1 97.5 380 VAL A O 1
ATOM 2886 N N . VAL A 1 381 ? -15.57 -8.742 -4.773 1 97.94 381 VAL A N 1
ATOM 2887 C CA . VAL A 1 381 ? -14.828 -9.266 -3.631 1 97.94 381 VAL A CA 1
ATOM 2888 C C . VAL A 1 381 ? -13.344 -8.922 -3.775 1 97.94 381 VAL A C 1
ATOM 2890 O O . VAL A 1 381 ? -12.719 -9.25 -4.785 1 97.94 381 VAL A O 1
ATOM 2893 N N . ASN A 1 382 ? -12.805 -8.234 -2.787 1 97.25 382 ASN A N 1
ATOM 2894 C CA . ASN A 1 382 ? -11.398 -7.84 -2.787 1 97.25 382 ASN A CA 1
ATOM 2895 C C . ASN A 1 382 ? -10.625 -8.531 -1.668 1 97.25 382 ASN A C 1
ATOM 2897 O O . ASN A 1 382 ? -11.062 -8.539 -0.516 1 97.25 382 ASN A O 1
ATOM 2901 N N . LEU A 1 383 ? -9.594 -9.164 -1.984 1 98.25 383 LEU A N 1
ATOM 2902 C CA . LEU A 1 383 ? -8.602 -9.641 -1.03 1 98.25 383 LEU A CA 1
ATOM 2903 C C . LEU A 1 383 ? -7.277 -8.914 -1.218 1 98.25 383 LEU A C 1
ATOM 2905 O O . LEU A 1 383 ? -6.664 -8.992 -2.285 1 98.25 383 LEU A O 1
ATOM 2909 N N . VAL A 1 384 ? -6.875 -8.117 -0.281 1 97.69 384 VAL A N 1
ATOM 2910 C CA . VAL A 1 384 ? -5.598 -7.41 -0.253 1 97.69 384 VAL A CA 1
ATOM 2911 C C . VAL A 1 384 ? -4.805 -7.828 0.982 1 97.69 384 VAL A C 1
ATOM 2913 O O . VAL A 1 384 ? -5.242 -7.609 2.113 1 97.69 384 VAL A O 1
ATOM 2916 N N . SER A 1 385 ? -3.684 -8.445 0.75 1 97.5 385 SER A N 1
ATOM 2917 C CA . SER A 1 385 ? -2.863 -8.953 1.846 1 97.5 385 SER A CA 1
ATOM 2918 C C . SER A 1 385 ? -1.411 -8.508 1.701 1 97.5 385 SER A C 1
ATOM 2920 O O . SER A 1 385 ? -0.796 -8.711 0.652 1 97.5 385 SER A O 1
ATOM 2922 N N . TYR A 1 386 ? -0.902 -7.906 2.748 1 96.94 386 TYR A N 1
ATOM 2923 C CA . TYR A 1 386 ? 0.508 -7.535 2.805 1 96.94 386 TYR A CA 1
ATOM 2924 C C . TYR A 1 386 ? 1.314 -8.586 3.566 1 96.94 386 TYR A C 1
ATOM 2926 O O . TYR A 1 386 ? 0.811 -9.195 4.512 1 96.94 386 TYR A O 1
ATOM 2934 N N . GLY A 1 387 ? 2.537 -8.742 3.143 1 96.94 387 GLY A N 1
ATOM 2935 C CA . GLY A 1 387 ? 3.434 -9.578 3.926 1 96.94 387 GLY A CA 1
ATOM 2936 C C . GLY A 1 387 ? 3.738 -9 5.297 1 96.94 387 GLY A C 1
ATOM 2937 O O . GLY A 1 387 ? 3.529 -7.812 5.539 1 96.94 387 GLY A O 1
ATOM 2938 N N . ASP A 1 388 ? 4.145 -9.859 6.188 1 93.38 388 ASP A N 1
ATOM 2939 C CA . ASP A 1 388 ? 4.547 -9.445 7.527 1 93.38 388 ASP A CA 1
ATOM 2940 C C . ASP A 1 388 ? 6.008 -9 7.551 1 93.38 388 ASP A C 1
ATOM 2942 O O . ASP A 1 388 ? 6.879 -9.68 7.004 1 93.38 388 ASP A O 1
ATOM 2946 N N . ARG A 1 389 ? 6.242 -7.84 8.164 1 88.69 389 ARG A N 1
ATOM 2947 C CA . ARG A 1 389 ? 7.633 -7.434 8.352 1 88.69 389 ARG A CA 1
ATOM 2948 C C . ARG A 1 389 ? 8.383 -8.445 9.211 1 88.69 389 ARG A C 1
ATOM 2950 O O . ARG A 1 389 ? 7.984 -8.727 10.344 1 88.69 389 ARG A O 1
ATOM 2957 N N . GLY A 1 390 ? 9.445 -8.984 8.695 1 87.38 390 GLY A N 1
ATOM 2958 C CA . GLY A 1 390 ? 10.211 -9.984 9.422 1 87.38 390 GLY A CA 1
ATOM 2959 C C . GLY A 1 390 ? 9.508 -11.328 9.5 1 87.38 390 GLY A C 1
ATOM 2960 O O . GLY A 1 390 ? 9.961 -12.227 10.211 1 87.38 390 GLY A O 1
ATOM 2961 N N . GLY A 1 391 ? 8.43 -11.469 8.828 1 93 391 GLY A N 1
ATOM 2962 C CA . GLY A 1 391 ? 7.641 -12.695 8.844 1 93 391 GLY A CA 1
ATOM 2963 C C . GLY A 1 391 ? 7.379 -13.258 7.465 1 93 391 GLY A C 1
ATOM 2964 O O . GLY A 1 391 ? 8.25 -13.219 6.594 1 93 391 GLY A O 1
ATOM 2965 N N . TYR A 1 392 ? 6.246 -13.875 7.324 1 96.25 392 TYR A N 1
ATOM 2966 C CA . TYR A 1 392 ? 5.93 -14.531 6.062 1 96.25 392 TYR A CA 1
ATOM 2967 C C . TYR A 1 392 ? 5.449 -13.523 5.027 1 96.25 392 TYR A C 1
ATOM 2969 O O . TYR A 1 392 ? 4.73 -12.578 5.355 1 96.25 392 TYR A O 1
ATOM 2977 N N . SER A 1 393 ? 5.812 -13.703 3.787 1 97.69 393 SER A N 1
ATOM 2978 C CA . SER A 1 393 ? 5.27 -12.922 2.684 1 97.69 393 SER A CA 1
ATOM 2979 C C . SER A 1 393 ? 3.773 -13.164 2.516 1 97.69 393 SER A C 1
ATOM 2981 O O . SER A 1 393 ? 3.244 -14.164 3.008 1 97.69 393 SER A O 1
ATOM 2983 N N . ALA A 1 394 ? 3.08 -12.242 1.927 1 98.38 394 ALA A N 1
ATOM 2984 C CA . ALA A 1 394 ? 1.665 -12.414 1.613 1 98.38 394 ALA A CA 1
ATOM 2985 C C . ALA A 1 394 ? 1.443 -13.641 0.734 1 98.38 394 ALA A C 1
ATOM 2987 O O . ALA A 1 394 ? 0.488 -14.398 0.937 1 98.38 394 ALA A O 1
ATOM 2988 N N . MET A 1 395 ? 2.295 -13.781 -0.19 1 98.44 395 MET A N 1
ATOM 2989 C CA . MET A 1 395 ? 2.205 -14.93 -1.089 1 98.44 395 MET A CA 1
ATOM 2990 C C . MET A 1 395 ? 2.326 -16.234 -0.315 1 98.44 395 MET A C 1
ATOM 2992 O O . MET A 1 395 ? 1.516 -17.141 -0.494 1 98.44 395 MET A O 1
ATOM 2996 N N . ALA A 1 396 ? 3.338 -16.312 0.525 1 98 396 ALA A N 1
ATOM 2997 C CA . ALA A 1 396 ? 3.533 -17.516 1.323 1 98 396 ALA A CA 1
ATOM 2998 C C . ALA A 1 396 ? 2.293 -17.828 2.156 1 98 396 ALA A C 1
ATOM 3000 O O . ALA A 1 396 ? 1.856 -18.984 2.221 1 98 396 ALA A O 1
ATOM 3001 N N . LYS A 1 397 ? 1.691 -16.844 2.723 1 98.44 397 LYS A N 1
ATOM 3002 C CA . LYS A 1 397 ? 0.517 -17.031 3.568 1 98.44 397 LYS A CA 1
ATOM 3003 C C . LYS A 1 397 ? -0.692 -17.469 2.744 1 98.44 397 LYS A C 1
ATOM 3005 O O . LYS A 1 397 ? -1.378 -18.422 3.094 1 98.44 397 LYS A O 1
ATOM 3010 N N . THR A 1 398 ? -0.909 -16.797 1.634 1 98.69 398 THR A N 1
ATOM 3011 C CA . THR A 1 398 ? -2.143 -16.984 0.879 1 98.69 398 THR A CA 1
ATOM 3012 C C . THR A 1 398 ? -2.08 -18.266 0.049 1 98.69 398 THR A C 1
ATOM 3014 O O . THR A 1 398 ? -3.104 -18.75 -0.448 1 98.69 398 THR A O 1
ATOM 3017 N N . VAL A 1 399 ? -0.928 -18.812 -0.105 1 98.44 399 VAL A N 1
ATOM 3018 C CA . VAL A 1 399 ? -0.805 -20.109 -0.766 1 98.44 399 VAL A CA 1
ATOM 3019 C C . VAL A 1 399 ? -0.622 -21.203 0.278 1 98.44 399 VAL A C 1
ATOM 3021 O O . VAL A 1 399 ? -1.299 -22.234 0.232 1 98.44 399 VAL A O 1
ATOM 3024 N N . GLY A 1 400 ? 0.21 -20.953 1.264 1 98.31 400 GLY A N 1
ATOM 3025 C CA . GLY A 1 400 ? 0.613 -21.969 2.23 1 98.31 400 GLY A CA 1
ATOM 3026 C C . GLY A 1 400 ? -0.508 -22.375 3.166 1 98.31 400 GLY A C 1
ATOM 3027 O O . GLY A 1 400 ? -0.731 -23.578 3.393 1 98.31 400 GLY A O 1
ATOM 3028 N N . TYR A 1 401 ? -1.209 -21.406 3.719 1 98.56 401 TYR A N 1
ATOM 3029 C CA . TYR A 1 401 ? -2.238 -21.734 4.703 1 98.56 401 TYR A CA 1
ATOM 3030 C C . TYR A 1 401 ? -3.383 -22.516 4.066 1 98.56 401 TYR A C 1
ATOM 3032 O O . TYR A 1 401 ? -3.812 -23.531 4.594 1 98.56 401 TYR A O 1
ATOM 3040 N N . PRO A 1 402 ? -3.889 -22.062 2.908 1 98.62 402 PRO A N 1
ATOM 3041 C CA . PRO A 1 402 ? -4.938 -22.875 2.289 1 98.62 402 PRO A CA 1
ATOM 3042 C C . PRO A 1 402 ? -4.488 -24.312 2.02 1 98.62 402 PRO A C 1
ATOM 3044 O O . PRO A 1 402 ? -5.254 -25.25 2.232 1 98.62 402 PRO A O 1
ATOM 3047 N N . CYS A 1 403 ? -3.309 -24.453 1.587 1 98.25 403 CYS A N 1
ATOM 3048 C CA . CYS A 1 403 ? -2.768 -25.781 1.286 1 98.25 403 CYS A CA 1
ATOM 3049 C C . CYS A 1 403 ? -2.707 -26.641 2.539 1 98.25 403 CYS A C 1
ATOM 3051 O O . CYS A 1 403 ? -3.139 -27.797 2.523 1 98.25 403 CYS A O 1
ATOM 3053 N N . ALA A 1 404 ? -2.184 -26.094 3.621 1 98.31 404 ALA A N 1
ATOM 3054 C CA . ALA A 1 404 ? -2.049 -26.812 4.887 1 98.31 404 ALA A CA 1
ATOM 3055 C C . ALA A 1 404 ? -3.416 -27.141 5.48 1 98.31 404 ALA A C 1
ATOM 3057 O O . ALA A 1 404 ? -3.633 -28.25 5.977 1 98.31 404 ALA A O 1
ATOM 3058 N N . ILE A 1 405 ? -4.285 -26.188 5.414 1 98.44 405 ILE A N 1
ATOM 3059 C CA . ILE A 1 405 ? -5.633 -26.375 5.938 1 98.44 405 ILE A CA 1
ATOM 3060 C C . ILE A 1 405 ? -6.332 -27.484 5.172 1 98.44 405 ILE A C 1
ATOM 3062 O O . ILE A 1 405 ? -6.957 -28.375 5.773 1 98.44 405 ILE A O 1
ATOM 3066 N N . ALA A 1 406 ? -6.191 -27.438 3.857 1 98.5 406 ALA A N 1
ATOM 3067 C CA . ALA A 1 406 ? -6.793 -28.469 3.012 1 98.5 406 ALA A CA 1
ATOM 3068 C C . ALA A 1 406 ? -6.23 -29.844 3.344 1 98.5 406 ALA A C 1
ATOM 3070 O O . ALA A 1 406 ? -6.973 -30.828 3.373 1 98.5 406 ALA A O 1
ATOM 3071 N N . ALA A 1 407 ? -4.941 -29.922 3.557 1 98.19 407 ALA A N 1
ATOM 3072 C CA . ALA A 1 407 ? -4.305 -31.188 3.916 1 98.19 407 ALA A CA 1
ATOM 3073 C C . ALA A 1 407 ? -4.914 -31.766 5.191 1 98.19 407 ALA A C 1
ATOM 3075 O O . ALA A 1 407 ? -5.219 -32.969 5.258 1 98.19 407 ALA A O 1
ATOM 3076 N N . LYS A 1 408 ? -5.109 -30.938 6.156 1 97.56 408 LYS A N 1
ATOM 3077 C CA . LYS A 1 408 ? -5.715 -31.375 7.406 1 97.56 408 LYS A CA 1
ATOM 3078 C C . LYS A 1 408 ? -7.152 -31.828 7.188 1 97.56 408 LYS A C 1
ATOM 3080 O O . LYS A 1 408 ? -7.617 -32.781 7.844 1 97.56 408 LYS A O 1
ATOM 3085 N N . MET A 1 409 ? -7.812 -31.141 6.336 1 98 409 MET A N 1
ATOM 3086 C CA . MET A 1 409 ? -9.195 -31.516 6.051 1 98 409 MET A CA 1
ATOM 3087 C C . MET A 1 409 ? -9.258 -32.875 5.359 1 98 409 MET A C 1
ATOM 3089 O O . MET A 1 409 ? -10.195 -33.656 5.59 1 98 409 MET A O 1
ATOM 3093 N N . VAL A 1 410 ? -8.32 -33.156 4.496 1 98.06 410 VAL A N 1
ATOM 3094 C CA . VAL A 1 410 ? -8.25 -34.469 3.863 1 98.06 410 VAL A CA 1
ATOM 3095 C C . VAL A 1 410 ? -7.918 -35.531 4.91 1 98.06 410 VAL A C 1
ATOM 3097 O O . VAL A 1 410 ? -8.562 -36.594 4.961 1 98.06 410 VAL A O 1
ATOM 3100 N N . LEU A 1 411 ? -6.984 -35.281 5.809 1 96.69 411 LEU A N 1
ATOM 3101 C CA . LEU A 1 411 ? -6.539 -36.188 6.84 1 96.69 411 LEU A CA 1
ATOM 3102 C C . LEU A 1 411 ? -7.672 -36.531 7.809 1 96.69 411 LEU A C 1
ATOM 3104 O O . LEU A 1 411 ? -7.773 -37.656 8.297 1 96.69 411 LEU A O 1
ATOM 3108 N N . SER A 1 412 ? -8.516 -35.531 8.055 1 95.06 412 SER A N 1
ATOM 3109 C CA . SER A 1 412 ? -9.594 -35.719 9.023 1 95.06 412 SER A CA 1
ATOM 3110 C C . SER A 1 412 ? -10.82 -36.344 8.375 1 95.06 412 SER A C 1
ATOM 3112 O O . SER A 1 412 ? -11.75 -36.75 9.07 1 95.06 412 SER A O 1
ATOM 3114 N N . GLY A 1 413 ? -10.836 -36.312 7.062 1 95.69 413 GLY A N 1
ATOM 3115 C CA . GLY A 1 413 ? -11.977 -36.906 6.375 1 95.69 413 GLY A CA 1
ATOM 3116 C C . GLY A 1 413 ? -13.055 -35.906 6.027 1 95.69 413 GLY A C 1
ATOM 3117 O O . GLY A 1 413 ? -14.102 -36.25 5.492 1 95.69 413 GLY A O 1
ATOM 3118 N N . GLU A 1 414 ? -12.805 -34.656 6.312 1 96.5 414 GLU A N 1
ATOM 3119 C CA . GLU A 1 414 ? -13.75 -33.594 5.898 1 96.5 414 GLU A CA 1
ATOM 3120 C C . GLU A 1 414 ? -13.867 -33.531 4.379 1 96.5 414 GLU A C 1
ATOM 3122 O O . GLU A 1 414 ? -14.922 -33.219 3.846 1 96.5 414 GLU A O 1
ATOM 3127 N N . ILE A 1 415 ? -12.789 -33.812 3.713 1 97.56 415 ILE A N 1
ATOM 3128 C CA . ILE A 1 415 ? -12.758 -34 2.266 1 97.56 415 ILE A CA 1
ATOM 3129 C C . ILE A 1 415 ? -12.484 -35.438 1.923 1 97.56 415 ILE A C 1
ATOM 3131 O O . ILE A 1 415 ? -11.422 -35.969 2.266 1 97.56 415 ILE A O 1
ATOM 3135 N N . CYS A 1 416 ? -13.414 -36.062 1.241 1 95.69 416 CYS A N 1
ATOM 3136 C CA . CYS A 1 416 ? -13.266 -37.5 1.056 1 95.69 416 CYS A CA 1
ATOM 3137 C C . CYS A 1 416 ? -13.453 -37.875 -0.407 1 95.69 416 CYS A C 1
ATOM 3139 O O . CYS A 1 416 ? -13.336 -39.062 -0.766 1 95.69 416 CYS A O 1
ATOM 3141 N N . GLU A 1 417 ? -13.727 -36.906 -1.271 1 97.06 417 GLU A N 1
ATOM 3142 C CA . GLU A 1 417 ? -13.836 -37.188 -2.699 1 97.06 417 GLU A CA 1
ATOM 3143 C C . GLU A 1 417 ? -12.562 -37.844 -3.234 1 97.06 417 GLU A C 1
ATOM 3145 O O . GLU A 1 417 ? -11.461 -37.531 -2.775 1 97.06 417 GLU A O 1
ATOM 3150 N N . LYS A 1 418 ? -12.742 -38.781 -4.148 1 98.31 418 LYS A N 1
ATOM 3151 C CA . LYS A 1 418 ? -11.602 -39.469 -4.73 1 98.31 418 LYS A CA 1
ATOM 3152 C C . LYS A 1 418 ? -11.344 -39 -6.16 1 98.31 418 LYS A C 1
ATOM 3154 O O . LYS A 1 418 ? -12.258 -38.562 -6.848 1 98.31 418 LYS A O 1
ATOM 3159 N N . GLY A 1 419 ? -10.109 -39.156 -6.594 1 98.31 419 GLY A N 1
ATOM 3160 C CA . GLY A 1 419 ? -9.711 -38.688 -7.902 1 98.31 419 GLY A CA 1
ATOM 3161 C C . GLY A 1 419 ? -9.164 -37.25 -7.867 1 98.31 419 GLY A C 1
ATOM 3162 O O . GLY A 1 419 ? -8.672 -36.812 -6.832 1 98.31 419 GLY A O 1
ATOM 3163 N N . MET A 1 420 ? -9.117 -36.625 -8.992 1 98.12 420 MET A N 1
ATOM 3164 C CA . MET A 1 420 ? -8.727 -35.25 -9.07 1 98.12 420 MET A CA 1
ATOM 3165 C C . MET A 1 420 ? -9.836 -34.344 -8.531 1 98.12 420 MET A C 1
ATOM 3167 O O . MET A 1 420 ? -10.93 -34.281 -9.094 1 98.12 420 MET A O 1
ATOM 3171 N N . VAL A 1 421 ? -9.523 -33.625 -7.445 1 97.56 421 VAL A N 1
ATOM 3172 C CA . VAL A 1 421 ? -10.516 -32.812 -6.746 1 97.56 421 VAL A CA 1
ATOM 3173 C C . VAL A 1 421 ? -10.086 -31.359 -6.742 1 97.56 421 VAL A C 1
ATOM 3175 O O . VAL A 1 421 ? -8.898 -31.062 -6.59 1 97.56 421 VAL A O 1
ATOM 3178 N N . MET A 1 422 ? -11.031 -30.422 -6.988 1 96.06 422 MET A N 1
ATOM 3179 C CA . MET A 1 422 ? -10.836 -28.984 -6.887 1 96.06 422 MET A CA 1
ATOM 3180 C C . MET A 1 422 ? -11.75 -28.375 -5.828 1 96.06 422 MET A C 1
ATOM 3182 O O . MET A 1 422 ? -12.75 -28.984 -5.453 1 96.06 422 MET A O 1
ATOM 3186 N N . PRO A 1 423 ? -11.359 -27.25 -5.305 1 97.25 423 PRO A N 1
ATOM 3187 C CA . PRO A 1 423 ? -12.164 -26.672 -4.227 1 97.25 423 PRO A CA 1
ATOM 3188 C C . PRO A 1 423 ? -13.367 -25.891 -4.742 1 97.25 423 PRO A C 1
ATOM 3190 O O . PRO A 1 423 ? -13.523 -24.703 -4.414 1 97.25 423 PRO A O 1
ATOM 3193 N N . LEU A 1 424 ? -14.344 -26.547 -5.371 1 97.06 424 LEU A N 1
ATOM 3194 C CA . LEU A 1 424 ? -15.445 -25.875 -6.055 1 97.06 424 LEU A CA 1
ATOM 3195 C C . LEU A 1 424 ? -16.766 -26.125 -5.34 1 97.06 424 LEU A C 1
ATOM 3197 O O . LEU A 1 424 ? -17.766 -25.438 -5.613 1 97.06 424 LEU A O 1
ATOM 3201 N N . HIS A 1 425 ? -16.75 -27.031 -4.449 1 95.88 425 HIS A N 1
ATOM 3202 C CA . HIS A 1 425 ? -17.984 -27.375 -3.758 1 95.88 425 HIS A CA 1
ATOM 3203 C C . HIS A 1 425 ? -18.062 -26.672 -2.4 1 95.88 425 HIS A C 1
ATOM 3205 O O . HIS A 1 425 ? -17.062 -26.531 -1.711 1 95.88 425 HIS A O 1
ATOM 3211 N N . SER A 1 426 ? -19.25 -26.422 -1.979 1 96.75 426 SER A N 1
ATOM 3212 C CA . SER A 1 426 ? -19.5 -25.609 -0.79 1 96.75 426 SER A CA 1
ATOM 3213 C C . SER A 1 426 ? -18.969 -26.297 0.465 1 96.75 426 SER A C 1
ATOM 3215 O O . SER A 1 426 ? -18.5 -25.641 1.393 1 96.75 426 SER A O 1
ATOM 3217 N N . HIS A 1 427 ? -19.078 -27.578 0.523 1 96.19 427 HIS A N 1
ATOM 3218 C CA . HIS A 1 427 ? -18.625 -28.281 1.721 1 96.19 427 HIS A CA 1
ATOM 3219 C C . HIS A 1 427 ? -17.109 -28.234 1.855 1 96.19 427 HIS A C 1
ATOM 3221 O O . HIS A 1 427 ? -16.578 -28.484 2.932 1 96.19 427 HIS A O 1
ATOM 3227 N N . ILE A 1 428 ? -16.422 -27.875 0.774 1 97.25 428 ILE A N 1
ATOM 3228 C CA . ILE A 1 428 ? -14.969 -27.719 0.81 1 97.25 428 ILE A CA 1
ATOM 3229 C C . ILE A 1 428 ? -14.617 -26.25 1.051 1 97.25 428 ILE A C 1
ATOM 3231 O O . ILE A 1 428 ? -13.945 -25.922 2.027 1 97.25 428 ILE A O 1
ATOM 3235 N N . TYR A 1 429 ? -15.203 -25.297 0.202 1 97.75 429 TYR A N 1
ATOM 3236 C CA . TYR A 1 429 ? -14.688 -23.938 0.211 1 97.75 429 TYR A CA 1
ATOM 3237 C C . TYR A 1 429 ? -15.25 -23.156 1.396 1 97.75 429 TYR A C 1
ATOM 3239 O O . TYR A 1 429 ? -14.602 -22.219 1.89 1 97.75 429 TYR A O 1
ATOM 3247 N N . GLN A 1 430 ? -16.438 -23.469 1.929 1 97.75 430 GLN A N 1
ATOM 3248 C CA . GLN A 1 430 ? -17.016 -22.688 3.025 1 97.75 430 GLN A CA 1
ATOM 3249 C C . GLN A 1 430 ? -16.172 -22.828 4.293 1 97.75 430 GLN A C 1
ATOM 3251 O O . GLN A 1 430 ? -15.75 -21.828 4.867 1 97.75 430 GLN A O 1
ATOM 3256 N N . PRO A 1 431 ? -15.906 -24.109 4.688 1 98 431 PRO A N 1
ATOM 3257 C CA . PRO A 1 431 ? -15.062 -24.234 5.879 1 98 431 PRO A CA 1
ATOM 3258 C C . PRO A 1 431 ? -13.656 -23.672 5.656 1 98 431 PRO A C 1
ATOM 3260 O O . PRO A 1 431 ? -13.07 -23.078 6.57 1 98 431 PRO A O 1
ATOM 3263 N N . LEU A 1 432 ? -13.117 -23.875 4.516 1 98.12 432 LEU A N 1
ATOM 3264 C CA . LEU A 1 432 ? -11.758 -23.422 4.23 1 98.12 432 LEU A CA 1
ATOM 3265 C C . LEU A 1 432 ? -11.68 -21.891 4.297 1 98.12 432 LEU A C 1
ATOM 3267 O O . LEU A 1 432 ? -10.711 -21.344 4.824 1 98.12 432 LEU A O 1
ATOM 3271 N N . LEU A 1 433 ? -12.664 -21.156 3.742 1 98.25 433 LEU A N 1
ATOM 3272 C CA . LEU A 1 433 ? -12.695 -19.703 3.777 1 98.25 433 LEU A CA 1
ATOM 3273 C C . LEU A 1 433 ? -12.773 -19.188 5.215 1 98.25 433 LEU A C 1
ATOM 3275 O O . LEU A 1 433 ? -12.188 -18.156 5.543 1 98.25 433 LEU A O 1
ATOM 3279 N N . GLU A 1 434 ? -13.453 -19.922 6.039 1 98.06 434 GLU A N 1
ATOM 3280 C CA . GLU A 1 434 ? -13.523 -19.547 7.449 1 98.06 434 GLU A CA 1
ATOM 3281 C C . GLU A 1 434 ? -12.172 -19.75 8.141 1 98.06 434 GLU A C 1
ATOM 3283 O O . GLU A 1 434 ? -11.742 -18.891 8.922 1 98.06 434 GLU A O 1
ATOM 3288 N N . LYS A 1 435 ? -11.562 -20.859 7.824 1 98.12 435 LYS A N 1
ATOM 3289 C CA . LYS A 1 435 ? -10.305 -21.203 8.477 1 98.12 435 LYS A CA 1
ATOM 3290 C C . LYS A 1 435 ? -9.188 -20.25 8.055 1 98.12 435 LYS A C 1
ATOM 3292 O O . LYS A 1 435 ? -8.312 -19.922 8.859 1 98.12 435 LYS A O 1
ATOM 3297 N N . ILE A 1 436 ? -9.188 -19.859 6.746 1 97.94 436 ILE A N 1
ATOM 3298 C CA . ILE A 1 436 ? -8.117 -18.969 6.324 1 97.94 436 ILE A CA 1
ATOM 3299 C C . ILE A 1 436 ? -8.312 -17.578 6.949 1 97.94 436 ILE A C 1
ATOM 3301 O O . ILE A 1 436 ? -7.344 -16.859 7.184 1 97.94 436 ILE A O 1
ATOM 3305 N N . ARG A 1 437 ? -9.547 -17.172 7.223 1 96.94 437 ARG A N 1
ATOM 3306 C CA . ARG A 1 437 ? -9.82 -15.906 7.906 1 96.94 437 ARG A CA 1
ATOM 3307 C C . ARG A 1 437 ? -9.172 -15.875 9.281 1 96.94 437 ARG A C 1
ATOM 3309 O O . ARG A 1 437 ? -8.672 -14.836 9.719 1 96.94 437 ARG A O 1
ATOM 3316 N N . VAL A 1 438 ? -9.188 -16.984 9.93 1 96.62 438 VAL A N 1
ATOM 3317 C CA . VAL A 1 438 ? -8.57 -17.125 11.25 1 96.62 438 VAL A CA 1
ATOM 3318 C C . VAL A 1 438 ? -7.066 -16.891 11.141 1 96.62 438 VAL A C 1
ATOM 3320 O O . VAL A 1 438 ? -6.445 -16.359 12.07 1 96.62 438 VAL A O 1
ATOM 3323 N N . GLU A 1 439 ? -6.48 -17.234 10.008 1 96.75 439 GLU A N 1
ATOM 3324 C CA . GLU A 1 439 ? -5.047 -17.078 9.789 1 96.75 439 GLU A CA 1
ATOM 3325 C C . GLU A 1 439 ? -4.715 -15.656 9.312 1 96.75 439 GLU A C 1
ATOM 3327 O O . GLU A 1 439 ? -3.57 -15.375 8.953 1 96.75 439 GLU A O 1
ATOM 3332 N N . GLY A 1 440 ? -5.738 -14.812 9.234 1 94.12 440 GLY A N 1
ATOM 3333 C CA . GLY A 1 440 ? -5.496 -13.414 8.922 1 94.12 440 GLY A CA 1
ATOM 3334 C C . GLY A 1 440 ? -5.676 -13.086 7.453 1 94.12 440 GLY A C 1
ATOM 3335 O O . GLY A 1 440 ? -5.348 -11.984 7.012 1 94.12 440 GLY A O 1
ATOM 3336 N N . ILE A 1 441 ? -6.121 -14.023 6.656 1 97.44 441 ILE A N 1
ATOM 3337 C CA . ILE A 1 441 ? -6.445 -13.781 5.254 1 97.44 441 ILE A CA 1
ATOM 3338 C C . ILE A 1 441 ? -7.91 -13.367 5.129 1 97.44 441 ILE A C 1
ATOM 3340 O O . ILE A 1 441 ? -8.805 -14.219 5.18 1 97.44 441 ILE A O 1
ATOM 3344 N N . THR A 1 442 ? -8.109 -12.117 4.938 1 95.44 442 THR A N 1
ATOM 3345 C CA . THR A 1 442 ? -9.469 -11.594 4.934 1 95.44 442 THR A CA 1
ATOM 3346 C C . THR A 1 442 ? -9.805 -10.969 3.58 1 95.44 442 THR A C 1
ATOM 3348 O O . THR A 1 442 ? -8.914 -10.75 2.756 1 95.44 442 THR A O 1
ATOM 3351 N N . TYR A 1 443 ? -11.016 -10.781 3.328 1 96.44 443 TYR A N 1
ATOM 3352 C CA . TYR A 1 443 ? -11.523 -10.164 2.109 1 96.44 443 TYR A CA 1
ATOM 3353 C C . TYR A 1 443 ? -12.773 -9.344 2.398 1 96.44 443 TYR A C 1
ATOM 3355 O O . TYR A 1 443 ? -13.406 -9.508 3.445 1 96.44 443 TYR A O 1
ATOM 3363 N N . THR A 1 444 ? -13.047 -8.391 1.571 1 94.19 444 THR A N 1
ATOM 3364 C CA . THR A 1 444 ? -14.258 -7.574 1.668 1 94.19 444 THR A CA 1
ATOM 3365 C C . THR A 1 444 ? -15.188 -7.848 0.493 1 94.19 444 THR A C 1
ATOM 3367 O O . THR A 1 444 ? -14.742 -8.266 -0.578 1 94.19 444 THR A O 1
ATOM 3370 N N . GLU A 1 445 ? -16.453 -7.695 0.728 1 95.88 445 GLU A N 1
ATOM 3371 C CA . GLU A 1 445 ? -17.484 -7.91 -0.291 1 95.88 445 GLU A CA 1
ATOM 3372 C C . GLU A 1 445 ? -18.453 -6.738 -0.345 1 95.88 445 GLU A C 1
ATOM 3374 O O . GLU A 1 445 ? -18.906 -6.246 0.693 1 95.88 445 GLU A O 1
ATOM 3379 N N . LYS A 1 446 ? -18.688 -6.223 -1.548 1 94.56 446 LYS A N 1
ATOM 3380 C CA . LYS A 1 446 ? -19.641 -5.148 -1.771 1 94.56 446 LYS A CA 1
ATOM 3381 C C . LYS A 1 446 ? -20.547 -5.457 -2.963 1 94.56 446 LYS A C 1
ATOM 3383 O O . LYS A 1 446 ? -20.062 -5.859 -4.023 1 94.56 446 LYS A O 1
ATOM 3388 N N . THR A 1 447 ? -21.797 -5.332 -2.771 1 96.12 447 THR A N 1
ATOM 3389 C CA . THR A 1 447 ? -22.766 -5.531 -3.842 1 96.12 447 THR A CA 1
ATOM 3390 C C . THR A 1 447 ? -23.469 -4.223 -4.18 1 96.12 447 THR A C 1
ATOM 3392 O O . THR A 1 447 ? -23.906 -3.502 -3.283 1 96.12 447 THR A O 1
ATOM 3395 N N . THR A 1 448 ? -23.484 -3.908 -5.395 1 94.81 448 THR A N 1
ATOM 3396 C CA . THR A 1 448 ? -24.172 -2.707 -5.859 1 94.81 448 THR A CA 1
ATOM 3397 C C . THR A 1 448 ? -25.203 -3.055 -6.93 1 94.81 448 THR A C 1
ATOM 3399 O O . THR A 1 448 ? -25 -3.979 -7.723 1 94.81 448 THR A O 1
ATOM 3402 N N . VAL A 1 449 ? -26.312 -2.293 -6.902 1 93.06 449 VAL A N 1
ATOM 3403 C CA . VAL A 1 449 ? -27.328 -2.438 -7.945 1 93.06 449 VAL A CA 1
ATOM 3404 C C . VAL A 1 449 ? -26.938 -1.594 -9.156 1 93.06 449 VAL A C 1
ATOM 3406 O O . VAL A 1 449 ? -26.5 -0.452 -9.016 1 93.06 449 VAL A O 1
ATOM 3409 N N . GLN A 1 450 ? -26.891 -2.199 -10.203 1 87.62 450 GLN A N 1
ATOM 3410 C CA . GLN A 1 450 ? -26.547 -1.483 -11.422 1 87.62 450 GLN A CA 1
ATOM 3411 C C . GLN A 1 450 ? -27.766 -0.83 -12.047 1 87.62 450 GLN A C 1
ATOM 3413 O O . GLN A 1 450 ? -28.891 -1.347 -11.93 1 87.62 450 GLN A O 1
ATOM 3418 N N . MET B 1 1 ? 10.609 9.617 46.781 1 38.47 1 MET B N 1
ATOM 3419 C CA . MET B 1 1 ? 9.898 9.094 45.625 1 38.47 1 MET B CA 1
ATOM 3420 C C . MET B 1 1 ? 9.82 10.141 44.531 1 38.47 1 MET B C 1
ATOM 3422 O O . MET B 1 1 ? 9.414 11.281 44.781 1 38.47 1 MET B O 1
ATOM 3426 N N . ALA B 1 2 ? 10.594 9.969 43.5 1 53.94 2 ALA B N 1
ATOM 3427 C CA . ALA B 1 2 ? 10.773 11.078 42.562 1 53.94 2 ALA B CA 1
ATOM 3428 C C . ALA B 1 2 ? 9.43 11.641 42.125 1 53.94 2 ALA B C 1
ATOM 3430 O O . ALA B 1 2 ? 8.523 10.883 41.781 1 53.94 2 ALA B O 1
ATOM 3431 N N . SER B 1 3 ? 8.914 12.867 42.594 1 74.69 3 SER B N 1
ATOM 3432 C CA . SER B 1 3 ? 7.605 13.469 42.375 1 74.69 3 SER B CA 1
ATOM 3433 C C . SER B 1 3 ? 7.141 13.297 40.938 1 74.69 3 SER B C 1
ATOM 3435 O O . SER B 1 3 ? 7.93 13.453 40 1 74.69 3 SER B O 1
ATOM 3437 N N . ARG B 1 4 ? 6.055 12.758 40.75 1 87.5 4 ARG B N 1
ATOM 3438 C CA . ARG B 1 4 ? 5.453 12.492 39.438 1 87.5 4 ARG B CA 1
ATOM 3439 C C . ARG B 1 4 ? 5.227 13.789 38.688 1 87.5 4 ARG B C 1
ATOM 3441 O O . ARG B 1 4 ? 4.848 14.805 39.25 1 87.5 4 ARG B O 1
ATOM 3448 N N . LYS B 1 5 ? 5.688 13.93 37.469 1 94.94 5 LYS B N 1
ATOM 3449 C CA . LYS B 1 5 ? 5.461 15.062 36.562 1 94.94 5 LYS B CA 1
ATOM 3450 C C . LYS B 1 5 ? 4.027 15.078 36.062 1 94.94 5 LYS B C 1
ATOM 3452 O O . LYS B 1 5 ? 3.463 14.023 35.75 1 94.94 5 LYS B O 1
ATOM 3457 N N . ARG B 1 6 ? 3.455 16.297 36.031 1 96.88 6 ARG B N 1
ATOM 3458 C CA . ARG B 1 6 ? 2.082 16.469 35.562 1 96.88 6 ARG B CA 1
ATOM 3459 C C . ARG B 1 6 ? 2.047 17.094 34.156 1 96.88 6 ARG B C 1
ATOM 3461 O O . ARG B 1 6 ? 2.561 18.188 33.969 1 96.88 6 ARG B O 1
ATOM 3468 N N . VAL B 1 7 ? 1.424 16.359 33.25 1 97.94 7 VAL B N 1
ATOM 3469 C CA . VAL B 1 7 ? 1.346 16.844 31.859 1 97.94 7 VAL B CA 1
ATOM 3470 C C . VAL B 1 7 ? -0.113 17.078 31.484 1 97.94 7 VAL B C 1
ATOM 3472 O O . VAL B 1 7 ? -0.969 16.219 31.703 1 97.94 7 VAL B O 1
ATOM 3475 N N . LEU B 1 8 ? -0.391 18.281 30.953 1 98.25 8 LEU B N 1
ATOM 3476 C CA . LEU B 1 8 ? -1.711 18.609 30.422 1 98.25 8 LEU B CA 1
ATOM 3477 C C . LEU B 1 8 ? -1.753 18.438 28.906 1 98.25 8 LEU B C 1
ATOM 3479 O O . LEU B 1 8 ? -0.966 19.047 28.188 1 98.25 8 LEU B O 1
ATOM 3483 N N . VAL B 1 9 ? -2.627 17.562 28.453 1 97.81 9 VAL B N 1
ATOM 3484 C CA . VAL B 1 9 ? -2.822 17.375 27.016 1 97.81 9 VAL B CA 1
ATOM 3485 C C . VAL B 1 9 ? -4.137 18.016 26.578 1 97.81 9 VAL B C 1
ATOM 3487 O O . VAL B 1 9 ? -5.211 17.609 27.031 1 97.81 9 VAL B O 1
ATOM 3490 N N . LEU B 1 10 ? -3.986 19.016 25.734 1 97.56 10 LEU B N 1
ATOM 3491 C CA . LEU B 1 10 ? -5.168 19.703 25.219 1 97.56 10 LEU B CA 1
ATOM 3492 C C . LEU B 1 10 ? -5.578 19.141 23.859 1 97.56 10 LEU B C 1
ATOM 3494 O O . LEU B 1 10 ? -4.836 19.25 22.891 1 97.56 10 LEU B O 1
ATOM 3498 N N . GLY B 1 11 ? -6.781 18.594 23.766 1 94.75 11 GLY B N 1
ATOM 3499 C CA . GLY B 1 11 ? -7.277 17.984 22.547 1 94.75 11 GLY B CA 1
ATOM 3500 C C . GLY B 1 11 ? -7.277 16.469 22.594 1 94.75 11 GLY B C 1
ATOM 3501 O O . GLY B 1 11 ? -6.258 15.852 22.891 1 94.75 11 GLY B O 1
ATOM 3502 N N . SER B 1 12 ? -8.367 15.852 22.281 1 92.69 12 SER B N 1
ATOM 3503 C CA . SER B 1 12 ? -8.516 14.398 22.344 1 92.69 12 SER B CA 1
ATOM 3504 C C . SER B 1 12 ? -8.797 13.812 20.969 1 92.69 12 SER B C 1
ATOM 3506 O O . SER B 1 12 ? -9.328 12.703 20.844 1 92.69 12 SER B O 1
ATOM 3508 N N . GLY B 1 13 ? -8.43 14.539 19.906 1 90.62 13 GLY B N 1
ATOM 3509 C CA . GLY B 1 13 ? -8.742 14.117 18.562 1 90.62 13 GLY B CA 1
ATOM 3510 C C . GLY B 1 13 ? -7.887 12.969 18.078 1 90.62 13 GLY B C 1
ATOM 3511 O O . GLY B 1 13 ? -7.496 12.102 18.859 1 90.62 13 GLY B O 1
ATOM 3512 N N . TYR B 1 14 ? -7.605 12.891 16.797 1 90.25 14 TYR B N 1
ATOM 3513 C CA . TYR B 1 14 ? -7.027 11.766 16.062 1 90.25 14 TYR B CA 1
ATOM 3514 C C . TYR B 1 14 ? -5.629 11.445 16.578 1 90.25 14 TYR B C 1
ATOM 3516 O O . TYR B 1 14 ? -5.184 10.297 16.5 1 90.25 14 TYR B O 1
ATOM 3524 N N . ILE B 1 15 ? -4.953 12.414 17.156 1 94.5 15 ILE B N 1
ATOM 3525 C CA . ILE B 1 15 ? -3.523 12.281 17.406 1 94.5 15 ILE B CA 1
ATOM 3526 C C . ILE B 1 15 ? -3.291 11.945 18.891 1 94.5 15 ILE B C 1
ATOM 3528 O O . ILE B 1 15 ? -2.191 11.539 19.266 1 94.5 15 ILE B O 1
ATOM 3532 N N . ALA B 1 16 ? -4.234 11.984 19.719 1 95.56 16 ALA B N 1
ATOM 3533 C CA . ALA B 1 16 ? -4.082 11.953 21.172 1 95.56 16 ALA B CA 1
ATOM 3534 C C . ALA B 1 16 ? -3.686 10.555 21.641 1 95.56 16 ALA B C 1
ATOM 3536 O O . ALA B 1 16 ? -2.961 10.414 22.641 1 95.56 16 ALA B O 1
ATOM 3537 N N . GLY B 1 17 ? -4.102 9.539 20.953 1 94.81 17 GLY B N 1
ATOM 3538 C CA . GLY B 1 17 ? -3.906 8.164 21.391 1 94.81 17 GLY B CA 1
ATOM 3539 C C . GLY B 1 17 ? -2.457 7.84 21.703 1 94.81 17 GLY B C 1
ATOM 3540 O O . GLY B 1 17 ? -2.111 7.543 22.844 1 94.81 17 GLY B O 1
ATOM 3541 N N . PRO B 1 18 ? -1.632 7.949 20.703 1 96.88 18 PRO B N 1
ATOM 3542 C CA . PRO B 1 18 ? -0.221 7.617 20.906 1 96.88 18 PRO B CA 1
ATOM 3543 C C . PRO B 1 18 ? 0.445 8.523 21.953 1 96.88 18 PRO B C 1
ATOM 3545 O O . PRO B 1 18 ? 1.353 8.086 22.656 1 96.88 18 PRO B O 1
ATOM 3548 N N . VAL B 1 19 ? 0.006 9.758 22.047 1 97.44 19 VAL B N 1
ATOM 3549 C CA . VAL B 1 19 ? 0.557 10.672 23.047 1 97.44 19 VAL B CA 1
ATOM 3550 C C . VAL B 1 19 ? 0.287 10.133 24.453 1 97.44 19 VAL B C 1
ATOM 3552 O O . VAL B 1 19 ? 1.206 10.016 25.266 1 97.44 19 VAL B O 1
ATOM 3555 N N . LEU B 1 20 ? -0.965 9.766 24.703 1 96.06 20 LEU B N 1
ATOM 3556 C CA . LEU B 1 20 ? -1.371 9.25 26 1 96.06 20 LEU B CA 1
ATOM 3557 C C . LEU B 1 20 ? -0.691 7.918 26.297 1 96.06 20 LEU B C 1
ATOM 3559 O O . LEU B 1 20 ? -0.22 7.691 27.406 1 96.06 20 LEU B O 1
ATOM 3563 N N . ASP B 1 21 ? -0.661 7.102 25.312 1 94.88 21 ASP B N 1
ATOM 3564 C CA . ASP B 1 21 ? -0.036 5.789 25.453 1 94.88 21 ASP B CA 1
ATOM 3565 C C . ASP B 1 21 ? 1.427 5.918 25.859 1 94.88 21 ASP B C 1
ATOM 3567 O O . ASP B 1 21 ? 1.869 5.258 26.812 1 94.88 21 ASP B O 1
ATOM 3571 N N . TYR B 1 22 ? 2.123 6.766 25.203 1 96.75 22 TYR B N 1
ATOM 3572 C CA . TYR B 1 22 ? 3.549 6.922 25.453 1 96.75 22 TYR B CA 1
ATOM 3573 C C . TYR B 1 22 ? 3.789 7.516 26.844 1 96.75 22 TYR B C 1
ATOM 3575 O O . TYR B 1 22 ? 4.656 7.047 27.578 1 96.75 22 TYR B O 1
ATOM 3583 N N . LEU B 1 23 ? 3.068 8.508 27.219 1 96.06 23 LEU B N 1
ATOM 3584 C CA . LEU B 1 23 ? 3.287 9.242 28.453 1 96.06 23 LEU B CA 1
ATOM 3585 C C . LEU B 1 23 ? 2.867 8.406 29.656 1 96.06 23 LEU B C 1
ATOM 3587 O O . LEU B 1 23 ? 3.332 8.648 30.781 1 96.06 23 LEU B O 1
ATOM 3591 N N . SER B 1 24 ? 2.031 7.434 29.438 1 92.81 24 SER B N 1
ATOM 3592 C CA . SER B 1 24 ? 1.465 6.684 30.562 1 92.81 24 SER B CA 1
ATOM 3593 C C . SER B 1 24 ? 2.295 5.441 30.875 1 92.81 24 SER B C 1
ATOM 3595 O O . SER B 1 24 ? 2.014 4.723 31.828 1 92.81 24 SER B O 1
ATOM 3597 N N . ARG B 1 25 ? 3.305 5.133 30.172 1 91.12 25 ARG B N 1
ATOM 3598 C CA . ARG B 1 25 ? 4.055 3.885 30.25 1 91.12 25 ARG B CA 1
ATOM 3599 C C . ARG B 1 25 ? 4.848 3.805 31.547 1 91.12 25 ARG B C 1
ATOM 3601 O O . ARG B 1 25 ? 5 2.725 32.125 1 91.12 25 ARG B O 1
ATOM 3608 N N . ASP B 1 26 ? 5.547 4.852 32.125 1 83.25 26 ASP B N 1
ATOM 3609 C CA . ASP B 1 26 ? 6.523 4.711 33.188 1 83.25 26 ASP B CA 1
ATOM 3610 C C . ASP B 1 26 ? 5.938 5.16 34.531 1 83.25 26 ASP B C 1
ATOM 3612 O O . ASP B 1 26 ? 6.621 5.125 35.562 1 83.25 26 ASP B O 1
ATOM 3616 N N . GLY B 1 27 ? 4.793 5.445 34.688 1 81.62 27 GLY B N 1
ATOM 3617 C CA . GLY B 1 27 ? 4.184 5.848 35.938 1 81.62 27 GLY B CA 1
ATOM 3618 C C . GLY B 1 27 ? 4.746 7.148 36.5 1 81.62 27 GLY B C 1
ATOM 3619 O O . GLY B 1 27 ? 4.258 7.672 37.5 1 81.62 27 GLY B O 1
ATOM 3620 N N . ALA B 1 28 ? 5.785 7.633 35.906 1 87.94 28 ALA B N 1
ATOM 3621 C CA . ALA B 1 28 ? 6.441 8.852 36.375 1 87.94 28 ALA B CA 1
ATOM 3622 C C . ALA B 1 28 ? 5.672 10.094 35.938 1 87.94 28 ALA B C 1
ATOM 3624 O O . ALA B 1 28 ? 5.918 11.188 36.438 1 87.94 28 ALA B O 1
ATOM 3625 N N . THR B 1 29 ? 4.738 9.93 35.125 1 93.12 29 THR B N 1
ATOM 3626 C CA . THR B 1 29 ? 3.988 11.047 34.562 1 93.12 29 THR B CA 1
ATOM 3627 C C . THR B 1 29 ? 2.492 10.867 34.812 1 93.12 29 THR B C 1
ATOM 3629 O O . THR B 1 29 ? 1.958 9.766 34.625 1 93.12 29 THR B O 1
ATOM 3632 N N . VAL B 1 30 ? 1.864 11.852 35.312 1 94.19 30 VAL B N 1
ATOM 3633 C CA . VAL B 1 30 ? 0.407 11.906 35.375 1 94.19 30 VAL B CA 1
ATOM 3634 C C . VAL B 1 30 ? -0.119 12.82 34.25 1 94.19 30 VAL B C 1
ATOM 3636 O O . VAL B 1 30 ? 0.357 13.953 34.094 1 94.19 30 VAL B O 1
ATOM 3639 N N . VAL B 1 31 ? -1.077 12.297 33.562 1 96.12 31 VAL B N 1
ATOM 3640 C CA . VAL B 1 31 ? -1.549 13.031 32.406 1 96.12 31 VAL B CA 1
ATOM 3641 C C . VAL B 1 31 ? -2.996 13.477 32.625 1 96.12 31 VAL B C 1
ATOM 3643 O O . VAL B 1 31 ? -3.811 12.711 33.125 1 96.12 31 VAL B O 1
ATOM 3646 N N . THR B 1 32 ? -3.258 14.734 32.344 1 96.12 32 THR B N 1
ATOM 3647 C CA . THR B 1 32 ? -4.617 15.25 32.25 1 96.12 32 THR B CA 1
ATOM 3648 C C . THR B 1 32 ? -4.98 15.547 30.812 1 96.12 32 THR B C 1
ATOM 3650 O O . THR B 1 32 ? -4.332 16.375 30.156 1 96.12 32 THR B O 1
ATOM 3653 N N . ILE B 1 33 ? -5.961 14.844 30.312 1 96.12 33 ILE B N 1
ATOM 3654 C CA . ILE B 1 33 ? -6.449 15.125 28.969 1 96.12 33 ILE B CA 1
ATOM 3655 C C . ILE B 1 33 ? -7.684 16.016 29.031 1 96.12 33 ILE B C 1
ATOM 3657 O O . ILE B 1 33 ? -8.617 15.742 29.781 1 96.12 33 ILE B O 1
ATOM 3661 N N . ALA B 1 34 ? -7.648 17.109 28.297 1 95.25 34 ALA B N 1
ATOM 3662 C CA . ALA B 1 34 ? -8.734 18.094 28.312 1 95.25 34 ALA B CA 1
ATOM 3663 C C . ALA B 1 34 ? -9.281 18.328 26.906 1 95.25 34 ALA B C 1
ATOM 3665 O O . ALA B 1 34 ? -8.516 18.594 25.969 1 95.25 34 ALA B O 1
ATOM 3666 N N . SER B 1 35 ? -10.523 18.188 26.766 1 93.31 35 SER B N 1
ATOM 3667 C CA . SER B 1 35 ? -11.18 18.406 25.469 1 93.31 35 SER B CA 1
ATOM 3668 C C . SER B 1 35 ? -12.672 18.688 25.656 1 93.31 35 SER B C 1
ATOM 3670 O O . SER B 1 35 ? -13.18 18.625 26.781 1 93.31 35 SER B O 1
ATOM 3672 N N . VAL B 1 36 ? -13.367 19 24.594 1 85 36 VAL B N 1
ATOM 3673 C CA . VAL B 1 36 ? -14.773 19.375 24.625 1 85 36 VAL B CA 1
ATOM 3674 C C . VAL B 1 36 ? -15.633 18.125 24.75 1 85 36 VAL B C 1
ATOM 3676 O O . VAL B 1 36 ? -16.469 18.016 25.641 1 85 36 VAL B O 1
ATOM 3679 N N . PRO B 1 37 ? -15.484 17.188 23.797 1 83.62 37 PRO B N 1
ATOM 3680 C CA . PRO B 1 37 ? -16.375 16.016 23.875 1 83.62 37 PRO B CA 1
ATOM 3681 C C . PRO B 1 37 ? -16.094 15.141 25.094 1 83.62 37 PRO B C 1
ATOM 3683 O O . PRO B 1 37 ? -15.078 14.453 25.125 1 83.62 37 PRO B O 1
ATOM 3686 N N . ALA B 1 38 ? -17.031 14.977 25.953 1 80.19 38 ALA B N 1
ATOM 3687 C CA . ALA B 1 38 ? -16.859 14.258 27.219 1 80.19 38 ALA B CA 1
ATOM 3688 C C . ALA B 1 38 ? -16.578 12.773 26.969 1 80.19 38 ALA B C 1
ATOM 3690 O O . ALA B 1 38 ? -15.727 12.18 27.625 1 80.19 38 ALA B O 1
ATOM 3691 N N . TRP B 1 39 ? -17.266 12.344 26.047 1 82.44 39 TRP B N 1
ATOM 3692 C CA . TRP B 1 39 ? -17.156 10.906 25.797 1 82.44 39 TRP B CA 1
ATOM 3693 C C . TRP B 1 39 ? -15.758 10.539 25.328 1 82.44 39 TRP B C 1
ATOM 3695 O O . TRP B 1 39 ? -15.234 9.477 25.688 1 82.44 39 TRP B O 1
ATOM 3705 N N . GLN B 1 40 ? -15.141 11.352 24.609 1 81.75 40 GLN B N 1
ATOM 3706 C CA . GLN B 1 40 ? -13.82 11.07 24.078 1 81.75 40 GLN B CA 1
ATOM 3707 C C . GLN B 1 40 ? -12.766 11.055 25.172 1 81.75 40 GLN B C 1
ATOM 3709 O O . GLN B 1 40 ? -11.93 10.148 25.234 1 81.75 40 GLN B O 1
ATOM 3714 N N . VAL B 1 41 ? -12.836 11.977 26.031 1 83.69 41 VAL B N 1
ATOM 3715 C CA . VAL B 1 41 ? -11.812 12.078 27.078 1 83.69 41 VAL B CA 1
ATOM 3716 C C . VAL B 1 41 ? -12.016 10.977 28.109 1 83.69 41 VAL B C 1
ATOM 3718 O O . VAL B 1 41 ? -11.055 10.406 28.625 1 83.69 41 VAL B O 1
ATOM 3721 N N . THR B 1 42 ? -13.273 10.633 28.375 1 83.5 42 THR B N 1
ATOM 3722 C CA . THR B 1 42 ? -13.555 9.594 29.359 1 83.5 42 THR B CA 1
ATOM 3723 C C . THR B 1 42 ? -13.148 8.227 28.828 1 83.5 42 THR B C 1
ATOM 3725 O O . THR B 1 42 ? -12.555 7.426 29.562 1 83.5 42 THR B O 1
ATOM 3728 N N . GLU B 1 43 ? -13.43 8.031 27.656 1 84.75 43 GLU B N 1
ATOM 3729 C CA . GLU B 1 43 ? -13.086 6.75 27.047 1 84.75 43 GLU B CA 1
ATOM 3730 C C . GLU B 1 43 ? -11.57 6.555 26.984 1 84.75 43 GLU B C 1
ATOM 3732 O O . GLU B 1 43 ? -11.07 5.461 27.266 1 84.75 43 GLU B O 1
ATOM 3737 N N . LYS B 1 44 ? -10.898 7.555 26.672 1 83.56 44 LYS B N 1
ATOM 3738 C CA . LYS B 1 44 ? -9.445 7.477 26.562 1 83.56 44 LYS B CA 1
ATOM 3739 C C . LYS B 1 44 ? -8.805 7.332 27.938 1 83.56 44 LYS B C 1
ATOM 3741 O O . LYS B 1 44 ? -7.852 6.566 28.109 1 83.56 44 LYS B O 1
ATOM 3746 N N . ALA B 1 45 ? -9.359 7.992 28.859 1 83.25 45 ALA B N 1
ATOM 3747 C CA . ALA B 1 45 ? -8.805 7.98 30.203 1 83.25 45 ALA B CA 1
ATOM 3748 C C . ALA B 1 45 ? -8.992 6.621 30.875 1 83.25 45 ALA B C 1
ATOM 3750 O O . ALA B 1 45 ? -8.156 6.188 31.672 1 83.25 45 ALA B O 1
ATOM 3751 N N . LYS B 1 46 ? -10.055 5.957 30.547 1 83.56 46 LYS B N 1
ATOM 3752 C CA . LYS B 1 46 ? -10.383 4.68 31.172 1 83.56 46 LYS B CA 1
ATOM 3753 C C . LYS B 1 46 ? -9.344 3.615 30.812 1 83.56 46 LYS B C 1
ATOM 3755 O O . LYS B 1 46 ? -9.188 2.625 31.531 1 83.56 46 LYS B O 1
ATOM 3760 N N . ARG B 1 47 ? -8.625 3.914 29.875 1 81.75 47 ARG B N 1
ATOM 3761 C CA . ARG B 1 47 ? -7.707 2.902 29.359 1 81.75 47 ARG B CA 1
ATOM 3762 C C . ARG B 1 47 ? -6.406 2.898 30.156 1 81.75 47 ARG B C 1
ATOM 3764 O O . ARG B 1 47 ? -5.617 1.956 30.062 1 81.75 47 ARG B O 1
ATOM 3771 N N . TYR B 1 48 ? -6.266 4.016 30.969 1 83.81 48 TYR B N 1
ATOM 3772 C CA . TYR B 1 48 ? -4.98 4.184 31.641 1 83.81 48 TYR B CA 1
ATOM 3773 C C . TYR B 1 48 ? -5.176 4.535 33.094 1 83.81 48 TYR B C 1
ATOM 3775 O O . TYR B 1 48 ? -6.145 5.203 33.469 1 83.81 48 TYR B O 1
ATOM 3783 N N . GLN B 1 49 ? -4.293 4.156 33.938 1 80.62 49 GLN B N 1
ATOM 3784 C CA . GLN B 1 49 ? -4.398 4.379 35.375 1 80.62 49 GLN B CA 1
ATOM 3785 C C . GLN B 1 49 ? -3.963 5.797 35.75 1 80.62 49 GLN B C 1
ATOM 3787 O O . GLN B 1 49 ? -4.43 6.352 36.75 1 80.62 49 GLN B O 1
ATOM 3792 N N . ASN B 1 50 ? -3.176 6.355 34.969 1 88.38 50 ASN B N 1
ATOM 3793 C CA . ASN B 1 50 ? -2.588 7.633 35.344 1 88.38 50 ASN B CA 1
ATOM 3794 C C . ASN B 1 50 ? -3.053 8.758 34.438 1 88.38 50 ASN B C 1
ATOM 3796 O O . ASN B 1 50 ? -2.316 9.719 34.188 1 88.38 50 ASN B O 1
ATOM 3800 N N . ILE B 1 51 ? -4.215 8.602 33.844 1 91.06 51 ILE B N 1
ATOM 3801 C CA . ILE B 1 51 ? -4.762 9.648 33 1 91.06 51 ILE B CA 1
ATOM 3802 C C . ILE B 1 51 ? -6.066 10.172 33.594 1 91.06 51 ILE B C 1
ATOM 3804 O O . ILE B 1 51 ? -6.953 9.391 33.938 1 91.06 51 ILE B O 1
ATOM 3808 N N . LEU B 1 52 ? -6.094 11.414 33.75 1 92.38 52 LEU B N 1
ATOM 3809 C CA . LEU B 1 52 ? -7.285 12.117 34.188 1 92.38 52 LEU B CA 1
ATOM 3810 C C . LEU B 1 52 ? -7.973 12.836 33.031 1 92.38 52 LEU B C 1
ATOM 3812 O O . LEU B 1 52 ? -7.305 13.336 32.125 1 92.38 52 LEU B O 1
ATOM 3816 N N . ALA B 1 53 ? -9.344 12.867 33.125 1 93.94 53 ALA B N 1
ATOM 3817 C CA . ALA B 1 53 ? -10.117 13.523 32.062 1 93.94 53 ALA B CA 1
ATOM 3818 C C . ALA B 1 53 ? -10.773 14.805 32.594 1 93.94 53 ALA B C 1
ATOM 3820 O O . ALA B 1 53 ? -11.281 14.836 33.719 1 93.94 53 ALA B O 1
ATOM 3821 N N . VAL B 1 54 ? -10.641 15.836 31.781 1 94.5 54 VAL B N 1
ATOM 3822 C CA . VAL B 1 54 ? -11.312 17.109 32.062 1 94.5 54 VAL B CA 1
ATOM 3823 C C . VAL B 1 54 ? -12.062 17.578 30.812 1 94.5 54 VAL B C 1
ATOM 3825 O O . VAL B 1 54 ? -11.523 17.547 29.703 1 94.5 54 VAL B O 1
ATOM 3828 N N . VAL B 1 55 ? -13.328 17.906 31 1 94 55 VAL B N 1
ATOM 3829 C CA . VAL B 1 55 ? -14.125 18.438 29.891 1 94 55 VAL B CA 1
ATOM 3830 C C . VAL B 1 55 ? -14.062 19.969 29.906 1 94 55 VAL B C 1
ATOM 3832 O O . VAL B 1 55 ? -14.508 20.609 30.875 1 94 55 VAL B O 1
ATOM 3835 N N . ILE B 1 56 ? -13.469 20.5 28.859 1 93.12 56 ILE B N 1
ATOM 3836 C CA . ILE B 1 56 ? -13.32 21.953 28.812 1 93.12 56 ILE B CA 1
ATOM 3837 C C . ILE B 1 56 ? -13.352 22.422 27.359 1 93.12 56 ILE B C 1
ATOM 3839 O O . ILE B 1 56 ? -12.805 21.766 26.469 1 93.12 56 ILE B O 1
ATOM 3843 N N . ASP B 1 57 ? -14.016 23.469 27.125 1 92.38 57 ASP B N 1
ATOM 3844 C CA . ASP B 1 57 ? -13.898 24.219 25.875 1 92.38 57 ASP B CA 1
ATOM 3845 C C . ASP B 1 57 ? -12.891 25.359 26.016 1 92.38 57 ASP B C 1
ATOM 3847 O O . ASP B 1 57 ? -13.25 26.453 26.453 1 92.38 57 ASP B O 1
ATOM 3851 N N . VAL B 1 58 ? -11.75 25.141 25.531 1 89.38 58 VAL B N 1
ATOM 3852 C CA . VAL B 1 58 ? -10.625 26.047 25.781 1 89.38 58 VAL B CA 1
ATOM 3853 C C . VAL B 1 58 ? -10.883 27.391 25.109 1 89.38 58 VAL B C 1
ATOM 3855 O O . VAL B 1 58 ? -10.336 28.406 25.531 1 89.38 58 VAL B O 1
ATOM 3858 N N . SER B 1 59 ? -11.719 27.469 24.094 1 87.06 59 SER B N 1
ATOM 3859 C CA . SER B 1 59 ? -12.008 28.719 23.406 1 87.06 59 SER B CA 1
ATOM 3860 C C . SER B 1 59 ? -12.938 29.594 24.219 1 87.06 59 SER B C 1
ATOM 3862 O O . SER B 1 59 ? -12.953 30.812 24.047 1 87.06 59 SER B O 1
ATOM 3864 N N . LYS B 1 60 ? -13.656 29.047 25.203 1 90.69 60 LYS B N 1
ATOM 3865 C CA . LYS B 1 60 ? -14.664 29.781 25.953 1 90.69 60 LYS B CA 1
ATOM 3866 C C . LYS B 1 60 ? -14.281 29.891 27.422 1 90.69 60 LYS B C 1
ATOM 3868 O O . LYS B 1 60 ? -14.758 30.781 28.141 1 90.69 60 LYS B O 1
ATOM 3873 N N . GLU B 1 61 ? -13.461 28.969 27.812 1 93.56 61 GLU B N 1
ATOM 3874 C CA . GLU B 1 61 ? -13.211 28.859 29.25 1 93.56 61 GLU B CA 1
ATOM 3875 C C . GLU B 1 61 ? -11.75 29.141 29.578 1 93.56 61 GLU B C 1
ATOM 3877 O O . GLU B 1 61 ? -11.055 28.297 30.156 1 93.56 61 GLU B O 1
ATOM 3882 N N . GLN B 1 62 ? -11.391 30.375 29.469 1 93.94 62 GLN B N 1
ATOM 3883 C CA . GLN B 1 62 ? -10 30.781 29.594 1 93.94 62 GLN B CA 1
ATOM 3884 C C . GLN B 1 62 ? -9.523 30.703 31.047 1 93.94 62 GLN B C 1
ATOM 3886 O O . GLN B 1 62 ? -8.367 30.359 31.297 1 93.94 62 GLN B O 1
ATOM 3891 N N . LYS B 1 63 ? -10.43 31.047 31.969 1 95.31 63 LYS B N 1
ATOM 3892 C CA . LYS B 1 63 ? -10.055 30.984 33.375 1 95.31 63 LYS B CA 1
ATOM 3893 C C . LYS B 1 63 ? -9.742 29.547 33.781 1 95.31 63 LYS B C 1
ATOM 3895 O O . LYS B 1 63 ? -8.781 29.297 34.531 1 95.31 63 LYS B O 1
ATOM 3900 N N . GLU B 1 64 ? -10.578 28.719 33.312 1 95.69 64 GLU B N 1
ATOM 3901 C CA . GLU B 1 64 ? -10.359 27.312 33.625 1 95.69 64 GLU B CA 1
ATOM 3902 C C . GLU B 1 64 ? -9.078 26.797 32.969 1 95.69 64 GLU B C 1
ATOM 3904 O O . GLU B 1 64 ? -8.328 26.031 33.594 1 95.69 64 GLU B O 1
ATOM 3909 N N . LEU B 1 65 ? -8.875 27.203 31.766 1 97.31 65 LEU B N 1
ATOM 3910 C CA . LEU B 1 65 ? -7.648 26.828 31.078 1 97.31 65 LEU B CA 1
ATOM 3911 C C . LEU B 1 65 ? -6.422 27.328 31.844 1 97.31 65 LEU B C 1
ATOM 3913 O O . LEU B 1 65 ? -5.445 26.594 32 1 97.31 65 LEU B O 1
ATOM 3917 N N . SER B 1 66 ? -6.5 28.547 32.281 1 97.62 66 SER B N 1
ATOM 3918 C CA . SER B 1 66 ? -5.402 29.125 33.031 1 97.62 66 SER B CA 1
ATOM 3919 C C . SER B 1 66 ? -5.102 28.312 34.281 1 97.62 66 SER B C 1
ATOM 3921 O O . SER B 1 66 ? -3.936 28.062 34.594 1 97.62 66 SER B O 1
ATOM 3923 N N . SER B 1 67 ? -6.145 27.922 34.969 1 97.69 67 SER B N 1
ATOM 3924 C CA . SER B 1 67 ? -5.988 27.125 36.188 1 97.69 67 SER B CA 1
ATOM 3925 C C . SER B 1 67 ? -5.359 25.781 35.875 1 97.69 67 SER B C 1
ATOM 3927 O O . SER B 1 67 ? -4.516 25.297 36.625 1 97.69 67 SER B O 1
ATOM 3929 N N . LEU B 1 68 ? -5.785 25.203 34.812 1 97.56 68 LEU B N 1
ATOM 3930 C CA . LEU B 1 68 ? -5.242 23.906 34.438 1 97.56 68 LEU B CA 1
ATOM 3931 C C . LEU B 1 68 ? -3.762 24.016 34.094 1 97.56 68 LEU B C 1
ATOM 3933 O O . LEU B 1 68 ? -2.963 23.172 34.469 1 97.56 68 LEU B O 1
ATOM 3937 N N . VAL B 1 69 ? -3.441 25.031 33.344 1 98.38 69 VAL B N 1
ATOM 3938 C CA . VAL B 1 69 ? -2.051 25.234 32.938 1 98.38 69 VAL B CA 1
ATOM 3939 C C . VAL B 1 69 ? -1.188 25.422 34.188 1 98.38 69 VAL B C 1
ATOM 3941 O O . VAL B 1 69 ? -0.137 24.797 34.312 1 98.38 69 VAL B O 1
ATOM 3944 N N . LYS B 1 70 ? -1.652 26.188 35.125 1 97.94 70 LYS B N 1
ATOM 3945 C CA . LYS B 1 70 ? -0.92 26.484 36.344 1 97.94 70 LYS B CA 1
ATOM 3946 C C . LYS B 1 70 ? -0.661 25.219 37.156 1 97.94 70 LYS B C 1
ATOM 3948 O O . LYS B 1 70 ? 0.379 25.094 37.812 1 97.94 70 LYS B O 1
ATOM 3953 N N . ALA B 1 71 ? -1.55 24.312 37.062 1 97.62 71 ALA B N 1
ATOM 3954 C CA . ALA B 1 71 ? -1.514 23.109 37.875 1 97.62 71 ALA B CA 1
ATOM 3955 C C . ALA B 1 71 ? -0.621 22.047 37.25 1 97.62 71 ALA B C 1
ATOM 3957 O O . ALA B 1 71 ? -0.453 20.953 37.812 1 97.62 71 ALA B O 1
ATOM 3958 N N . HIS B 1 72 ? -0.007 22.25 36.156 1 98.25 72 HIS B N 1
ATOM 3959 C CA . HIS B 1 72 ? 0.767 21.234 35.438 1 98.25 72 HIS B CA 1
ATOM 3960 C C . HIS B 1 72 ? 2.186 21.719 35.156 1 98.25 72 HIS B C 1
ATOM 3962 O O . HIS B 1 72 ? 2.467 22.922 35.25 1 98.25 72 HIS B O 1
ATOM 3968 N N . ASP B 1 73 ? 3.059 20.766 34.844 1 97.88 73 ASP B N 1
ATOM 3969 C CA . ASP B 1 73 ? 4.465 21.078 34.594 1 97.88 73 ASP B CA 1
ATOM 3970 C C . ASP B 1 73 ? 4.73 21.344 33.125 1 97.88 73 ASP B C 1
ATOM 3972 O O . ASP B 1 73 ? 5.715 21.984 32.781 1 97.88 73 ASP B O 1
ATOM 3976 N N . LEU B 1 74 ? 3.895 20.812 32.312 1 98.56 74 LEU B N 1
ATOM 3977 C CA . LEU B 1 74 ? 4.035 20.938 30.875 1 98.56 74 LEU B CA 1
ATOM 3978 C C . LEU B 1 74 ? 2.682 20.781 30.172 1 98.56 74 LEU B C 1
ATOM 3980 O O . LEU B 1 74 ? 1.844 19.984 30.609 1 98.56 74 LEU B O 1
ATOM 3984 N N . VAL B 1 75 ? 2.531 21.562 29.125 1 98.81 75 VAL B N 1
ATOM 3985 C CA . VAL B 1 75 ? 1.319 21.484 28.312 1 98.81 75 VAL B CA 1
ATOM 3986 C C . VAL B 1 75 ? 1.659 20.938 26.922 1 98.81 75 VAL B C 1
ATOM 3988 O O . VAL B 1 75 ? 2.645 21.359 26.312 1 98.81 75 VAL B O 1
ATOM 3991 N N . ILE B 1 76 ? 0.941 19.938 26.469 1 98.69 76 ILE B N 1
ATOM 3992 C CA . ILE B 1 76 ? 0.937 19.516 25.062 1 98.69 76 ILE B CA 1
ATOM 3993 C C . ILE B 1 76 ? -0.353 19.984 24.391 1 98.69 76 ILE B C 1
ATOM 3995 O O . ILE B 1 76 ? -1.449 19.594 24.812 1 98.69 76 ILE B O 1
ATOM 3999 N N . SER B 1 77 ? -0.206 20.766 23.406 1 98.44 77 SER B N 1
ATOM 4000 C CA . SER B 1 77 ? -1.392 21.25 22.703 1 98.44 77 SER B CA 1
ATOM 4001 C C . SER B 1 77 ? -1.576 20.531 21.375 1 98.44 77 SER B C 1
ATOM 4003 O O . SER B 1 77 ? -0.768 20.688 20.453 1 98.44 77 SER B O 1
ATOM 4005 N N . LEU B 1 78 ? -2.623 19.766 21.266 1 96.69 78 LEU B N 1
ATOM 4006 C CA . LEU B 1 78 ? -3 19.078 20.031 1 96.69 78 LEU B CA 1
ATOM 4007 C C . LEU B 1 78 ? -4.195 19.766 19.375 1 96.69 78 LEU B C 1
ATOM 4009 O O . LEU B 1 78 ? -4.922 19.141 18.594 1 96.69 78 LEU B O 1
ATOM 4013 N N . LEU B 1 79 ? -4.43 21.016 19.703 1 94.06 79 LEU B N 1
ATOM 4014 C CA . LEU B 1 79 ? -5.535 21.812 19.188 1 94.06 79 LEU B CA 1
ATOM 4015 C C . LEU B 1 79 ? -5.227 22.328 17.781 1 94.06 79 LEU B C 1
ATOM 4017 O O . LEU B 1 79 ? -4.094 22.219 17.312 1 94.06 79 LEU B O 1
ATOM 4021 N N . PRO B 1 80 ? -6.254 22.844 17.109 1 88.44 80 PRO B N 1
ATOM 4022 C CA . PRO B 1 80 ? -5.969 23.5 15.828 1 88.44 80 PRO B CA 1
ATOM 4023 C C . PRO B 1 80 ? -4.941 24.625 15.961 1 88.44 80 PRO B C 1
ATOM 4025 O O . PRO B 1 80 ? -4.934 25.344 16.969 1 88.44 80 PRO B O 1
ATOM 4028 N N . TYR B 1 81 ? -4.176 24.812 14.984 1 87.44 81 TYR B N 1
ATOM 4029 C CA . TYR B 1 81 ? -2.984 25.656 15.023 1 87.44 81 TYR B CA 1
ATOM 4030 C C . TYR B 1 81 ? -3.336 27.078 15.438 1 87.44 81 TYR B C 1
ATOM 4032 O O . TYR B 1 81 ? -2.553 27.75 16.125 1 87.44 81 TYR B O 1
ATOM 4040 N N . GLY B 1 82 ? -4.539 27.547 15.117 1 88.31 82 GLY B N 1
ATOM 4041 C CA . GLY B 1 82 ? -4.945 28.906 15.43 1 88.31 82 GLY B CA 1
ATOM 4042 C C . GLY B 1 82 ? -5.098 29.141 16.922 1 88.31 82 GLY B C 1
ATOM 4043 O O . GLY B 1 82 ? -5.105 30.297 17.359 1 88.31 82 GLY B O 1
ATOM 4044 N N . MET B 1 83 ? -5.055 28.109 17.688 1 93.38 83 MET B N 1
ATOM 4045 C CA . MET B 1 83 ? -5.309 28.219 19.125 1 93.38 83 MET B CA 1
ATOM 4046 C C . MET B 1 83 ? -4.004 28.25 19.906 1 93.38 83 MET B C 1
ATOM 4048 O O . MET B 1 83 ? -3.992 28.578 21.094 1 93.38 83 MET B O 1
ATOM 4052 N N . HIS B 1 84 ? -2.926 27.984 19.297 1 96.94 84 HIS B N 1
ATOM 4053 C CA . HIS B 1 84 ? -1.677 27.781 20.031 1 96.94 84 HIS B CA 1
ATOM 4054 C C . HIS B 1 84 ? -1.161 29.078 20.625 1 96.94 84 HIS B C 1
ATOM 4056 O O . HIS B 1 84 ? -0.605 29.078 21.734 1 96.94 84 HIS B O 1
ATOM 4062 N N . PRO B 1 85 ? -1.35 30.25 19.938 1 97.62 85 PRO B N 1
ATOM 4063 C CA . PRO B 1 85 ? -0.911 31.484 20.578 1 97.62 85 PRO B CA 1
ATOM 4064 C C . PRO B 1 85 ? -1.636 31.75 21.891 1 97.62 85 PRO B C 1
ATOM 4066 O O . PRO B 1 85 ? -1.018 32.188 22.875 1 97.62 85 PRO B O 1
ATOM 4069 N N . MET B 1 86 ? -2.93 31.438 21.859 1 97.44 86 MET B N 1
ATOM 4070 C CA . MET B 1 86 ? -3.709 31.594 23.078 1 97.44 86 MET B CA 1
ATOM 4071 C C . MET B 1 86 ? -3.189 30.672 24.188 1 97.44 86 MET B C 1
ATOM 4073 O O . MET B 1 86 ? -2.979 31.109 25.312 1 97.44 86 MET B O 1
ATOM 4077 N N . VAL B 1 87 ? -2.922 29.469 23.891 1 98.19 87 VAL B N 1
ATOM 4078 C CA . VAL B 1 87 ? -2.408 28.5 24.859 1 98.19 87 VAL B CA 1
ATOM 4079 C C . VAL B 1 87 ? -1.032 28.938 25.344 1 98.19 87 VAL B C 1
ATOM 4081 O O . VAL B 1 87 ? -0.742 28.859 26.547 1 98.19 87 VAL B O 1
ATOM 4084 N N . ALA B 1 88 ? -0.225 29.406 24.422 1 98.62 88 ALA B N 1
ATOM 4085 C CA . ALA B 1 88 ? 1.128 29.859 24.75 1 98.62 88 ALA B CA 1
ATOM 4086 C C . ALA B 1 88 ? 1.102 31 25.766 1 98.62 88 ALA B C 1
ATOM 4088 O O . ALA B 1 88 ? 1.945 31.062 26.656 1 98.62 88 ALA B O 1
ATOM 4089 N N . ARG B 1 89 ? 0.18 31.906 25.609 1 98.5 89 ARG B N 1
ATOM 4090 C CA . ARG B 1 89 ? 0.073 33.031 26.531 1 98.5 89 ARG B CA 1
ATOM 4091 C C . ARG B 1 89 ? -0.211 32.562 27.953 1 98.5 89 ARG B C 1
ATOM 4093 O O . ARG B 1 89 ? 0.341 33.094 28.922 1 98.5 89 ARG B O 1
ATOM 4100 N N . HIS B 1 90 ? -1.101 31.578 28.047 1 98.44 90 HIS B N 1
ATOM 4101 C CA . HIS B 1 90 ? -1.363 31 29.375 1 98.44 90 HIS B CA 1
ATOM 4102 C C . HIS B 1 90 ? -0.114 30.344 29.938 1 98.44 90 HIS B C 1
ATOM 4104 O O . HIS B 1 90 ? 0.176 30.484 31.125 1 98.44 90 HIS B O 1
ATOM 4110 N N . CYS B 1 91 ? 0.614 29.625 29.141 1 98.81 91 CYS B N 1
ATOM 4111 C CA . CYS B 1 91 ? 1.842 28.969 29.578 1 98.81 91 CYS B CA 1
ATOM 4112 C C . CYS B 1 91 ? 2.873 30 30.031 1 98.81 91 CYS B C 1
ATOM 4114 O O . CYS B 1 91 ? 3.547 29.781 31.047 1 98.81 91 CYS B O 1
ATOM 4116 N N . ILE B 1 92 ? 3.023 31.078 29.281 1 98.69 92 ILE B N 1
ATOM 4117 C CA . ILE B 1 92 ? 3.963 32.156 29.609 1 98.69 92 ILE B CA 1
ATOM 4118 C C . ILE B 1 92 ? 3.598 32.781 30.953 1 98.69 92 ILE B C 1
ATOM 4120 O O . ILE B 1 92 ? 4.465 32.969 31.812 1 98.69 92 ILE B O 1
ATOM 4124 N N . SER B 1 93 ? 2.311 32.969 31.156 1 98.44 93 SER B N 1
ATOM 4125 C CA . SER B 1 93 ? 1.829 33.625 32.375 1 98.44 93 SER B CA 1
ATOM 4126 C C . SER B 1 93 ? 2.139 32.781 33.625 1 98.44 93 SER B C 1
ATOM 4128 O O . SER B 1 93 ? 2.352 33.312 34.688 1 98.44 93 SER B O 1
ATOM 4130 N N . HIS B 1 94 ? 2.162 31.516 33.406 1 98.5 94 HIS B N 1
ATOM 4131 C CA . HIS B 1 94 ? 2.342 30.625 34.562 1 98.5 94 HIS B CA 1
ATOM 4132 C C . HIS B 1 94 ? 3.695 29.922 34.5 1 98.5 94 HIS B C 1
ATOM 4134 O O . HIS B 1 94 ? 3.977 29.047 35.344 1 98.5 94 HIS B O 1
ATOM 4140 N N . SER B 1 95 ? 4.535 30.281 33.562 1 98.44 95 SER B N 1
ATOM 4141 C CA . SER B 1 95 ? 5.871 29.703 33.375 1 98.44 95 SER B CA 1
ATOM 4142 C C . SER B 1 95 ? 5.816 28.188 33.25 1 98.44 95 SER B C 1
ATOM 4144 O O . SER B 1 95 ? 6.512 27.484 33.969 1 98.44 95 SER B O 1
ATOM 4146 N N . VAL B 1 96 ? 5.016 27.75 32.344 1 98.75 96 VAL B N 1
ATOM 4147 C CA . VAL B 1 96 ? 4.863 26.328 32.062 1 98.75 96 VAL B CA 1
ATOM 4148 C C . VAL B 1 96 ? 5.285 26.031 30.625 1 98.75 96 VAL B C 1
ATOM 4150 O O . VAL B 1 96 ? 4.914 26.766 29.703 1 98.75 96 VAL B O 1
ATOM 4153 N N . ASP B 1 97 ? 6.086 25.016 30.375 1 98.75 97 ASP B N 1
ATOM 4154 C CA . ASP B 1 97 ? 6.562 24.656 29.047 1 98.75 97 ASP B CA 1
ATOM 4155 C C . ASP B 1 97 ? 5.414 24.203 28.156 1 98.75 97 ASP B C 1
ATOM 4157 O O . ASP B 1 97 ? 4.398 23.703 28.641 1 98.75 97 ASP B O 1
ATOM 4161 N N . LEU B 1 98 ? 5.605 24.391 26.844 1 98.88 98 LEU B N 1
ATOM 4162 C CA . LEU B 1 98 ? 4.594 24.031 25.859 1 98.88 98 LEU B CA 1
ATOM 4163 C C . LEU B 1 98 ? 5.215 23.234 24.719 1 98.88 98 LEU B C 1
ATOM 4165 O O . LEU B 1 98 ? 6.293 23.578 24.234 1 98.88 98 LEU B O 1
ATOM 4169 N N . VAL B 1 99 ? 4.578 22.141 24.344 1 98.75 99 VAL B N 1
ATOM 4170 C CA . VAL B 1 99 ? 4.965 21.359 23.156 1 98.75 99 VAL B CA 1
ATOM 4171 C C . VAL B 1 99 ? 3.779 21.25 22.203 1 98.75 99 VAL B C 1
ATOM 4173 O O . VAL B 1 99 ? 2.65 21 22.641 1 98.75 99 VAL B O 1
ATOM 4176 N N . THR B 1 100 ? 3.971 21.438 20.953 1 98.5 100 THR B N 1
ATOM 4177 C CA . THR B 1 100 ? 2.926 21.281 19.953 1 98.5 100 THR B CA 1
ATOM 4178 C C . THR B 1 100 ? 3.508 20.734 18.641 1 98.5 100 THR B C 1
ATOM 4180 O O . THR B 1 100 ? 4.668 21 18.328 1 98.5 100 THR B O 1
ATOM 4183 N N . PRO B 1 101 ? 2.756 19.953 17.922 1 97.5 101 PRO B N 1
ATOM 4184 C CA . PRO B 1 101 ? 3.213 19.453 16.625 1 97.5 101 PRO B CA 1
ATOM 4185 C C . PRO B 1 101 ? 2.941 20.438 15.484 1 97.5 101 PRO B C 1
ATOM 4187 O O . PRO B 1 101 ? 3.314 20.188 14.336 1 97.5 101 PRO B O 1
ATOM 4190 N N . SER B 1 102 ? 2.385 21.562 15.695 1 95.12 102 SER B N 1
ATOM 4191 C CA . SER B 1 102 ? 1.934 22.484 14.656 1 95.12 102 SER B CA 1
ATOM 4192 C C . SER B 1 102 ? 3.059 23.406 14.211 1 95.12 102 SER B C 1
ATOM 4194 O O . SER B 1 102 ? 4.027 23.625 14.945 1 95.12 102 SER B O 1
ATOM 4196 N N . TYR B 1 103 ? 2.875 23.969 13.039 1 91.94 103 TYR B N 1
ATOM 4197 C CA . TYR B 1 103 ? 3.812 24.938 12.508 1 91.94 103 TYR B CA 1
ATOM 4198 C C . TYR B 1 103 ? 3.908 26.156 13.422 1 91.94 103 TYR B C 1
ATOM 4200 O O . TYR B 1 103 ? 2.916 26.562 14.031 1 91.94 103 TYR B O 1
ATOM 4208 N N . THR B 1 104 ? 5.059 26.719 13.461 1 93.56 104 THR B N 1
ATOM 4209 C CA . THR B 1 104 ? 5.262 27.969 14.188 1 93.56 104 THR B CA 1
ATOM 4210 C C . THR B 1 104 ? 4.719 29.156 13.391 1 93.56 104 THR B C 1
ATOM 4212 O O . THR B 1 104 ? 5.426 29.719 12.555 1 93.56 104 THR B O 1
ATOM 4215 N N . SER B 1 105 ? 3.564 29.609 13.758 1 91.62 105 SER B N 1
ATOM 4216 C CA . SER B 1 105 ? 2.955 30.734 13.062 1 91.62 105 SER B CA 1
ATOM 4217 C C . SER B 1 105 ? 3.645 32.031 13.422 1 91.62 105 SER B C 1
ATOM 4219 O O . SER B 1 105 ? 4.371 32.125 14.414 1 91.62 105 SER B O 1
ATOM 4221 N N . PRO B 1 106 ? 3.414 33.062 12.594 1 92.06 106 PRO B N 1
ATOM 4222 C CA . PRO B 1 106 ? 3.926 34.375 12.961 1 92.06 106 PRO B CA 1
ATOM 4223 C C . PRO B 1 106 ? 3.441 34.844 14.336 1 92.06 106 PRO B C 1
ATOM 4225 O O . PRO B 1 106 ? 4.211 35.406 15.102 1 92.06 106 PRO B O 1
ATOM 4228 N N . ALA B 1 107 ? 2.205 34.531 14.648 1 96 107 ALA B N 1
ATOM 4229 C CA . ALA B 1 107 ? 1.643 34.875 15.945 1 96 107 ALA B CA 1
ATOM 4230 C C . ALA B 1 107 ? 2.393 34.188 17.078 1 96 107 ALA B C 1
ATOM 4232 O O . ALA B 1 107 ? 2.58 34.781 18.156 1 96 107 ALA B O 1
ATOM 4233 N N . MET B 1 108 ? 2.82 33 16.906 1 97.06 108 MET B N 1
ATOM 4234 C CA . MET B 1 108 ? 3.621 32.281 17.891 1 97.06 108 MET B CA 1
ATOM 4235 C C . MET B 1 108 ? 5 32.906 18.047 1 97.06 108 MET B C 1
ATOM 4237 O O . MET B 1 108 ? 5.484 33.094 19.172 1 97.06 108 MET B O 1
ATOM 4241 N N . MET B 1 109 ? 5.578 33.281 16.938 1 96 109 MET B N 1
ATOM 4242 C CA . MET B 1 109 ? 6.922 33.875 16.938 1 96 109 MET B CA 1
ATOM 4243 C C . MET B 1 109 ? 6.945 35.188 17.672 1 96 109 MET B C 1
ATOM 4245 O O . MET B 1 109 ? 7.953 35.562 18.281 1 96 109 MET B O 1
ATOM 4249 N N . GLU B 1 110 ? 5.855 35.906 17.594 1 97.69 110 GLU B N 1
ATOM 4250 C CA . GLU B 1 110 ? 5.742 37.188 18.297 1 97.69 110 GLU B CA 1
ATOM 4251 C C . GLU B 1 110 ? 5.859 37 19.812 1 97.69 110 GLU B C 1
ATOM 4253 O O . GLU B 1 110 ? 6.184 37.938 20.531 1 97.69 110 GLU B O 1
ATOM 4258 N N . LEU B 1 111 ? 5.637 35.812 20.266 1 98.44 111 LEU B N 1
ATOM 4259 C CA . LEU B 1 111 ? 5.645 35.531 21.703 1 98.44 111 LEU B CA 1
ATOM 4260 C C . LEU B 1 111 ? 7.012 35.031 22.141 1 98.44 111 LEU B C 1
ATOM 4262 O O . LEU B 1 111 ? 7.203 34.688 23.312 1 98.44 111 LEU B O 1
ATOM 4266 N N . ASP B 1 112 ? 7.988 35 21.281 1 98.44 112 ASP B N 1
ATOM 4267 C CA . ASP B 1 112 ? 9.297 34.438 21.562 1 98.44 112 ASP B CA 1
ATOM 4268 C C . ASP B 1 112 ? 9.969 35.125 22.75 1 98.44 112 ASP B C 1
ATOM 4270 O O . ASP B 1 112 ? 10.422 34.469 23.688 1 98.44 112 ASP B O 1
ATOM 4274 N N . GLU B 1 113 ? 10.031 36.438 22.703 1 98.38 113 GLU B N 1
ATOM 4275 C CA . GLU B 1 113 ? 10.688 37.188 23.766 1 98.38 113 GLU B CA 1
ATOM 4276 C C . GLU B 1 113 ? 9.984 37 25.109 1 98.38 113 GLU B C 1
ATOM 4278 O O . GLU B 1 113 ? 10.633 36.812 26.141 1 98.38 113 GLU B O 1
ATOM 4283 N N . SER B 1 114 ? 8.656 37 25.047 1 98.69 114 SER B N 1
ATOM 4284 C CA . SER B 1 114 ? 7.883 36.781 26.266 1 98.69 114 SER B CA 1
ATOM 4285 C C . SER B 1 114 ? 8.156 35.375 26.844 1 98.69 114 SER B C 1
ATOM 4287 O O . SER B 1 114 ? 8.234 35.219 28.062 1 98.69 114 SER B O 1
ATOM 4289 N N . ALA B 1 115 ? 8.266 34.438 26 1 98.75 115 ALA B N 1
ATOM 4290 C CA . ALA B 1 115 ? 8.555 33.062 26.453 1 98.75 115 ALA B CA 1
ATOM 4291 C C . ALA B 1 115 ? 9.945 33 27.078 1 98.75 115 ALA B C 1
ATOM 4293 O O . ALA B 1 115 ? 10.117 32.344 28.109 1 98.75 115 ALA B O 1
ATOM 4294 N N . ARG B 1 116 ? 10.891 33.625 26.453 1 98.62 116 ARG B N 1
ATOM 4295 C CA . ARG B 1 116 ? 12.25 33.656 26.984 1 98.62 116 ARG B CA 1
ATOM 4296 C C . ARG B 1 116 ? 12.281 34.312 28.359 1 98.62 116 ARG B C 1
ATOM 4298 O O . ARG B 1 116 ? 12.938 33.844 29.281 1 98.62 116 ARG B O 1
ATOM 4305 N N . ASN B 1 117 ? 11.586 35.406 28.422 1 98.44 117 ASN B N 1
ATOM 4306 C CA . ASN B 1 117 ? 11.547 36.125 29.672 1 98.44 117 ASN B CA 1
ATOM 4307 C C . ASN B 1 117 ? 10.883 35.312 30.781 1 98.44 117 ASN B C 1
ATOM 4309 O O . ASN B 1 117 ? 11.266 35.438 31.953 1 98.44 117 ASN B O 1
ATOM 4313 N N . ALA B 1 118 ? 9.906 34.531 30.406 1 98.44 118 ALA B N 1
ATOM 4314 C CA . ALA B 1 118 ? 9.219 33.688 31.375 1 98.44 118 ALA B CA 1
ATOM 4315 C C . ALA B 1 118 ? 10.039 32.438 31.703 1 98.44 118 ALA B C 1
ATOM 4317 O O . ALA B 1 118 ? 9.711 31.688 32.625 1 98.44 118 ALA B O 1
ATOM 4318 N N . GLY B 1 119 ? 11.117 32.219 30.922 1 98.31 119 GLY B N 1
ATOM 4319 C CA . GLY B 1 119 ? 12.016 31.094 31.156 1 98.31 119 GLY B CA 1
ATOM 4320 C C . GLY B 1 119 ? 11.422 29.766 30.734 1 98.31 119 GLY B C 1
ATOM 4321 O O . GLY B 1 119 ? 11.703 28.734 31.344 1 98.31 119 GLY B O 1
ATOM 4322 N N . ILE B 1 120 ? 10.594 29.766 29.75 1 98.44 120 ILE B N 1
ATOM 4323 C CA . ILE B 1 120 ? 9.953 28.516 29.406 1 98.44 120 ILE B CA 1
ATOM 4324 C C . ILE B 1 120 ? 10.391 28.078 28.016 1 98.44 120 ILE B C 1
ATOM 4326 O O . ILE B 1 120 ? 10.836 28.906 27.203 1 98.44 120 ILE B O 1
ATOM 4330 N N . THR B 1 121 ? 10.273 26.781 27.75 1 98.62 121 THR B N 1
ATOM 4331 C CA . THR B 1 121 ? 10.453 26.188 26.438 1 98.62 121 THR B CA 1
ATOM 4332 C C . THR B 1 121 ? 9.117 26.031 25.719 1 98.62 121 THR B C 1
ATOM 4334 O O . THR B 1 121 ? 8.195 25.406 26.234 1 98.62 121 THR B O 1
ATOM 4337 N N . VAL B 1 122 ? 9.023 26.672 24.594 1 98.75 122 VAL B N 1
ATOM 4338 C CA . VAL B 1 122 ? 7.914 26.406 23.703 1 98.75 122 VAL B CA 1
ATOM 4339 C C . VAL B 1 122 ? 8.414 25.641 22.469 1 98.75 122 VAL B C 1
ATOM 4341 O O . VAL B 1 122 ? 8.883 26.234 21.5 1 98.75 122 VAL B O 1
ATOM 4344 N N . LEU B 1 123 ? 8.289 24.344 22.547 1 98.44 123 LEU B N 1
ATOM 4345 C CA . LEU B 1 123 ? 8.797 23.469 21.5 1 98.44 123 LEU B CA 1
ATOM 4346 C C . LEU B 1 123 ? 7.734 23.234 20.422 1 98.44 123 LEU B C 1
ATOM 4348 O O . LEU B 1 123 ? 6.75 22.547 20.656 1 98.44 123 LEU B O 1
ATOM 4352 N N . ASN B 1 124 ? 7.988 23.812 19.266 1 97.88 124 ASN B N 1
ATOM 4353 C CA . ASN B 1 124 ? 7.051 23.75 18.156 1 97.88 124 ASN B CA 1
ATOM 4354 C C . ASN B 1 124 ? 7.457 22.672 17.141 1 97.88 124 ASN B C 1
ATOM 4356 O O . ASN B 1 124 ? 8.578 22.172 17.188 1 97.88 124 ASN B O 1
ATOM 4360 N N . GLU B 1 125 ? 6.488 22.312 16.281 1 97.31 125 GLU B N 1
ATOM 4361 C CA . GLU B 1 125 ? 6.723 21.5 15.102 1 97.31 125 GLU B CA 1
ATOM 4362 C C . GLU B 1 125 ? 7.289 20.125 15.477 1 97.31 125 GLU B C 1
ATOM 4364 O O . GLU B 1 125 ? 8.289 19.688 14.914 1 97.31 125 GLU B O 1
ATOM 4369 N N . MET B 1 126 ? 6.676 19.531 16.453 1 97.88 126 MET B N 1
ATOM 4370 C CA . MET B 1 126 ? 7.098 18.219 16.922 1 97.88 126 MET B CA 1
ATOM 4371 C C . MET B 1 126 ? 6.121 17.141 16.469 1 97.88 126 MET B C 1
ATOM 4373 O O . MET B 1 126 ? 5.621 16.359 17.281 1 97.88 126 MET B O 1
ATOM 4377 N N . GLY B 1 127 ? 5.918 17.078 15.188 1 97.81 127 GLY B N 1
ATOM 4378 C CA . GLY B 1 127 ? 5.078 16.062 14.562 1 97.81 127 GLY B CA 1
ATOM 4379 C C . GLY B 1 127 ? 5.742 15.398 13.375 1 97.81 127 GLY B C 1
ATOM 4380 O O . GLY B 1 127 ? 6.906 15 13.445 1 97.81 127 GLY B O 1
ATOM 4381 N N . LEU B 1 128 ? 4.93 15.195 12.32 1 98.12 128 LEU B N 1
ATOM 4382 C CA . LEU B 1 128 ? 5.398 14.602 11.07 1 98.12 128 LEU B CA 1
ATOM 4383 C C . LEU B 1 128 ? 5.914 15.672 10.117 1 98.12 128 LEU B C 1
ATOM 4385 O O . LEU B 1 128 ? 7.121 15.797 9.914 1 98.12 128 LEU B O 1
ATOM 4389 N N . ASP B 1 129 ? 5.062 16.484 9.656 1 96 129 ASP B N 1
ATOM 4390 C CA . ASP B 1 129 ? 5.293 17.656 8.828 1 96 129 ASP B CA 1
ATOM 4391 C C . ASP B 1 129 ? 4.395 18.812 9.258 1 96 129 ASP B C 1
ATOM 4393 O O . ASP B 1 129 ? 3.268 18.953 8.773 1 96 129 ASP B O 1
ATOM 4397 N N . PRO B 1 130 ? 4.961 19.5 10.164 1 95.75 130 PRO B N 1
ATOM 4398 C CA . PRO B 1 130 ? 6.395 19.609 10.445 1 95.75 130 PRO B CA 1
ATOM 4399 C C . PRO B 1 130 ? 6.844 18.703 11.594 1 95.75 130 PRO B C 1
ATOM 4401 O O . PRO B 1 130 ? 6.031 18.328 12.438 1 95.75 130 PRO B O 1
ATOM 4404 N N . GLY B 1 131 ? 8.094 18.359 11.672 1 97.94 131 GLY B N 1
ATOM 4405 C CA . GLY B 1 131 ? 8.703 17.594 12.75 1 97.94 131 GLY B CA 1
ATOM 4406 C C . GLY B 1 131 ? 9.758 16.625 12.258 1 97.94 131 GLY B C 1
ATOM 4407 O O . GLY B 1 131 ? 10.938 16.969 12.148 1 97.94 131 GLY B O 1
ATOM 4408 N N . ILE B 1 132 ? 9.266 15.461 11.93 1 98.62 132 ILE B N 1
ATOM 4409 C CA . ILE B 1 132 ? 10.164 14.422 11.43 1 98.62 132 ILE B CA 1
ATOM 4410 C C . ILE B 1 132 ? 10.828 14.891 10.141 1 98.62 132 ILE B C 1
ATOM 4412 O O . ILE B 1 132 ? 12 14.594 9.898 1 98.62 132 ILE B O 1
ATOM 4416 N N . ASP B 1 133 ? 10.102 15.633 9.32 1 97.69 133 ASP B N 1
ATOM 4417 C CA . ASP B 1 133 ? 10.641 16.156 8.07 1 97.69 133 ASP B CA 1
ATOM 4418 C C . ASP B 1 133 ? 11.859 17.031 8.328 1 97.69 133 ASP B C 1
ATOM 4420 O O . ASP B 1 133 ? 12.891 16.891 7.664 1 97.69 133 ASP B O 1
ATOM 4424 N N . HIS B 1 134 ? 11.781 17.891 9.383 1 97.06 134 HIS B N 1
ATOM 4425 C CA . HIS B 1 134 ? 12.891 18.75 9.773 1 97.06 134 HIS B CA 1
ATOM 4426 C C . HIS B 1 134 ? 14.094 17.922 10.211 1 97.06 134 HIS B C 1
ATOM 4428 O O . HIS B 1 134 ? 15.227 18.188 9.781 1 97.06 134 HIS B O 1
ATOM 4434 N N . MET B 1 135 ? 13.789 17.031 11.023 1 98.44 135 MET B N 1
ATOM 4435 C CA . MET B 1 135 ? 14.859 16.234 11.641 1 98.44 135 MET B CA 1
ATOM 4436 C C . MET B 1 135 ? 15.641 15.469 10.594 1 98.44 135 MET B C 1
ATOM 4438 O O . MET B 1 135 ? 16.875 15.477 10.602 1 98.44 135 MET B O 1
ATOM 4442 N N . LEU B 1 136 ? 14.922 14.867 9.695 1 98.38 136 LEU B N 1
ATOM 4443 C CA . LEU B 1 136 ? 15.57 14.086 8.648 1 98.38 136 LEU B CA 1
ATOM 4444 C C . LEU B 1 136 ? 16.328 14.992 7.684 1 98.38 136 LEU B C 1
ATOM 4446 O O . LEU B 1 136 ? 17.406 14.633 7.203 1 98.38 136 LEU B O 1
ATOM 4450 N N . ALA B 1 137 ? 15.773 16.125 7.367 1 97.56 137 ALA B N 1
ATOM 4451 C CA . ALA B 1 137 ? 16.453 17.094 6.516 1 97.56 137 ALA B CA 1
ATOM 4452 C C . ALA B 1 137 ? 17.75 17.578 7.16 1 97.56 137 ALA B C 1
ATOM 4454 O O . ALA B 1 137 ? 18.812 17.547 6.523 1 97.56 137 ALA B O 1
ATOM 4455 N N . MET B 1 138 ? 17.672 17.969 8.414 1 98 138 MET B N 1
ATOM 4456 C CA . MET B 1 138 ? 18.828 18.5 9.133 1 98 138 MET B CA 1
ATOM 4457 C C . MET B 1 138 ? 19.938 17.453 9.227 1 98 138 MET B C 1
ATOM 4459 O O . MET B 1 138 ? 21.125 17.797 9.125 1 98 138 MET B O 1
ATOM 4463 N N . ARG B 1 139 ? 19.516 16.219 9.445 1 97.5 139 ARG B N 1
ATOM 4464 C CA . ARG B 1 139 ? 20.5 15.148 9.469 1 97.5 139 ARG B CA 1
ATOM 4465 C C . ARG B 1 139 ? 21.297 15.102 8.172 1 97.5 139 ARG B C 1
ATOM 4467 O O . ARG B 1 139 ? 22.531 14.984 8.188 1 97.5 139 ARG B O 1
ATOM 4474 N N . SER B 1 140 ? 20.656 15.227 7.055 1 97.19 140 SER B N 1
ATOM 4475 C CA . SER B 1 140 ? 21.297 15.219 5.75 1 97.19 140 SER B CA 1
ATOM 4476 C C . SER B 1 140 ? 22.172 16.453 5.562 1 97.19 140 SER B C 1
ATOM 4478 O O . SER B 1 140 ? 23.281 16.375 5.02 1 97.19 140 SER B O 1
ATOM 4480 N N . PHE B 1 141 ? 21.703 17.594 5.996 1 97.62 141 PHE B N 1
ATOM 4481 C CA . PHE B 1 141 ? 22.438 18.844 5.848 1 97.62 141 PHE B CA 1
ATOM 4482 C C . PHE B 1 141 ? 23.688 18.844 6.703 1 97.62 141 PHE B C 1
ATOM 4484 O O . PHE B 1 141 ? 24.75 19.281 6.258 1 97.62 141 PHE B O 1
ATOM 4491 N N . ASP B 1 142 ? 23.516 18.375 7.906 1 97.19 142 ASP B N 1
ATOM 4492 C CA . ASP B 1 142 ? 24.672 18.312 8.797 1 97.19 142 ASP B CA 1
ATOM 4493 C C . ASP B 1 142 ? 25.734 17.375 8.242 1 97.19 142 ASP B C 1
ATOM 4495 O O . ASP B 1 142 ? 26.922 17.656 8.32 1 97.19 142 ASP B O 1
ATOM 4499 N N . LYS B 1 143 ? 25.281 16.266 7.699 1 95.88 143 LYS B N 1
ATOM 4500 C CA . LYS B 1 143 ? 26.219 15.336 7.059 1 95.88 143 LYS B CA 1
ATOM 4501 C C . LYS B 1 143 ? 26.953 16.016 5.906 1 95.88 143 LYS B C 1
ATOM 4503 O O . LYS B 1 143 ? 28.172 15.852 5.754 1 95.88 143 LYS B O 1
ATOM 4508 N N . ALA B 1 144 ? 26.234 16.75 5.102 1 95.88 144 ALA B N 1
ATOM 4509 C CA . ALA B 1 144 ? 26.828 17.484 3.99 1 95.88 144 ALA B CA 1
ATOM 4510 C C . ALA B 1 144 ? 27.875 18.484 4.484 1 95.88 144 ALA B C 1
ATOM 4512 O O . ALA B 1 144 ? 28.953 18.594 3.908 1 95.88 144 ALA B O 1
ATOM 4513 N N . ARG B 1 145 ? 27.562 19.156 5.539 1 95.56 145 ARG B N 1
ATOM 4514 C CA . ARG B 1 145 ? 28.453 20.156 6.105 1 95.56 145 ARG B CA 1
ATOM 4515 C C . ARG B 1 145 ? 29.719 19.516 6.645 1 95.56 145 ARG B C 1
ATOM 4517 O O . ARG B 1 145 ? 30.812 20.062 6.484 1 95.56 145 ARG B O 1
ATOM 4524 N N . GLU B 1 146 ? 29.547 18.453 7.289 1 96.25 146 GLU B N 1
ATOM 4525 C CA . GLU B 1 146 ? 30.688 17.719 7.824 1 96.25 146 GLU B CA 1
ATOM 4526 C C . GLU B 1 146 ? 31.656 17.312 6.715 1 96.25 146 GLU B C 1
ATOM 4528 O O . GLU B 1 146 ? 32.875 17.266 6.93 1 96.25 146 GLU B O 1
ATOM 4533 N N . LEU B 1 147 ? 31.125 17.094 5.562 1 95.12 147 LEU B N 1
ATOM 4534 C CA . LEU B 1 147 ? 31.938 16.672 4.43 1 95.12 147 LEU B CA 1
ATOM 4535 C C . LEU B 1 147 ? 32.406 17.859 3.613 1 95.12 147 LEU B C 1
ATOM 4537 O O . LEU B 1 147 ? 33.094 17.703 2.594 1 95.12 147 LEU B O 1
ATOM 4541 N N . GLY B 1 148 ? 32.031 19.031 4.105 1 96.06 148 GLY B N 1
ATOM 4542 C CA . GLY B 1 148 ? 32.406 20.25 3.404 1 96.06 148 GLY B CA 1
ATOM 4543 C C . GLY B 1 148 ? 31.594 20.469 2.137 1 96.06 148 GLY B C 1
ATOM 4544 O O . GLY B 1 148 ? 32 21.219 1.256 1 96.06 148 GLY B O 1
ATOM 4545 N N . GLY B 1 149 ? 30.5 19.797 1.986 1 96.5 149 GLY B N 1
ATOM 4546 C CA . GLY B 1 149 ? 29.703 19.891 0.779 1 96.5 149 GLY B CA 1
ATOM 4547 C C . GLY B 1 149 ? 28.703 21.031 0.816 1 96.5 149 GLY B C 1
ATOM 4548 O O . GLY B 1 149 ? 28.438 21.609 1.877 1 96.5 149 GLY B O 1
ATOM 4549 N N . GLN B 1 150 ? 28.203 21.375 -0.364 1 96.88 150 GLN B N 1
ATOM 4550 C CA . GLN B 1 150 ? 27.172 22.406 -0.511 1 96.88 150 GLN B CA 1
ATOM 4551 C C . GLN B 1 150 ? 25.844 21.797 -0.949 1 96.88 150 GLN B C 1
ATOM 4553 O O . GLN B 1 150 ? 25.797 21.047 -1.934 1 96.88 150 GLN B O 1
ATOM 4558 N N . VAL B 1 151 ? 24.797 22.125 -0.215 1 97.69 151 VAL B N 1
ATOM 4559 C CA . VAL B 1 151 ? 23.469 21.656 -0.593 1 97.69 151 VAL B CA 1
ATOM 4560 C C . VAL B 1 151 ? 22.953 22.438 -1.797 1 97.69 151 VAL B C 1
ATOM 4562 O O . VAL B 1 151 ? 22.734 23.656 -1.705 1 97.69 151 VAL B O 1
ATOM 4565 N N . GLU B 1 152 ? 22.688 21.797 -2.863 1 97.75 152 GLU B N 1
ATOM 4566 C CA . GLU B 1 152 ? 22.25 22.453 -4.09 1 97.75 152 GLU B CA 1
ATOM 4567 C C . GLU B 1 152 ? 20.734 22.359 -4.246 1 97.75 152 GLU B C 1
ATOM 4569 O O . GLU B 1 152 ? 20.109 23.266 -4.816 1 97.75 152 GLU B O 1
ATOM 4574 N N . SER B 1 153 ? 20.25 21.297 -3.816 1 98.06 153 SER B N 1
ATOM 4575 C CA . SER B 1 153 ? 18.828 21.062 -4.016 1 98.06 153 SER B CA 1
ATOM 4576 C C . SER B 1 153 ? 18.219 20.312 -2.836 1 98.06 153 SER B C 1
ATOM 4578 O O . SER B 1 153 ? 18.844 19.391 -2.301 1 98.06 153 SER B O 1
ATOM 4580 N N . TYR B 1 154 ? 17.141 20.75 -2.389 1 97.88 154 TYR B N 1
ATOM 4581 C CA . TYR B 1 154 ? 16.312 20.094 -1.386 1 97.88 154 TYR B CA 1
ATOM 4582 C C . TYR B 1 154 ? 14.859 20.016 -1.829 1 97.88 154 TYR B C 1
ATOM 4584 O O . TYR B 1 154 ? 14.25 21.047 -2.143 1 97.88 154 TYR B O 1
ATOM 4592 N N . VAL B 1 155 ? 14.227 18.797 -1.923 1 97.81 155 VAL B N 1
ATOM 4593 C CA . VAL B 1 155 ? 12.828 18.578 -2.281 1 97.81 155 VAL B CA 1
ATOM 4594 C C . VAL B 1 155 ? 12.18 17.641 -1.258 1 97.81 155 VAL B C 1
ATOM 4596 O O . VAL B 1 155 ? 12.672 16.547 -1.01 1 97.81 155 VAL B O 1
ATOM 4599 N N . LEU B 1 156 ? 11.172 18.156 -0.631 1 97.94 156 LEU B N 1
ATOM 4600 C CA . LEU B 1 156 ? 10.414 17.391 0.351 1 97.94 156 LEU B CA 1
ATOM 4601 C C . LEU B 1 156 ? 8.984 17.141 -0.139 1 97.94 156 LEU B C 1
ATOM 4603 O O . LEU B 1 156 ? 8.336 18.062 -0.648 1 97.94 156 LEU B O 1
ATOM 4607 N N . PHE B 1 157 ? 8.539 15.938 -0.08 1 98.31 157 PHE B N 1
ATOM 4608 C CA . PHE B 1 157 ? 7.129 15.602 -0.233 1 98.31 157 PHE B CA 1
ATOM 4609 C C . PHE B 1 157 ? 6.617 14.844 0.986 1 98.31 157 PHE B C 1
ATOM 4611 O O . PHE B 1 157 ? 7.32 13.992 1.533 1 98.31 157 PHE B O 1
ATOM 4618 N N . CYS B 1 158 ? 5.48 15.141 1.411 1 98.25 158 CYS B N 1
ATOM 4619 C CA . CYS B 1 158 ? 4.836 14.445 2.518 1 98.25 158 CYS B CA 1
ATOM 4620 C C . CYS B 1 158 ? 3.338 14.312 2.279 1 98.25 158 CYS B C 1
ATOM 4622 O O . CYS B 1 158 ? 2.725 15.18 1.655 1 98.25 158 CYS B O 1
ATOM 4624 N N . GLY B 1 159 ? 2.762 13.219 2.703 1 97.94 159 GLY B N 1
ATOM 4625 C CA . GLY B 1 159 ? 1.323 13.055 2.57 1 97.94 159 GLY B CA 1
ATOM 4626 C C . GLY B 1 159 ? 0.744 12.055 3.551 1 97.94 159 GLY B C 1
ATOM 4627 O O . GLY B 1 159 ? 1.363 11.023 3.836 1 97.94 159 GLY B O 1
ATOM 4628 N N . GLY B 1 160 ? -0.342 12.43 4.195 1 98 160 GLY B N 1
ATOM 4629 C CA . GLY B 1 160 ? -1.225 11.5 4.879 1 98 160 GLY B CA 1
ATOM 4630 C C . GLY B 1 160 ? -2.369 11.016 4.008 1 98 160 GLY B C 1
ATOM 4631 O O . GLY B 1 160 ? -3.236 11.797 3.619 1 98 160 GLY B O 1
ATOM 4632 N N . LEU B 1 161 ? -2.395 9.773 3.705 1 98.44 161 LEU B N 1
ATOM 4633 C CA . LEU B 1 161 ? -3.289 9.164 2.725 1 98.44 161 LEU B CA 1
ATOM 4634 C C . LEU B 1 161 ? -3.982 7.938 3.309 1 98.44 161 LEU B C 1
ATOM 4636 O O . LEU B 1 161 ? -3.525 7.375 4.305 1 98.44 161 LEU B O 1
ATOM 4640 N N . PRO B 1 162 ? -5.148 7.586 2.732 1 98.25 162 PRO B N 1
ATOM 4641 C CA . PRO B 1 162 ? -5.555 6.203 2.996 1 98.25 162 PRO B CA 1
ATOM 4642 C C . PRO B 1 162 ? -4.617 5.18 2.361 1 98.25 162 PRO B C 1
ATOM 4644 O O . PRO B 1 162 ? -3.91 5.5 1.399 1 98.25 162 PRO B O 1
ATOM 4647 N N . ALA B 1 163 ? -4.492 4.031 2.98 1 98.06 163 ALA B N 1
ATOM 4648 C CA . ALA B 1 163 ? -3.814 2.967 2.244 1 98.06 163 ALA B CA 1
ATOM 4649 C C . ALA B 1 163 ? -4.367 2.842 0.827 1 98.06 163 ALA B C 1
ATOM 4651 O O . ALA B 1 163 ? -5.551 3.102 0.591 1 98.06 163 ALA B O 1
ATOM 4652 N N . PRO B 1 164 ? -3.537 2.492 -0.125 1 97.62 164 PRO B N 1
ATOM 4653 C CA . PRO B 1 164 ? -3.988 2.553 -1.518 1 97.62 164 PRO B CA 1
ATOM 4654 C C . PRO B 1 164 ? -5.215 1.682 -1.779 1 97.62 164 PRO B C 1
ATOM 4656 O O . PRO B 1 164 ? -6.02 1.993 -2.66 1 97.62 164 PRO B O 1
ATOM 4659 N N . GLU B 1 165 ? -5.418 0.638 -1.042 1 95.94 165 GLU B N 1
ATOM 4660 C CA . GLU B 1 165 ? -6.57 -0.237 -1.234 1 95.94 165 GLU B CA 1
ATOM 4661 C C . GLU B 1 165 ? -7.816 0.341 -0.573 1 95.94 165 GLU B C 1
ATOM 4663 O O . GLU B 1 165 ? -8.922 -0.184 -0.747 1 95.94 165 GLU B O 1
ATOM 4668 N N . CYS B 1 166 ? -7.684 1.485 0.117 1 95.94 166 CYS B N 1
ATOM 4669 C CA . CYS B 1 166 ? -8.789 2.057 0.876 1 95.94 166 CYS B CA 1
ATOM 4670 C C . CYS B 1 166 ? -9.219 3.398 0.291 1 95.94 166 CYS B C 1
ATOM 4672 O O . CYS B 1 166 ? -9.898 4.18 0.954 1 95.94 166 CYS B O 1
ATOM 4674 N N . CYS B 1 167 ? -8.82 3.689 -0.9 1 95.19 167 CYS B N 1
ATOM 4675 C CA . CYS B 1 167 ? -9.125 5.016 -1.425 1 95.19 167 CYS B CA 1
ATOM 4676 C C . CYS B 1 167 ? -10.117 4.934 -2.574 1 95.19 167 CYS B C 1
ATOM 4678 O O . CYS B 1 167 ? -10.039 5.707 -3.531 1 95.19 167 CYS B O 1
ATOM 4680 N N . ASP B 1 168 ? -10.961 4.004 -2.516 1 90.5 168 ASP B N 1
ATOM 4681 C CA . ASP B 1 168 ? -11.945 3.82 -3.578 1 90.5 168 ASP B CA 1
ATOM 4682 C C . ASP B 1 168 ? -13.164 4.711 -3.355 1 90.5 168 ASP B C 1
ATOM 4684 O O . ASP B 1 168 ? -14.273 4.215 -3.125 1 90.5 168 ASP B O 1
ATOM 4688 N N . ASN B 1 169 ? -13.102 5.984 -3.43 1 95.44 169 ASN B N 1
ATOM 4689 C CA . ASN B 1 169 ? -14.125 7.02 -3.371 1 95.44 169 ASN B CA 1
ATOM 4690 C C . ASN B 1 169 ? -13.789 8.195 -4.285 1 95.44 169 ASN B C 1
ATOM 4692 O O . ASN B 1 169 ? -12.664 8.297 -4.781 1 95.44 169 ASN B O 1
ATOM 4696 N N . PRO B 1 170 ? -14.68 9.031 -4.566 1 96.44 170 PRO B N 1
ATOM 4697 C CA . PRO B 1 170 ? -14.469 10.047 -5.598 1 96.44 170 PRO B CA 1
ATOM 4698 C C . PRO B 1 170 ? -13.336 11.016 -5.25 1 96.44 170 PRO B C 1
ATOM 4700 O O . PRO B 1 170 ? -12.656 11.523 -6.148 1 96.44 170 PRO B O 1
ATOM 4703 N N . LEU B 1 171 ? -13.102 11.266 -4.004 1 97.94 171 LEU B N 1
ATOM 4704 C CA . LEU B 1 171 ? -12.055 12.188 -3.586 1 97.94 171 LEU B CA 1
ATOM 4705 C C . LEU B 1 171 ? -10.719 11.469 -3.457 1 97.94 171 LEU B C 1
ATOM 4707 O O . LEU B 1 171 ? -9.672 12.117 -3.334 1 97.94 171 LEU B O 1
ATOM 4711 N N . ARG B 1 172 ? -10.789 10.109 -3.471 1 97.62 172 ARG B N 1
ATOM 4712 C CA . ARG B 1 172 ? -9.617 9.258 -3.266 1 97.62 172 ARG B CA 1
ATOM 4713 C C . ARG B 1 172 ? -8.906 9.617 -1.964 1 97.62 172 ARG B C 1
ATOM 4715 O O . ARG B 1 172 ? -7.676 9.711 -1.927 1 97.62 172 ARG B O 1
ATOM 4722 N N . TYR B 1 173 ? -9.734 9.953 -0.984 1 98.19 173 TYR B N 1
ATOM 4723 C CA . TYR B 1 173 ? -9.188 10.398 0.295 1 98.19 173 TYR B CA 1
ATOM 4724 C C . TYR B 1 173 ? -10.094 9.977 1.447 1 98.19 173 TYR B C 1
ATOM 4726 O O . TYR B 1 173 ? -11.289 9.734 1.252 1 98.19 173 TYR B O 1
ATOM 4734 N N . LYS B 1 174 ? -9.539 9.773 2.586 1 97.88 174 LYS B N 1
ATOM 4735 C CA . LYS B 1 174 ? -10.172 9.617 3.893 1 97.88 174 LYS B CA 1
ATOM 4736 C C . LYS B 1 174 ? -9.398 10.367 4.973 1 97.88 174 LYS B C 1
ATOM 4738 O O . LYS B 1 174 ? -8.219 10.68 4.797 1 97.88 174 LYS B O 1
ATOM 4743 N N . PHE B 1 175 ? -10.062 10.672 6.031 1 96.69 175 PHE B N 1
ATOM 4744 C CA . PHE B 1 175 ? -9.453 11.641 6.934 1 96.69 175 PHE B CA 1
ATOM 4745 C C . PHE B 1 175 ? -8.898 10.945 8.172 1 96.69 175 PHE B C 1
ATOM 4747 O O . PHE B 1 175 ? -9.648 10.359 8.953 1 96.69 175 PHE B O 1
ATOM 4754 N N . SER B 1 176 ? -7.609 11.023 8.273 1 94.75 176 SER B N 1
ATOM 4755 C CA . SER B 1 176 ? -6.938 10.531 9.469 1 94.75 176 SER B CA 1
ATOM 4756 C C . SER B 1 176 ? -6.395 11.68 10.312 1 94.75 176 SER B C 1
ATOM 4758 O O . SER B 1 176 ? -5.727 11.453 11.328 1 94.75 176 SER B O 1
ATOM 4760 N N . TRP B 1 177 ? -6.566 12.859 9.914 1 92.56 177 TRP B N 1
ATOM 4761 C CA . TRP B 1 177 ? -6.289 14.109 10.625 1 92.56 177 TRP B CA 1
ATOM 4762 C C . TRP B 1 177 ? -7.312 15.18 10.266 1 92.56 177 TRP B C 1
ATOM 4764 O O . TRP B 1 177 ? -8.305 14.891 9.594 1 92.56 177 TRP B O 1
ATOM 4774 N N . SER B 1 178 ? -7.168 16.344 10.68 1 90.06 178 SER B N 1
ATOM 4775 C CA . SER B 1 178 ? -8.172 17.406 10.609 1 90.06 178 SER B CA 1
ATOM 4776 C C . SER B 1 178 ? -8.719 17.547 9.195 1 90.06 178 SER B C 1
ATOM 4778 O O . SER B 1 178 ? -8.016 18.016 8.297 1 90.06 178 SER B O 1
ATOM 4780 N N . PRO B 1 179 ? -10.023 17.234 8.992 1 94.5 179 PRO B N 1
ATOM 4781 C CA . PRO B 1 179 ? -10.617 17.422 7.664 1 94.5 179 PRO B CA 1
ATOM 4782 C C . PRO B 1 179 ? -10.539 18.859 7.184 1 94.5 179 PRO B C 1
ATOM 4784 O O . PRO B 1 179 ? -10.242 19.109 6.012 1 94.5 179 PRO B O 1
ATOM 4787 N N . ARG B 1 180 ? -10.828 19.797 8.102 1 93.75 180 ARG B N 1
ATOM 4788 C CA . ARG B 1 180 ? -10.719 21.203 7.742 1 93.75 180 ARG B CA 1
ATOM 4789 C C . ARG B 1 180 ? -9.297 21.547 7.301 1 93.75 180 ARG B C 1
ATOM 4791 O O . ARG B 1 180 ? -9.109 22.312 6.348 1 93.75 180 ARG B O 1
ATOM 4798 N N . GLY B 1 181 ? -8.336 21 8.016 1 92.31 181 GLY B N 1
ATOM 4799 C CA . GLY B 1 181 ? -6.945 21.219 7.645 1 92.31 181 GLY B CA 1
ATOM 4800 C C . GLY B 1 181 ? -6.613 20.719 6.25 1 92.31 181 GLY B C 1
ATOM 4801 O O . GLY B 1 181 ? -5.945 21.422 5.48 1 92.31 181 GLY B O 1
ATOM 4802 N N . VAL B 1 182 ? -7.129 19.531 5.895 1 95 182 VAL B N 1
ATOM 4803 C CA . VAL B 1 182 ? -6.895 18.938 4.586 1 95 182 VAL B CA 1
ATOM 4804 C C . VAL B 1 182 ? -7.445 19.859 3.492 1 95 182 VAL B C 1
ATOM 4806 O O . VAL B 1 182 ? -6.773 20.109 2.492 1 95 182 VAL B O 1
ATOM 4809 N N . LEU B 1 183 ? -8.656 20.359 3.705 1 96.44 183 LEU B N 1
ATOM 4810 C CA . LEU B 1 183 ? -9.336 21.172 2.701 1 96.44 183 LEU B CA 1
ATOM 4811 C C . LEU B 1 183 ? -8.688 22.547 2.58 1 96.44 183 LEU B C 1
ATOM 4813 O O . LEU B 1 183 ? -8.383 23 1.474 1 96.44 183 LEU B O 1
ATOM 4817 N N . THR B 1 184 ? -8.367 23.156 3.637 1 93.06 184 THR B N 1
ATOM 4818 C CA . THR B 1 184 ? -7.863 24.531 3.609 1 93.06 184 THR B CA 1
ATOM 4819 C C . THR B 1 184 ? -6.43 24.562 3.086 1 93.06 184 THR B C 1
ATOM 4821 O O . THR B 1 184 ? -5.988 25.578 2.545 1 93.06 184 THR B O 1
ATOM 4824 N N . ASN B 1 185 ? -5.711 23.469 3.271 1 92.5 185 ASN B N 1
ATOM 4825 C CA . ASN B 1 185 ? -4.363 23.375 2.715 1 92.5 185 ASN B CA 1
ATOM 4826 C C . ASN B 1 185 ? -4.367 23.578 1.203 1 92.5 185 ASN B C 1
ATOM 4828 O O . ASN B 1 185 ? -3.424 24.141 0.646 1 92.5 185 ASN B O 1
ATOM 4832 N N . THR B 1 186 ? -5.426 23.172 0.537 1 95.38 186 THR B N 1
ATOM 4833 C CA . THR B 1 186 ? -5.512 23.281 -0.915 1 95.38 186 THR B CA 1
ATOM 4834 C C . THR B 1 186 ? -5.73 24.734 -1.334 1 95.38 186 THR B C 1
ATOM 4836 O O . THR B 1 186 ? -5.566 25.078 -2.506 1 95.38 186 THR B O 1
ATOM 4839 N N . MET B 1 187 ? -6.082 25.562 -0.35 1 95.12 187 MET B N 1
ATOM 4840 C CA . MET B 1 187 ? -6.406 26.953 -0.624 1 95.12 187 MET B CA 1
ATOM 4841 C C . MET B 1 187 ? -5.23 27.859 -0.29 1 95.12 187 MET B C 1
ATOM 4843 O O . MET B 1 187 ? -5.277 29.062 -0.536 1 95.12 187 MET B O 1
ATOM 4847 N N . GLY B 1 188 ? -4.184 27.281 0.209 1 94 188 GLY B N 1
ATOM 4848 C CA . GLY B 1 188 ? -3.055 28.062 0.669 1 94 188 GLY B CA 1
ATOM 4849 C C . GLY B 1 188 ? -2.176 28.562 -0.462 1 94 188 GLY B C 1
ATOM 4850 O O . GLY B 1 188 ? -2.371 28.188 -1.619 1 94 188 GLY B O 1
ATOM 4851 N N . ALA B 1 189 ? -1.276 29.469 -0.096 1 95.56 189 ALA B N 1
ATOM 4852 C CA . ALA B 1 189 ? -0.242 29.953 -1.012 1 95.56 189 ALA B CA 1
ATOM 4853 C C . ALA B 1 189 ? 1.024 29.109 -0.892 1 95.56 189 ALA B C 1
ATOM 4855 O O . ALA B 1 189 ? 1.172 28.328 0.051 1 95.56 189 ALA B O 1
ATOM 4856 N N . ALA B 1 190 ? 1.844 29.25 -1.867 1 96.81 190 ALA B N 1
ATOM 4857 C CA . ALA B 1 190 ? 3.133 28.562 -1.813 1 96.81 190 ALA B CA 1
ATOM 4858 C C . ALA B 1 190 ? 4.234 29.438 -2.424 1 96.81 190 ALA B C 1
ATOM 4860 O O . ALA B 1 190 ? 3.982 30.219 -3.338 1 96.81 190 ALA B O 1
ATOM 4861 N N . ARG B 1 191 ? 5.359 29.422 -1.865 1 97.12 191 ARG B N 1
ATOM 4862 C CA . ARG B 1 191 ? 6.59 30.031 -2.373 1 97.12 191 ARG B CA 1
ATOM 4863 C C . ARG B 1 191 ? 7.758 29.047 -2.266 1 97.12 191 ARG B C 1
ATOM 4865 O O . ARG B 1 191 ? 7.949 28.422 -1.229 1 97.12 191 ARG B O 1
ATOM 4872 N N . PHE B 1 192 ? 8.477 28.922 -3.301 1 97.69 192 PHE B N 1
ATOM 4873 C CA . PHE B 1 192 ? 9.602 27.984 -3.289 1 97.69 192 PHE B CA 1
ATOM 4874 C C . PHE B 1 192 ? 10.648 28.391 -4.316 1 97.69 192 PHE B C 1
ATOM 4876 O O . PHE B 1 192 ? 10.43 29.312 -5.105 1 97.69 192 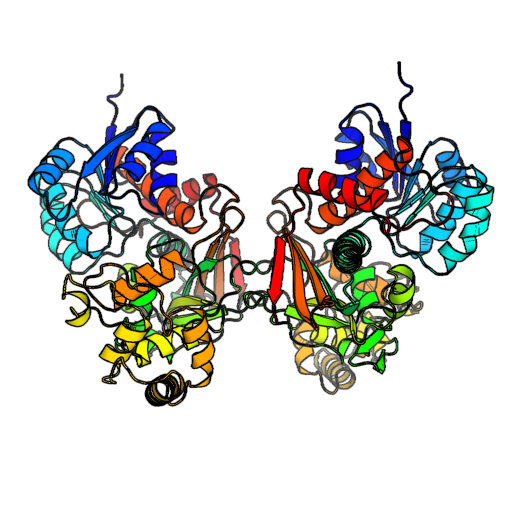PHE B O 1
ATOM 4883 N N . LEU B 1 193 ? 11.789 27.859 -4.188 1 97.62 193 LEU B N 1
ATOM 4884 C CA . LEU B 1 193 ? 12.906 28.078 -5.098 1 97.62 193 LEU B CA 1
ATOM 4885 C C . LEU B 1 193 ? 13.039 26.938 -6.094 1 97.62 193 LEU B C 1
ATOM 4887 O O . LEU B 1 193 ? 13.062 25.766 -5.699 1 97.62 193 LEU B O 1
ATOM 4891 N N . ARG B 1 194 ? 13.102 27.219 -7.391 1 96.31 194 ARG B N 1
ATOM 4892 C CA . ARG B 1 194 ? 13.328 26.234 -8.453 1 96.31 194 ARG B CA 1
ATOM 4893 C C . ARG B 1 194 ? 14.305 26.781 -9.492 1 96.31 194 ARG B C 1
ATOM 4895 O O . ARG B 1 194 ? 14.008 27.75 -10.195 1 96.31 194 ARG B O 1
ATOM 4902 N N . GLY B 1 195 ? 15.445 26.125 -9.562 1 95 195 GLY B N 1
ATOM 4903 C CA . GLY B 1 195 ? 16.469 26.562 -10.508 1 95 195 GLY B CA 1
ATOM 4904 C C . GLY B 1 195 ? 16.953 27.969 -10.234 1 95 195 GLY B C 1
ATOM 4905 O O . GLY B 1 195 ? 17.156 28.75 -11.164 1 95 195 GLY B O 1
ATOM 4906 N N . GLY B 1 196 ? 16.938 28.328 -9.07 1 95.19 196 GLY B N 1
ATOM 4907 C CA . GLY B 1 196 ? 17.453 29.625 -8.68 1 95.19 196 GLY B CA 1
ATOM 4908 C C . GLY B 1 196 ? 16.406 30.719 -8.734 1 95.19 196 GLY B C 1
ATOM 4909 O O . GLY B 1 196 ? 16.688 31.875 -8.391 1 95.19 196 GLY B O 1
ATOM 4910 N N . GLN B 1 197 ? 15.266 30.359 -9.125 1 97.25 197 GLN B N 1
ATOM 4911 C CA . GLN B 1 197 ? 14.203 31.359 -9.234 1 97.25 197 GLN B CA 1
ATOM 4912 C C . GLN B 1 197 ? 13.117 31.109 -8.195 1 97.25 197 GLN B C 1
ATOM 4914 O O . GLN B 1 197 ? 12.742 29.969 -7.93 1 97.25 197 GLN B O 1
ATOM 4919 N N . VAL B 1 198 ? 12.625 32.219 -7.621 1 97.38 198 VAL B N 1
ATOM 4920 C CA . VAL B 1 198 ? 11.523 32.125 -6.668 1 97.38 198 VAL B CA 1
ATOM 4921 C C . VAL B 1 198 ? 10.203 31.984 -7.418 1 97.38 198 VAL B C 1
ATOM 4923 O O . VAL B 1 198 ? 9.906 32.781 -8.32 1 97.38 198 VAL B O 1
ATOM 4926 N N . VAL B 1 199 ? 9.492 30.953 -7.16 1 97.5 199 VAL B N 1
ATOM 4927 C CA . VAL B 1 199 ? 8.148 30.75 -7.695 1 97.5 199 VAL B CA 1
ATOM 4928 C C . VAL B 1 199 ? 7.109 31.031 -6.617 1 97.5 199 VAL B C 1
ATOM 4930 O O . VAL B 1 199 ? 7.234 30.547 -5.484 1 97.5 199 VAL B O 1
ATOM 4933 N N . GLU B 1 200 ? 6.102 31.797 -6.902 1 97.62 200 GLU B N 1
ATOM 4934 C CA . GLU B 1 200 ? 5.035 32.125 -5.969 1 97.62 200 GLU B CA 1
ATOM 4935 C C . GLU B 1 200 ? 3.668 31.75 -6.523 1 97.62 200 GLU B C 1
ATOM 4937 O O . GLU B 1 200 ? 3.35 32.062 -7.672 1 97.62 200 GLU B O 1
ATOM 4942 N N . ILE B 1 201 ? 2.967 31.047 -5.801 1 97.5 201 ILE B N 1
ATOM 4943 C CA . ILE B 1 201 ? 1.599 30.656 -6.121 1 97.5 201 ILE B CA 1
ATOM 4944 C C . ILE B 1 201 ? 0.635 31.297 -5.121 1 97.5 201 ILE B C 1
ATOM 4946 O O . ILE B 1 201 ? 0.771 31.109 -3.91 1 97.5 201 ILE B O 1
ATOM 4950 N N . PRO B 1 202 ? -0.293 32.062 -5.559 1 97.06 202 PRO B N 1
ATOM 4951 C CA . PRO B 1 202 ? -1.188 32.75 -4.637 1 97.06 202 PRO B CA 1
ATOM 4952 C C . PRO B 1 202 ? -2.195 31.828 -3.965 1 97.06 202 PRO B C 1
ATOM 4954 O O . PRO B 1 202 ? -2.492 30.75 -4.488 1 97.06 202 PRO B O 1
ATOM 4957 N N . ALA B 1 203 ? -2.697 32.281 -2.867 1 95.88 203 ALA B N 1
ATOM 4958 C CA . ALA B 1 203 ? -3.773 31.578 -2.18 1 95.88 203 ALA B CA 1
ATOM 4959 C C . ALA B 1 203 ? -5.059 31.594 -3.004 1 95.88 203 ALA B C 1
ATOM 4961 O O . ALA B 1 203 ? -5.156 32.344 -3.994 1 95.88 203 ALA B O 1
ATOM 4962 N N . GLY B 1 204 ? -5.957 30.703 -2.654 1 94.75 204 GLY B N 1
ATOM 4963 C CA . GLY B 1 204 ? -7.266 30.734 -3.289 1 94.75 204 GLY B CA 1
ATOM 4964 C C . GLY B 1 204 ? -7.504 29.578 -4.246 1 94.75 204 GLY B C 1
ATOM 4965 O O . GLY B 1 204 ? -8.414 29.625 -5.07 1 94.75 204 GLY B O 1
ATOM 4966 N N . GLY B 1 205 ? -6.613 28.703 -4.227 1 95 205 GLY B N 1
ATOM 4967 C CA . GLY B 1 205 ? -6.875 27.516 -5.023 1 95 205 GLY B CA 1
ATOM 4968 C C . GLY B 1 205 ? -5.891 27.344 -6.16 1 95 205 GLY B C 1
ATOM 4969 O O . GLY B 1 205 ? -5.875 26.297 -6.816 1 95 205 GLY B O 1
ATOM 4970 N N . ALA B 1 206 ? -5.023 28.266 -6.379 1 96.19 206 ALA B N 1
ATOM 4971 C CA . ALA B 1 206 ? -4.074 28.203 -7.488 1 96.19 206 ALA B CA 1
ATOM 4972 C C . ALA B 1 206 ? -3.123 27.031 -7.344 1 96.19 206 ALA B C 1
ATOM 4974 O O . ALA B 1 206 ? -2.543 26.562 -8.328 1 96.19 206 ALA B O 1
ATOM 4975 N N . LEU B 1 207 ? -2.971 26.516 -6.129 1 96.81 207 LEU B N 1
ATOM 4976 C CA . LEU B 1 207 ? -2.145 25.328 -5.879 1 96.81 207 LEU B CA 1
ATOM 4977 C C . LEU B 1 207 ? -2.615 24.156 -6.723 1 96.81 207 LEU B C 1
ATOM 4979 O O . LEU B 1 207 ? -1.8 23.344 -7.18 1 96.81 207 LEU B O 1
ATOM 4983 N N . LEU B 1 208 ? -3.93 24.062 -6.922 1 97.06 208 LEU B N 1
ATOM 4984 C CA . LEU B 1 208 ? -4.559 22.938 -7.594 1 97.06 208 LEU B CA 1
ATOM 4985 C C . LEU B 1 208 ? -4.285 22.969 -9.094 1 97.06 208 LEU B C 1
ATOM 4987 O O . LEU B 1 208 ? -4.5 21.984 -9.789 1 97.06 208 LEU B O 1
ATOM 4991 N N . ASP B 1 209 ? -3.744 24.062 -9.578 1 95.62 209 ASP B N 1
ATOM 4992 C CA . ASP B 1 209 ? -3.322 24.172 -10.969 1 95.62 209 ASP B CA 1
ATOM 4993 C C . ASP B 1 209 ? -1.836 23.859 -11.117 1 95.62 209 ASP B C 1
ATOM 4995 O O . ASP B 1 209 ? -1.345 23.688 -12.234 1 95.62 209 ASP B O 1
ATOM 4999 N N . ALA B 1 210 ? -1.187 23.812 -10.008 1 96.38 210 ALA B N 1
ATOM 5000 C CA . ALA B 1 210 ? 0.255 23.578 -10.023 1 96.38 210 ALA B CA 1
ATOM 5001 C C . ALA B 1 210 ? 0.581 22.141 -9.656 1 96.38 210 ALA B C 1
ATOM 5003 O O . ALA B 1 210 ? 1.719 21.828 -9.297 1 96.38 210 ALA B O 1
ATOM 5004 N N . VAL B 1 211 ? -0.353 21.266 -9.852 1 97.06 211 VAL B N 1
ATOM 5005 C CA . VAL B 1 211 ? -0.21 19.859 -9.484 1 97.06 211 VAL B CA 1
ATOM 5006 C C . VAL B 1 211 ? 0.74 19.172 -10.461 1 97.06 211 VAL B C 1
ATOM 5008 O O . VAL B 1 211 ? 0.709 19.438 -11.664 1 97.06 211 VAL B O 1
ATOM 5011 N N . GLU B 1 212 ? 1.562 18.344 -9.938 1 96.94 212 GLU B N 1
ATOM 5012 C CA . GLU B 1 212 ? 2.467 17.578 -10.781 1 96.94 212 GLU B CA 1
ATOM 5013 C C . GLU B 1 212 ? 2.373 16.078 -10.477 1 96.94 212 GLU B C 1
ATOM 5015 O O . GLU B 1 212 ? 2.098 15.688 -9.344 1 96.94 212 GLU B O 1
ATOM 5020 N N . PRO B 1 213 ? 2.588 15.25 -11.523 1 96.44 213 PRO B N 1
ATOM 5021 C CA . PRO B 1 213 ? 2.654 13.812 -11.258 1 96.44 213 PRO B CA 1
ATOM 5022 C C . PRO B 1 213 ? 3.889 13.414 -10.453 1 96.44 213 PRO B C 1
ATOM 5024 O O . PRO B 1 213 ? 4.953 14.016 -10.609 1 96.44 213 PRO B O 1
ATOM 5027 N N . ILE B 1 214 ? 3.773 12.477 -9.641 1 96.88 214 ILE B N 1
ATOM 5028 C CA . ILE B 1 214 ? 4.852 11.945 -8.82 1 96.88 214 ILE B CA 1
ATOM 5029 C C . ILE B 1 214 ? 5.262 10.562 -9.328 1 96.88 214 ILE B C 1
ATOM 5031 O O . ILE B 1 214 ? 4.406 9.703 -9.562 1 96.88 214 ILE B O 1
ATOM 5035 N N . ASP B 1 215 ? 6.562 10.273 -9.453 1 91.88 215 ASP B N 1
ATOM 5036 C CA . ASP B 1 215 ? 6.988 9.008 -10.031 1 91.88 215 ASP B CA 1
ATOM 5037 C C . ASP B 1 215 ? 8.039 8.328 -9.156 1 91.88 215 ASP B C 1
ATOM 5039 O O . ASP B 1 215 ? 8.586 7.289 -9.523 1 91.88 215 ASP B O 1
ATOM 5043 N N . PHE B 1 216 ? 8.367 8.867 -8.008 1 94.44 216 PHE B N 1
ATOM 5044 C CA . PHE B 1 216 ? 9.43 8.289 -7.203 1 94.44 216 PHE B CA 1
ATOM 5045 C C . PHE B 1 216 ? 8.93 7.055 -6.457 1 94.44 216 PHE B C 1
ATOM 5047 O O . PHE B 1 216 ? 9.719 6.328 -5.848 1 94.44 216 PHE B O 1
ATOM 5054 N N . MET B 1 217 ? 7.836 6.723 -6.418 1 95.75 217 MET B N 1
ATOM 5055 C CA . MET B 1 217 ? 7.191 5.496 -5.957 1 95.75 217 MET B CA 1
ATOM 5056 C C . MET B 1 217 ? 6.199 4.98 -6.992 1 95.75 217 MET B C 1
ATOM 5058 O O . MET B 1 217 ? 4.988 5.133 -6.832 1 95.75 217 MET B O 1
ATOM 5062 N N . PRO B 1 218 ? 6.719 4.316 -7.98 1 96.56 218 PRO B N 1
ATOM 5063 C CA . PRO B 1 218 ? 5.938 4.039 -9.188 1 96.56 218 PRO B CA 1
ATOM 5064 C C . PRO B 1 218 ? 4.797 3.055 -8.945 1 96.56 218 PRO B C 1
ATOM 5066 O O . PRO B 1 218 ? 3.924 2.889 -9.797 1 96.56 218 PRO B O 1
ATOM 5069 N N . GLY B 1 219 ? 4.805 2.391 -7.809 1 97.5 219 GLY B N 1
ATOM 5070 C CA . GLY B 1 219 ? 3.711 1.49 -7.48 1 97.5 219 GLY B CA 1
ATOM 5071 C C . GLY B 1 219 ? 2.459 2.215 -7.02 1 97.5 219 GLY B C 1
ATOM 5072 O O . GLY B 1 219 ? 1.382 1.621 -6.953 1 97.5 219 GLY B O 1
ATOM 5073 N N . LEU B 1 220 ? 2.547 3.484 -6.676 1 98.06 220 LEU B N 1
ATOM 5074 C CA . LEU B 1 220 ? 1.437 4.309 -6.211 1 98.06 220 LEU B CA 1
ATOM 5075 C C . LEU B 1 220 ? 1.03 5.324 -7.273 1 98.06 220 LEU B C 1
ATOM 5077 O O . LEU B 1 220 ? 1.866 5.773 -8.062 1 98.06 220 LEU B O 1
ATOM 5081 N N . SER B 1 221 ? -0.213 5.602 -7.383 1 97.44 221 SER B N 1
ATOM 5082 C CA . SER B 1 221 ? -0.731 6.629 -8.281 1 97.44 221 SER B CA 1
ATOM 5083 C C . SER B 1 221 ? -0.817 7.98 -7.578 1 97.44 221 SER B C 1
ATOM 5085 O O . SER B 1 221 ? -1.905 8.422 -7.207 1 97.44 221 SER B O 1
ATOM 5087 N N . LEU B 1 222 ? 0.354 8.695 -7.516 1 98.25 222 LEU B N 1
ATOM 5088 C CA . LEU B 1 222 ? 0.445 9.875 -6.668 1 98.25 222 LEU B CA 1
ATOM 5089 C C . LEU B 1 222 ? 0.488 11.148 -7.512 1 98.25 222 LEU B C 1
ATOM 5091 O O . LEU B 1 222 ? 0.878 11.109 -8.68 1 98.25 222 LEU B O 1
ATOM 5095 N N . GLU B 1 223 ? 0.061 12.18 -6.965 1 98.5 223 GLU B N 1
ATOM 5096 C CA . GLU B 1 223 ? 0.27 13.547 -7.434 1 98.5 223 GLU B CA 1
ATOM 5097 C C . GLU B 1 223 ? 0.719 14.453 -6.293 1 98.5 223 GLU B C 1
ATOM 5099 O O . GLU B 1 223 ? 0.55 14.117 -5.121 1 98.5 223 GLU B O 1
ATOM 5104 N N . GLY B 1 224 ? 1.426 15.523 -6.633 1 98.06 224 GLY B N 1
ATOM 5105 C CA . GLY B 1 224 ? 1.967 16.438 -5.637 1 98.06 224 GLY B CA 1
ATOM 5106 C C . GLY B 1 224 ? 1.619 17.891 -5.91 1 98.06 224 GLY B C 1
ATOM 5107 O O . GLY B 1 224 ? 1.559 18.312 -7.066 1 98.06 224 GLY B O 1
ATOM 5108 N N . LEU B 1 225 ? 1.311 18.625 -4.898 1 97.44 225 LEU B N 1
ATOM 5109 C CA . LEU B 1 225 ? 1.107 20.062 -5.012 1 97.44 225 LEU B CA 1
ATOM 5110 C C . LEU B 1 225 ? 2.047 20.812 -4.078 1 97.44 225 LEU B C 1
ATOM 5112 O O . LEU B 1 225 ? 2.396 20.328 -3.006 1 97.44 225 LEU B O 1
ATOM 5116 N N . PRO B 1 226 ? 2.502 22.016 -4.484 1 96.75 226 PRO B N 1
ATOM 5117 C CA . PRO B 1 226 ? 3.357 22.812 -3.604 1 96.75 226 PRO B CA 1
ATOM 5118 C C . PRO B 1 226 ? 2.68 23.156 -2.277 1 96.75 226 PRO B C 1
ATOM 5120 O O . PRO B 1 226 ? 1.452 23.266 -2.215 1 96.75 226 PRO B O 1
ATOM 5123 N N . ASN B 1 227 ? 3.52 23.234 -1.33 1 92.38 227 ASN B N 1
ATOM 5124 C CA . ASN B 1 227 ? 2.977 23.469 0.004 1 92.38 227 ASN B CA 1
ATOM 5125 C C . ASN B 1 227 ? 3.682 24.641 0.701 1 92.38 227 ASN B C 1
ATOM 5127 O O . ASN B 1 227 ? 4.91 24.688 0.747 1 92.38 227 ASN B O 1
ATOM 5131 N N . ARG B 1 228 ? 2.922 25.625 1.15 1 88.44 228 ARG B N 1
ATOM 5132 C CA . ARG B 1 228 ? 3.318 26.703 2.049 1 88.44 228 ARG B CA 1
ATOM 5133 C C . ARG B 1 228 ? 4.543 27.438 1.515 1 88.44 228 ARG B C 1
ATOM 5135 O O . ARG B 1 228 ? 4.855 27.344 0.326 1 88.44 228 ARG B O 1
ATOM 5142 N N . ASP B 1 229 ? 5.137 28.312 2.348 1 91.75 229 ASP B N 1
ATOM 5143 C CA . ASP B 1 229 ? 6.34 29.078 2.043 1 91.75 229 ASP B CA 1
ATOM 5144 C C . ASP B 1 229 ? 7.594 28.328 2.5 1 91.75 229 ASP B C 1
ATOM 5146 O O . ASP B 1 229 ? 7.906 28.312 3.693 1 91.75 229 ASP B O 1
ATOM 5150 N N . SER B 1 230 ? 8.312 27.844 1.543 1 92.12 230 SER B N 1
ATOM 5151 C CA . SER B 1 230 ? 9.5 27.047 1.833 1 92.12 230 SER B CA 1
ATOM 5152 C C . SER B 1 230 ? 10.727 27.938 2.045 1 92.12 230 SER B C 1
ATOM 5154 O O . SER B 1 230 ? 11.742 27.484 2.574 1 92.12 230 SER B O 1
ATOM 5156 N N . LEU B 1 231 ? 10.664 29.156 1.706 1 92.75 231 LEU B N 1
ATOM 5157 C CA . LEU B 1 231 ? 11.844 30.016 1.631 1 92.75 231 LEU B CA 1
ATOM 5158 C C . LEU B 1 231 ? 12.367 30.344 3.025 1 92.75 231 LEU B C 1
ATOM 5160 O O . LEU B 1 231 ? 13.57 30.5 3.223 1 92.75 231 LEU B O 1
ATOM 5164 N N . SER B 1 232 ? 11.461 30.469 3.93 1 88.06 232 SER B N 1
ATOM 5165 C CA . SER B 1 232 ? 11.867 30.844 5.281 1 88.06 232 SER B CA 1
ATOM 5166 C C . SER B 1 232 ? 12.789 29.797 5.891 1 88.06 232 SER B C 1
ATOM 5168 O O . SER B 1 232 ? 13.641 30.109 6.723 1 88.06 232 SER B O 1
ATOM 5170 N N . TYR B 1 233 ? 12.68 28.547 5.449 1 92.19 233 TYR B N 1
ATOM 5171 C CA . TYR B 1 233 ? 13.438 27.453 6.031 1 92.19 233 TYR B CA 1
ATOM 5172 C C . TYR B 1 233 ? 14.875 27.453 5.531 1 92.19 233 TYR B C 1
ATOM 5174 O O . TYR B 1 233 ? 15.742 26.812 6.129 1 92.19 233 TYR B O 1
ATOM 5182 N N . ILE B 1 234 ? 15.156 28.188 4.434 1 94.75 234 ILE B N 1
ATOM 5183 C CA . ILE B 1 234 ? 16.516 28.234 3.902 1 94.75 234 ILE B CA 1
ATOM 5184 C C . ILE B 1 234 ? 17.453 28.812 4.953 1 94.75 234 ILE B C 1
ATOM 5186 O O . ILE B 1 234 ? 18.531 28.266 5.195 1 94.75 234 ILE B O 1
ATOM 5190 N N . LYS B 1 235 ? 16.969 29.859 5.543 1 92.31 235 LYS B N 1
ATOM 5191 C CA . LYS B 1 235 ? 17.766 30.469 6.598 1 92.31 235 LYS B CA 1
ATOM 5192 C C . LYS B 1 235 ? 17.812 29.594 7.844 1 92.31 235 LYS B C 1
ATOM 5194 O O . LYS B 1 235 ? 18.875 29.391 8.43 1 92.31 235 LYS B O 1
ATOM 5199 N N . ASP B 1 236 ? 16.672 29.062 8.258 1 92.25 236 ASP B N 1
ATOM 5200 C CA . ASP B 1 236 ? 16.562 28.25 9.469 1 92.25 236 ASP B CA 1
ATOM 5201 C C . ASP B 1 236 ? 17.453 27.016 9.383 1 92.25 236 ASP B C 1
ATOM 5203 O O . ASP B 1 236 ? 18.047 26.594 10.375 1 92.25 236 ASP B O 1
ATOM 5207 N N . TYR B 1 237 ? 17.5 26.406 8.148 1 95.44 237 TYR B N 1
ATOM 5208 C CA . TYR B 1 237 ? 18.266 25.172 7.93 1 95.44 237 TYR B CA 1
ATOM 5209 C C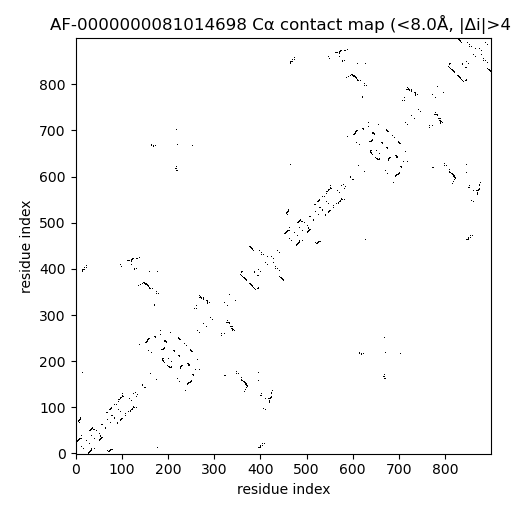 . TYR B 1 237 ? 19.75 25.484 7.699 1 95.44 237 TYR B C 1
ATOM 5211 O O . TYR B 1 237 ? 20.594 24.609 7.777 1 95.44 237 TYR B O 1
ATOM 5219 N N . GLY B 1 238 ? 20.078 26.75 7.379 1 94.19 238 GLY B N 1
ATOM 5220 C CA . GLY B 1 238 ? 21.453 27.125 7.07 1 94.19 238 GLY B CA 1
ATOM 5221 C C . GLY B 1 238 ? 21.922 26.609 5.719 1 94.19 238 GLY B C 1
ATOM 5222 O O . GLY B 1 238 ? 23.047 26.156 5.574 1 94.19 238 GLY B O 1
ATOM 5223 N N . VAL B 1 239 ? 21.062 26.516 4.797 1 95.94 239 VAL B N 1
ATOM 5224 C CA . VAL B 1 239 ? 21.422 26.016 3.479 1 95.94 239 VAL B CA 1
ATOM 5225 C C . VAL B 1 239 ? 21.359 27.141 2.449 1 95.94 239 VAL B C 1
ATOM 5227 O O . VAL B 1 239 ? 20.688 27 1.417 1 95.94 239 VAL B O 1
ATOM 5230 N N . HIS B 1 240 ? 22.094 28.109 2.777 1 92.69 240 HIS B N 1
ATOM 5231 C CA . HIS B 1 240 ? 22.172 29.25 1.877 1 92.69 240 HIS B CA 1
ATOM 5232 C C . HIS B 1 240 ? 22.812 28.859 0.549 1 92.69 240 HIS B C 1
ATOM 5234 O O . HIS B 1 240 ? 23.688 27.984 0.507 1 92.69 240 HIS B O 1
ATOM 5240 N N . GLY B 1 241 ? 22.344 29.453 -0.553 1 91.81 241 GLY B N 1
ATOM 5241 C CA . GLY B 1 241 ? 22.953 29.203 -1.85 1 91.81 241 GLY B CA 1
ATOM 5242 C C . GLY B 1 241 ? 22.25 28.094 -2.617 1 91.81 241 GLY B C 1
ATOM 5243 O O . GLY B 1 241 ? 22.609 27.797 -3.762 1 91.81 241 GLY B O 1
ATOM 5244 N N . THR B 1 242 ? 21.375 27.391 -1.983 1 96.31 242 THR B N 1
ATOM 5245 C CA . THR B 1 242 ? 20.609 26.359 -2.688 1 96.31 242 THR B CA 1
ATOM 5246 C C . THR B 1 242 ? 19.891 26.953 -3.898 1 96.31 242 THR B C 1
ATOM 5248 O O . THR B 1 242 ? 19.438 28.094 -3.861 1 96.31 242 THR B O 1
ATOM 5251 N N . THR B 1 243 ? 19.781 26.188 -4.957 1 97.19 243 THR B N 1
ATOM 5252 C CA . THR B 1 243 ? 19.109 26.641 -6.172 1 97.19 243 THR B CA 1
ATOM 5253 C C . THR B 1 243 ? 17.688 26.094 -6.242 1 97.19 243 THR B C 1
ATOM 5255 O O . THR B 1 243 ? 16.844 26.641 -6.941 1 97.19 243 THR B O 1
ATOM 5258 N N . THR B 1 244 ? 17.484 25 -5.551 1 98 244 THR B N 1
ATOM 5259 C CA . THR B 1 244 ? 16.156 24.422 -5.469 1 98 244 THR B CA 1
ATOM 5260 C C . THR B 1 244 ? 15.781 24.125 -4.02 1 98 244 THR B C 1
ATOM 5262 O O . THR B 1 244 ? 16.531 23.469 -3.301 1 98 244 THR B O 1
ATOM 5265 N N . PHE B 1 245 ? 14.727 24.625 -3.572 1 97.94 245 PHE B N 1
ATOM 5266 C CA . PHE B 1 245 ? 14.156 24.391 -2.248 1 97.94 245 PHE B CA 1
ATOM 5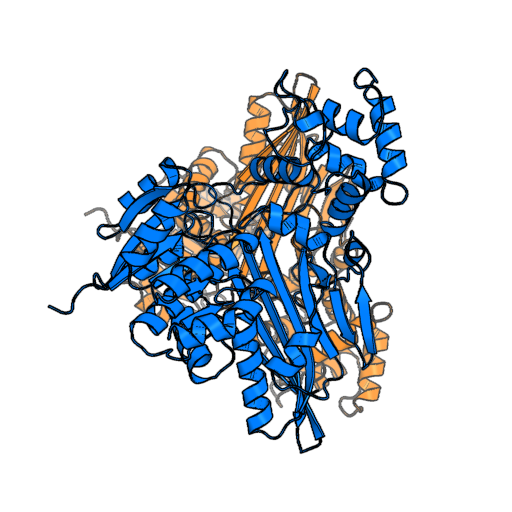267 C C . PHE B 1 245 ? 12.633 24.312 -2.324 1 97.94 245 PHE B C 1
ATOM 5269 O O . PHE B 1 245 ? 11.961 25.328 -2.514 1 97.94 245 PHE B O 1
ATOM 5276 N N . PHE B 1 246 ? 12.133 23.078 -2.174 1 97.5 246 PHE B N 1
ATOM 5277 C CA . PHE B 1 246 ? 10.727 22.828 -2.469 1 97.5 246 PHE B CA 1
ATOM 5278 C C . PHE B 1 246 ? 10.117 21.891 -1.431 1 97.5 246 PHE B C 1
ATOM 5280 O O . PHE B 1 246 ? 10.75 20.922 -1.005 1 97.5 246 PHE B O 1
ATOM 5287 N N . ARG B 1 247 ? 8.969 22.234 -0.955 1 96.94 247 ARG B N 1
ATOM 5288 C CA . ARG B 1 247 ? 8.141 21.375 -0.105 1 96.94 247 ARG B CA 1
ATOM 5289 C C . ARG B 1 247 ? 6.766 21.156 -0.725 1 96.94 247 ARG B C 1
ATOM 5291 O O . ARG B 1 247 ? 6.105 22.109 -1.146 1 96.94 247 ARG B O 1
ATOM 5298 N N . GLY B 1 248 ? 6.363 19.953 -0.852 1 97.38 248 GLY B N 1
ATOM 5299 C CA . GLY B 1 248 ? 5.094 19.625 -1.485 1 97.38 248 GLY B CA 1
ATOM 5300 C C . GLY B 1 248 ? 4.25 18.656 -0.68 1 97.38 248 GLY B C 1
ATOM 5301 O O . GLY B 1 248 ? 4.75 18.016 0.25 1 97.38 248 GLY B O 1
ATOM 5302 N N . THR B 1 249 ? 2.953 18.547 -1.014 1 98.06 249 THR B N 1
ATOM 5303 C CA . THR B 1 249 ? 1.974 17.641 -0.426 1 98.06 249 THR B CA 1
ATOM 5304 C C . THR B 1 249 ? 1.61 16.531 -1.404 1 98.06 249 THR B C 1
ATOM 5306 O O . THR B 1 249 ? 1.421 16.781 -2.596 1 98.06 249 THR B O 1
ATOM 5309 N N . LEU B 1 250 ? 1.546 15.32 -0.887 1 98.44 250 LEU B N 1
ATOM 5310 C CA . LEU B 1 250 ? 1.204 14.172 -1.717 1 98.44 250 LEU B CA 1
ATOM 5311 C C . LEU B 1 250 ? -0.28 13.836 -1.602 1 98.44 250 LEU B C 1
ATOM 5313 O O . LEU B 1 250 ? -0.852 13.906 -0.51 1 98.44 250 LEU B O 1
ATOM 5317 N N . ARG B 1 251 ? -0.894 13.539 -2.686 1 98.69 251 ARG B N 1
ATOM 5318 C CA . ARG B 1 251 ? -2.238 12.984 -2.812 1 98.69 251 ARG B CA 1
ATOM 5319 C C . ARG B 1 251 ? -2.279 11.891 -3.873 1 98.69 251 ARG B C 1
ATOM 5321 O O . ARG B 1 251 ? -1.305 11.68 -4.598 1 98.69 251 ARG B O 1
ATOM 5328 N N . TYR B 1 252 ? -3.348 11.094 -3.889 1 98.44 252 TYR B N 1
ATOM 5329 C CA . TYR B 1 252 ? -3.541 10.18 -5.016 1 98.44 252 TYR B CA 1
ATOM 5330 C C . TYR B 1 252 ? -4.035 10.938 -6.242 1 98.44 252 TYR B C 1
ATOM 5332 O O . TYR B 1 252 ? -4.84 11.867 -6.129 1 98.44 252 TYR B O 1
ATOM 5340 N N . LYS B 1 253 ? -3.576 10.523 -7.395 1 97.56 253 LYS B N 1
ATOM 5341 C CA . LYS B 1 253 ? -4.016 11.133 -8.648 1 97.56 253 LYS B CA 1
ATOM 5342 C C . LYS B 1 253 ? -5.539 11.188 -8.727 1 97.56 253 LYS B C 1
ATOM 5344 O O . LYS B 1 253 ? -6.211 10.18 -8.523 1 97.56 253 LYS B O 1
ATOM 5349 N N . GLY B 1 254 ? -6.07 12.383 -9 1 96.56 254 GLY B N 1
ATOM 5350 C CA . GLY B 1 254 ? -7.508 12.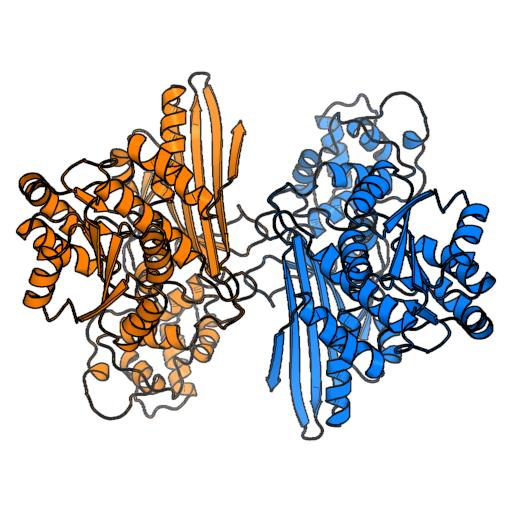594 -9.07 1 96.56 254 GLY B CA 1
ATOM 5351 C C . GLY B 1 254 ? -8.039 13.438 -7.93 1 96.56 254 GLY B C 1
ATOM 5352 O O . GLY B 1 254 ? -9.117 14.039 -8.039 1 96.56 254 GLY B O 1
ATOM 5353 N N . PHE B 1 255 ? -7.34 13.461 -6.816 1 98.25 255 PHE B N 1
ATOM 5354 C CA . PHE B 1 255 ? -7.758 14.25 -5.664 1 98.25 255 PHE B CA 1
ATOM 5355 C C . PHE B 1 255 ? -7.883 15.727 -6.035 1 98.25 255 PHE B C 1
ATOM 5357 O O . PHE B 1 255 ? -8.906 16.359 -5.754 1 98.25 255 PHE B O 1
ATOM 5364 N N . CYS B 1 256 ? -6.812 16.266 -6.664 1 97.94 256 CYS B N 1
ATOM 5365 C CA . CYS B 1 256 ? -6.746 17.703 -6.91 1 97.94 256 CYS B CA 1
ATOM 5366 C C . CYS B 1 256 ? -7.812 18.141 -7.902 1 97.94 256 CYS B C 1
ATOM 5368 O O . CYS B 1 256 ? -8.336 19.25 -7.816 1 97.94 256 CYS B O 1
ATOM 5370 N N . LYS B 1 257 ? -8.164 17.234 -8.773 1 97.44 257 LYS B N 1
ATOM 5371 C CA . LYS B 1 257 ? -9.234 17.516 -9.719 1 97.44 257 LYS B CA 1
ATOM 5372 C C . LYS B 1 257 ? -10.562 17.734 -8.992 1 97.44 257 LYS B C 1
ATOM 5374 O O . LYS B 1 257 ? -11.273 18.703 -9.281 1 97.44 257 LYS B O 1
ATOM 5379 N N . VAL B 1 258 ? -10.883 16.875 -8.07 1 98.19 258 VAL B N 1
ATOM 5380 C CA . VAL B 1 258 ? -12.125 16.984 -7.316 1 98.19 258 VAL B CA 1
ATOM 5381 C C . VAL B 1 258 ? -12.055 18.172 -6.363 1 98.19 258 VAL B C 1
ATOM 5383 O O . VAL B 1 258 ? -13.031 18.906 -6.203 1 98.19 258 VAL B O 1
ATOM 5386 N N . ALA B 1 259 ? -10.93 18.375 -5.719 1 98.25 259 ALA B N 1
ATOM 5387 C CA . ALA B 1 259 ? -10.742 19.516 -4.84 1 98.25 259 ALA B CA 1
ATOM 5388 C C . ALA B 1 259 ? -10.961 20.828 -5.598 1 98.25 259 ALA B C 1
ATOM 5390 O O . ALA B 1 259 ? -11.562 21.766 -5.066 1 98.25 259 ALA B O 1
ATOM 5391 N N . LYS B 1 260 ? -10.453 20.891 -6.809 1 97.94 260 LYS B N 1
ATOM 5392 C CA . LYS B 1 260 ? -10.656 22.078 -7.641 1 97.94 260 LYS B CA 1
ATOM 5393 C C . LYS B 1 260 ? -12.141 22.328 -7.895 1 97.94 260 LYS B C 1
ATOM 5395 O O . LYS B 1 260 ? -12.586 23.469 -7.891 1 97.94 260 LYS B O 1
ATOM 5400 N N . ALA B 1 261 ? -12.891 21.266 -8.133 1 98.31 261 ALA B N 1
ATOM 5401 C CA . ALA B 1 261 ? -14.328 21.391 -8.32 1 98.31 261 ALA B CA 1
ATOM 5402 C C . ALA B 1 261 ? -14.992 21.969 -7.082 1 98.31 261 ALA B C 1
ATOM 5404 O O . ALA B 1 261 ? -15.906 22.797 -7.188 1 98.31 261 ALA B O 1
ATOM 5405 N N . LEU B 1 262 ? -14.602 21.547 -5.91 1 98.38 262 LEU B N 1
ATOM 5406 C CA . LEU B 1 262 ? -15.148 22.078 -4.664 1 98.38 262 LEU B CA 1
ATOM 5407 C C . LEU B 1 262 ? -14.867 23.578 -4.539 1 98.38 262 LEU B C 1
ATOM 5409 O O . LEU B 1 262 ? -15.727 24.328 -4.082 1 98.38 262 LEU B O 1
ATOM 5413 N N . VAL B 1 263 ? -13.656 23.969 -4.926 1 97.5 263 VAL B N 1
ATOM 5414 C CA . VAL B 1 263 ? -13.281 25.375 -4.914 1 97.5 263 VAL B CA 1
ATOM 5415 C C . VAL B 1 263 ? -14.148 26.156 -5.902 1 97.5 263 VAL B C 1
ATOM 5417 O O . VAL B 1 263 ? -14.688 27.219 -5.57 1 97.5 263 VAL B O 1
ATOM 5420 N N . GLN B 1 264 ? -14.297 25.625 -7.098 1 97.31 264 GLN B N 1
ATOM 5421 C CA . GLN B 1 264 ? -15.078 26.266 -8.141 1 97.31 264 GLN B CA 1
ATOM 5422 C C . GLN B 1 264 ? -16.531 26.438 -7.703 1 97.31 264 GLN B C 1
ATOM 5424 O O . GLN B 1 264 ? -17.172 27.438 -8.055 1 97.31 264 GLN B O 1
ATOM 5429 N N . MET B 1 265 ? -17.016 25.562 -6.898 1 97.56 265 MET B N 1
ATOM 5430 C CA . MET B 1 265 ? -18.391 25.609 -6.414 1 97.56 265 MET B CA 1
ATOM 5431 C C . MET B 1 265 ? -18.547 26.625 -5.293 1 97.56 265 MET B C 1
ATOM 5433 O O . MET B 1 265 ? -19.672 26.922 -4.879 1 97.56 265 MET B O 1
ATOM 5437 N N . GLY B 1 266 ? -17.422 27.109 -4.734 1 96.31 266 GLY B N 1
ATOM 5438 C CA . GLY B 1 266 ? -17.469 28.078 -3.656 1 96.31 266 GLY B CA 1
ATOM 5439 C C . GLY B 1 266 ? -17.609 27.453 -2.285 1 96.31 266 GLY B C 1
ATOM 5440 O O . GLY B 1 266 ? -17.875 28.141 -1.301 1 96.31 266 GLY B O 1
ATOM 5441 N N . LEU B 1 267 ? -17.406 26.172 -2.238 1 97.56 267 LEU B N 1
ATOM 5442 C CA . LEU B 1 267 ? -17.703 25.453 -1.006 1 97.56 267 LEU B CA 1
ATOM 5443 C C . LEU B 1 267 ? -16.547 25.562 -0.023 1 97.56 267 LEU B C 1
ATOM 5445 O O . LEU B 1 267 ? -16.672 25.172 1.14 1 97.56 267 LEU B O 1
ATOM 5449 N N . MET B 1 268 ? -15.445 26.156 -0.442 1 96.88 268 MET B N 1
ATOM 5450 C CA . MET B 1 268 ? -14.258 26.266 0.395 1 96.88 268 MET B CA 1
ATOM 5451 C C . MET B 1 268 ? -14.219 27.594 1.139 1 96.88 268 MET B C 1
ATOM 5453 O O . MET B 1 268 ? -13.219 27.922 1.778 1 96.88 268 MET B O 1
ATOM 5457 N N . ASN B 1 269 ? -15.281 28.266 1.057 1 95.56 269 ASN B N 1
ATOM 5458 C CA . ASN B 1 269 ? -15.359 29.578 1.682 1 95.56 269 ASN B CA 1
ATOM 5459 C C . ASN B 1 269 ? -15.438 29.484 3.201 1 95.56 269 ASN B C 1
ATOM 5461 O O . ASN B 1 269 ? -16.297 28.781 3.736 1 95.56 269 ASN B O 1
ATOM 5465 N N . SER B 1 270 ? -14.57 30.25 3.92 1 93.38 270 SER B N 1
ATOM 5466 C CA . SER B 1 270 ? -14.484 30.172 5.375 1 93.38 270 SER B CA 1
ATOM 5467 C C . SER B 1 270 ? -15.297 31.281 6.035 1 93.38 270 SER B C 1
ATOM 5469 O O . SER B 1 270 ? -15.406 31.328 7.266 1 93.38 270 SER B O 1
ATOM 5471 N N . GLU B 1 271 ? -15.867 32.125 5.234 1 93.44 271 GLU B N 1
ATOM 5472 C CA . GLU B 1 271 ? -16.703 33.188 5.785 1 93.44 271 GLU B CA 1
ATOM 5473 C C . GLU B 1 271 ? -18.078 32.656 6.16 1 93.44 271 GLU B C 1
ATOM 5475 O O . GLU B 1 271 ? -18.594 31.719 5.543 1 93.44 271 GLU B O 1
ATOM 5480 N N . PRO B 1 272 ? -18.641 33.312 7.184 1 92.38 272 PRO B N 1
ATOM 5481 C CA . PRO B 1 272 ? -20 32.906 7.535 1 92.38 272 PRO B CA 1
ATOM 5482 C C . PRO B 1 272 ? -20.969 33 6.363 1 92.38 272 PRO B C 1
ATOM 5484 O O . PRO B 1 272 ? -20.891 33.938 5.57 1 92.38 272 PRO B O 1
ATOM 5487 N N . HIS B 1 273 ? -21.75 32.031 6.238 1 90.31 273 HIS B N 1
ATOM 5488 C CA . HIS B 1 273 ? -22.75 32.031 5.18 1 90.31 273 HIS B CA 1
ATOM 5489 C C . HIS B 1 273 ? -24.156 32.188 5.754 1 90.31 273 HIS B C 1
ATOM 5491 O O . HIS B 1 273 ? -24.531 31.453 6.684 1 90.31 273 HIS B O 1
ATOM 5497 N N . PRO B 1 274 ? -24.969 32.969 5.238 1 87.38 274 PRO B N 1
ATOM 5498 C CA . PRO B 1 274 ? -26.297 33.25 5.785 1 87.38 274 PRO B CA 1
ATOM 5499 C C . PRO B 1 274 ? -27.172 32 5.852 1 87.38 274 PRO B C 1
ATOM 5501 O O . PRO B 1 274 ? -27.922 31.812 6.816 1 87.38 274 PRO B O 1
ATOM 5504 N N . ALA B 1 275 ? -27.062 31.219 4.875 1 87.81 275 ALA B N 1
ATOM 5505 C CA . ALA B 1 275 ? -27.906 30.031 4.828 1 87.81 275 ALA B CA 1
ATOM 5506 C C . ALA B 1 275 ? -27.594 29.094 5.996 1 87.81 275 ALA B C 1
ATOM 5508 O O . ALA B 1 275 ? -28.422 28.266 6.375 1 87.81 275 ALA B O 1
ATOM 5509 N N . LEU B 1 276 ? -26.438 29.109 6.531 1 90.19 276 LEU B N 1
ATOM 5510 C CA . LEU B 1 276 ? -26.016 28.219 7.613 1 90.19 276 LEU B CA 1
ATOM 5511 C C . LEU B 1 276 ? -26.359 28.828 8.977 1 90.19 276 LEU B C 1
ATOM 5513 O O . LEU B 1 276 ? -26.328 28.125 9.992 1 90.19 276 LEU B O 1
ATOM 5517 N N . GLN B 1 277 ? -26.578 30.062 9.141 1 79.94 277 GLN B N 1
ATOM 5518 C CA . GLN B 1 277 ? -26.891 30.734 10.391 1 79.94 277 GLN B CA 1
ATOM 5519 C C . GLN B 1 277 ? -28.359 30.578 10.758 1 79.94 277 GLN B C 1
ATOM 5521 O O . GLN B 1 277 ? -28.734 30.672 11.93 1 79.94 277 GLN B O 1
ATOM 5526 N N . LEU B 1 278 ? -29.172 30.469 9.836 1 64.44 278 LEU B N 1
ATOM 5527 C CA . LEU B 1 278 ? -30.609 30.562 10.031 1 64.44 278 LEU B CA 1
ATOM 5528 C C . LEU B 1 278 ? -31.156 29.328 10.75 1 64.44 278 LEU B C 1
ATOM 5530 O O . LEU B 1 278 ? -30.922 28.203 10.312 1 64.44 278 LEU B O 1
ATOM 5534 N N . GLY B 1 279 ? -30.625 29.062 12.062 1 58.5 279 GLY B N 1
ATOM 5535 C CA . GLY B 1 279 ? -31.062 28.156 13.109 1 58.5 279 GLY B CA 1
ATOM 5536 C C . GLY B 1 279 ? -32.25 27.297 12.711 1 58.5 279 GLY B C 1
ATOM 5537 O O . GLY B 1 279 ? -32.812 26.578 13.539 1 58.5 279 GLY B O 1
ATOM 5538 N N . GLY B 1 280 ? -33 27.547 11.641 1 53.5 280 GLY B N 1
ATOM 5539 C CA . GLY B 1 280 ? -34.281 26.891 11.461 1 53.5 280 GLY B CA 1
ATOM 5540 C C . GLY B 1 280 ? -34.156 25.469 10.961 1 53.5 280 GLY B C 1
ATOM 5541 O O . GLY B 1 280 ? -33.219 24.766 11.297 1 53.5 280 GLY B O 1
ATOM 5542 N N . ALA B 1 281 ? -35.031 25.078 9.852 1 59.34 281 ALA B N 1
ATOM 5543 C CA . ALA B 1 281 ? -35.281 23.797 9.211 1 59.34 281 ALA B CA 1
ATOM 5544 C C . ALA B 1 281 ? -34 23.172 8.688 1 59.34 281 ALA B C 1
ATOM 5546 O O . ALA B 1 281 ? -33.062 23.891 8.344 1 59.34 281 ALA B O 1
ATOM 5547 N N . THR B 1 282 ? -33.812 21.828 8.891 1 80 282 THR B N 1
ATOM 5548 C CA . THR B 1 282 ? -32.656 21.016 8.508 1 80 282 THR B CA 1
ATOM 5549 C C . THR B 1 282 ? -32.312 21.234 7.043 1 80 282 THR B C 1
ATOM 5551 O O . THR B 1 282 ? -33.062 20.875 6.145 1 80 282 THR B O 1
ATOM 5554 N N . LEU B 1 283 ? -31.484 22.203 6.688 1 90.62 283 LEU B N 1
ATOM 5555 C CA . LEU B 1 283 ? -30.938 22.516 5.371 1 90.62 283 LEU B CA 1
ATOM 5556 C C . LEU B 1 283 ? -30.266 21.297 4.754 1 90.62 283 LEU B C 1
ATOM 5558 O O . LEU B 1 283 ? -29.516 20.594 5.43 1 90.62 283 LEU B O 1
ATOM 5562 N N . THR B 1 284 ? -30.797 21 3.525 1 94.62 284 THR B N 1
ATOM 5563 C CA . THR B 1 284 ? -30.141 19.891 2.824 1 94.62 284 THR B CA 1
ATOM 5564 C C . THR B 1 284 ? -28.984 20.406 1.983 1 94.62 284 THR B C 1
ATOM 5566 O O . THR B 1 284 ? -28.891 21.594 1.696 1 94.62 284 THR B O 1
ATOM 5569 N N . TRP B 1 285 ? -28.109 19.562 1.583 1 96.38 285 TRP B N 1
ATOM 5570 C CA . TRP B 1 285 ? -26.969 19.938 0.745 1 96.38 285 TRP B CA 1
ATOM 5571 C C . TRP B 1 285 ? -27.453 20.5 -0.596 1 96.38 285 TRP B C 1
ATOM 5573 O O . TRP B 1 285 ? -26.859 21.438 -1.128 1 96.38 285 TRP B O 1
ATOM 5583 N N . ARG B 1 286 ? -28.516 19.875 -1.142 1 95.75 286 ARG B N 1
ATOM 5584 C CA . ARG B 1 286 ? -29.078 20.406 -2.369 1 95.75 286 ARG B CA 1
ATOM 5585 C C . ARG B 1 286 ? -29.469 21.875 -2.195 1 95.75 286 ARG B C 1
ATOM 5587 O O . ARG B 1 286 ? -29.125 22.719 -3.021 1 95.75 286 ARG B O 1
ATOM 5594 N N . GLU B 1 287 ? -30.172 22.156 -1.129 1 94.31 287 GLU B N 1
ATOM 5595 C CA . GLU B 1 287 ? -30.625 23.516 -0.857 1 94.31 287 GLU B CA 1
ATOM 5596 C C . GLU B 1 287 ? -29.453 24.453 -0.64 1 94.31 287 GLU B C 1
ATOM 5598 O O . GLU B 1 287 ? -29.469 25.594 -1.108 1 94.31 287 GLU B O 1
ATOM 5603 N N . LEU B 1 288 ? -28.484 24 0.136 1 95.31 288 LEU B N 1
ATOM 5604 C CA . LEU B 1 288 ? -27.312 24.812 0.39 1 95.31 288 LEU B CA 1
ATOM 5605 C C . LEU B 1 288 ? -26.594 25.172 -0.914 1 95.31 288 LEU B C 1
ATOM 5607 O O . LEU B 1 288 ? -26.234 26.328 -1.137 1 95.31 288 LEU B O 1
ATOM 5611 N N . VAL B 1 289 ? -26.406 24.156 -1.766 1 96.44 289 VAL B N 1
ATOM 5612 C CA . VAL B 1 289 ? -25.703 24.359 -3.031 1 96.44 289 VAL B CA 1
ATOM 5613 C C . VAL B 1 289 ? -26.516 25.312 -3.916 1 96.44 289 VAL B C 1
ATOM 5615 O O . VAL B 1 289 ? -25.953 26.172 -4.59 1 96.44 289 VAL B O 1
ATOM 5618 N N . CYS B 1 290 ? -27.844 25.156 -3.918 1 95.75 290 CYS B N 1
ATOM 5619 C CA . CYS B 1 290 ? -28.688 26.094 -4.645 1 95.75 290 CYS B CA 1
ATOM 5620 C C . CYS B 1 290 ? -28.453 27.531 -4.172 1 95.75 290 CYS B C 1
ATOM 5622 O O . CYS B 1 290 ? -28.328 28.453 -4.988 1 95.75 290 CYS B O 1
ATOM 5624 N N . SER B 1 291 ? -28.391 27.625 -2.912 1 93.75 291 SER B N 1
ATOM 5625 C CA . SER B 1 291 ? -28.156 28.953 -2.332 1 93.75 291 SER B CA 1
ATOM 5626 C C . SER B 1 291 ? -26.797 29.516 -2.76 1 93.75 291 SER B C 1
ATOM 5628 O O . SER B 1 291 ? -26.688 30.688 -3.117 1 93.75 291 SER B O 1
ATOM 5630 N N . VAL B 1 292 ? -25.766 28.703 -2.686 1 95.38 292 VAL B N 1
ATOM 5631 C CA . VAL B 1 292 ? -24.406 29.109 -3.025 1 95.38 292 VAL B CA 1
ATOM 5632 C C . VAL B 1 292 ? -24.344 29.516 -4.496 1 95.38 292 VAL B C 1
ATOM 5634 O O . VAL B 1 292 ? -23.656 30.484 -4.848 1 95.38 292 VAL B O 1
ATOM 5637 N N . LEU B 1 293 ? -25.125 28.812 -5.34 1 95.19 293 LEU B N 1
ATOM 5638 C CA . LEU B 1 293 ? -25.078 29.047 -6.777 1 95.19 293 LEU B CA 1
ATOM 5639 C C . LEU B 1 293 ? -26.047 30.156 -7.18 1 95.19 293 LEU B C 1
ATOM 5641 O O . LEU B 1 293 ? -26.016 30.625 -8.32 1 95.19 293 LEU B O 1
ATOM 5645 N N . GLY B 1 294 ? -26.859 30.547 -6.277 1 92.69 294 GLY B N 1
ATOM 5646 C CA . GLY B 1 294 ? -27.828 31.594 -6.566 1 92.69 294 GLY B CA 1
ATOM 5647 C C . GLY B 1 294 ? -29.016 31.109 -7.383 1 92.69 294 GLY B C 1
ATOM 5648 O O . GLY B 1 294 ? -29.516 31.844 -8.242 1 92.69 294 GLY B O 1
ATOM 5649 N N . VAL B 1 295 ? -29.312 29.859 -7.203 1 94.12 295 VAL B N 1
ATOM 5650 C CA . VAL B 1 295 ? -30.469 29.297 -7.891 1 94.12 295 VAL B CA 1
ATOM 5651 C C . VAL B 1 295 ? -31.562 28.969 -6.879 1 94.12 295 VAL B C 1
ATOM 5653 O O . VAL B 1 295 ? -31.281 28.766 -5.695 1 94.12 295 VAL B O 1
ATOM 5656 N N . ASP B 1 296 ? -32.812 28.938 -7.391 1 93.81 296 ASP B N 1
ATOM 5657 C CA . ASP B 1 296 ? -33.938 28.641 -6.531 1 93.81 296 ASP B CA 1
ATOM 5658 C C . ASP B 1 296 ? -33.906 27.203 -6.039 1 93.81 296 ASP B C 1
ATOM 5660 O O . ASP B 1 296 ? -33.562 26.281 -6.805 1 93.81 296 ASP B O 1
ATOM 5664 N N . ALA B 1 297 ? -34.219 27.031 -4.824 1 90.25 297 ALA B N 1
ATOM 5665 C CA . ALA B 1 297 ? -34.156 25.719 -4.203 1 90.25 297 ALA B CA 1
ATOM 5666 C C . ALA B 1 297 ? -35.188 24.781 -4.816 1 90.25 297 ALA B C 1
ATOM 5668 O O . ALA B 1 297 ? -35.094 23.562 -4.707 1 90.25 297 ALA B O 1
ATOM 5669 N N . SER B 1 298 ? -36.156 25.312 -5.484 1 91.81 298 SER B N 1
ATOM 5670 C CA . SER B 1 298 ? -37.281 24.516 -6.027 1 91.81 298 SER B CA 1
ATOM 5671 C C . SER B 1 298 ? -36.938 24 -7.422 1 91.81 298 SER B C 1
ATOM 5673 O O . SER B 1 298 ? -37.688 23.188 -7.984 1 91.81 298 SER B O 1
ATOM 5675 N N . VAL B 1 299 ? -35.781 24.375 -7.902 1 91.38 299 VAL B N 1
ATOM 5676 C CA . VAL B 1 299 ? -35.438 23.969 -9.258 1 91.38 299 VAL B CA 1
ATOM 5677 C C . VAL B 1 299 ? -35.281 22.453 -9.312 1 91.38 299 VAL B C 1
ATOM 5679 O O . VAL B 1 299 ? -34.938 21.812 -8.297 1 91.38 299 VAL B O 1
ATOM 5682 N N . GLY B 1 300 ? -35.531 21.875 -10.461 1 91.88 300 GLY B N 1
ATOM 5683 C CA . GLY B 1 300 ? -35.406 20.438 -10.648 1 91.88 300 GLY B CA 1
ATOM 5684 C C . GLY B 1 300 ? -33.938 20 -10.734 1 91.88 300 GLY B C 1
ATOM 5685 O O . GLY B 1 300 ? -33.031 20.828 -10.734 1 91.88 300 GLY B O 1
ATOM 5686 N N . LYS B 1 301 ? -33.719 18.688 -10.727 1 92.31 301 LYS B N 1
ATOM 5687 C CA . LYS B 1 301 ? -32.406 18.078 -10.766 1 92.31 301 LYS B CA 1
ATOM 5688 C C . LYS B 1 301 ? -31.609 18.531 -11.992 1 92.31 301 LYS B C 1
ATOM 5690 O O . LYS B 1 301 ? -30.422 18.812 -11.906 1 92.31 301 LYS B O 1
ATOM 5695 N N . GLU B 1 302 ? -32.25 18.609 -13.102 1 94.31 302 GLU B N 1
ATOM 5696 C CA . GLU B 1 302 ? -31.578 18.953 -14.352 1 94.31 302 GLU B CA 1
ATOM 5697 C C . GLU B 1 302 ? -31.094 20.406 -14.336 1 94.31 302 GLU B C 1
ATOM 5699 O O . GLU B 1 302 ? -29.984 20.703 -14.805 1 94.31 302 GLU B O 1
ATOM 5704 N N . GLU B 1 303 ? -31.938 21.281 -13.859 1 94.62 303 GLU B N 1
ATOM 5705 C CA . GLU B 1 303 ? -31.578 22.688 -13.781 1 94.62 303 GLU B CA 1
ATOM 5706 C C . GLU B 1 303 ? -30.406 22.906 -12.82 1 94.62 303 GLU B C 1
ATOM 5708 O O . GLU B 1 303 ? -29.516 23.719 -13.086 1 94.62 303 GLU B O 1
ATOM 5713 N N . LEU B 1 304 ? -30.469 22.234 -11.719 1 95.81 304 LEU B N 1
ATOM 5714 C CA . LEU B 1 304 ? -29.359 22.312 -10.773 1 95.81 304 LEU B CA 1
ATOM 5715 C C . LEU B 1 304 ? -28.062 21.828 -11.406 1 95.81 304 LEU B C 1
ATOM 5717 O O . LEU B 1 304 ? -27.016 22.453 -11.242 1 95.81 304 LEU B O 1
ATOM 5721 N N . GLN B 1 305 ? -28.141 20.688 -12.117 1 96.19 305 GLN B N 1
ATOM 5722 C CA . GLN B 1 305 ? -26.969 20.141 -12.781 1 96.19 305 GLN B CA 1
ATOM 5723 C C . GLN B 1 305 ? -26.391 21.125 -13.789 1 96.19 305 GLN B C 1
ATOM 5725 O O . GLN B 1 305 ? -25.172 21.25 -13.906 1 96.19 305 GLN B O 1
ATOM 5730 N N . LYS B 1 306 ? -27.266 21.781 -14.5 1 96.19 306 LYS B N 1
ATOM 5731 C CA . LYS B 1 306 ? -26.812 22.797 -15.461 1 96.19 306 LYS B CA 1
ATOM 5732 C C . LYS B 1 306 ? -26.078 23.922 -14.766 1 96.19 306 LYS B C 1
ATOM 5734 O O . LYS B 1 306 ? -25.062 24.422 -15.266 1 96.19 306 LYS B O 1
ATOM 5739 N N . ALA B 1 307 ? -26.625 24.375 -13.672 1 97 307 ALA B N 1
ATOM 5740 C CA . ALA B 1 307 ? -25.984 25.438 -12.906 1 97 307 ALA B CA 1
ATOM 5741 C C . ALA B 1 307 ? -24.609 25 -12.406 1 97 307 ALA B C 1
ATOM 5743 O O . ALA B 1 307 ? -23.656 25.781 -12.438 1 97 307 ALA B O 1
ATOM 5744 N N . VAL B 1 308 ? -24.516 23.781 -11.906 1 97.94 308 VAL B N 1
ATOM 5745 C CA . VAL B 1 308 ? -23.25 23.219 -11.422 1 97.94 308 VAL B CA 1
ATOM 5746 C C . VAL B 1 308 ? -22.25 23.141 -12.562 1 97.94 308 VAL B C 1
ATOM 5748 O O . VAL B 1 308 ? -21.094 23.531 -12.414 1 97.94 308 VAL B O 1
ATOM 5751 N N . LEU B 1 309 ? -22.672 22.656 -13.719 1 97.88 309 LEU B N 1
ATOM 5752 C CA . LEU B 1 309 ? -21.781 22.516 -14.867 1 97.88 309 LEU B CA 1
ATOM 5753 C C . LEU B 1 309 ? -21.266 23.875 -15.32 1 97.88 309 LEU B C 1
ATOM 5755 O O . LEU B 1 309 ? -20.109 23.984 -15.75 1 97.88 309 LEU B O 1
ATOM 5759 N N . HIS B 1 310 ? -22.141 24.875 -15.195 1 97.06 310 HIS B N 1
ATOM 5760 C CA . HIS B 1 310 ? -21.703 26.219 -15.523 1 97.06 310 HIS B CA 1
ATOM 5761 C C . HIS B 1 310 ? -20.578 26.672 -14.594 1 97.06 310 HIS B C 1
ATOM 5763 O O . HIS B 1 310 ? -19.609 27.297 -15.047 1 97.06 310 HIS B O 1
ATOM 5769 N N . ARG B 1 311 ? -20.672 26.359 -13.32 1 96.5 311 ARG B N 1
ATOM 5770 C CA . ARG B 1 311 ? -19.672 26.734 -12.32 1 96.5 311 ARG B CA 1
ATOM 5771 C C . ARG B 1 311 ? -18.375 25.938 -12.539 1 96.5 311 ARG B C 1
ATOM 5773 O O . ARG B 1 311 ? -17.281 26.453 -12.273 1 96.5 311 ARG B O 1
ATOM 5780 N N . LEU B 1 312 ? -18.516 24.688 -13.031 1 97.31 312 LEU B N 1
ATOM 5781 C CA . LEU B 1 312 ? -17.375 23.781 -13.188 1 97.31 312 LEU B CA 1
ATOM 5782 C C . LEU B 1 312 ? -16.719 23.953 -14.555 1 97.31 312 LEU B C 1
ATOM 5784 O O . LEU B 1 312 ? -16.031 23.062 -15.039 1 97.31 312 LEU B O 1
ATOM 5788 N N . LYS B 1 313 ? -16.922 25.031 -15.273 1 93.88 313 LYS B N 1
ATOM 5789 C CA . LYS B 1 313 ? -16.344 25.219 -16.594 1 93.88 313 LYS B CA 1
ATOM 5790 C C . LYS B 1 313 ? -14.891 24.797 -16.641 1 93.88 313 LYS B C 1
ATOM 5792 O O . LYS B 1 313 ? -14.07 25.297 -15.867 1 93.88 313 LYS B O 1
ATOM 5797 N N . GLY B 1 314 ? -14.539 23.828 -17.578 1 94.25 314 GLY B N 1
ATOM 5798 C CA . GLY B 1 314 ? -13.203 23.266 -17.719 1 94.25 314 GLY B CA 1
ATOM 5799 C C . GLY B 1 314 ? -12.969 22.062 -16.828 1 94.25 314 GLY B C 1
ATOM 5800 O O . GLY B 1 314 ? -11.875 21.484 -16.828 1 94.25 314 GLY B O 1
ATOM 5801 N N . ASN B 1 315 ? -13.891 21.672 -15.977 1 96.62 315 ASN B N 1
ATOM 5802 C CA . ASN B 1 315 ? -13.789 20.547 -15.039 1 96.62 315 ASN B CA 1
ATOM 5803 C C . ASN B 1 315 ? -15.125 19.844 -14.867 1 96.62 315 ASN B C 1
ATOM 5805 O O . ASN B 1 315 ? -15.492 19.469 -13.75 1 96.62 315 ASN B O 1
ATOM 5809 N N . GLU B 1 316 ? -15.906 19.734 -15.992 1 95.56 316 GLU B N 1
ATOM 5810 C CA . GLU B 1 316 ? -17.266 19.219 -15.961 1 95.56 316 GLU B CA 1
ATOM 5811 C C . GLU B 1 316 ? -17.297 17.734 -15.617 1 95.56 316 GLU B C 1
ATOM 5813 O O . GLU B 1 316 ? -18.281 17.219 -15.078 1 95.56 316 GLU B O 1
ATOM 5818 N N . ASP B 1 317 ? -16.203 17.141 -15.883 1 95 317 ASP B N 1
ATOM 5819 C CA . ASP B 1 317 ? -16.109 15.703 -15.641 1 95 317 ASP B CA 1
ATOM 5820 C C . ASP B 1 317 ? -16.062 15.398 -14.141 1 95 317 ASP B C 1
ATOM 5822 O O . ASP B 1 317 ? -16.141 14.242 -13.734 1 95 317 ASP B O 1
ATOM 5826 N N . SER B 1 318 ? -16.109 16.438 -13.258 1 97.44 318 SER B N 1
ATOM 5827 C CA . SER B 1 318 ? -16.078 16.234 -11.812 1 97.44 318 SER B CA 1
ATOM 5828 C C . SER B 1 318 ? -17.484 16.203 -11.234 1 97.44 318 SER B C 1
ATOM 5830 O O . SER B 1 318 ? -17.672 15.945 -10.047 1 97.44 318 SER B O 1
ATOM 5832 N N . LEU B 1 319 ? -18.531 16.438 -12.094 1 97.69 319 LEU B N 1
ATOM 5833 C CA . LEU B 1 319 ? -19.906 16.469 -11.625 1 97.69 319 LEU B CA 1
ATOM 5834 C C . LEU B 1 319 ? -20.281 15.156 -10.953 1 97.69 319 LEU B C 1
ATOM 5836 O O . LEU B 1 319 ? -20.828 15.148 -9.844 1 97.69 319 LEU B O 1
ATOM 5840 N N . PRO B 1 320 ? -19.953 13.992 -11.547 1 96.88 320 PRO B N 1
ATOM 5841 C CA . PRO B 1 320 ? -20.297 12.742 -10.883 1 96.88 320 PRO B CA 1
ATOM 5842 C C . PRO B 1 320 ? -19.672 12.609 -9.5 1 96.88 320 PRO B C 1
ATOM 5844 O O . PRO B 1 320 ? -20.281 12.047 -8.586 1 96.88 320 PRO B O 1
ATOM 5847 N N . ALA B 1 321 ? -18.469 13.055 -9.344 1 97.62 321 ALA B N 1
ATOM 5848 C CA . ALA B 1 321 ? -17.797 12.992 -8.055 1 97.62 321 ALA B CA 1
ATOM 5849 C C . ALA B 1 321 ? -18.547 13.805 -7.004 1 97.62 321 ALA B C 1
ATOM 5851 O O . ALA B 1 321 ? -18.719 13.352 -5.867 1 97.62 321 ALA B O 1
ATOM 5852 N N . LEU B 1 322 ? -19.016 15.016 -7.367 1 98 322 LEU B N 1
ATOM 5853 C CA . LEU B 1 322 ? -19.781 15.859 -6.453 1 98 322 LEU B CA 1
ATOM 5854 C C . LEU B 1 322 ? -21.078 15.18 -6.043 1 98 322 LEU B C 1
ATOM 5856 O O . LEU B 1 322 ? -21.484 15.242 -4.879 1 98 322 LEU B O 1
ATOM 5860 N N . GLN B 1 323 ? -21.688 14.523 -7.023 1 97.06 323 GLN B N 1
ATOM 5861 C CA . GLN B 1 323 ? -22.922 13.797 -6.758 1 97.06 323 GLN B CA 1
ATOM 5862 C C . GLN B 1 323 ? -22.688 12.625 -5.805 1 97.06 323 GLN B C 1
ATOM 5864 O O . GLN B 1 323 ? -23.438 12.438 -4.848 1 97.06 323 GLN B O 1
ATOM 5869 N N . GLN B 1 324 ? -21.656 11.938 -6.039 1 96.31 324 GLN B N 1
ATOM 5870 C CA . GLN B 1 324 ? -21.344 10.758 -5.238 1 96.31 324 GLN B CA 1
ATOM 5871 C C . GLN B 1 324 ? -20.953 11.148 -3.816 1 96.31 324 GLN B C 1
ATOM 5873 O O . GLN B 1 324 ? -21.141 10.375 -2.877 1 96.31 324 GLN B O 1
ATOM 5878 N N . LEU B 1 325 ? -20.438 12.336 -3.666 1 97.5 325 LEU B N 1
ATOM 5879 C CA . LEU B 1 325 ? -20.047 12.82 -2.348 1 97.5 325 LEU B CA 1
ATOM 5880 C C . LEU B 1 325 ? -21.25 13.336 -1.578 1 97.5 325 LEU B C 1
ATOM 5882 O O . LEU B 1 325 ? -21.125 13.766 -0.427 1 97.5 325 LEU B O 1
ATOM 5886 N N . GLY B 1 326 ? -22.391 13.336 -2.234 1 96.81 326 GLY B N 1
ATOM 5887 C CA . GLY B 1 326 ? -23.641 13.688 -1.569 1 96.81 326 GLY B CA 1
ATOM 5888 C C . GLY B 1 326 ? -23.891 15.188 -1.547 1 96.81 326 GLY B C 1
ATOM 5889 O O . GLY B 1 326 ? -24.797 15.656 -0.862 1 96.81 326 GLY B O 1
ATOM 5890 N N . LEU B 1 327 ? -23.188 15.961 -2.332 1 97.38 327 LEU B N 1
ATOM 5891 C CA . LEU B 1 327 ? -23.219 17.422 -2.219 1 97.38 327 LEU B CA 1
ATOM 5892 C C . LEU B 1 327 ? -24.391 18 -3.012 1 97.38 327 LEU B C 1
ATOM 5894 O O . LEU B 1 327 ? -24.672 19.188 -2.914 1 97.38 327 LEU B O 1
ATOM 5898 N N . LEU B 1 328 ? -25.094 17.156 -3.764 1 96.62 328 LEU B N 1
ATOM 5899 C CA . LEU B 1 328 ? -26.234 17.625 -4.543 1 96.62 328 LEU B CA 1
ATOM 5900 C C . LEU B 1 328 ? -27.5 16.891 -4.125 1 96.62 328 LEU B C 1
ATOM 5902 O O . LEU B 1 328 ? -28.484 16.859 -4.875 1 96.62 328 LEU B O 1
ATOM 5906 N N . GLY B 1 329 ? -27.375 16.266 -2.967 1 94.56 329 GLY B N 1
ATOM 5907 C CA . GLY B 1 329 ? -28.484 15.438 -2.541 1 94.56 329 GLY B CA 1
ATOM 5908 C C . GLY B 1 329 ? -29.25 16.031 -1.378 1 94.56 329 GLY B C 1
ATOM 5909 O O . GLY B 1 329 ? -29.109 17.203 -1.065 1 94.56 329 GLY B O 1
ATOM 5910 N N . GLU B 1 330 ? -30.047 15.117 -0.734 1 94.44 330 GLU B N 1
ATOM 5911 C CA . GLU B 1 330 ? -31.031 15.562 0.254 1 94.44 330 GLU B CA 1
ATOM 5912 C C . GLU B 1 330 ? -30.516 15.352 1.675 1 94.44 330 GLU B C 1
ATOM 5914 O O . GLU B 1 330 ? -31.234 15.617 2.645 1 94.44 330 GLU B O 1
ATOM 5919 N N . GLU B 1 331 ? -29.25 14.984 1.769 1 94.06 331 GLU B N 1
ATOM 5920 C CA . GLU B 1 331 ? -28.688 14.812 3.105 1 94.06 331 GLU B CA 1
ATOM 5921 C C . GLU B 1 331 ? -28.641 16.141 3.859 1 94.06 331 GLU B C 1
ATOM 5923 O O . GLU B 1 331 ? -28.328 17.188 3.273 1 94.06 331 GLU B O 1
ATOM 5928 N N . PRO B 1 332 ? -28.953 16.078 5.109 1 94.25 332 PRO B N 1
ATOM 5929 C CA . PRO B 1 332 ? -28.922 17.312 5.902 1 94.25 332 PRO B CA 1
ATOM 5930 C C . PRO B 1 332 ? -27.5 17.859 6.094 1 94.25 332 PRO B C 1
ATOM 5932 O O . PRO B 1 332 ? -26.562 17.078 6.254 1 94.25 332 PRO B O 1
ATOM 5935 N N . VAL B 1 333 ? -27.453 19.156 6.074 1 94.88 333 VAL B N 1
ATOM 5936 C CA . VAL B 1 333 ? -26.203 19.828 6.379 1 94.88 333 VAL B CA 1
ATOM 5937 C C . VAL B 1 333 ? -26.047 19.984 7.895 1 94.88 333 VAL B C 1
ATOM 5939 O O . VAL B 1 333 ? -26.969 20.422 8.578 1 94.88 333 VAL B O 1
ATOM 5942 N N . GLY B 1 334 ? -25.016 19.531 8.445 1 89.38 334 GLY B N 1
ATOM 5943 C CA . GLY B 1 334 ? -24.766 19.719 9.867 1 89.38 334 GLY B CA 1
ATOM 5944 C C . GLY B 1 334 ? -24.5 21.172 10.242 1 89.38 334 GLY B C 1
ATOM 5945 O O . GLY B 1 334 ? -24.188 21.984 9.383 1 89.38 334 GLY B O 1
ATOM 5946 N N . GLU B 1 335 ? -24.656 21.484 11.492 1 88.19 335 GLU B N 1
ATOM 5947 C CA . GLU B 1 335 ? -24.359 22.828 11.992 1 88.19 335 GLU B CA 1
ATOM 5948 C C . GLU B 1 335 ? -22.906 23.188 11.734 1 88.19 335 GLU B C 1
ATOM 5950 O O . GLU B 1 335 ? -22 22.422 12.039 1 88.19 335 GLU B O 1
ATOM 5955 N N . ALA B 1 336 ? -22.703 24.344 11.133 1 91.69 336 ALA B N 1
ATOM 5956 C CA . ALA B 1 336 ? -21.359 24.812 10.781 1 91.69 336 ALA B CA 1
ATOM 5957 C C . ALA B 1 336 ? -21.328 26.328 10.633 1 91.69 336 ALA B C 1
ATOM 5959 O O . ALA B 1 336 ? -22.297 26.938 10.172 1 91.69 336 ALA B O 1
ATOM 5960 N N . PRO B 1 337 ? -20.234 26.875 10.969 1 88.81 337 PRO B N 1
ATOM 5961 C CA . PRO B 1 337 ? -20.141 28.328 10.891 1 88.81 337 PRO B CA 1
ATOM 5962 C C . PRO B 1 337 ? -19.891 28.828 9.469 1 88.81 337 PRO B C 1
ATOM 5964 O O . PRO B 1 337 ? -20.172 30 9.164 1 88.81 337 PRO B O 1
ATOM 5967 N N . SER B 1 338 ? -19.328 28.031 8.625 1 94.81 338 SER B N 1
ATOM 5968 C CA . SER B 1 338 ? -19 28.422 7.258 1 94.81 338 SER B CA 1
ATOM 5969 C C . SER B 1 338 ? -19.203 27.266 6.289 1 94.81 338 SER B C 1
ATOM 5971 O O . SER B 1 338 ? -19.453 26.125 6.707 1 94.81 338 SER B O 1
ATOM 5973 N N . LEU B 1 339 ? -19.062 27.562 5.016 1 96.56 339 LEU B N 1
ATOM 5974 C CA . LEU B 1 339 ? -19.25 26.547 3.988 1 96.56 339 LEU B CA 1
ATOM 5975 C C . LEU B 1 339 ? -18.172 25.469 4.086 1 96.56 339 LEU B C 1
ATOM 5977 O O . LEU B 1 339 ? -18.453 24.281 3.975 1 96.56 339 LEU B O 1
ATOM 5981 N N . VAL B 1 340 ? -16.953 25.938 4.332 1 97.25 340 VAL B N 1
ATOM 5982 C CA . VAL B 1 340 ? -15.852 24.969 4.398 1 97.25 340 VAL B CA 1
ATOM 5983 C C . VAL B 1 340 ? -16 24.094 5.637 1 97.25 340 VAL B C 1
ATOM 5985 O O . VAL B 1 340 ? -15.672 22.906 5.613 1 97.25 340 VAL B O 1
ATOM 5988 N N . ASP B 1 341 ? -16.5 24.625 6.707 1 95.38 341 ASP B N 1
ATOM 5989 C CA . ASP B 1 341 ? -16.75 23.844 7.91 1 95.38 341 ASP B CA 1
ATOM 5990 C C . ASP B 1 341 ? -17.859 22.812 7.684 1 95.38 341 ASP B C 1
ATOM 5992 O O . ASP B 1 341 ? -17.766 21.672 8.164 1 95.38 341 ASP B O 1
ATOM 5996 N N . ALA B 1 342 ? -18.906 23.266 6.984 1 96.31 342 ALA B N 1
ATOM 5997 C CA . ALA B 1 342 ? -19.984 22.344 6.637 1 96.31 342 ALA B CA 1
ATOM 5998 C C . ALA B 1 342 ? -19.469 21.203 5.758 1 96.31 342 ALA B C 1
ATOM 6000 O O . ALA B 1 342 ? -19.797 20.031 5.984 1 96.31 342 ALA B O 1
ATOM 6001 N N . LEU B 1 343 ? -18.703 21.594 4.789 1 97.94 343 LEU B N 1
ATOM 6002 C CA . LEU B 1 343 ? -18.125 20.609 3.881 1 97.94 343 LEU B CA 1
ATOM 6003 C C . LEU B 1 343 ? -17.219 19.641 4.633 1 97.94 343 LEU B C 1
ATOM 6005 O O . LEU B 1 343 ? -17.297 18.438 4.426 1 97.94 343 LEU B O 1
ATOM 6009 N N . ALA B 1 344 ? -16.328 20.141 5.492 1 97.06 344 ALA B N 1
ATOM 6010 C CA . ALA B 1 344 ? -15.414 19.328 6.281 1 97.06 344 ALA B CA 1
ATOM 6011 C C . ALA B 1 344 ? -16.172 18.312 7.121 1 97.06 344 ALA B C 1
ATOM 6013 O O . ALA B 1 344 ? -15.812 17.125 7.156 1 97.06 344 ALA B O 1
ATOM 6014 N N . GLY B 1 345 ? -17.188 18.797 7.777 1 95.81 345 GLY B N 1
ATOM 6015 C CA . GLY B 1 345 ? -18 17.891 8.578 1 95.81 345 GLY B CA 1
ATOM 6016 C C . GLY B 1 345 ? -18.672 16.812 7.758 1 95.81 345 GLY B C 1
ATOM 6017 O O . GLY B 1 345 ? -18.719 15.648 8.164 1 95.81 345 GLY B O 1
ATOM 6018 N N . HIS B 1 346 ? -19.219 17.188 6.633 1 97.12 346 HIS B N 1
ATOM 6019 C CA . HIS B 1 346 ? -19.906 16.266 5.738 1 97.12 346 HIS B CA 1
ATOM 6020 C C . HIS B 1 346 ? -18.953 15.203 5.215 1 97.12 346 HIS B C 1
ATOM 6022 O O . HIS B 1 346 ? -19.266 14.008 5.246 1 97.12 346 HIS B O 1
ATOM 6028 N N . LEU B 1 347 ? -17.797 15.648 4.734 1 97.62 347 LEU B N 1
ATOM 6029 C CA . LEU B 1 347 ? -16.828 14.719 4.18 1 97.62 347 LEU B CA 1
ATOM 6030 C C . LEU B 1 347 ? -16.25 13.82 5.27 1 97.62 347 LEU B C 1
ATOM 6032 O O . LEU B 1 347 ? -15.969 12.641 5.023 1 97.62 347 LEU B O 1
ATOM 6036 N N . GLU B 1 348 ? -15.992 14.398 6.441 1 95.69 348 GLU B N 1
ATOM 6037 C CA . GLU B 1 348 ? -15.484 13.594 7.551 1 95.69 348 GLU B CA 1
ATOM 6038 C C . GLU B 1 348 ? -16.406 12.406 7.832 1 95.69 348 GLU B C 1
ATOM 6040 O O . GLU B 1 348 ? -15.93 11.297 8.078 1 95.69 348 GLU B O 1
ATOM 6045 N N . ARG B 1 349 ? -17.672 12.609 7.797 1 95.12 349 ARG B N 1
ATOM 6046 C CA . ARG B 1 349 ? -18.656 11.57 8.086 1 95.12 349 ARG B CA 1
ATOM 6047 C C . ARG B 1 349 ? -18.703 10.531 6.965 1 95.12 349 ARG B C 1
ATOM 6049 O O . ARG B 1 349 ? -18.797 9.336 7.227 1 95.12 349 ARG B O 1
ATOM 6056 N N . ASN B 1 350 ? -18.578 10.969 5.75 1 95.38 350 ASN B N 1
ATOM 6057 C CA . ASN B 1 350 ? -18.781 10.094 4.602 1 95.38 350 ASN B CA 1
ATOM 6058 C C . ASN B 1 350 ? -17.484 9.414 4.176 1 95.38 350 ASN B C 1
ATOM 6060 O O . ASN B 1 350 ? -17.516 8.414 3.461 1 95.38 350 ASN B O 1
ATOM 6064 N N . LEU B 1 351 ? -16.391 10 4.516 1 97.25 351 LEU B N 1
ATOM 6065 C CA . LEU B 1 351 ? -15.086 9.469 4.133 1 97.25 351 LEU B CA 1
ATOM 6066 C C . LEU B 1 351 ? -14.273 9.086 5.363 1 97.25 351 LEU B C 1
ATOM 6068 O O . LEU B 1 351 ? -13.078 9.398 5.441 1 97.25 351 LEU B O 1
ATOM 6072 N N . SER B 1 352 ? -14.906 8.469 6.32 1 95.38 352 SER B N 1
ATOM 6073 C CA . SER B 1 352 ? -14.258 7.965 7.527 1 95.38 352 SER B CA 1
ATOM 6074 C C . SER B 1 352 ? -13.633 6.59 7.289 1 95.38 352 SER B C 1
ATOM 6076 O O . SER B 1 352 ? -14.039 5.875 6.371 1 95.38 352 SER B O 1
ATOM 6078 N N . PHE B 1 353 ? -12.68 6.242 8.039 1 95.62 353 PHE B N 1
ATOM 6079 C CA . PHE B 1 353 ? -12.07 4.922 7.965 1 95.62 353 PHE B CA 1
ATOM 6080 C C . PHE B 1 353 ? -12.969 3.873 8.617 1 95.62 353 PHE B C 1
ATOM 6082 O O . PHE B 1 353 ? -13.5 4.094 9.703 1 95.62 353 PHE B O 1
ATOM 6089 N N . GLY B 1 354 ? -13.117 2.783 7.949 1 91.88 354 GLY B N 1
ATOM 6090 C CA . GLY B 1 354 ? -13.758 1.633 8.562 1 91.88 354 GLY B CA 1
ATOM 6091 C C . GLY B 1 354 ? -12.844 0.881 9.516 1 91.88 354 GLY B C 1
ATOM 6092 O O . GLY B 1 354 ? -11.656 1.182 9.609 1 91.88 354 GLY B O 1
ATOM 6093 N N . PRO B 1 355 ? -13.359 -0.084 10.203 1 88.38 355 PRO B N 1
ATOM 6094 C CA . PRO B 1 355 ? -12.609 -0.799 11.234 1 88.38 355 PRO B CA 1
ATOM 6095 C C . PRO B 1 355 ? -11.391 -1.535 10.672 1 88.38 355 PRO B C 1
ATOM 6097 O O . PRO B 1 355 ? -10.391 -1.701 11.375 1 88.38 355 PRO B O 1
ATOM 6100 N N . ASP B 1 356 ? -11.406 -1.965 9.469 1 88.75 356 ASP B N 1
ATOM 6101 C CA . ASP B 1 356 ? -10.312 -2.754 8.914 1 88.75 356 ASP B CA 1
ATOM 6102 C C . ASP B 1 356 ? -9.492 -1.937 7.914 1 88.75 356 ASP B C 1
ATOM 6104 O O . ASP B 1 356 ? -8.656 -2.484 7.195 1 88.75 356 ASP B O 1
ATOM 6108 N N . GLU B 1 357 ? -9.812 -0.665 7.863 1 94.94 357 GLU B N 1
ATOM 6109 C CA . GLU B 1 357 ? -9.094 0.191 6.922 1 94.94 357 GLU B CA 1
ATOM 6110 C C . GLU B 1 357 ? -7.93 0.906 7.602 1 94.94 357 GLU B C 1
ATOM 6112 O O . GLU B 1 357 ? -7.969 1.159 8.812 1 94.94 357 GLU B O 1
ATOM 6117 N N . ARG B 1 358 ? -6.906 1.114 6.852 1 96.38 358 ARG B N 1
ATOM 6118 C CA . ARG B 1 358 ? -5.699 1.753 7.367 1 96.38 358 ARG B CA 1
ATOM 6119 C C . ARG B 1 358 ? -5.352 3.002 6.566 1 96.38 358 ARG B C 1
ATOM 6121 O O . ARG B 1 358 ? -5.734 3.121 5.398 1 96.38 358 ARG B O 1
ATOM 6128 N N . ASP B 1 359 ? -4.648 3.953 7.234 1 98.31 359 ASP B N 1
ATOM 6129 C CA . ASP B 1 359 ? -4.074 5.082 6.508 1 98.31 359 ASP B CA 1
ATOM 6130 C C . ASP B 1 359 ? -2.604 4.836 6.184 1 98.31 359 ASP B C 1
ATOM 6132 O O . ASP B 1 359 ? -2.072 3.76 6.461 1 98.31 359 ASP B O 1
ATOM 6136 N N . LEU B 1 360 ? -2.029 5.777 5.441 1 98.5 360 LEU B N 1
ATOM 6137 C CA . LEU B 1 360 ? -0.656 5.707 4.949 1 98.5 360 LEU B CA 1
ATOM 6138 C C . LEU B 1 360 ? 0.019 7.074 5.035 1 98.5 360 LEU B C 1
ATOM 6140 O O . LEU B 1 360 ? -0.569 8.086 4.645 1 98.5 360 LEU B O 1
ATOM 6144 N N . VAL B 1 361 ? 1.162 7.066 5.633 1 98.69 361 VAL B N 1
ATOM 6145 C CA . VAL B 1 361 ? 1.987 8.273 5.641 1 98.69 361 VAL B CA 1
ATOM 6146 C C . VAL B 1 361 ? 3.213 8.062 4.754 1 98.69 361 VAL B C 1
ATOM 6148 O O . VAL B 1 361 ? 3.895 7.039 4.855 1 98.69 361 VAL B O 1
ATOM 6151 N N . ILE B 1 362 ? 3.439 9 3.867 1 98.62 362 ILE B N 1
ATOM 6152 C CA . ILE B 1 362 ? 4.625 8.992 3.02 1 98.62 362 ILE B CA 1
ATOM 6153 C C . ILE B 1 362 ? 5.398 10.297 3.191 1 98.62 362 ILE B C 1
ATOM 6155 O O . ILE B 1 362 ? 4.816 11.383 3.115 1 98.62 362 ILE B O 1
ATOM 6159 N N . LEU B 1 363 ? 6.633 10.195 3.496 1 98.69 363 LEU B N 1
ATOM 6160 C CA . LEU B 1 363 ? 7.551 11.328 3.545 1 98.69 363 LEU B CA 1
ATOM 6161 C C . LEU B 1 363 ? 8.82 11.031 2.756 1 98.69 363 LEU B C 1
ATOM 6163 O O . LEU B 1 363 ? 9.453 9.992 2.949 1 98.69 363 LEU B O 1
ATOM 6167 N N . ARG B 1 364 ? 9.156 11.898 1.844 1 97.94 364 ARG B N 1
ATOM 6168 C CA . ARG B 1 364 ? 10.391 11.758 1.074 1 97.94 364 ARG B CA 1
ATOM 6169 C C . ARG B 1 364 ? 11.211 13.047 1.119 1 97.94 364 ARG B C 1
ATOM 6171 O O . ARG B 1 364 ? 10.719 14.117 0.752 1 97.94 364 ARG B O 1
ATOM 6178 N N . ASN B 1 365 ? 12.406 12.93 1.564 1 97.81 365 ASN B N 1
ATOM 6179 C CA . ASN B 1 365 ? 13.414 13.977 1.488 1 97.81 365 ASN B CA 1
ATOM 6180 C C . ASN B 1 365 ? 14.469 13.664 0.427 1 97.81 365 ASN B C 1
ATOM 6182 O O . ASN B 1 365 ? 15.07 12.594 0.44 1 97.81 365 ASN B O 1
ATOM 6186 N N . GLU B 1 366 ? 14.625 14.57 -0.43 1 98 366 GLU B N 1
ATOM 6187 C CA . GLU B 1 366 ? 15.68 14.461 -1.437 1 98 366 GLU B CA 1
ATOM 6188 C C . GLU B 1 366 ? 16.672 15.617 -1.32 1 98 366 GLU B C 1
ATOM 6190 O O . GLU B 1 366 ? 16.281 16.781 -1.412 1 98 366 GLU B O 1
ATOM 6195 N N . VAL B 1 367 ? 17.922 15.297 -1.112 1 98.19 367 VAL B N 1
ATOM 6196 C CA . VAL B 1 367 ? 18.969 16.312 -0.978 1 98.19 367 VAL B CA 1
ATOM 6197 C C . VAL B 1 367 ? 20.078 16.031 -1.991 1 98.19 367 VAL B C 1
ATOM 6199 O O . VAL B 1 367 ? 20.594 14.922 -2.072 1 98.19 367 VAL B O 1
ATOM 6202 N N . VAL B 1 368 ? 20.391 16.969 -2.746 1 98.31 368 VAL B N 1
ATOM 6203 C CA . VAL B 1 368 ? 21.531 16.906 -3.646 1 98.31 368 VAL B CA 1
ATOM 6204 C C . VAL B 1 368 ? 22.656 17.781 -3.119 1 98.31 368 VAL B C 1
ATOM 6206 O O . VAL B 1 368 ? 22.469 18.984 -2.891 1 98.31 368 VAL B O 1
ATOM 6209 N N . VAL B 1 369 ? 23.812 17.219 -2.963 1 97.88 369 VAL B N 1
ATOM 6210 C CA . VAL B 1 369 ? 24.969 17.906 -2.391 1 97.88 369 VAL B CA 1
ATOM 6211 C C . VAL B 1 369 ? 26.141 17.859 -3.377 1 97.88 369 VAL B C 1
ATOM 6213 O O . VAL B 1 369 ? 26.375 16.844 -4.027 1 97.88 369 VAL B O 1
ATOM 6216 N N . ARG B 1 370 ? 26.75 18.953 -3.545 1 97.75 370 ARG B N 1
ATOM 6217 C CA . ARG B 1 370 ? 28.031 19 -4.242 1 97.75 370 ARG B CA 1
ATOM 6218 C C . ARG B 1 370 ? 29.188 18.938 -3.254 1 97.75 370 ARG B C 1
ATOM 6220 O O . ARG B 1 370 ? 29.359 19.828 -2.426 1 97.75 370 ARG B O 1
ATOM 6227 N N . LEU B 1 371 ? 30 17.938 -3.379 1 96.62 371 LEU B N 1
ATOM 6228 C CA . LEU B 1 371 ? 31.156 17.766 -2.506 1 96.62 371 LEU B CA 1
ATOM 6229 C C . LEU B 1 371 ? 32.344 18.609 -2.98 1 96.62 371 LEU B C 1
ATOM 6231 O O . LEU B 1 371 ? 32.344 19.078 -4.117 1 96.62 371 LEU B O 1
ATOM 6235 N N . PRO B 1 372 ? 33.281 18.719 -2.104 1 96.06 372 PRO B N 1
ATOM 6236 C CA . PRO B 1 372 ? 34.469 19.5 -2.496 1 96.06 372 PRO B CA 1
ATOM 6237 C C . PRO B 1 372 ? 35.188 18.938 -3.717 1 96.06 372 PRO B C 1
ATOM 6239 O O . PRO B 1 372 ? 35.781 19.672 -4.496 1 96.06 372 PRO B O 1
ATOM 6242 N N . THR B 1 373 ? 35.094 17.672 -3.918 1 95.56 373 THR B N 1
ATOM 6243 C CA . THR B 1 373 ? 35.75 17 -5.047 1 95.56 373 THR B CA 1
ATOM 6244 C C . THR B 1 373 ? 35 17.328 -6.352 1 95.56 373 THR B C 1
ATOM 6246 O O . THR B 1 373 ? 35.531 17.078 -7.438 1 95.56 373 THR B O 1
ATOM 6249 N N . GLY B 1 374 ? 33.875 17.891 -6.199 1 94.44 374 GLY B N 1
ATOM 6250 C CA . GLY B 1 374 ? 33.062 18.172 -7.375 1 94.44 374 GLY B CA 1
ATOM 6251 C C . GLY B 1 374 ? 31.984 17.125 -7.637 1 94.44 374 GLY B C 1
ATOM 6252 O O . GLY B 1 374 ? 31.047 17.375 -8.383 1 94.44 374 GLY B O 1
ATOM 6253 N N . VAL B 1 375 ? 32.156 16.094 -6.953 1 96.31 375 VAL B N 1
ATOM 6254 C CA . VAL B 1 375 ? 31.188 15.008 -7.109 1 96.31 375 VAL B CA 1
ATOM 6255 C C . VAL B 1 375 ? 29.844 15.414 -6.531 1 96.31 375 VAL B C 1
ATOM 6257 O O . VAL B 1 375 ? 29.781 16.031 -5.469 1 96.31 375 VAL B O 1
ATOM 6260 N N . ARG B 1 376 ? 28.75 15.102 -7.312 1 96.94 376 ARG B N 1
ATOM 6261 C CA . ARG B 1 376 ? 27.391 15.344 -6.84 1 96.94 376 ARG B CA 1
ATOM 6262 C C . ARG B 1 376 ? 26.766 14.062 -6.289 1 96.94 376 ARG B C 1
ATOM 6264 O O . ARG B 1 376 ? 26.812 13.016 -6.938 1 96.94 376 ARG B O 1
ATOM 6271 N N . GLU B 1 377 ? 26.219 14.258 -5.086 1 97.19 377 GLU B N 1
ATOM 6272 C CA . GLU B 1 377 ? 25.531 13.133 -4.449 1 97.19 377 GLU B CA 1
ATOM 6273 C C . GLU B 1 377 ? 24.062 13.445 -4.184 1 97.19 377 GLU B C 1
ATOM 6275 O O . GLU B 1 377 ? 23.734 14.562 -3.785 1 97.19 377 GLU B O 1
ATOM 6280 N N . LYS B 1 378 ? 23.234 12.586 -4.531 1 97.62 378 LYS B N 1
ATOM 6281 C CA . LYS B 1 378 ? 21.828 12.672 -4.191 1 97.62 378 LYS B CA 1
ATOM 6282 C C . LYS B 1 378 ? 21.469 11.695 -3.076 1 97.62 378 LYS B C 1
ATOM 6284 O O . LYS B 1 378 ? 21.688 10.484 -3.209 1 97.62 378 LYS B O 1
ATOM 6289 N N . THR B 1 379 ? 20.984 12.211 -1.982 1 97.81 379 THR B N 1
ATOM 6290 C CA . THR B 1 379 ? 20.516 11.391 -0.874 1 97.81 379 THR B CA 1
ATOM 6291 C C . THR B 1 379 ? 19 11.438 -0.775 1 97.81 379 THR B C 1
ATOM 6293 O O . THR B 1 379 ? 18.406 12.523 -0.736 1 97.81 379 THR B O 1
ATOM 6296 N N . VAL B 1 380 ? 18.375 10.281 -0.789 1 97.56 380 VAL B N 1
ATOM 6297 C CA . VAL B 1 380 ? 16.938 10.164 -0.657 1 97.56 380 VAL B CA 1
ATOM 6298 C C . VAL B 1 380 ? 16.594 9.438 0.641 1 97.56 380 VAL B C 1
ATOM 6300 O O . VAL B 1 380 ? 17.109 8.352 0.909 1 97.56 380 VAL B O 1
ATOM 6303 N N . VAL B 1 381 ? 15.75 10.078 1.471 1 97.94 381 VAL B N 1
ATOM 6304 C CA . VAL B 1 381 ? 15.227 9.453 2.684 1 97.94 381 VAL B CA 1
ATOM 6305 C C . VAL B 1 381 ? 13.719 9.25 2.549 1 97.94 381 VAL B C 1
ATOM 6307 O O . VAL B 1 381 ? 12.977 10.195 2.285 1 97.94 381 VAL B O 1
ATOM 6310 N N . ASN B 1 382 ? 13.281 8 2.682 1 97.31 382 ASN B N 1
ATOM 6311 C CA . ASN B 1 382 ? 11.867 7.656 2.584 1 97.31 382 ASN B CA 1
ATOM 6312 C C . ASN B 1 382 ? 11.32 7.156 3.918 1 97.31 382 ASN B C 1
ATOM 6314 O O . ASN B 1 382 ? 11.922 6.293 4.559 1 97.31 382 ASN B O 1
ATOM 6318 N N . LEU B 1 383 ? 10.312 7.73 4.379 1 98.25 383 LEU B N 1
ATOM 6319 C CA . LEU B 1 383 ? 9.508 7.211 5.477 1 98.25 383 LEU B CA 1
ATOM 6320 C C . LEU B 1 383 ? 8.117 6.805 4.988 1 98.25 383 LEU B C 1
ATOM 6322 O O . LEU B 1 383 ? 7.363 7.641 4.488 1 98.25 383 LEU B O 1
ATOM 6326 N N . VAL B 1 384 ? 7.797 5.547 4.996 1 97.75 384 VAL B N 1
ATOM 6327 C CA . VAL B 1 384 ? 6.492 4.992 4.652 1 97.75 384 VAL B CA 1
ATOM 6328 C C . VAL B 1 384 ? 5.922 4.23 5.848 1 97.75 384 VAL B C 1
ATOM 6330 O O . VAL B 1 384 ? 6.512 3.246 6.301 1 97.75 384 VAL B O 1
ATOM 6333 N N . SER B 1 385 ? 4.824 4.715 6.344 1 97.56 385 SER B N 1
ATOM 6334 C CA . SER B 1 385 ? 4.211 4.117 7.527 1 97.56 385 SER B CA 1
ATOM 6335 C C . SER B 1 385 ? 2.729 3.846 7.309 1 97.56 385 SER B C 1
ATOM 6337 O O . SER B 1 385 ? 1.98 4.742 6.91 1 97.56 385 SER B O 1
ATOM 6339 N N . TYR B 1 386 ? 2.334 2.619 7.551 1 97 386 TYR B N 1
ATOM 6340 C CA . TYR B 1 386 ? 0.926 2.242 7.508 1 97 386 TYR B CA 1
ATOM 6341 C C . TYR B 1 386 ? 0.318 2.236 8.906 1 97 386 TYR B C 1
ATOM 6343 O O . TYR B 1 386 ? 0.997 1.914 9.883 1 97 386 TYR B O 1
ATOM 6351 N N . GLY B 1 387 ? -0.941 2.582 8.953 1 97 387 GLY B N 1
ATOM 6352 C CA . GLY B 1 387 ? -1.65 2.424 10.211 1 97 387 GLY B CA 1
ATOM 6353 C C . GLY B 1 387 ? -1.789 0.975 10.641 1 97 387 GLY B C 1
ATOM 6354 O O . GLY B 1 387 ? -1.637 0.063 9.82 1 97 387 GLY B O 1
ATOM 6355 N N . ASP B 1 388 ? -1.995 0.786 11.906 1 93.5 388 ASP B N 1
ATOM 6356 C CA . ASP B 1 388 ? -2.221 -0.546 12.461 1 93.5 388 ASP B CA 1
ATOM 6357 C C . ASP B 1 388 ? -3.689 -0.947 12.344 1 93.5 388 ASP B C 1
ATOM 6359 O O . ASP B 1 388 ? -4.582 -0.162 12.68 1 93.5 388 ASP B O 1
ATOM 6363 N N . ARG B 1 389 ? -3.914 -2.164 11.844 1 88.75 389 ARG B N 1
ATOM 6364 C CA . ARG B 1 389 ? -5.285 -2.66 11.844 1 88.75 389 ARG B CA 1
ATOM 6365 C C . ARG B 1 389 ? -5.828 -2.758 13.266 1 88.75 389 ARG B C 1
ATOM 6367 O O . ARG B 1 389 ? -5.246 -3.436 14.117 1 88.75 389 ARG B O 1
ATOM 6374 N N . GLY B 1 390 ? -6.914 -2.09 13.531 1 87.62 390 GLY B N 1
ATOM 6375 C CA . GLY B 1 390 ? -7.488 -2.09 14.867 1 87.62 390 GLY B CA 1
ATOM 6376 C C . GLY B 1 390 ? -6.691 -1.269 15.859 1 87.62 390 GLY B C 1
ATOM 6377 O O . GLY B 1 390 ? -6.969 -1.295 17.062 1 87.62 390 GLY B O 1
ATOM 6378 N N . GLY B 1 391 ? -5.711 -0.586 15.406 1 93.06 391 GLY B N 1
ATOM 6379 C CA . GLY B 1 391 ? -4.844 0.212 16.266 1 93.06 391 GLY B CA 1
ATOM 6380 C C . GLY B 1 391 ? -4.746 1.661 15.82 1 93.06 391 GLY B C 1
ATOM 6381 O O . GLY B 1 391 ? -5.734 2.252 15.383 1 93.06 391 GLY B O 1
ATOM 6382 N N . TYR B 1 392 ? -3.605 2.236 16.047 1 96.31 392 TYR B N 1
ATOM 6383 C CA . TYR B 1 392 ? -3.434 3.654 15.742 1 96.31 392 TYR B CA 1
ATOM 6384 C C . TYR B 1 392 ? -3.186 3.869 14.258 1 96.31 392 TYR B C 1
ATOM 6386 O O . TYR B 1 392 ? -2.492 3.076 13.617 1 96.31 392 TYR B O 1
ATOM 6394 N N . SER B 1 393 ? -3.717 4.922 13.703 1 97.69 393 SER B N 1
ATOM 6395 C CA . SER B 1 393 ? -3.396 5.336 12.336 1 97.69 393 SER B CA 1
ATOM 6396 C C . SER B 1 393 ? -1.927 5.723 12.211 1 97.69 393 SER B C 1
ATOM 6398 O O . SER B 1 393 ? -1.264 6 13.211 1 97.69 393 SER B O 1
ATOM 6400 N N . ALA B 1 394 ? -1.401 5.664 11.023 1 98.38 394 ALA B N 1
ATOM 6401 C CA . ALA B 1 394 ? -0.037 6.117 10.758 1 98.38 394 ALA B CA 1
ATOM 6402 C C . ALA B 1 394 ? 0.14 7.582 11.148 1 98.38 394 ALA B C 1
ATOM 6404 O O . ALA B 1 394 ? 1.168 7.961 11.719 1 98.38 394 ALA B O 1
ATOM 6405 N N . MET B 1 395 ? -0.824 8.328 10.828 1 98.44 395 MET B N 1
ATOM 6406 C CA . MET B 1 395 ? -0.786 9.75 11.156 1 98.44 395 MET B CA 1
ATOM 6407 C C . MET B 1 395 ? -0.701 9.945 12.672 1 98.44 395 MET B C 1
ATOM 6409 O O . MET B 1 395 ? 0.139 10.711 13.148 1 98.44 395 MET B O 1
ATOM 6413 N N . ALA B 1 396 ? -1.562 9.266 13.383 1 98.06 396 ALA B N 1
ATOM 6414 C CA . ALA B 1 396 ? -1.552 9.375 14.844 1 98.06 396 ALA B CA 1
ATOM 6415 C C . ALA B 1 396 ? -0.184 9.008 15.414 1 98.06 396 ALA B C 1
ATOM 6417 O O . ALA B 1 396 ? 0.337 9.703 16.281 1 98.06 396 ALA B O 1
ATOM 6418 N N . LYS B 1 397 ? 0.423 8 14.898 1 98.5 397 LYS B N 1
ATOM 6419 C CA . LYS B 1 397 ? 1.721 7.543 15.383 1 98.5 397 LYS B CA 1
ATOM 6420 C C . LYS B 1 397 ? 2.82 8.547 15.039 1 98.5 397 LYS B C 1
ATOM 6422 O O . LYS B 1 397 ? 3.619 8.914 15.906 1 98.5 397 LYS B O 1
ATOM 6427 N N . THR B 1 398 ? 2.822 9.016 13.82 1 98.69 398 THR B N 1
ATOM 6428 C CA . THR B 1 398 ? 3.939 9.812 13.328 1 98.69 398 THR B CA 1
ATOM 6429 C C . THR B 1 398 ? 3.848 11.242 13.828 1 98.69 398 THR B C 1
ATOM 6431 O O . THR B 1 398 ? 4.82 12 13.75 1 98.69 398 THR B O 1
ATOM 6434 N N . VAL B 1 399 ? 2.732 11.625 14.328 1 98.44 399 VAL B N 1
ATOM 6435 C CA . VAL B 1 399 ? 2.604 12.93 14.953 1 98.44 399 VAL B CA 1
ATOM 6436 C C . VAL B 1 399 ? 2.654 12.789 16.469 1 98.44 399 VAL B C 1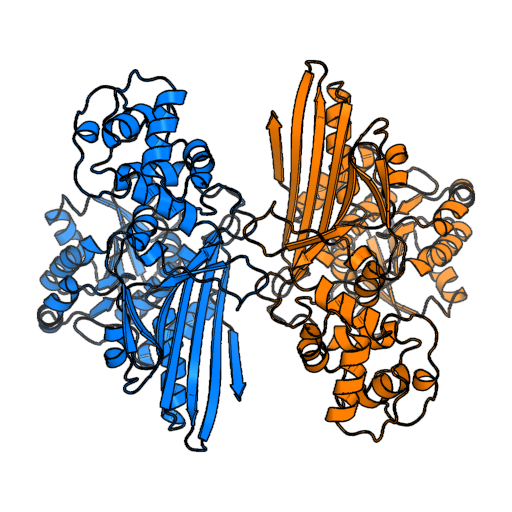
ATOM 6438 O O . VAL B 1 399 ? 3.385 13.516 17.156 1 98.44 399 VAL B O 1
ATOM 6441 N N . GLY B 1 400 ? 1.962 11.805 17 1 98.38 400 GLY B N 1
ATOM 6442 C CA . GLY B 1 400 ? 1.78 11.648 18.438 1 98.38 400 GLY B CA 1
ATOM 6443 C C . GLY B 1 400 ? 3.055 11.25 19.156 1 98.38 400 GLY B C 1
ATOM 6444 O O . GLY B 1 400 ? 3.391 11.836 20.203 1 98.38 400 GLY B O 1
ATOM 6445 N N . TYR B 1 401 ? 3.764 10.273 18.641 1 98.62 401 TYR B N 1
ATOM 6446 C CA . TYR B 1 401 ? 4.949 9.781 19.328 1 98.62 401 TYR B CA 1
ATOM 6447 C C . TYR B 1 401 ? 6.035 10.844 19.391 1 98.62 401 TYR B C 1
ATOM 6449 O O . TYR B 1 401 ? 6.613 11.102 20.438 1 98.62 401 TYR B O 1
ATOM 6457 N N . PRO B 1 402 ? 6.328 11.508 18.266 1 98.62 402 PRO B N 1
ATOM 6458 C CA . PRO B 1 402 ? 7.328 12.578 18.359 1 98.62 402 PRO B CA 1
ATOM 6459 C C . PRO B 1 402 ? 6.941 13.648 19.391 1 98.62 402 PRO B C 1
ATOM 6461 O O . PRO B 1 402 ? 7.797 14.125 20.141 1 98.62 402 PRO B O 1
ATOM 6464 N N . CYS B 1 403 ? 5.727 13.984 19.406 1 98.31 403 CYS B N 1
ATOM 6465 C CA . CYS B 1 403 ? 5.238 15 20.344 1 98.31 403 CYS B CA 1
ATOM 6466 C C . CYS B 1 403 ? 5.43 14.555 21.781 1 98.31 403 CYS B C 1
ATOM 6468 O O . CYS B 1 403 ? 5.934 15.312 22.609 1 98.31 403 CYS B O 1
ATOM 6470 N N . ALA B 1 404 ? 5.043 13.336 22.094 1 98.31 404 ALA B N 1
ATOM 6471 C CA . ALA B 1 404 ? 5.148 12.781 23.438 1 98.31 404 ALA B CA 1
ATOM 6472 C C . ALA B 1 404 ? 6.609 12.625 23.859 1 98.31 404 ALA B C 1
ATOM 6474 O O . ALA B 1 404 ? 6.973 12.938 25 1 98.31 404 ALA B O 1
ATOM 6475 N N . ILE B 1 405 ? 7.383 12.156 22.953 1 98.5 405 ILE B N 1
ATOM 6476 C CA . ILE B 1 405 ? 8.805 11.961 23.219 1 98.5 405 ILE B CA 1
ATOM 6477 C C . ILE B 1 405 ? 9.461 13.305 23.516 1 98.5 405 ILE B C 1
ATOM 6479 O O . ILE B 1 405 ? 10.227 13.43 24.469 1 98.5 405 ILE B O 1
ATOM 6483 N N . ALA B 1 406 ? 9.125 14.281 22.688 1 98.56 406 ALA B N 1
ATOM 6484 C CA . ALA B 1 406 ? 9.664 15.625 22.891 1 98.56 406 ALA B CA 1
ATOM 6485 C C . ALA B 1 406 ? 9.258 16.172 24.25 1 98.56 406 ALA B C 1
ATOM 6487 O O . ALA B 1 406 ? 10.062 16.828 24.938 1 98.56 406 ALA B O 1
ATOM 6488 N N . ALA B 1 407 ? 8.023 15.961 24.625 1 98.25 407 ALA B N 1
ATOM 6489 C CA . ALA B 1 407 ? 7.543 16.422 25.938 1 98.25 407 ALA B CA 1
ATOM 6490 C C . ALA B 1 407 ? 8.375 15.828 27.062 1 98.25 407 ALA B C 1
ATOM 6492 O O . ALA B 1 407 ? 8.766 16.547 28 1 98.25 407 ALA B O 1
ATOM 6493 N N . LYS B 1 408 ? 8.648 14.578 26.969 1 97.62 408 LYS B N 1
ATOM 6494 C CA . LYS B 1 408 ? 9.469 13.922 27.984 1 97.62 408 LYS B CA 1
ATOM 6495 C C . LYS B 1 408 ? 10.891 14.484 28 1 97.62 408 LYS B C 1
ATOM 6497 O O . LYS B 1 408 ? 11.508 14.586 29.062 1 97.62 408 LYS B O 1
ATOM 6502 N N . MET B 1 409 ? 11.359 14.766 26.844 1 98.06 409 MET B N 1
ATOM 6503 C CA . MET B 1 409 ? 12.703 15.328 26.75 1 98.06 409 MET B CA 1
ATOM 6504 C C . MET B 1 409 ? 12.766 16.719 27.391 1 98.06 409 MET B C 1
ATOM 6506 O O . MET B 1 409 ? 13.773 17.078 28 1 98.06 409 MET B O 1
ATOM 6510 N N . VAL B 1 410 ? 11.727 17.5 27.234 1 98.12 410 VAL B N 1
ATOM 6511 C CA . VAL B 1 410 ? 11.656 18.797 27.891 1 98.12 410 VAL B CA 1
ATOM 6512 C C . VAL B 1 410 ? 11.562 18.625 29.406 1 98.12 410 VAL B C 1
ATOM 6514 O O . VAL B 1 410 ? 12.273 19.281 30.156 1 98.12 410 VAL B O 1
ATOM 6517 N N . LEU B 1 411 ? 10.758 17.672 29.859 1 96.75 411 LEU B N 1
ATOM 6518 C CA . LEU B 1 411 ? 10.531 17.422 31.281 1 96.75 411 LEU B CA 1
ATOM 6519 C C . LEU B 1 411 ? 11.82 16.953 31.953 1 96.75 411 LEU B C 1
ATOM 6521 O O . LEU B 1 411 ? 12.07 17.266 33.125 1 96.75 411 LEU B O 1
ATOM 6525 N N . SER B 1 412 ? 12.609 16.203 31.219 1 95.12 412 SER B N 1
ATOM 6526 C CA . SER B 1 412 ? 13.836 15.633 31.781 1 95.12 412 SER B CA 1
ATOM 6527 C C . SER B 1 412 ? 14.992 16.625 31.703 1 95.12 412 SER B C 1
ATOM 6529 O O . SER B 1 412 ? 16.047 16.406 32.312 1 95.12 412 SER B O 1
ATOM 6531 N N . GLY B 1 413 ? 14.82 17.625 30.875 1 95.75 413 GLY B N 1
ATOM 6532 C CA . GLY B 1 413 ? 15.875 18.625 30.75 1 95.75 413 GLY B CA 1
ATOM 6533 C C . GLY B 1 413 ? 16.812 18.344 29.594 1 95.75 413 GLY B C 1
ATOM 6534 O O . GLY B 1 413 ? 17.797 19.078 29.406 1 95.75 413 GLY B O 1
ATOM 6535 N N . GLU B 1 414 ? 16.531 17.328 28.828 1 96.56 414 GLU B N 1
ATOM 6536 C CA . GLU B 1 414 ? 17.312 17.078 27.625 1 96.56 414 GLU B CA 1
ATOM 6537 C C . GLU B 1 414 ? 17.203 18.234 26.641 1 96.56 414 GLU B C 1
ATOM 6539 O O . GLU B 1 414 ? 18.141 18.531 25.891 1 96.56 414 GLU B O 1
ATOM 6544 N N . ILE B 1 415 ? 16.062 18.844 26.609 1 97.62 415 ILE B N 1
ATOM 6545 C CA . ILE B 1 415 ? 15.828 20.078 25.859 1 97.62 415 ILE B CA 1
ATOM 6546 C C . ILE B 1 415 ? 15.609 21.219 26.844 1 97.62 415 ILE B C 1
ATOM 6548 O O . ILE B 1 415 ? 14.656 21.203 27.625 1 97.62 415 ILE B O 1
ATOM 6552 N N . CYS B 1 416 ? 16.469 22.203 26.766 1 95.75 416 CYS B N 1
ATOM 6553 C CA . CYS B 1 416 ? 16.391 23.234 27.797 1 95.75 416 CYS B CA 1
ATOM 6554 C C . CYS B 1 416 ? 16.391 24.625 27.188 1 95.75 416 CYS B C 1
ATOM 6556 O O . CYS B 1 416 ? 16.297 25.625 27.891 1 95.75 416 CYS B O 1
ATOM 6558 N N . GLU B 1 417 ? 16.453 24.719 25.859 1 97.12 417 GLU B N 1
ATOM 6559 C CA . GLU B 1 417 ? 16.375 26.016 25.188 1 97.12 417 GLU B CA 1
ATOM 6560 C C . GLU B 1 417 ? 15.086 26.734 25.562 1 97.12 417 GLU B C 1
ATOM 6562 O O . GLU B 1 417 ? 14.047 26.109 25.75 1 97.12 417 GLU B O 1
ATOM 6567 N N . LYS B 1 418 ? 15.195 28.047 25.703 1 98.31 418 LYS B N 1
ATOM 6568 C CA . LYS B 1 418 ? 14.031 28.859 26.062 1 98.31 418 LYS B CA 1
ATOM 6569 C C . LYS B 1 418 ? 13.531 29.656 24.875 1 98.31 418 LYS B C 1
ATOM 6571 O O . LYS B 1 418 ? 14.305 29.984 23.969 1 98.31 418 LYS B O 1
ATOM 6576 N N . GLY B 1 419 ? 12.258 30.016 24.922 1 98.38 419 GLY B N 1
ATOM 6577 C CA . GLY B 1 419 ? 11.633 30.703 23.797 1 98.38 419 GLY B CA 1
ATOM 6578 C C . GLY B 1 419 ? 11.008 29.75 22.797 1 98.38 419 GLY B C 1
ATOM 6579 O O . GLY B 1 419 ? 10.641 28.625 23.141 1 98.38 419 GLY B O 1
ATOM 6580 N N . MET B 1 420 ? 10.75 30.234 21.625 1 98.12 420 MET B N 1
ATOM 6581 C CA . MET B 1 420 ? 10.258 29.391 20.531 1 98.12 420 MET B CA 1
ATOM 6582 C C . MET B 1 420 ? 11.359 28.484 20 1 98.12 420 MET B C 1
ATOM 6584 O O . MET B 1 420 ? 12.359 28.984 19.469 1 98.12 420 MET B O 1
ATOM 6588 N N . VAL B 1 421 ? 11.164 27.188 20.156 1 97.62 421 VAL B N 1
ATOM 6589 C CA . VAL B 1 421 ? 12.188 26.203 19.797 1 97.62 421 VAL B CA 1
ATOM 6590 C C . VAL B 1 421 ? 11.656 25.266 18.719 1 97.62 421 VAL B C 1
ATOM 6592 O O . VAL B 1 421 ? 10.484 24.875 18.75 1 97.62 421 VAL B O 1
ATOM 6595 N N . MET B 1 422 ? 12.484 24.938 17.703 1 96.19 422 MET B N 1
ATOM 6596 C CA . MET B 1 422 ? 12.203 23.953 16.672 1 96.19 422 MET B CA 1
ATOM 6597 C C . MET B 1 422 ? 13.219 22.828 16.703 1 96.19 422 MET B C 1
ATOM 6599 O O . MET B 1 422 ? 14.312 22.984 17.25 1 96.19 422 MET B O 1
ATOM 6603 N N . PRO B 1 423 ? 12.836 21.688 16.203 1 97.31 423 PRO B N 1
ATOM 6604 C CA . PRO B 1 423 ? 13.75 20.547 16.281 1 97.31 423 PRO B CA 1
ATOM 6605 C C . PRO B 1 423 ? 14.805 20.547 15.18 1 97.31 423 PRO B C 1
ATOM 6607 O O . PRO B 1 423 ? 14.93 19.578 14.438 1 97.31 423 PRO B O 1
ATOM 6610 N N . LEU B 1 424 ? 15.719 21.531 15.164 1 97.12 424 LEU B N 1
ATOM 6611 C CA . LEU B 1 424 ? 16.656 21.719 14.062 1 97.12 424 LEU B CA 1
ATOM 6612 C C . LEU B 1 424 ? 18.078 21.406 14.492 1 97.12 424 LEU B C 1
ATOM 6614 O O . LEU B 1 424 ? 18.969 21.281 13.648 1 97.12 424 LEU B O 1
ATOM 6618 N N . HIS B 1 425 ? 18.266 21.281 15.75 1 95.94 425 HIS B N 1
ATOM 6619 C CA . HIS B 1 425 ? 19.609 21.047 16.25 1 95.94 425 HIS B CA 1
ATOM 6620 C C . HIS B 1 425 ? 19.844 19.562 16.531 1 95.94 425 HIS B C 1
ATOM 6622 O O . HIS B 1 425 ? 18.938 18.859 16.984 1 95.94 425 HIS B O 1
ATOM 6628 N N . SER B 1 426 ? 21.062 19.156 16.406 1 96.81 426 SER B N 1
ATOM 6629 C CA . SER B 1 426 ? 21.406 17.75 16.469 1 96.81 426 SER B CA 1
ATOM 6630 C C . SER B 1 426 ? 21.125 17.156 17.844 1 96.81 426 SER B C 1
ATOM 6632 O O . SER B 1 426 ? 20.75 15.984 17.969 1 96.81 426 SER B O 1
ATOM 6634 N N . HIS B 1 427 ? 21.344 17.922 18.859 1 96.19 427 HIS B N 1
ATOM 6635 C CA . HIS B 1 427 ? 21.125 17.391 20.203 1 96.19 427 HIS B CA 1
ATOM 6636 C C . HIS B 1 427 ? 19.656 17.141 20.469 1 96.19 427 HIS B C 1
ATOM 6638 O O . HIS B 1 427 ? 19.297 16.422 21.406 1 96.19 427 HIS B O 1
ATOM 6644 N N . ILE B 1 428 ? 18.781 17.719 19.641 1 97.31 428 ILE B N 1
ATOM 6645 C CA . ILE B 1 428 ? 17.344 17.484 19.75 1 97.31 428 ILE B CA 1
ATOM 6646 C C . ILE B 1 428 ? 16.922 16.359 18.812 1 97.31 428 ILE B C 1
ATOM 6648 O O . ILE B 1 428 ? 16.391 15.336 19.234 1 97.31 428 ILE B O 1
ATOM 6652 N N . TYR B 1 429 ? 17.297 16.469 17.469 1 97.81 429 TYR B N 1
ATOM 6653 C CA . TYR B 1 429 ? 16.703 15.578 16.484 1 97.81 429 TYR B CA 1
ATOM 6654 C C . TYR B 1 429 ? 17.375 14.211 16.5 1 97.81 429 TYR B C 1
ATOM 6656 O O . TYR B 1 429 ? 16.75 13.195 16.172 1 97.81 429 TYR B O 1
ATOM 6664 N N . GLN B 1 430 ? 18.656 14.078 16.891 1 97.81 430 GLN B N 1
ATOM 6665 C CA . GLN B 1 430 ? 19.328 12.789 16.875 1 97.81 430 GLN B CA 1
ATOM 6666 C C . GLN B 1 430 ? 18.703 11.82 17.875 1 97.81 430 GLN B C 1
ATOM 6668 O O . GLN B 1 430 ? 18.297 10.719 17.5 1 97.81 430 GLN B O 1
ATOM 6673 N N . PRO B 1 431 ? 18.594 12.289 19.156 1 98.06 431 PRO B N 1
ATOM 6674 C CA . PRO B 1 431 ? 17.938 11.367 20.094 1 98.06 431 PRO B CA 1
ATOM 6675 C C . PRO B 1 431 ? 16.484 11.086 19.734 1 98.06 431 PRO B C 1
ATOM 6677 O O . PRO B 1 431 ? 16 9.969 19.922 1 98.06 431 PRO B O 1
ATOM 6680 N N . LEU B 1 432 ? 15.797 12.062 19.281 1 98.19 432 LEU B N 1
ATOM 6681 C CA . LEU B 1 432 ? 14.383 11.898 18.953 1 98.19 432 LEU B CA 1
ATOM 6682 C C . LEU B 1 432 ? 14.203 10.891 17.812 1 98.19 432 LEU B C 1
ATOM 6684 O O . LEU B 1 432 ? 13.289 10.07 17.859 1 98.19 432 LEU B O 1
ATOM 6688 N N . LEU B 1 433 ? 15.039 10.953 16.766 1 98.25 433 LEU B N 1
ATOM 6689 C CA . LEU B 1 433 ? 14.977 10.023 15.641 1 98.25 433 LEU B CA 1
ATOM 6690 C C . LEU B 1 433 ? 15.227 8.594 16.109 1 98.25 433 LEU B C 1
ATOM 6692 O O . LEU B 1 433 ? 14.633 7.648 15.586 1 98.25 433 LEU B O 1
ATOM 6696 N N . GLU B 1 434 ? 16.078 8.445 17.078 1 98.06 434 GLU B N 1
ATOM 6697 C CA . GLU B 1 434 ? 16.344 7.125 17.641 1 98.06 434 GLU B CA 1
ATOM 6698 C C . GLU B 1 434 ? 15.125 6.609 18.406 1 98.06 434 GLU B C 1
ATOM 6700 O O . GLU B 1 434 ? 14.75 5.441 18.281 1 98.06 434 GLU B O 1
ATOM 6705 N N . LYS B 1 435 ? 14.547 7.5 19.172 1 98.19 435 LYS B N 1
ATOM 6706 C CA . LYS B 1 435 ? 13.43 7.113 20.031 1 98.19 435 LYS B CA 1
ATOM 6707 C C . LYS B 1 435 ? 12.203 6.766 19.203 1 98.19 435 LYS B C 1
ATOM 6709 O O . LYS B 1 435 ? 11.43 5.871 19.562 1 98.19 435 LYS B O 1
ATOM 6714 N N . ILE B 1 436 ? 11.977 7.527 18.078 1 98 436 ILE B N 1
ATOM 6715 C CA . ILE B 1 436 ? 10.789 7.223 17.297 1 98 436 ILE B CA 1
ATOM 6716 C C . ILE B 1 436 ? 10.977 5.891 16.578 1 98 436 ILE B C 1
ATOM 6718 O O . ILE B 1 436 ? 10.008 5.188 16.297 1 98 436 ILE B O 1
ATOM 6722 N N . ARG B 1 437 ? 12.203 5.516 16.219 1 97 437 ARG B N 1
ATOM 6723 C CA . ARG B 1 437 ? 12.484 4.219 15.609 1 97 437 ARG B CA 1
ATOM 6724 C C . ARG B 1 437 ? 12.055 3.078 16.516 1 97 437 ARG B C 1
ATOM 6726 O O . ARG B 1 437 ? 11.547 2.059 16.047 1 97 437 ARG B O 1
ATOM 6733 N N . VAL B 1 438 ? 12.242 3.266 17.781 1 96.62 438 VAL B N 1
ATOM 6734 C CA . VAL B 1 438 ? 11.836 2.273 18.781 1 96.62 438 VAL B CA 1
ATOM 6735 C C . VAL B 1 438 ? 10.32 2.104 18.75 1 96.62 438 VAL B C 1
ATOM 6737 O O . VAL B 1 438 ? 9.812 1.011 19.016 1 96.62 438 VAL B O 1
ATOM 6740 N N . GLU B 1 439 ? 9.594 3.148 18.422 1 96.81 439 GLU B N 1
ATOM 6741 C CA . GLU B 1 439 ? 8.141 3.119 18.375 1 96.81 439 GLU B CA 1
ATOM 6742 C C . GLU B 1 439 ? 7.641 2.594 17.031 1 96.81 439 GLU B C 1
ATOM 6744 O O . GLU B 1 439 ? 6.441 2.623 16.75 1 96.81 439 GLU B O 1
ATOM 6749 N N . GLY B 1 440 ? 8.57 2.209 16.172 1 94.19 440 GLY B N 1
ATOM 6750 C CA . GLY B 1 440 ? 8.188 1.567 14.922 1 94.19 440 GLY B CA 1
ATOM 6751 C C . GLY B 1 440 ? 8.125 2.531 13.75 1 94.19 440 GLY B C 1
ATOM 6752 O O . GLY B 1 440 ? 7.648 2.174 12.672 1 94.19 440 GLY B O 1
ATOM 6753 N N . ILE B 1 441 ? 8.516 3.758 13.93 1 97.5 441 ILE B N 1
ATOM 6754 C CA . ILE B 1 441 ? 8.609 4.727 12.844 1 97.5 441 ILE B CA 1
ATOM 6755 C C . ILE B 1 441 ? 10.008 4.672 12.227 1 97.5 441 ILE B C 1
ATOM 6757 O O . ILE B 1 441 ? 10.961 5.223 12.781 1 97.5 441 ILE B O 1
ATOM 6761 N N . THR B 1 442 ? 10.086 4.066 11.117 1 95.44 442 THR B N 1
ATOM 6762 C CA . THR B 1 442 ? 11.391 3.84 10.5 1 95.44 442 THR B CA 1
ATOM 6763 C C . THR B 1 442 ? 11.469 4.531 9.141 1 95.44 442 THR B C 1
ATOM 6765 O O . THR B 1 442 ? 10.453 4.973 8.602 1 95.44 442 THR B O 1
ATOM 6768 N N . TYR B 1 443 ? 12.609 4.688 8.656 1 96.5 443 TYR B N 1
ATOM 6769 C CA . TYR B 1 443 ? 12.891 5.289 7.359 1 96.5 443 TYR B CA 1
ATOM 6770 C C . TYR B 1 443 ? 14.102 4.645 6.707 1 96.5 443 TYR B C 1
ATOM 6772 O O . TYR B 1 443 ? 14.898 3.977 7.379 1 96.5 443 TYR B O 1
ATOM 6780 N N . THR B 1 444 ? 14.188 4.727 5.422 1 94.25 444 THR B N 1
ATOM 6781 C CA . THR B 1 444 ? 15.328 4.23 4.66 1 94.25 444 THR B CA 1
ATOM 6782 C C . THR B 1 444 ? 16.094 5.387 4.023 1 94.25 444 THR B C 1
ATOM 6784 O O . THR B 1 444 ? 15.531 6.449 3.77 1 94.25 444 THR B O 1
ATOM 6787 N N . GLU B 1 445 ? 17.375 5.203 3.859 1 96 445 GLU B N 1
ATOM 6788 C CA . GLU B 1 445 ? 18.234 6.207 3.256 1 96 445 GLU B CA 1
ATOM 6789 C C . GLU B 1 445 ? 19.109 5.594 2.164 1 96 445 GLU B C 1
ATOM 6791 O O . GLU B 1 445 ? 19.672 4.512 2.348 1 96 445 GLU B O 1
ATOM 6796 N N . LYS B 1 446 ? 19.109 6.227 0.991 1 94.69 446 LYS B N 1
ATOM 6797 C CA . LYS B 1 446 ? 19.953 5.801 -0.125 1 94.69 446 LYS B CA 1
ATOM 6798 C C . LYS B 1 446 ? 20.688 6.988 -0.745 1 94.69 446 LYS B C 1
ATOM 6800 O O . LYS B 1 446 ? 20.078 8.023 -1.015 1 94.69 446 LYS B O 1
ATOM 6805 N N . THR B 1 447 ? 21.938 6.848 -0.901 1 96.25 447 THR B N 1
ATOM 6806 C CA . THR B 1 447 ? 22.734 7.879 -1.542 1 96.25 447 THR B CA 1
ATOM 6807 C C . THR B 1 447 ? 23.297 7.383 -2.873 1 96.25 447 THR B C 1
ATOM 6809 O O . THR B 1 447 ? 23.812 6.266 -2.957 1 96.25 447 THR B O 1
ATOM 6812 N N . THR B 1 448 ? 23.109 8.133 -3.865 1 94.88 448 THR B N 1
ATOM 6813 C CA . THR B 1 448 ? 23.625 7.801 -5.188 1 94.88 448 THR B CA 1
ATOM 6814 C C . THR B 1 448 ? 24.516 8.93 -5.719 1 94.88 448 THR B C 1
ATOM 6816 O O . THR B 1 448 ? 24.25 10.102 -5.449 1 94.88 448 THR B O 1
ATOM 6819 N N . VAL B 1 449 ? 25.562 8.516 -6.457 1 93.19 449 VAL B N 1
ATOM 6820 C CA . VAL B 1 449 ? 26.406 9.492 -7.125 1 93.19 449 VAL B CA 1
ATOM 6821 C C . VAL B 1 449 ? 25.797 9.891 -8.469 1 93.19 449 VAL B C 1
ATOM 6823 O O . VAL B 1 449 ? 25.312 9.031 -9.203 1 93.19 449 VAL B O 1
ATOM 6826 N N . GLN B 1 450 ? 25.641 11.07 -8.617 1 87.69 450 GLN B N 1
ATOM 6827 C CA . GLN B 1 450 ? 25.062 11.555 -9.867 1 87.69 450 GLN B CA 1
ATOM 6828 C C . GLN B 1 450 ? 26.141 11.734 -10.93 1 87.69 450 GLN B C 1
ATOM 6830 O O . GLN B 1 450 ? 27.297 12.047 -10.609 1 87.69 450 GLN B O 1
#

InterPro domains:
  IPR005097 Saccharopine dehydrogenase, NADP binding domain [PF03435] (7-123)
  IPR032095 Saccharopine dehydrogenase-like, C-terminal [PF16653] (127-441)
  IPR036291 NAD(P)-binding domain superfamily [SSF51735] (5-182)
  IPR051168 Alpha-aminoadipic semialdehyde synthase [PTHR11133] (3-444)

Radius of gyration: 30.98 Å; Cα contacts (8 Å, |Δi|>4): 1954; chains: 2; bounding box: 73×84×79 Å

Organism: Petromyzon marinus (NCBI:txid7757)

Nearest PDB structures (foldseek):
  5o1n-assembly1_A-2  TM=9.310E-01  e=2.030E-58  Homo sapiens
  5o1o-assembly1_A  TM=8.846E-01  e=1.133E-58  Homo sapiens
  1e5q-assembly1_B  TM=9.533E-01  e=4.757E-51  Pyricularia grisea
  1ff9-assembly1_A-2  TM=8.878E-01  e=2.233E-49  Pyricularia grisea
  2axq-assembly1_A-2  TM=8.588E-01  e=4.765E-49  Saccharomyces cerevisiae

Solvent-accessible surface area (backbone atoms only — not comparable to full-atom values): 45634 Å² total; per-residue (Å²): 123,87,77,61,44,34,36,34,32,35,38,62,60,69,39,34,59,41,25,53,55,60,52,52,69,75,69,50,31,36,35,36,37,31,24,60,61,54,66,54,34,49,58,59,20,71,76,42,92,50,38,41,60,43,71,41,51,66,92,78,35,54,68,59,46,42,52,52,48,58,72,27,61,31,37,37,46,66,55,64,69,88,48,47,48,62,53,47,52,45,22,37,76,56,50,22,28,36,35,28,35,42,71,79,43,71,70,45,58,70,41,23,66,57,22,40,75,42,65,17,34,34,37,30,21,26,11,39,86,40,22,48,55,46,29,56,48,40,53,54,51,51,53,33,49,76,63,60,27,44,53,40,31,38,42,36,39,36,27,78,38,33,27,41,86,61,20,80,52,69,51,40,53,43,56,67,55,61,46,54,57,61,56,51,58,50,33,36,37,25,30,29,32,54,83,65,36,80,45,76,40,54,56,76,36,51,31,54,74,56,55,39,83,49,66,88,40,47,26,34,26,35,24,33,26,66,39,42,68,36,59,68,47,36,66,76,69,66,45,73,84,40,28,25,36,41,37,30,36,45,44,34,57,57,25,51,61,41,52,44,42,42,50,52,60,53,41,63,37,74,56,74,40,72,84,56,62,60,80,66,78,83,46,21,24,33,46,51,47,21,56,68,71,70,43,66,70,81,56,51,73,66,57,50,50,50,55,50,44,63,50,23,66,96,47,56,86,39,52,64,41,44,51,74,70,42,51,64,33,78,49,66,54,62,93,34,69,15,40,26,50,32,47,25,54,52,47,46,68,76,26,51,75,54,76,81,47,37,29,25,28,42,35,37,41,36,37,31,32,36,34,76,89,64,53,37,36,38,38,41,36,42,30,71,39,64,22,40,74,81,57,58,41,20,56,12,44,46,27,12,40,45,34,35,52,49,48,51,32,43,75,72,50,74,47,71,68,57,10,74,38,64,48,69,44,64,82,50,28,52,58,48,56,54,54,39,38,74,73,68,55,57,68,49,77,50,72,43,78,106,125,86,77,61,45,36,37,33,34,35,36,64,60,69,38,33,58,39,24,53,54,60,50,52,68,74,68,49,32,37,36,35,36,31,23,60,61,55,67,54,33,48,58,59,20,71,76,41,92,49,38,41,61,43,72,41,50,69,92,78,35,53,68,59,47,44,52,53,48,58,73,27,60,30,38,37,47,67,54,65,67,88,48,47,47,61,52,48,51,46,22,38,76,55,50,22,29,37,34,27,35,42,72,80,45,73,71,46,57,70,42,23,66,57,23,40,72,42,65,18,33,34,38,31,21,27,11,39,87,39,21,50,55,46,28,56,49,40,52,54,50,51,53,34,49,74,63,60,27,44,54,40,32,39,43,36,38,35,27,78,38,34,27,42,89,60,20,79,53,70,51,39,55,45,56,68,57,61,44,54,57,62,56,51,59,49,32,35,38,26,30,28,32,54,83,65,36,81,44,75,41,55,56,77,35,52,30,52,75,56,54,40,82,47,66,88,42,47,25,34,25,36,24,33,27,66,39,42,68,36,59,69,47,35,66,76,70,65,44,73,83,40,26,25,36,40,39,30,36,45,44,34,57,56,25,52,60,40,51,44,44,41,50,53,62,54,41,63,37,74,55,73,40,72,84,58,62,60,81,66,78,83,45,22,24,32,45,50,46,21,56,68,71,71,44,65,68,82,57,51,71,68,58,50,50,50,55,51,43,61,52,24,68,96,45,54,85,41,51,63,39,46,50,73,71,41,52,64,31,78,50,66,53,64,92,32,70,16,40,26,50,32,46,26,55,52,46,45,69,73,27,51,74,54,76,82,47,39,30,25,29,40,36,37,41,36,38,29,30,37,34,75,87,63,52,35,37,38,37,40,38,42,30,72,38,64,22,40,74,81,58,58,41,18,54,14,45,47,27,12,41,44,34,35,52,49,47,50,32,44,75,70,52,74,47,69,68,57,9,72,39,65,48,69,44,64,82,51,28,53,59,48,56,54,54,39,38,75,74,69,55,58,69,48,78,49,75,43,80,105

Foldseek 3Di:
DQAAAEEEEEDLPLQVQLLCVVQQPPVSHAYEYEEADQVRQVVSQVVGDRYHYDHDDCVPCVVVLLVVLLVGQAYEYADPPVCVLVNVVSCLVNVHEYFYLDDCDPSQQVCQVSQVVSQYHHEYNLFQVRNLLQLVVLVVVVVCVVLVWAWAAKEKEKEKAWDQVQQPAQLSGADSDQLLCVLQQQQQKEWWAAQQDIDIGHGQRSQLVQKDFDPPPVVAQKIKTFGHYQVVVCVVSVRPPHRGTTYIYMDHPNNSLLSSLCSLLVLNDPAFDPVLPPPDDQDFLLNVSCVSLVHDSPDDPVVSLVSSCVSCVVSNVSSVSCVRLRNNHGHGFDRDRGSSRSVSVSNNVVRHDDQQIKMKMWMKMWIWIQGPVRWIKIKIKIWIDIQDRNHRHRRSLRGSLSRSVLRVCSVVVLDSDTGYHYQNDCSRSVVSLVRSVVVVGDMDMDMDID/DQAAAEEEEEDLDLQVQLLCVVQQPPVSHAYEYEEADQVRQVVSQVVGDRYHYYHDDCVPCVVVLLVVLLVGQAYEYADPPVCVLVNVVSCLVNVHEYFYLDDCDPSQQVCQVSFVVSQYHHEYNLFQVRNLLQLVVLVVVVVCVVLVWAWAAKEKEKEKAWDQVQQPAQLSGADSDQLLCVLQQQQQKEWWAAQQDIDIGHGQRSQLVQKDFDPPPVVAQKIKTFGHYQVVVCVVSVRPPHRGTTYIYMDHPNNSLLSSLCSLLVLNDPAFDPVLPPPDDQDFLLNVSCVSLVHDSPDDPVVSLVSSCVSCVVSNVSSVSCVRLRNNHGHGFDRDRGSSRSVSVSNNVVRHDDQQIKMKMWMKMWIWIQGPVRWIKIKIKIWIDIQDRNHRHRRSLRGSLSRSVLRVCVVVCLDSDTGYHYQNDCSRSVVSLVRSVVVVGDMDMDMDID